Protein AF-A0A954NQL1-F1 (afdb_monomer_lite)

Radius of gyration: 37.58 Å; chains: 1; bounding box: 84×43×124 Å

Sequence (918 aa):
TLDNTTATTLQLDRIDASNNNGDGLKLSLLGGAVIPATSIDVGTFNNNGANGIGLILTDSTASIDITNSTFDLLGTIASASNNGASGLLVLLDNADLTMDTVDQIIFDNNGGTGITIQGATPSTFTSGSSFTNNTITNNGSFGFRGIFNGGNFDISLGSRTTPGEGNLFDNNTGAGVLLEMLQDSTGRMAIIDNTITNTNAGAGAFLGDGIFVRMLGTANPAQATNKLIDLTVPGVTPGLLIRDNTIGGTGAGNDGTGINFEVKEKSTLDGVDILNNSSNNNGIDGLNYKRFDQVTVNRFVASGNSFNGNGDDGVEIIAQNDGTPSIGAMDLTLTGNTMNANENDGTVLGVNADAKLHVNVNSNTMSNNLDDGLDLVEVALSVTDDRAIFGTISDNNISNNTKFGIGAGAFMGLSAATPLTFSDNTIGAELDQFGQVVIDGNGSTGIFYTGGGDSVWTNNDIIRNGRLQVADPTVGHGIDIEDDFFGFYEKHITLDSNRIRENFQDGIEIKNDGTSSDPNFAFFQDTPYFIEMIDNRVQDNLGRGVDILNQLVSTTFVTMRSSNPADPMKGNFINSNGEEGVYAVNTPSATQTQDVSAATPLMMDGSVVIGSPNLSLTIDSSTVSNNGAAGNVAGMVQSGGIVVRVGSAGQGNTFGNSSTDFATSLGPNTGFIPPVVVSAPVIPTFVRPGAYLQVTNSTMQGNFGDDAFLHGFTATPDPTGITGTWSAMMFAPMGGQGDPLARLDVVWGTAAAGNDNTFDSIEVNNQFGIGIPSTPNGEPGAFYKNADGTFKSRLSNTMPAGPFSTGGPGAGRARNAQRVAERVYPDGSFLAPDPGTSPDGGSFLYPGVGDSTFRAYAYNDAAVGAEMVADGFIFDRDPANGDFGPIQNFNEINFGGTYNSSANPFGFPSAPYAWGTY

Secondary structure (DSSP, 8-state):
-EES-B-S-EEEEEE---S-SS-SEEEEEESS-EEEEEEEEE-B--S-SS-SEEEEEES-EEEEEEE-TTTTSS-PPPB--S-SS-SEEEEEES-EEE---EES-EEES-SS-SEEEEEETT-EEE-TT-EES-EEES-SS-SEEEEEEEEEEEEEES-SSSTT---EEES-BSEEEEEEEEEEEEEEEEEES-EEE-PBP-STT-SSEEEEEEEE--S-TTT--EEE-----TT---SEEEES-EEE-SSS--SS-SEEEEEESSEEE--EEEES-EEES-SS-SEEEEEESSEEES-EEEES-EEES-SS-SEEEEEE-SS-TTPPPEEEEEES-EEES-SS-SEEEEEESS-EEEEEEES-EEES-SS-SEEEEEE-SSTT---EEEEEEES-EEES-SS-SEEE-S-B-SBTTB-EEEES-EEESEE-TTS-EEE---SS-SEEE---EEEEEES-EEE-TTTT-TT-TTS--SEEE----SSS--EEEEEES-EEES-SS-SEEEEE----S-TT-TTS----EEEEEES-EEES-SS-SEEEEE-TT-EEEEEEE-S-TT-TT-S-EEES-SS-SEEEEE-S-SS--SSS-TTSPPP----TTT---EEEEEEES-EEES-S-TT-TTT--SEEEEEEEEE-B--TT---S-TTTTT-TT-S---SSPPPPTTS------SS-EEEEEEES-EEES-SBEEEEEEEE--SPPPPPPEEEESSS-EEEES--S--B--EEEEES-SSTT---EES-EEETTTT------STT--SS-EE----TTTTT-BTTSSS--SB-TTSSGGGS-EEEEEEEPSB-TTS-BPSSPTTT-TTTT--PEEE-SS---EEEE-S-HHHHHHHHHTT-EE-S-TTTT-----S-TTSS---S-------TT--SSPPTT----

pLDDT: mean 80.44, std 19.03, range [22.59, 98.75]

Structure (mmCIF, N/CA/C/O backbone):
data_AF-A0A954NQL1-F1
#
_entry.id   AF-A0A954NQL1-F1
#
loop_
_atom_site.group_PDB
_atom_site.id
_atom_site.type_symbol
_atom_site.label_atom_id
_atom_site.label_alt_id
_atom_site.label_comp_id
_atom_site.label_asym_id
_atom_site.label_entity_id
_atom_site.label_seq_id
_atom_site.pdbx_PDB_ins_code
_atom_site.Cartn_x
_atom_site.Cartn_y
_atom_site.Cartn_z
_atom_site.occupancy
_atom_site.B_iso_or_equiv
_atom_site.auth_seq_id
_atom_site.auth_comp_id
_atom_site.auth_asym_id
_atom_site.auth_atom_id
_atom_site.pdbx_PDB_model_num
ATOM 1 N N . THR A 1 1 ? -39.147 1.208 42.811 1.00 94.50 1 THR A N 1
ATOM 2 C CA . THR A 1 1 ? -39.766 2.047 41.769 1.00 94.50 1 THR A CA 1
ATOM 3 C C . THR A 1 1 ? -40.060 3.417 42.328 1.00 94.50 1 THR A C 1
ATOM 5 O O . THR A 1 1 ? -40.606 3.482 43.424 1.00 94.50 1 THR A O 1
ATOM 8 N N . LEU A 1 2 ? -39.700 4.471 41.600 1.00 93.38 2 LEU A N 1
ATOM 9 C CA . LEU A 1 2 ? -40.142 5.849 41.814 1.00 93.38 2 LEU A CA 1
ATOM 10 C C . LEU A 1 2 ? -40.933 6.272 40.576 1.00 93.38 2 LEU A C 1
ATOM 12 O O . LEU A 1 2 ? -40.504 5.992 39.463 1.00 93.38 2 LEU A O 1
ATOM 16 N N . ASP A 1 3 ? -42.082 6.906 40.773 1.00 95.38 3 ASP A N 1
ATOM 17 C CA . ASP A 1 3 ? -42.978 7.319 39.690 1.00 95.38 3 ASP A CA 1
ATOM 18 C C . ASP A 1 3 ? -43.436 8.754 39.955 1.00 95.38 3 ASP A C 1
ATOM 20 O O . ASP A 1 3 ? -43.929 9.039 41.052 1.00 95.38 3 ASP A O 1
ATOM 24 N N . ASN A 1 4 ? -43.184 9.666 39.013 1.00 92.69 4 ASN A N 1
ATOM 25 C CA . ASN A 1 4 ? -43.495 11.097 39.113 1.00 92.69 4 ASN A CA 1
ATOM 26 C C . ASN A 1 4 ? -43.045 11.721 40.450 1.00 92.69 4 ASN A C 1
ATOM 28 O O . ASN A 1 4 ? -43.771 12.461 41.121 1.00 92.69 4 ASN A O 1
ATOM 32 N N . THR A 1 5 ? -41.854 11.316 40.896 1.00 91.81 5 THR A N 1
ATOM 33 C CA . THR A 1 5 ? -41.316 11.622 42.223 1.00 91.81 5 THR A CA 1
ATOM 34 C C . THR A 1 5 ? -39.929 12.234 42.096 1.00 91.81 5 THR A C 1
ATOM 36 O O . THR A 1 5 ? -39.043 11.651 41.475 1.00 91.81 5 THR A O 1
ATOM 39 N N . THR A 1 6 ? -39.706 13.368 42.757 1.00 91.69 6 THR A N 1
ATOM 40 C CA . THR A 1 6 ? -38.365 13.928 42.961 1.00 91.69 6 THR A CA 1
ATOM 41 C C . THR A 1 6 ? -37.813 13.432 44.292 1.00 91.69 6 THR A C 1
ATOM 43 O O . THR A 1 6 ? -38.299 13.825 45.356 1.00 91.69 6 THR A O 1
ATOM 46 N N . ALA A 1 7 ? -36.804 12.565 44.253 1.00 86.44 7 ALA A N 1
ATOM 47 C CA . ALA A 1 7 ? -36.071 12.185 45.451 1.00 86.44 7 ALA A CA 1
ATOM 48 C C . ALA A 1 7 ? -35.115 13.321 45.835 1.00 86.44 7 ALA A C 1
ATOM 50 O O . ALA A 1 7 ? -34.343 13.793 45.008 1.00 86.44 7 ALA A O 1
ATOM 51 N N . THR A 1 8 ? -35.137 13.763 47.093 1.00 82.94 8 THR A N 1
ATOM 52 C CA . THR A 1 8 ? -34.133 14.722 47.589 1.00 82.94 8 THR A CA 1
ATOM 53 C C . THR A 1 8 ? -32.798 14.042 47.866 1.00 82.94 8 THR A C 1
ATOM 55 O O . THR A 1 8 ? -31.753 14.657 47.698 1.00 82.94 8 THR A O 1
ATOM 58 N N . THR A 1 9 ? -32.848 12.780 48.297 1.00 79.44 9 THR A N 1
ATOM 59 C CA . THR A 1 9 ? -31.702 11.900 48.536 1.00 79.44 9 THR A CA 1
ATOM 60 C C . THR A 1 9 ? -32.155 10.455 48.357 1.00 79.44 9 THR A C 1
ATOM 62 O O . THR A 1 9 ? -33.195 10.066 48.894 1.00 79.44 9 THR A O 1
ATOM 65 N N . LEU A 1 10 ? -31.356 9.650 47.671 1.00 82.62 10 LEU A N 1
ATOM 66 C CA . LEU A 1 10 ? -31.402 8.194 47.736 1.00 82.62 10 LEU A CA 1
ATOM 67 C C . LEU A 1 10 ? -29.971 7.760 48.056 1.00 82.62 10 LEU A C 1
ATOM 69 O O . LEU A 1 10 ? -29.039 8.283 47.456 1.00 82.62 10 LEU A O 1
ATOM 73 N N . GLN A 1 11 ? -29.775 6.887 49.033 1.00 82.75 11 GLN A N 1
ATOM 74 C CA . GLN A 1 11 ? -28.454 6.353 49.351 1.00 82.75 11 GLN A CA 1
ATOM 75 C C . GLN A 1 11 ? -28.632 4.874 49.652 1.00 82.75 11 GLN A C 1
ATOM 77 O O . GLN A 1 11 ? -29.436 4.503 50.512 1.00 82.75 11 GLN A O 1
ATOM 82 N N . LEU A 1 12 ? -27.958 4.043 48.867 1.00 86.56 12 LEU A N 1
ATOM 83 C CA . LEU A 1 12 ? -28.033 2.596 48.958 1.00 86.56 12 LEU A CA 1
ATOM 84 C C . LEU A 1 12 ? -26.658 2.096 49.392 1.00 86.56 12 LEU A C 1
ATOM 86 O O . LEU A 1 12 ? -25.787 1.875 48.559 1.00 86.56 12 LEU A O 1
ATOM 90 N N . ASP A 1 13 ? -26.470 1.967 50.704 1.00 84.50 13 ASP A N 1
ATOM 91 C CA . ASP A 1 13 ? -25.187 1.579 51.289 1.00 84.50 13 ASP A CA 1
ATOM 92 C C . ASP A 1 13 ? -25.074 0.055 51.389 1.00 84.50 13 ASP A C 1
ATOM 94 O O . ASP A 1 13 ? -25.842 -0.579 52.118 1.00 84.50 13 ASP A O 1
ATOM 98 N N . ARG A 1 14 ? -24.092 -0.510 50.681 1.00 83.94 14 ARG A N 1
ATOM 99 C CA . ARG A 1 14 ? -23.667 -1.912 50.724 1.00 83.94 14 ARG A CA 1
ATOM 100 C C . ARG A 1 14 ? -24.830 -2.903 50.671 1.00 83.94 14 ARG A C 1
ATOM 102 O O . ARG A 1 14 ? -25.194 -3.537 51.666 1.00 83.94 14 ARG A O 1
ATOM 109 N N . ILE A 1 15 ? -25.403 -3.058 49.483 1.00 85.56 15 ILE A N 1
ATOM 110 C CA . ILE A 1 15 ? -26.474 -4.033 49.253 1.00 85.56 15 ILE A CA 1
ATOM 111 C C . ILE A 1 15 ? -25.886 -5.384 48.833 1.00 85.56 15 ILE A C 1
ATOM 113 O O . ILE A 1 15 ? -25.125 -5.469 47.874 1.00 85.56 15 ILE A O 1
ATOM 117 N N . ASP A 1 16 ? -26.313 -6.442 49.525 1.00 89.62 16 ASP A N 1
ATOM 118 C CA . ASP A 1 16 ? -26.075 -7.839 49.159 1.00 89.62 16 ASP A CA 1
ATOM 119 C C . ASP A 1 16 ? -27.401 -8.490 48.732 1.00 89.62 16 ASP A C 1
ATOM 121 O O . ASP A 1 16 ? -28.354 -8.557 49.515 1.00 89.62 16 ASP A O 1
ATOM 125 N N . ALA A 1 17 ? -27.474 -8.998 47.503 1.00 90.94 17 ALA A N 1
ATOM 126 C CA . ALA A 1 17 ? -28.614 -9.760 47.004 1.00 90.94 17 ALA A CA 1
ATOM 127 C C . ALA A 1 17 ? -28.150 -10.882 46.069 1.00 90.94 17 ALA A C 1
ATOM 129 O O . ALA A 1 17 ? -27.700 -10.647 44.952 1.00 90.94 17 ALA A O 1
ATOM 130 N N . SER A 1 18 ? -28.275 -12.126 46.531 1.00 94.06 18 SER A N 1
ATOM 131 C CA . SER A 1 18 ? -27.787 -13.299 45.803 1.00 94.06 18 SER A CA 1
ATOM 132 C C . SER A 1 18 ? -28.797 -14.448 45.779 1.00 94.06 18 SER A C 1
ATOM 134 O O . SER A 1 18 ? -29.632 -14.560 46.680 1.00 94.06 18 SER A O 1
ATOM 136 N N . ASN A 1 19 ? -28.665 -15.353 44.803 1.00 94.81 19 ASN A N 1
ATOM 137 C CA . ASN A 1 19 ? -29.470 -16.577 44.647 1.00 94.81 19 ASN A CA 1
ATOM 138 C C . ASN A 1 19 ? -30.982 -16.322 44.517 1.00 94.81 19 ASN A C 1
ATOM 140 O O . ASN A 1 19 ? -31.796 -17.016 45.136 1.00 94.81 19 ASN A O 1
ATOM 144 N N . ASN A 1 20 ? -31.370 -15.307 43.744 1.00 93.06 20 ASN A N 1
ATOM 145 C CA . ASN A 1 20 ? -32.773 -14.976 43.506 1.00 93.06 20 ASN A CA 1
ATOM 146 C C . ASN A 1 20 ? -33.171 -15.193 42.031 1.00 93.06 20 ASN A C 1
ATOM 148 O O . ASN A 1 20 ? -32.315 -15.362 41.179 1.00 93.06 20 ASN A O 1
ATOM 152 N N . ASN A 1 21 ? -34.469 -15.227 41.708 1.00 93.44 21 ASN A N 1
ATOM 153 C CA . ASN A 1 21 ? -34.939 -15.530 40.342 1.00 93.44 21 ASN A CA 1
ATOM 154 C C . ASN A 1 21 ? -35.031 -14.304 39.408 1.00 93.44 21 ASN A C 1
ATOM 156 O O . ASN A 1 21 ? -35.370 -14.464 38.239 1.00 93.44 21 ASN A O 1
ATOM 160 N N . GLY A 1 22 ? -34.829 -13.094 39.925 1.00 94.44 22 GLY A N 1
ATOM 161 C CA . GLY A 1 22 ? -34.934 -11.825 39.205 1.00 94.44 22 GLY A CA 1
ATOM 162 C C . GLY A 1 22 ? -33.618 -11.055 39.230 1.00 94.44 22 GLY A C 1
ATOM 163 O O . GLY A 1 22 ? -32.557 -11.658 39.096 1.00 94.44 22 GLY A O 1
ATOM 164 N N . ASP A 1 23 ? -33.703 -9.730 39.368 1.00 95.06 23 ASP A N 1
ATOM 165 C CA . ASP A 1 23 ? -32.525 -8.872 39.505 1.00 95.06 23 ASP A CA 1
ATOM 166 C C . ASP A 1 23 ? -32.008 -8.882 40.959 1.00 95.06 23 ASP A C 1
ATOM 168 O O . ASP A 1 23 ? -32.800 -9.009 41.899 1.00 95.06 23 ASP A O 1
ATOM 172 N N . GLY A 1 24 ? -30.702 -8.706 41.176 1.00 94.12 24 GLY A N 1
ATOM 173 C CA . GLY A 1 24 ? -30.136 -8.457 42.509 1.00 94.12 24 GLY A CA 1
ATOM 174 C C . GLY A 1 24 ? -30.657 -7.142 43.099 1.00 94.12 24 GLY A C 1
ATOM 175 O O . GLY A 1 24 ? -31.237 -7.114 44.186 1.00 94.12 24 GLY A O 1
ATOM 176 N N . LEU A 1 25 ? -30.540 -6.061 42.328 1.00 94.56 25 LEU A N 1
ATOM 177 C CA . LEU A 1 25 ? -31.169 -4.768 42.586 1.00 94.56 25 LEU A CA 1
ATOM 178 C C . LEU A 1 25 ? -31.883 -4.278 41.329 1.00 94.56 25 LEU A C 1
ATOM 180 O O . LEU A 1 25 ? -31.274 -4.187 40.271 1.00 94.56 25 LEU A O 1
ATOM 184 N N . LYS A 1 26 ? -33.151 -3.874 41.459 1.00 95.31 26 LYS A N 1
ATOM 185 C CA . LYS A 1 26 ? -33.897 -3.205 40.387 1.00 95.31 26 LYS A CA 1
ATOM 186 C C . LYS A 1 26 ? -34.378 -1.824 40.813 1.00 95.31 26 LYS A C 1
ATOM 188 O O . LYS A 1 26 ? -35.246 -1.705 41.683 1.00 95.31 26 LYS A O 1
ATOM 193 N N . LEU A 1 27 ? -33.883 -0.786 40.145 1.00 94.88 27 LEU A N 1
ATOM 194 C CA . LEU A 1 27 ? -34.371 0.582 40.272 1.00 94.88 27 LEU A CA 1
ATOM 195 C C . LEU A 1 27 ? -35.116 0.980 38.997 1.00 94.88 27 LEU A C 1
ATOM 197 O O . LEU A 1 27 ? -34.555 0.998 37.909 1.00 94.88 27 LEU A O 1
ATOM 201 N N . SER A 1 28 ? -36.400 1.301 39.140 1.00 96.44 28 SER A N 1
ATOM 202 C CA . SER A 1 28 ? -37.235 1.786 38.037 1.00 96.44 28 SER A CA 1
ATOM 203 C C . SER A 1 28 ? -37.709 3.205 38.327 1.00 96.44 28 SER A C 1
ATOM 205 O O . SER A 1 28 ? -38.348 3.410 39.364 1.00 96.44 28 SER A O 1
ATOM 207 N N . LEU A 1 29 ? -37.386 4.147 37.444 1.00 96.12 29 LEU A N 1
ATOM 208 C CA . LEU A 1 29 ? -37.776 5.556 37.492 1.00 96.12 29 LEU A CA 1
ATOM 209 C C . LEU A 1 29 ? -38.736 5.826 36.338 1.00 96.12 29 LEU A C 1
ATOM 211 O O . LEU A 1 29 ? -38.389 5.582 35.187 1.00 96.12 29 LEU A O 1
ATOM 215 N N . LEU A 1 30 ? -39.949 6.259 36.657 1.00 96.31 30 LEU A N 1
ATOM 216 C CA . LEU A 1 30 ? -41.041 6.389 35.700 1.00 96.31 30 LEU A CA 1
ATOM 217 C C . LEU A 1 30 ? -41.674 7.783 35.794 1.00 96.31 30 LEU A C 1
ATOM 219 O O . LEU A 1 30 ? -41.658 8.414 36.855 1.00 96.31 30 LEU A O 1
ATOM 223 N N . GLY A 1 31 ? -42.270 8.243 34.694 1.00 92.69 31 GLY A N 1
ATOM 224 C CA . GLY A 1 31 ? -43.267 9.314 34.703 1.00 92.69 31 GLY A CA 1
ATOM 225 C C . GLY A 1 31 ? -42.777 10.666 35.226 1.00 92.69 31 GLY A C 1
ATOM 226 O O . GLY A 1 31 ? -43.522 11.336 35.938 1.00 92.69 31 GLY A O 1
ATOM 227 N N . GLY A 1 32 ? -41.545 11.074 34.917 1.00 92.50 32 GLY A N 1
ATOM 228 C CA . GLY A 1 32 ? -40.971 12.342 35.384 1.00 92.50 32 GLY A CA 1
ATOM 229 C C . GLY A 1 32 ? -40.184 12.232 36.686 1.00 92.50 32 GLY A C 1
ATOM 230 O O . GLY A 1 32 ? -39.990 13.241 37.365 1.00 92.50 32 GLY A O 1
ATOM 231 N N . ALA A 1 33 ? -39.776 11.029 37.096 1.00 95.88 33 ALA A N 1
ATOM 232 C CA . ALA A 1 33 ? -39.002 10.865 38.318 1.00 95.88 33 ALA A CA 1
ATOM 233 C C . ALA A 1 33 ? -37.618 11.526 38.194 1.00 95.88 33 ALA A C 1
ATOM 235 O O . ALA A 1 33 ? -36.977 11.479 37.144 1.00 95.88 33 ALA A O 1
ATOM 236 N N . VAL A 1 34 ? -37.158 12.142 39.287 1.00 94.88 34 VAL A N 1
ATOM 237 C CA . VAL A 1 34 ? -35.872 12.848 39.340 1.00 94.88 34 VAL A CA 1
ATOM 238 C C . VAL A 1 34 ? -35.048 12.375 40.531 1.00 94.88 34 VAL A C 1
ATOM 240 O O . VAL A 1 34 ? -35.519 12.439 41.671 1.00 94.88 34 VAL A O 1
ATOM 243 N N . ILE A 1 35 ? -33.806 11.957 40.277 1.00 91.44 35 ILE A N 1
ATOM 244 C CA . ILE A 1 35 ? -32.784 11.722 41.306 1.00 91.44 35 ILE A CA 1
ATOM 245 C C . ILE A 1 35 ? -31.581 12.634 41.017 1.00 91.44 35 ILE A C 1
ATOM 247 O O . ILE A 1 35 ? -30.836 12.360 40.083 1.00 91.44 35 ILE A O 1
ATOM 251 N N . PRO A 1 36 ? -31.369 13.718 41.782 1.00 85.25 36 PRO A N 1
ATOM 252 C CA . PRO A 1 36 ? -30.349 14.715 41.458 1.00 85.25 36 PRO A CA 1
ATOM 253 C C . PRO A 1 36 ? -28.908 14.223 41.655 1.00 85.25 36 PRO A C 1
ATOM 255 O O . PRO A 1 36 ? -28.037 14.678 40.928 1.00 85.25 36 PRO A O 1
ATOM 258 N N . ALA A 1 37 ? -28.667 13.335 42.624 1.00 85.31 37 ALA A N 1
ATOM 259 C CA . ALA A 1 37 ? -27.425 12.580 42.814 1.00 85.31 37 ALA A CA 1
ATOM 260 C C . ALA A 1 37 ? -27.682 11.450 43.825 1.00 85.31 37 ALA A C 1
ATOM 262 O O . ALA A 1 37 ? -28.334 11.665 44.854 1.00 85.31 37 ALA A O 1
ATOM 263 N N . THR A 1 38 ? -27.189 10.249 43.547 1.00 83.38 38 THR A N 1
ATOM 264 C CA . THR A 1 38 ? -27.227 9.098 44.458 1.00 83.38 38 THR A CA 1
ATOM 265 C C . THR A 1 38 ? -26.013 8.212 44.218 1.00 83.38 38 THR A C 1
ATOM 267 O O . THR A 1 38 ? -25.498 8.170 43.108 1.00 83.38 38 THR A O 1
ATOM 270 N N . SER A 1 39 ? -25.590 7.479 45.245 1.00 84.88 39 SER A N 1
ATOM 271 C CA . SER A 1 39 ? -24.616 6.400 45.117 1.00 84.88 39 SER A CA 1
ATOM 272 C C . SER A 1 39 ? -25.240 5.071 45.539 1.00 84.88 39 SER A C 1
ATOM 274 O O . SER A 1 39 ? -25.960 4.983 46.543 1.00 84.88 39 SER A O 1
ATOM 276 N N . ILE A 1 40 ? -24.932 4.034 44.772 1.00 86.00 40 ILE A N 1
ATOM 277 C CA . ILE A 1 40 ? -25.186 2.633 45.066 1.00 86.00 40 ILE A CA 1
ATOM 278 C C . ILE A 1 40 ? -23.837 2.018 45.416 1.00 86.00 40 ILE A C 1
ATOM 280 O O . ILE A 1 40 ? -23.016 1.771 44.538 1.00 86.00 40 ILE A O 1
ATOM 284 N N . ASP A 1 41 ? -23.612 1.779 46.701 1.00 87.19 41 ASP A N 1
ATOM 285 C CA . ASP A 1 41 ? -22.438 1.050 47.162 1.00 87.19 41 ASP A CA 1
ATOM 286 C C . ASP A 1 41 ? -22.715 -0.458 47.071 1.00 87.19 41 ASP A C 1
ATOM 288 O O . ASP A 1 41 ? -23.643 -0.992 47.694 1.00 87.19 41 ASP A O 1
ATOM 292 N N . VAL A 1 42 ? -21.948 -1.140 46.227 1.00 83.62 42 VAL A N 1
ATOM 293 C CA . VAL A 1 42 ? -22.180 -2.531 45.839 1.00 83.62 42 VAL A CA 1
ATOM 294 C C . VAL A 1 42 ? -21.533 -3.485 46.838 1.00 83.62 42 VAL A C 1
ATOM 296 O O . VAL A 1 42 ? -20.331 -3.437 47.083 1.00 83.62 42 VAL A O 1
ATOM 299 N N . GLY A 1 43 ? -22.336 -4.404 47.381 1.00 85.81 43 GLY A N 1
ATOM 300 C CA . GLY A 1 43 ? -21.851 -5.607 48.052 1.00 85.81 43 GLY A CA 1
ATOM 301 C C . GLY A 1 43 ? -21.727 -6.762 47.056 1.00 85.81 43 GLY A C 1
ATOM 302 O O . GLY A 1 43 ? -20.822 -6.803 46.229 1.00 85.81 43 GLY A O 1
ATOM 303 N N . THR A 1 44 ? -22.643 -7.722 47.121 1.00 90.56 44 THR A N 1
ATOM 304 C CA . THR A 1 44 ? -22.645 -8.928 46.281 1.00 90.56 44 THR A CA 1
ATOM 305 C C . THR A 1 44 ? -23.993 -9.136 45.593 1.00 90.56 44 THR A C 1
ATOM 307 O O . THR A 1 44 ? -25.012 -9.382 46.241 1.00 90.56 44 THR A O 1
ATOM 310 N N . PHE A 1 45 ? -24.000 -9.091 44.263 1.00 94.19 45 PHE A N 1
ATOM 311 C CA . PHE A 1 45 ? -25.165 -9.299 43.406 1.00 94.19 45 PHE A CA 1
ATOM 312 C C . PHE A 1 45 ? -25.018 -10.571 42.566 1.00 94.19 45 PHE A C 1
ATOM 314 O O . PHE A 1 45 ? -24.972 -10.505 41.337 1.00 94.19 45 PHE A O 1
ATOM 321 N N . ASN A 1 46 ? -24.927 -11.733 43.228 1.00 94.75 46 ASN A N 1
ATOM 322 C CA . ASN A 1 46 ? -24.457 -12.963 42.584 1.00 94.75 46 ASN A CA 1
ATOM 323 C C . ASN A 1 46 ? -25.529 -14.052 42.426 1.00 94.75 46 ASN A C 1
ATOM 325 O O . ASN A 1 46 ? -26.373 -14.252 43.300 1.00 94.75 46 ASN A O 1
ATOM 329 N N . ASN A 1 47 ? -25.433 -14.856 41.365 1.00 96.06 47 ASN A N 1
ATOM 330 C CA . ASN A 1 47 ? -26.327 -15.993 41.095 1.00 96.06 47 ASN A CA 1
ATOM 331 C C . ASN A 1 47 ? -27.810 -15.595 40.978 1.00 96.06 47 ASN A C 1
ATOM 333 O O . ASN A 1 47 ? -28.687 -16.311 41.473 1.00 96.06 47 ASN A O 1
ATOM 337 N N . ASN A 1 48 ? -28.109 -14.434 40.394 1.00 96.25 48 ASN A N 1
ATOM 338 C CA . ASN A 1 48 ? -29.490 -14.002 40.197 1.00 96.25 48 ASN A CA 1
ATOM 339 C C . ASN A 1 48 ? -30.019 -14.443 38.822 1.00 96.25 48 ASN A C 1
ATOM 341 O O . ASN A 1 48 ? -29.271 -14.568 37.859 1.00 96.25 48 ASN A O 1
ATOM 345 N N . GLY A 1 49 ? -31.320 -14.711 38.715 1.00 94.75 49 GLY A N 1
ATOM 346 C CA . GLY A 1 49 ? -31.937 -15.264 37.505 1.00 94.75 49 GLY A CA 1
ATOM 347 C C . GLY A 1 49 ? -31.995 -14.291 36.325 1.00 94.75 49 GLY A C 1
ATOM 348 O O . GLY A 1 49 ? -32.104 -14.741 35.187 1.00 94.75 49 GLY A O 1
ATOM 349 N N . ALA A 1 50 ? -31.913 -12.983 36.586 1.00 96.06 50 ALA A N 1
ATOM 350 C CA . ALA A 1 50 ? -31.851 -11.928 35.578 1.00 96.06 50 ALA A CA 1
ATOM 351 C C . ALA A 1 50 ? -30.547 -11.127 35.714 1.00 96.06 50 ALA A C 1
ATOM 353 O O . ALA A 1 50 ? -29.497 -11.679 35.405 1.00 96.06 50 ALA A O 1
ATOM 354 N N . ASN A 1 51 ? -30.587 -9.857 36.132 1.00 97.00 51 ASN A N 1
ATOM 355 C CA . ASN A 1 51 ? -29.401 -8.998 36.185 1.00 97.00 51 ASN A CA 1
ATOM 356 C C . ASN A 1 51 ? -28.818 -8.880 37.602 1.00 97.00 51 ASN A C 1
ATOM 358 O O . ASN A 1 51 ? -29.529 -9.061 38.588 1.00 97.00 51 ASN A O 1
ATOM 362 N N . GLY A 1 52 ? -27.547 -8.503 37.736 1.00 96.44 52 GLY A N 1
ATOM 363 C CA . GLY A 1 52 ? -27.004 -8.085 39.032 1.00 96.44 52 GLY A CA 1
ATOM 364 C C . GLY A 1 52 ? -27.664 -6.782 39.494 1.00 96.44 52 GLY A C 1
ATOM 365 O O . GLY A 1 52 ? -28.383 -6.751 40.495 1.00 96.44 52 GLY A O 1
ATOM 366 N N . ILE A 1 53 ? -27.492 -5.725 38.700 1.00 96.12 53 ILE A N 1
ATOM 367 C CA . ILE A 1 53 ? -28.098 -4.403 38.896 1.00 96.12 53 ILE A CA 1
ATOM 368 C C . ILE A 1 53 ? -28.889 -4.026 37.638 1.00 96.12 53 ILE A C 1
ATOM 370 O O . ILE A 1 53 ? -28.352 -4.046 36.536 1.00 96.12 53 ILE A O 1
ATOM 374 N N . GLY A 1 54 ? -30.159 -3.656 37.796 1.00 96.38 54 GLY A N 1
ATOM 375 C CA . GLY A 1 54 ? -31.037 -3.188 36.725 1.00 96.38 54 GLY A CA 1
ATOM 376 C C . GLY A 1 54 ? -31.548 -1.772 36.979 1.00 96.38 54 GLY A C 1
ATOM 377 O O . GLY A 1 54 ? -32.343 -1.550 37.895 1.00 96.38 54 GLY A O 1
ATOM 378 N N . LEU A 1 55 ? -31.136 -0.823 36.141 1.00 96.62 55 LEU A N 1
ATOM 379 C CA . LEU A 1 55 ? -31.602 0.561 36.112 1.00 96.62 55 LEU A CA 1
ATOM 380 C C . LEU A 1 55 ? -32.521 0.748 34.901 1.00 96.62 55 LEU A C 1
ATOM 382 O O . LEU A 1 55 ? -32.109 0.557 33.761 1.00 96.62 55 LEU A O 1
ATOM 386 N N . ILE A 1 56 ? -33.780 1.102 35.144 1.00 97.31 56 ILE A N 1
ATOM 387 C CA . ILE A 1 56 ? -34.774 1.330 34.087 1.00 97.31 56 ILE A CA 1
ATOM 388 C C . ILE A 1 56 ? -35.351 2.726 34.268 1.00 97.31 56 ILE A C 1
ATOM 390 O O . ILE A 1 56 ? -35.992 2.992 35.285 1.00 97.31 56 ILE A O 1
ATOM 394 N N . LEU A 1 57 ? -35.117 3.608 33.303 1.00 97.44 57 LEU A N 1
ATOM 395 C CA . LEU A 1 57 ? -35.584 4.984 33.331 1.00 97.44 57 LEU A CA 1
ATOM 396 C C . LEU A 1 57 ? -36.501 5.242 32.137 1.00 97.44 57 LEU A C 1
ATOM 398 O O . LEU A 1 57 ? -36.114 5.028 30.991 1.00 97.44 57 LEU A O 1
ATOM 402 N N . THR A 1 58 ? -37.702 5.734 32.425 1.00 96.88 58 THR A N 1
ATOM 403 C CA . THR A 1 58 ? -38.687 6.144 31.423 1.00 96.88 58 THR A CA 1
ATOM 404 C C . THR A 1 58 ? -39.193 7.538 31.757 1.00 96.88 58 THR A C 1
ATOM 406 O O . THR A 1 58 ? -39.652 7.765 32.883 1.00 96.88 58 THR A O 1
ATOM 409 N N . ASP A 1 59 ? -39.096 8.473 30.811 1.00 96.06 59 ASP A N 1
ATOM 410 C CA . ASP A 1 59 ? -39.499 9.876 30.992 1.00 96.06 59 ASP A CA 1
ATOM 411 C C . ASP A 1 59 ? -38.870 10.518 32.246 1.00 96.06 59 ASP A C 1
ATOM 413 O O . ASP A 1 59 ? -39.553 11.214 32.990 1.00 96.06 59 ASP A O 1
ATOM 417 N N . SER A 1 60 ? -37.615 10.204 32.581 1.00 96.88 60 SER A N 1
ATOM 418 C CA . SER A 1 60 ? -37.028 10.498 33.903 1.00 96.88 60 SER A CA 1
ATOM 419 C C . SER A 1 60 ? -35.592 11.018 33.808 1.00 96.88 60 SER A C 1
ATOM 421 O O . SER A 1 60 ? -34.913 10.790 32.812 1.00 96.88 60 SER A O 1
ATOM 423 N N . THR A 1 61 ? -35.108 11.670 34.868 1.00 95.50 61 THR A N 1
ATOM 424 C CA . THR A 1 61 ? -33.726 12.175 34.961 1.00 95.50 61 THR A CA 1
ATOM 425 C C . THR A 1 61 ? -33.047 11.646 36.219 1.00 95.50 61 THR A C 1
ATOM 427 O O . THR A 1 61 ? -33.594 11.766 37.317 1.00 95.50 61 THR A O 1
ATOM 430 N N . ALA A 1 62 ? -31.841 11.095 36.111 1.00 94.69 62 ALA A N 1
ATOM 431 C CA . ALA A 1 62 ? -31.086 10.667 37.284 1.00 94.69 62 ALA A CA 1
ATOM 432 C C . ALA A 1 62 ? -29.580 10.903 37.163 1.00 94.69 62 ALA A C 1
ATOM 434 O O . ALA A 1 62 ? -29.021 10.880 36.073 1.00 94.69 62 ALA A O 1
ATOM 435 N N . SER A 1 63 ? -28.927 11.065 38.310 1.00 93.94 63 SER A N 1
ATOM 436 C CA . SER A 1 63 ? -27.481 10.923 38.479 1.00 93.94 63 SER A CA 1
ATOM 437 C C . SER A 1 63 ? -27.234 9.811 39.498 1.00 93.94 63 SER A C 1
ATOM 439 O O . SER A 1 63 ? -27.702 9.918 40.635 1.00 93.94 63 SER A O 1
ATOM 441 N N . ILE A 1 64 ? -26.610 8.711 39.064 1.00 91.94 64 ILE A N 1
ATOM 442 C CA . ILE A 1 64 ? -26.432 7.477 39.843 1.00 91.94 64 ILE A CA 1
ATOM 443 C C . ILE A 1 64 ? -24.991 6.984 39.711 1.00 91.94 64 ILE A C 1
ATOM 445 O O . ILE A 1 64 ? -24.594 6.522 38.645 1.00 91.94 64 ILE A O 1
ATOM 449 N N . ASP A 1 65 ? -24.266 6.972 40.823 1.00 90.12 65 ASP A N 1
ATOM 450 C CA . ASP A 1 65 ? -22.949 6.350 40.921 1.00 90.12 65 ASP A CA 1
ATOM 451 C C . ASP A 1 65 ? -23.066 4.920 41.453 1.00 90.12 65 ASP A C 1
ATOM 453 O O . ASP A 1 65 ? -23.899 4.627 42.310 1.00 90.12 65 ASP A O 1
ATOM 457 N N . ILE A 1 66 ? -22.220 4.024 40.963 1.00 89.56 66 ILE A N 1
ATOM 458 C CA . ILE A 1 66 ? -22.057 2.649 41.423 1.00 89.56 66 ILE A CA 1
ATOM 459 C C . ILE A 1 66 ? -20.625 2.519 41.931 1.00 89.56 66 ILE A C 1
ATOM 461 O O . ILE A 1 66 ? -19.668 2.594 41.167 1.00 89.56 66 ILE A O 1
ATOM 465 N N . THR A 1 67 ? -20.457 2.354 43.234 1.00 87.25 67 THR A N 1
ATOM 466 C CA . THR A 1 67 ? -19.132 2.371 43.860 1.00 87.25 67 THR A CA 1
ATOM 467 C C . THR A 1 67 ? -18.906 1.134 44.710 1.00 87.25 67 THR A C 1
ATOM 469 O O . THR A 1 67 ? -19.838 0.409 45.057 1.00 87.25 67 THR A O 1
ATOM 472 N N . ASN A 1 68 ? -17.641 0.896 45.041 1.00 83.06 68 ASN A N 1
ATOM 473 C CA . ASN A 1 68 ? -17.231 -0.030 46.084 1.00 83.06 68 ASN A CA 1
ATOM 474 C C . ASN A 1 68 ? -16.520 0.765 47.186 1.00 83.06 68 ASN A C 1
ATOM 476 O O . ASN A 1 68 ? -15.309 0.978 47.151 1.00 83.06 68 ASN A O 1
ATOM 480 N N . SER A 1 69 ? -17.276 1.240 48.174 1.00 70.56 69 SER A N 1
ATOM 481 C CA . SER A 1 69 ? -16.763 2.137 49.214 1.00 70.56 69 SER A CA 1
ATOM 482 C C . SER A 1 69 ? -15.940 1.427 50.303 1.00 70.56 69 SER A C 1
ATOM 484 O O . SER A 1 69 ? -15.324 2.085 51.144 1.00 70.56 69 SER A O 1
ATOM 486 N N . THR A 1 70 ? -15.899 0.083 50.312 1.00 59.19 70 THR A N 1
ATOM 487 C CA . THR A 1 70 ? -15.337 -0.710 51.425 1.00 59.19 70 THR A CA 1
ATOM 488 C C . THR A 1 70 ? -14.260 -1.720 51.026 1.00 59.19 70 THR A C 1
ATOM 490 O O . THR A 1 70 ? -14.206 -2.820 51.584 1.00 59.19 70 THR A O 1
ATOM 493 N N . PHE A 1 71 ? -13.317 -1.324 50.165 1.00 53.88 71 PHE A N 1
ATOM 494 C CA . PHE A 1 71 ? -12.124 -2.134 49.862 1.00 53.88 71 PHE A CA 1
ATOM 495 C C . PHE A 1 71 ? -11.270 -2.496 51.111 1.00 53.88 71 PHE A C 1
ATOM 497 O O . PHE A 1 71 ? -10.398 -3.355 51.035 1.00 53.88 71 PHE A O 1
ATOM 504 N N . ASP A 1 72 ? -11.530 -1.910 52.292 1.00 51.16 72 ASP A N 1
ATOM 505 C CA . ASP A 1 72 ? -10.526 -1.809 53.364 1.00 51.16 72 ASP A CA 1
ATOM 506 C C . ASP A 1 72 ? -10.834 -2.483 54.727 1.00 51.16 72 ASP A C 1
ATOM 508 O O . ASP A 1 72 ? -10.174 -2.165 55.709 1.00 51.16 72 ASP A O 1
ATOM 512 N N . LEU A 1 73 ? -11.783 -3.427 54.891 1.00 46.03 73 LEU A N 1
ATOM 513 C CA . LEU A 1 73 ? -11.918 -4.065 56.233 1.00 46.03 73 LEU A CA 1
ATOM 514 C C . LEU A 1 73 ? -12.278 -5.557 56.331 1.00 46.03 73 LEU A C 1
ATOM 516 O O . LEU A 1 73 ? -12.018 -6.155 57.376 1.00 46.03 73 LEU A O 1
ATOM 520 N N . LEU A 1 74 ? -12.856 -6.185 55.301 1.00 51.59 74 LEU A N 1
ATOM 521 C CA . LEU A 1 74 ? -13.323 -7.587 55.383 1.00 51.59 74 LEU A CA 1
ATOM 522 C C . LEU A 1 74 ? -12.918 -8.479 54.195 1.00 51.59 74 LEU A C 1
ATOM 524 O O . LEU A 1 74 ? -13.270 -9.657 54.185 1.00 51.59 74 LEU A O 1
ATOM 528 N N . GLY A 1 75 ? -12.198 -7.949 53.199 1.00 57.81 75 GLY A N 1
ATOM 529 C CA . GLY A 1 75 ? -11.778 -8.710 52.013 1.00 57.81 75 GLY A CA 1
ATOM 530 C C . GLY A 1 75 ? -12.927 -9.194 51.115 1.00 57.81 75 GLY A C 1
ATOM 531 O O . GLY A 1 75 ? -12.720 -10.080 50.291 1.00 57.81 75 GLY A O 1
ATOM 532 N N . THR A 1 76 ? -14.145 -8.665 51.285 1.00 63.31 76 THR A N 1
ATOM 533 C CA . THR A 1 76 ? -15.278 -8.951 50.391 1.00 63.31 76 THR A CA 1
ATOM 534 C C . THR A 1 76 ? -15.161 -8.064 49.158 1.00 63.31 76 THR A C 1
ATOM 536 O O . THR A 1 76 ? -15.105 -6.847 49.300 1.00 63.31 76 THR A O 1
ATOM 539 N N . ILE A 1 77 ? -15.107 -8.669 47.974 1.00 78.69 77 ILE A N 1
ATOM 540 C CA . ILE A 1 77 ? -14.963 -7.950 46.708 1.00 78.69 77 ILE A CA 1
ATOM 541 C C . ILE A 1 77 ? -16.357 -7.638 46.150 1.00 78.69 77 ILE A C 1
ATOM 543 O O . ILE A 1 77 ? -17.192 -8.544 46.055 1.00 78.69 77 ILE A O 1
ATOM 547 N N . ALA A 1 78 ? -16.604 -6.372 45.799 1.00 88.94 78 ALA A N 1
ATOM 548 C CA . ALA A 1 78 ? -17.856 -5.955 45.181 1.00 88.94 78 ALA A CA 1
ATOM 549 C C . ALA A 1 78 ? -18.049 -6.677 43.842 1.00 88.94 78 ALA A C 1
ATOM 551 O O . ALA A 1 78 ? -17.167 -6.650 42.981 1.00 88.94 78 ALA A O 1
ATOM 552 N N . SER A 1 79 ? -19.175 -7.370 43.686 1.00 93.44 79 SER A N 1
ATOM 553 C CA . SER A 1 79 ? -19.393 -8.254 42.537 1.00 93.44 79 SER A CA 1
ATOM 554 C C . SER A 1 79 ? -20.844 -8.286 42.073 1.00 93.44 79 SER A C 1
ATOM 556 O O . SER A 1 79 ? -21.769 -8.189 42.878 1.00 93.44 79 SER A O 1
ATOM 558 N N . ALA A 1 80 ? -21.027 -8.437 40.765 1.00 95.31 80 ALA A N 1
ATOM 559 C CA . ALA A 1 80 ? -22.288 -8.708 40.091 1.00 95.31 80 ALA A CA 1
ATOM 560 C C . ALA A 1 80 ? -22.076 -9.869 39.107 1.00 95.31 80 ALA A C 1
ATOM 562 O O . ALA A 1 80 ? -21.884 -9.673 37.902 1.00 95.31 80 ALA A O 1
ATOM 563 N N . SER A 1 81 ? -22.092 -11.083 39.657 1.00 96.44 81 SER A N 1
ATOM 564 C CA . SER A 1 81 ? -21.529 -12.276 39.019 1.00 96.44 81 SER A CA 1
ATOM 565 C C . SER A 1 81 ? -22.512 -13.429 38.860 1.00 96.44 81 SER A C 1
ATOM 567 O O . SER A 1 81 ? -23.402 -13.619 39.689 1.00 96.44 81 SER A O 1
ATOM 569 N N . ASN A 1 82 ? -22.290 -14.308 37.881 1.00 96.94 82 ASN A N 1
ATOM 570 C CA . ASN A 1 82 ? -23.107 -15.513 37.665 1.00 96.94 82 ASN A CA 1
ATOM 571 C C . ASN A 1 82 ? -24.609 -15.210 37.494 1.00 96.94 82 ASN A C 1
ATOM 573 O O . ASN A 1 82 ? -25.461 -16.019 37.869 1.00 96.94 82 ASN A O 1
ATOM 577 N N . ASN A 1 83 ? -24.957 -14.025 36.987 1.00 97.50 83 ASN A N 1
ATOM 578 C CA . ASN A 1 83 ? -26.348 -13.657 36.757 1.00 97.50 83 ASN A CA 1
ATOM 579 C C . ASN A 1 83 ? -26.833 -14.210 35.409 1.00 97.50 83 ASN A C 1
ATOM 581 O O . ASN A 1 83 ? -26.047 -14.372 34.480 1.00 97.50 83 ASN A O 1
ATOM 585 N N . GLY A 1 84 ? -28.124 -14.516 35.283 1.00 96.06 84 GLY A N 1
ATOM 586 C CA . GLY A 1 84 ? -28.688 -15.127 34.073 1.00 96.06 84 GLY A CA 1
ATOM 587 C C . GLY A 1 84 ? -28.639 -14.232 32.828 1.00 96.06 84 GLY A C 1
ATOM 588 O O . GLY A 1 84 ? -28.603 -14.749 31.713 1.00 96.06 84 GLY A O 1
ATOM 589 N N . ALA A 1 85 ? -28.628 -12.909 33.014 1.00 96.19 85 ALA A N 1
ATOM 590 C CA . ALA A 1 85 ? -28.541 -11.893 31.967 1.00 96.19 85 ALA A CA 1
ATOM 591 C C . ALA A 1 85 ? -27.283 -11.027 32.152 1.00 96.19 85 ALA A C 1
ATOM 593 O O . ALA A 1 85 ? -26.190 -11.539 31.920 1.00 96.19 85 ALA A O 1
ATOM 594 N N . SER A 1 86 ? -27.408 -9.751 32.541 1.00 97.12 86 SER A N 1
ATOM 595 C CA . SER A 1 86 ? -26.261 -8.839 32.649 1.00 97.12 86 SER A CA 1
ATOM 596 C C . SER A 1 86 ? -25.784 -8.608 34.083 1.00 97.12 86 SER A C 1
ATOM 598 O O . SER A 1 86 ? -26.569 -8.666 35.027 1.00 97.12 86 SER A O 1
ATOM 600 N N . GLY A 1 87 ? -24.507 -8.273 34.266 1.00 97.38 87 GLY A N 1
ATOM 601 C CA . GLY A 1 87 ? -24.007 -7.795 35.559 1.00 97.38 87 GLY A CA 1
ATOM 602 C C . GLY A 1 87 ? -24.627 -6.439 35.929 1.00 97.38 87 GLY A C 1
ATOM 603 O O . GLY A 1 87 ? -25.264 -6.301 36.975 1.00 97.38 87 GLY A O 1
ATOM 604 N N . LEU A 1 88 ? -24.535 -5.472 35.014 1.00 97.44 88 LEU A N 1
ATOM 605 C CA . LEU A 1 88 ? -25.239 -4.186 35.052 1.00 97.44 88 LEU A CA 1
ATOM 606 C C . LEU A 1 88 ? -26.080 -4.004 33.783 1.00 97.44 88 LEU A C 1
ATOM 608 O O . LEU A 1 88 ? -25.576 -4.152 32.672 1.00 97.44 88 LEU A O 1
ATOM 612 N N . LEU A 1 89 ? -27.348 -3.637 33.947 1.00 97.81 89 LEU A N 1
ATOM 613 C CA . LEU A 1 89 ? -28.265 -3.273 32.872 1.00 97.81 89 LEU A CA 1
ATOM 614 C C . LEU A 1 89 ? -28.792 -1.853 33.086 1.00 97.81 89 LEU A C 1
ATOM 616 O O . LEU A 1 89 ? -29.375 -1.560 34.128 1.00 97.81 89 LEU A O 1
ATOM 620 N N . VAL A 1 90 ? -28.660 -1.008 32.069 1.00 97.50 90 VAL A N 1
ATOM 621 C CA . VAL A 1 90 ? -29.230 0.338 31.999 1.00 97.50 90 VAL A CA 1
ATOM 622 C C . VAL A 1 90 ? -30.133 0.429 30.775 1.00 97.50 90 VAL A C 1
ATOM 624 O O . VAL A 1 90 ? -29.677 0.225 29.653 1.00 97.50 90 VAL A O 1
ATOM 627 N N . LEU A 1 91 ? -31.408 0.752 30.989 1.00 97.44 91 LEU A N 1
ATOM 628 C CA . LEU A 1 91 ? -32.394 0.989 29.934 1.00 97.44 91 LEU A CA 1
ATOM 629 C C . LEU A 1 91 ? -32.944 2.412 30.053 1.00 97.44 91 LEU A C 1
ATOM 631 O O . LEU A 1 91 ? -33.525 2.753 31.086 1.00 97.44 91 LEU A O 1
ATOM 635 N N . LEU A 1 92 ? -32.784 3.210 28.996 1.00 97.44 92 LEU A N 1
ATOM 636 C CA . LEU A 1 92 ? -33.277 4.582 28.894 1.00 97.44 92 LEU A CA 1
ATOM 637 C C . LEU A 1 92 ? -34.316 4.695 27.774 1.00 97.44 92 LEU A C 1
ATOM 639 O O . LEU A 1 92 ? -34.046 4.348 26.621 1.00 97.44 92 LEU A O 1
ATOM 643 N N . ASP A 1 93 ? -35.490 5.212 28.122 1.00 95.69 93 ASP A N 1
ATOM 644 C CA . ASP A 1 93 ? -36.572 5.531 27.192 1.00 95.69 93 ASP A CA 1
ATOM 645 C C . ASP A 1 93 ? -37.076 6.951 27.474 1.00 95.69 93 ASP A C 1
ATOM 647 O O . ASP A 1 93 ? -37.660 7.208 28.529 1.00 95.69 93 ASP A O 1
ATOM 651 N N . ASN A 1 94 ? -36.787 7.892 26.568 1.00 95.19 94 ASN A N 1
ATOM 652 C CA . ASN A 1 94 ? -36.999 9.326 26.789 1.00 95.19 94 ASN A CA 1
ATOM 653 C C . ASN A 1 94 ? -36.449 9.798 28.155 1.00 95.19 94 ASN A C 1
ATOM 655 O O . ASN A 1 94 ? -37.148 10.446 28.936 1.00 95.19 94 ASN A O 1
ATOM 659 N N . ALA A 1 95 ? -35.222 9.393 28.495 1.00 96.38 95 ALA A N 1
ATOM 660 C CA . ALA A 1 95 ? -34.654 9.609 29.822 1.00 96.38 95 ALA A CA 1
ATOM 661 C C . ALA A 1 95 ? -33.203 10.100 29.783 1.00 96.38 95 ALA A C 1
ATOM 663 O O . ALA A 1 95 ? -32.438 9.746 28.890 1.00 96.38 95 ALA A O 1
ATOM 664 N N . ASP A 1 96 ? -32.818 10.852 30.812 1.00 95.94 96 ASP A N 1
ATOM 665 C CA . ASP A 1 96 ? -31.455 11.338 31.005 1.00 95.94 96 ASP A CA 1
ATOM 666 C C . ASP A 1 96 ? -30.814 10.629 32.202 1.00 95.94 96 ASP A C 1
ATOM 668 O O . ASP A 1 96 ? -31.343 10.658 33.318 1.00 95.94 96 ASP A O 1
ATOM 672 N N . LEU A 1 97 ? -29.658 10.009 31.988 1.00 95.81 97 LEU A N 1
ATOM 673 C CA . LEU A 1 97 ? -28.875 9.391 33.049 1.00 95.81 97 LEU A CA 1
ATOM 674 C C . LEU A 1 97 ? -27.427 9.868 33.001 1.00 95.81 97 LEU A C 1
ATOM 676 O O . LEU A 1 97 ? -26.735 9.690 31.998 1.00 95.81 97 LEU A O 1
ATOM 680 N N . THR A 1 98 ? -26.965 10.385 34.133 1.00 94.69 98 THR A N 1
ATOM 681 C CA . THR A 1 98 ? -25.547 10.582 34.417 1.00 94.69 98 THR A CA 1
ATOM 682 C C . THR A 1 98 ? -25.062 9.477 35.353 1.00 94.69 98 THR A C 1
ATOM 684 O O . THR A 1 98 ? -25.676 9.230 36.389 1.00 94.69 98 THR A O 1
ATOM 687 N N . MET A 1 99 ? -23.968 8.808 35.004 1.00 92.62 99 MET A N 1
ATOM 688 C CA . MET A 1 99 ? -23.269 7.861 35.873 1.00 92.62 99 MET A CA 1
ATOM 689 C C . MET A 1 99 ? -21.826 8.316 36.033 1.00 92.62 99 MET A C 1
ATOM 691 O O . MET A 1 99 ? -20.974 7.982 35.213 1.00 92.62 99 MET A O 1
ATOM 695 N N . ASP A 1 100 ? -21.556 9.104 37.070 1.00 86.06 100 ASP A N 1
ATOM 696 C CA . ASP A 1 100 ? -20.247 9.716 37.273 1.00 86.06 100 ASP A CA 1
ATOM 697 C C . ASP A 1 100 ? -19.268 8.777 37.967 1.00 86.06 100 ASP A C 1
ATOM 699 O O . ASP A 1 100 ? -18.124 9.171 38.141 1.00 86.06 100 ASP A O 1
ATOM 703 N N . THR A 1 101 ? -19.641 7.570 38.397 1.00 88.44 101 THR A N 1
ATOM 704 C CA . THR A 1 101 ? -18.704 6.522 38.845 1.00 88.44 101 THR A CA 1
ATOM 705 C C . THR A 1 101 ? -19.288 5.124 38.675 1.00 88.44 101 THR A C 1
ATOM 707 O O . THR A 1 101 ? -20.408 4.866 39.095 1.00 88.44 101 THR A O 1
ATOM 710 N N . VAL A 1 102 ? -18.512 4.218 38.082 1.00 92.62 102 VAL A N 1
ATOM 711 C CA . VAL A 1 102 ? -18.623 2.756 38.131 1.00 92.62 102 VAL A CA 1
ATOM 712 C C . VAL A 1 102 ? -17.208 2.228 38.336 1.00 92.62 102 VAL A C 1
ATOM 714 O O . VAL A 1 102 ? -16.450 2.095 37.376 1.00 92.62 102 VAL A O 1
ATOM 717 N N . ASP A 1 103 ? -16.831 1.998 39.592 1.00 91.94 103 ASP A N 1
ATOM 718 C CA . ASP A 1 103 ? -15.431 1.764 39.965 1.00 91.94 103 ASP A CA 1
ATOM 719 C C . ASP A 1 103 ? -15.244 0.511 40.825 1.00 91.94 103 ASP A C 1
ATOM 721 O O . ASP A 1 103 ? -15.998 0.277 41.774 1.00 91.94 103 ASP A O 1
ATOM 725 N N . GLN A 1 104 ? -14.198 -0.265 40.512 1.00 91.00 104 GLN A N 1
ATOM 726 C CA . GLN A 1 104 ? -13.748 -1.431 41.290 1.00 91.00 104 GLN A CA 1
ATOM 727 C C . GLN A 1 104 ? -14.819 -2.517 41.500 1.00 91.00 104 GLN A C 1
ATOM 729 O O . GLN A 1 104 ? -14.896 -3.132 42.573 1.00 91.00 104 GLN A O 1
ATOM 734 N N . ILE A 1 105 ? -15.637 -2.777 40.475 1.00 93.31 105 ILE A N 1
ATOM 735 C CA . ILE A 1 105 ? -16.644 -3.845 40.484 1.00 93.31 105 ILE A CA 1
ATOM 736 C C . ILE A 1 105 ? -16.182 -5.031 39.628 1.00 93.31 105 ILE A C 1
ATOM 738 O O . ILE A 1 105 ? -15.627 -4.863 38.538 1.00 93.31 105 ILE A O 1
ATOM 742 N N . ILE A 1 106 ? -16.443 -6.249 40.108 1.00 96.06 106 ILE A N 1
ATOM 743 C CA . ILE A 1 106 ? -16.303 -7.471 39.310 1.00 96.06 106 ILE A CA 1
ATOM 744 C C . ILE A 1 106 ? -17.639 -7.806 38.636 1.00 96.06 106 ILE A C 1
ATOM 746 O O . ILE A 1 106 ? -18.639 -8.045 39.311 1.00 96.06 106 ILE A O 1
ATOM 750 N N . PHE A 1 107 ? -17.638 -7.883 37.309 1.00 97.06 107 PHE A N 1
ATOM 751 C CA . PHE A 1 107 ? -18.746 -8.354 36.481 1.00 97.06 107 PHE A CA 1
ATOM 752 C C . PHE A 1 107 ? -18.327 -9.639 35.755 1.00 97.06 107 PHE A C 1
ATOM 754 O O . PHE A 1 107 ? -17.860 -9.583 34.613 1.00 97.06 107 PHE A O 1
ATOM 761 N N . ASP A 1 108 ? -18.463 -10.795 36.411 1.00 97.12 108 ASP A N 1
ATOM 762 C CA . ASP A 1 108 ? -17.980 -12.069 35.865 1.00 97.12 108 ASP A CA 1
ATOM 763 C C . ASP A 1 108 ? -19.032 -13.174 35.717 1.00 97.12 108 ASP A C 1
ATOM 765 O O . ASP A 1 108 ? -19.990 -13.274 36.485 1.00 97.12 108 ASP A O 1
ATOM 769 N N . ASN A 1 109 ? -18.816 -14.054 34.734 1.00 97.38 109 ASN A N 1
ATOM 770 C CA . ASN A 1 109 ? -19.615 -15.265 34.506 1.00 97.38 109 ASN A CA 1
ATOM 771 C C . ASN A 1 109 ? -21.120 -15.008 34.294 1.00 97.38 109 ASN A C 1
ATOM 773 O O . ASN A 1 109 ? -21.947 -15.876 34.580 1.00 97.38 109 ASN A O 1
ATOM 777 N N . ASN A 1 110 ? -21.516 -13.823 33.822 1.00 97.81 110 ASN A N 1
ATOM 778 C CA . ASN A 1 110 ? -22.923 -13.558 33.531 1.00 97.81 110 ASN A CA 1
ATOM 779 C C . ASN A 1 110 ? -23.332 -14.258 32.225 1.00 97.81 110 ASN A C 1
ATOM 781 O O . ASN A 1 110 ? -22.561 -14.308 31.269 1.00 97.81 110 ASN A O 1
ATOM 785 N N . GLY A 1 111 ? -24.550 -14.800 32.166 1.00 95.62 111 GLY A N 1
ATOM 786 C CA . GLY A 1 111 ? -25.058 -15.530 31.000 1.00 95.62 111 GLY A CA 1
ATOM 787 C C . GLY A 1 111 ? -25.190 -14.665 29.742 1.00 95.62 111 GLY A C 1
ATOM 788 O O . GLY A 1 111 ? -25.140 -15.188 28.632 1.00 95.62 111 GLY A O 1
ATOM 789 N N . GLY A 1 112 ? -25.343 -13.351 29.919 1.00 95.12 112 GLY A N 1
ATOM 790 C CA . GLY A 1 112 ? -25.332 -12.333 28.874 1.00 95.12 112 GLY A CA 1
ATOM 791 C C . GLY A 1 112 ? -24.072 -11.471 28.932 1.00 95.12 112 GLY A C 1
ATOM 792 O O . GLY A 1 112 ? -22.971 -11.955 28.701 1.00 95.12 112 GLY A O 1
ATOM 793 N N . THR A 1 113 ? -24.238 -10.174 29.180 1.00 97.19 113 THR A N 1
ATOM 794 C CA . THR A 1 113 ? -23.173 -9.165 29.071 1.00 97.19 113 THR A CA 1
ATOM 795 C C . THR A 1 113 ? -22.687 -8.703 30.446 1.00 97.19 113 THR A C 1
ATOM 797 O O . THR A 1 113 ? -23.476 -8.631 31.382 1.00 97.19 113 THR A O 1
ATOM 800 N N . GLY A 1 114 ? -21.422 -8.309 30.591 1.00 97.75 114 GLY A N 1
ATOM 801 C CA . GLY A 1 114 ? -20.947 -7.694 31.838 1.00 97.75 114 GLY A CA 1
ATOM 802 C C . GLY A 1 114 ? -21.718 -6.409 32.170 1.00 97.75 114 GLY A C 1
ATOM 803 O O . GLY A 1 114 ? -22.436 -6.339 33.169 1.00 97.75 114 GLY A O 1
ATOM 804 N N . ILE A 1 115 ? -21.632 -5.416 31.282 1.00 98.00 115 ILE A N 1
ATOM 805 C CA . ILE A 1 115 ? -22.332 -4.127 31.386 1.00 98.00 115 ILE A CA 1
ATOM 806 C C . ILE A 1 115 ? -23.104 -3.833 30.098 1.00 98.00 115 ILE A C 1
ATOM 808 O O . ILE A 1 115 ? -22.534 -3.819 29.011 1.00 98.00 115 ILE A O 1
ATOM 812 N N . THR A 1 116 ? -24.403 -3.560 30.204 1.00 97.88 116 THR A N 1
ATOM 813 C CA . THR A 1 116 ? -25.259 -3.150 29.083 1.00 97.88 116 THR A CA 1
ATOM 814 C C . THR A 1 116 ? -25.863 -1.780 29.340 1.00 97.88 116 THR A C 1
ATOM 816 O O . THR A 1 116 ? -26.527 -1.582 30.355 1.00 97.88 116 THR A O 1
ATOM 819 N N . ILE A 1 117 ? -25.706 -0.868 28.384 1.00 97.31 117 ILE A N 1
ATOM 820 C CA . ILE A 1 117 ? -26.404 0.416 28.340 1.00 97.31 117 ILE A CA 1
ATOM 821 C C . ILE A 1 117 ? -27.174 0.500 27.031 1.00 97.31 117 ILE A C 1
ATOM 823 O O . ILE A 1 117 ? -26.603 0.353 25.953 1.00 97.31 117 ILE A O 1
ATOM 827 N N . GLN A 1 118 ? -28.475 0.746 27.131 1.00 96.69 118 GLN A N 1
ATOM 828 C CA . GLN A 1 118 ? -29.348 0.908 25.983 1.00 96.69 118 GLN A CA 1
ATOM 829 C C . GLN A 1 118 ? -30.155 2.199 26.105 1.00 96.69 118 GLN A C 1
ATOM 831 O O . GLN A 1 118 ? -30.852 2.399 27.099 1.00 96.69 118 GLN A O 1
ATOM 836 N N . GLY A 1 119 ? -30.088 3.045 25.078 1.00 94.12 119 GLY A N 1
ATOM 837 C CA . GLY A 1 119 ? -30.874 4.273 24.976 1.00 94.12 119 GLY A CA 1
ATOM 838 C C . GLY A 1 119 ? -31.729 4.316 23.714 1.00 94.12 119 GLY A C 1
ATOM 839 O O . GLY A 1 119 ? -31.297 3.879 22.649 1.00 94.12 119 GLY A O 1
ATOM 840 N N . ALA A 1 120 ? -32.944 4.848 23.836 1.00 89.75 120 ALA A N 1
ATOM 841 C CA . ALA A 1 120 ? -33.829 5.155 22.712 1.00 89.75 120 ALA A CA 1
ATOM 842 C C . ALA A 1 120 ? -34.120 6.659 22.637 1.00 89.75 120 ALA A C 1
ATOM 844 O O . ALA A 1 120 ? -34.125 7.345 23.660 1.00 89.75 120 ALA A O 1
ATOM 845 N N . THR A 1 121 ? -34.386 7.187 21.442 1.00 84.12 121 THR A N 1
ATOM 846 C CA . THR A 1 121 ? -34.696 8.615 21.255 1.00 84.12 121 THR A CA 1
ATOM 847 C C . THR A 1 121 ? -35.883 9.091 22.105 1.00 84.12 121 THR A C 1
ATOM 849 O O . THR A 1 121 ? -36.932 8.446 22.059 1.00 84.12 121 THR A O 1
ATOM 852 N N . PRO A 1 122 ? -35.801 10.266 22.768 1.00 88.19 122 PRO A N 1
ATOM 853 C CA . PRO A 1 122 ? -34.651 11.175 22.894 1.00 88.19 122 PRO A CA 1
ATOM 854 C C . PRO A 1 122 ? -33.917 11.033 24.246 1.00 88.19 122 PRO A C 1
ATOM 856 O O . PRO A 1 122 ? -33.926 11.955 25.053 1.00 88.19 122 PRO A O 1
ATOM 859 N N . SER A 1 123 ? -33.274 9.895 24.514 1.00 94.06 123 SER A N 1
ATOM 860 C CA . SER A 1 123 ? -32.518 9.691 25.764 1.00 94.06 123 SER A CA 1
ATOM 861 C C . SER A 1 123 ? -31.106 10.276 25.713 1.00 94.06 123 SER A C 1
ATOM 863 O O . SER A 1 123 ? -30.498 10.310 24.642 1.00 94.06 123 SER A O 1
ATOM 865 N N . THR A 1 124 ? -30.553 10.645 26.872 1.00 95.19 124 THR A N 1
ATOM 866 C CA . THR A 1 124 ? -29.141 11.028 27.036 1.00 95.19 124 THR A CA 1
ATOM 867 C C . THR A 1 124 ? -28.455 10.137 28.068 1.00 95.19 124 THR A C 1
ATOM 869 O O . THR A 1 124 ? -28.924 10.020 29.198 1.00 95.19 124 THR A O 1
ATOM 872 N N . PHE A 1 125 ? -27.306 9.555 27.721 1.00 95.62 125 PHE A N 1
ATOM 873 C CA . PHE A 1 125 ? -26.435 8.865 28.677 1.00 95.62 125 PHE A CA 1
ATOM 874 C C . PHE A 1 125 ? -25.083 9.570 28.798 1.00 95.62 125 PHE A C 1
ATOM 876 O O . PHE A 1 125 ? -24.407 9.767 27.796 1.00 95.62 125 PHE A O 1
ATOM 883 N N . THR A 1 126 ? -24.652 9.918 30.008 1.00 93.94 126 THR A N 1
ATOM 884 C CA . THR A 1 126 ? -23.329 10.515 30.255 1.00 93.94 126 THR A CA 1
ATOM 885 C C . THR A 1 126 ? -22.610 9.737 31.347 1.00 93.94 126 THR A C 1
ATOM 887 O O . THR A 1 126 ? -23.178 9.555 32.417 1.00 93.94 126 THR A O 1
ATOM 890 N N . SER A 1 127 ? -21.367 9.307 31.128 1.00 88.19 127 SER A N 1
ATOM 891 C CA . SER A 1 127 ? -20.596 8.566 32.139 1.00 88.19 127 SER A CA 1
ATOM 892 C C . SER A 1 127 ? -19.469 9.358 32.811 1.00 88.19 127 SER A C 1
ATOM 894 O O . SER A 1 127 ? -18.546 8.755 33.362 1.00 88.19 127 SER A O 1
ATOM 896 N N . GLY A 1 128 ? -19.473 10.690 32.690 1.00 74.31 128 GLY A N 1
ATOM 897 C CA . GLY A 1 128 ? -18.425 11.550 33.242 1.00 74.31 128 GLY A CA 1
ATOM 898 C C . GLY A 1 128 ? -17.017 11.038 32.900 1.00 74.31 128 GLY A C 1
ATOM 899 O O . GLY A 1 128 ? -16.626 10.988 31.732 1.00 74.31 128 GLY A O 1
ATOM 900 N N . SER A 1 129 ? -16.269 10.624 33.921 1.00 66.19 129 SER A N 1
ATOM 901 C CA . SER A 1 129 ? -14.891 10.118 33.834 1.00 66.19 129 SER A CA 1
ATOM 902 C C . SER A 1 129 ? -14.726 8.592 34.003 1.00 66.19 129 SER A C 1
ATOM 904 O O . SER A 1 129 ? -13.588 8.142 34.062 1.00 66.19 129 SER A O 1
ATOM 906 N N . SER A 1 130 ? -15.786 7.784 34.149 1.00 70.94 130 SER A N 1
ATOM 907 C CA . SER A 1 130 ? -15.739 6.929 35.346 1.00 70.94 130 SER A CA 1
ATOM 908 C C . SER A 1 130 ? -16.193 5.468 35.278 1.00 70.94 130 SER A C 1
ATOM 910 O O . SER A 1 130 ? -16.573 4.936 36.316 1.00 70.94 130 SER A O 1
ATOM 912 N N . PHE A 1 131 ? -16.129 4.771 34.141 1.00 93.06 131 PHE A N 1
ATOM 913 C CA . PHE A 1 131 ? -16.038 3.302 34.217 1.00 93.06 131 PHE A CA 1
ATOM 914 C C . PHE A 1 131 ? -14.570 2.926 34.405 1.00 93.06 131 PHE A C 1
ATOM 916 O O . PHE A 1 131 ? -13.847 2.830 33.419 1.00 93.06 131 PHE A O 1
ATOM 923 N N . THR A 1 132 ? -14.112 2.761 35.642 1.00 94.06 132 THR A N 1
ATOM 924 C CA . THR A 1 132 ? -12.683 2.613 35.971 1.00 94.06 132 THR A CA 1
ATOM 925 C C . THR A 1 132 ? -12.416 1.382 36.828 1.00 94.06 132 THR A C 1
ATOM 927 O O . THR A 1 132 ? -13.271 0.951 37.595 1.00 94.06 132 THR A O 1
ATOM 930 N N . ASN A 1 133 ? -11.224 0.793 36.709 1.00 93.88 133 ASN A N 1
ATOM 931 C CA . ASN A 1 133 ? -10.757 -0.308 37.565 1.00 93.88 133 ASN A CA 1
ATOM 932 C C . ASN A 1 133 ? -11.721 -1.512 37.687 1.00 93.88 133 ASN A C 1
ATOM 934 O O . ASN A 1 133 ? -11.673 -2.249 38.675 1.00 93.88 133 ASN A O 1
ATOM 938 N N . ASN A 1 134 ? -12.619 -1.728 36.722 1.00 96.00 134 ASN A N 1
ATOM 939 C CA . ASN A 1 134 ? -13.547 -2.857 36.756 1.00 96.00 134 ASN A CA 1
ATOM 940 C C . ASN A 1 134 ? -12.886 -4.115 36.189 1.00 96.00 134 ASN A C 1
ATOM 942 O O . ASN A 1 134 ? -12.033 -4.049 35.303 1.00 96.00 134 ASN A O 1
ATOM 946 N N . THR A 1 135 ? -13.318 -5.278 36.673 1.00 97.19 135 THR A N 1
ATOM 947 C CA . THR A 1 135 ? -12.941 -6.584 36.114 1.00 97.19 135 THR A CA 1
ATOM 948 C C . THR A 1 135 ? -14.166 -7.216 35.472 1.00 97.19 135 THR A C 1
ATOM 950 O O . THR A 1 135 ? -15.108 -7.582 36.167 1.00 97.19 135 THR A O 1
ATOM 953 N N . ILE A 1 136 ? -14.172 -7.333 34.150 1.00 98.06 136 ILE A N 1
ATOM 954 C CA . ILE A 1 136 ? -15.325 -7.732 33.343 1.00 98.06 136 ILE A CA 1
ATOM 955 C C . ILE A 1 136 ? -14.946 -8.981 32.548 1.00 98.06 136 ILE A C 1
ATOM 957 O O . ILE A 1 136 ? -14.311 -8.886 31.495 1.00 98.06 136 ILE A O 1
ATOM 961 N N . THR A 1 137 ? -15.285 -10.166 33.060 1.00 97.56 137 THR A N 1
ATOM 962 C CA . THR A 1 137 ? -14.704 -11.412 32.534 1.00 97.56 137 THR A CA 1
ATOM 963 C C . THR A 1 137 ? -15.681 -12.569 32.367 1.00 97.56 137 THR A C 1
ATOM 965 O O . THR A 1 137 ? -16.678 -12.669 33.073 1.00 97.56 137 THR A O 1
ATOM 968 N N . ASN A 1 138 ? -15.381 -13.503 31.462 1.00 97.31 138 ASN A N 1
ATOM 969 C CA . ASN A 1 138 ? -16.139 -14.756 31.304 1.00 97.31 138 ASN A CA 1
ATOM 970 C C . ASN A 1 138 ? -17.646 -14.568 31.028 1.00 97.31 138 ASN A C 1
ATOM 972 O O . ASN A 1 138 ? -18.452 -15.423 31.393 1.00 97.31 138 ASN A O 1
ATOM 976 N N . ASN A 1 139 ? -18.064 -13.443 30.443 1.00 97.75 139 ASN A N 1
ATOM 977 C CA . ASN A 1 139 ? -19.476 -13.216 30.144 1.00 97.75 139 ASN A CA 1
ATOM 978 C C . ASN A 1 139 ? -19.880 -13.978 28.862 1.00 97.75 139 ASN A C 1
ATOM 980 O O . ASN A 1 139 ? -19.110 -14.070 27.904 1.00 97.75 139 ASN A O 1
ATOM 984 N N . GLY A 1 140 ? -21.092 -14.548 28.847 1.00 96.69 140 GLY A N 1
ATOM 985 C CA . GLY A 1 140 ? -21.620 -15.380 27.750 1.00 96.69 140 GLY A CA 1
ATOM 986 C C . GLY A 1 140 ? -21.934 -14.610 26.460 1.00 96.69 140 GLY A C 1
ATOM 987 O O . GLY A 1 140 ? -22.282 -15.192 25.434 1.00 96.69 140 GLY A O 1
ATOM 988 N N . SER A 1 141 ? -21.804 -13.291 26.519 1.00 95.12 141 SER A N 1
ATOM 989 C CA . SER A 1 141 ? -21.813 -12.341 25.420 1.00 95.12 141 SER A CA 1
ATOM 990 C C . SER A 1 141 ? -20.786 -11.249 25.765 1.00 95.12 141 SER A C 1
ATOM 992 O O . SER A 1 141 ? -19.726 -11.553 26.305 1.00 95.12 141 SER A O 1
ATOM 994 N N . PHE A 1 142 ? -21.062 -9.987 25.450 1.00 97.31 142 PHE A N 1
ATOM 995 C CA . PHE A 1 142 ? -20.067 -8.911 25.501 1.00 97.31 142 PHE A CA 1
ATOM 996 C C . PHE A 1 142 ? -19.516 -8.610 26.904 1.00 97.31 142 PHE A C 1
ATOM 998 O O . PHE A 1 142 ? -20.189 -8.831 27.915 1.00 97.31 142 PHE A O 1
ATOM 1005 N N . GLY A 1 143 ? -18.330 -8.003 26.968 1.00 97.81 143 GLY A N 1
ATOM 1006 C CA . GLY A 1 143 ? -17.851 -7.371 28.198 1.00 97.81 143 GLY A CA 1
ATOM 1007 C C . GLY A 1 143 ? -18.656 -6.103 28.505 1.00 97.81 143 GLY A C 1
ATOM 1008 O O . GLY A 1 143 ? -19.434 -6.054 29.460 1.00 97.81 143 GLY A O 1
ATOM 1009 N N . PHE A 1 144 ? -18.529 -5.100 27.637 1.00 98.25 144 PHE A N 1
ATOM 1010 C CA . PHE A 1 144 ? -19.345 -3.886 27.626 1.00 98.25 144 PHE A CA 1
ATOM 1011 C C . PHE A 1 144 ? -20.167 -3.792 26.340 1.00 98.25 144 PHE A C 1
ATOM 1013 O O . PHE A 1 144 ? -19.655 -4.044 25.252 1.00 98.25 144 PHE A O 1
ATOM 1020 N N . ARG A 1 145 ? -21.430 -3.368 26.449 1.00 97.69 145 ARG A N 1
ATOM 1021 C CA . ARG A 1 145 ? -22.319 -3.133 25.307 1.00 97.69 145 ARG A CA 1
ATOM 1022 C C . ARG A 1 145 ? -23.095 -1.828 25.457 1.00 97.69 145 ARG A C 1
ATOM 1024 O O . ARG A 1 145 ? -23.985 -1.741 26.300 1.00 97.69 145 ARG A O 1
ATOM 1031 N N . GLY A 1 146 ? -22.813 -0.859 24.591 1.00 96.75 146 GLY A N 1
ATOM 1032 C CA . GLY A 1 146 ? -23.615 0.349 24.398 1.00 96.75 146 GLY A CA 1
ATOM 1033 C C . GLY A 1 146 ? -24.458 0.247 23.128 1.00 96.75 146 GLY A C 1
ATOM 1034 O O . GLY A 1 146 ? -23.903 0.036 22.055 1.00 96.75 146 GLY A O 1
ATOM 1035 N N . ILE A 1 147 ? -25.779 0.398 23.233 1.00 96.00 147 ILE A N 1
ATOM 1036 C CA . ILE A 1 147 ? -26.699 0.425 22.086 1.00 96.00 147 ILE A CA 1
ATOM 1037 C C . ILE A 1 147 ? -27.519 1.705 22.146 1.00 96.00 147 ILE A C 1
ATOM 1039 O O . ILE A 1 147 ? -28.305 1.905 23.072 1.00 96.00 147 ILE A O 1
ATOM 1043 N N . PHE A 1 148 ? -27.403 2.539 21.127 1.00 95.19 148 PHE A N 1
ATOM 1044 C CA . PHE A 1 148 ? -28.193 3.755 21.019 1.00 95.19 148 PHE A CA 1
ATOM 1045 C C . PHE A 1 148 ? -29.048 3.663 19.765 1.00 95.19 148 PHE A C 1
ATOM 1047 O O . PHE A 1 148 ? -28.537 3.445 18.673 1.00 95.19 148 PHE A O 1
ATOM 1054 N N . ASN A 1 149 ? -30.363 3.758 19.945 1.00 91.75 149 ASN A N 1
ATOM 1055 C CA . ASN A 1 149 ? -31.344 3.797 18.870 1.00 91.75 149 ASN A CA 1
ATOM 1056 C C . ASN A 1 149 ? -31.939 5.206 18.805 1.00 91.75 149 ASN A C 1
ATOM 1058 O O . ASN A 1 149 ? -33.031 5.486 19.317 1.00 91.75 149 ASN A O 1
ATOM 1062 N N . GLY A 1 150 ? -31.113 6.100 18.267 1.00 82.81 150 GLY A N 1
ATOM 1063 C CA . GLY A 1 150 ? -31.152 7.540 18.462 1.00 82.81 150 GLY A CA 1
ATOM 1064 C C . GLY A 1 150 ? -30.916 8.001 19.909 1.00 82.81 150 GLY A C 1
ATOM 1065 O O . GLY A 1 150 ? -30.624 7.198 20.799 1.00 82.81 150 GLY A O 1
ATOM 1066 N N . GLY A 1 151 ? -30.949 9.318 20.130 1.00 87.94 151 GLY A N 1
ATOM 1067 C CA . GLY A 1 151 ? -30.536 9.945 21.393 1.00 87.94 151 GLY A CA 1
ATOM 1068 C C . GLY A 1 151 ? -29.043 10.294 21.460 1.00 87.94 151 GLY A C 1
ATOM 1069 O O . GLY A 1 151 ? -28.314 10.159 20.475 1.00 87.94 151 GLY A O 1
ATOM 1070 N N . ASN A 1 152 ? -28.611 10.768 22.630 1.00 92.06 152 ASN A N 1
ATOM 1071 C CA . ASN A 1 152 ? -27.268 11.279 22.883 1.00 92.06 152 ASN A CA 1
ATOM 1072 C C . ASN A 1 152 ? -26.463 10.379 23.831 1.00 92.06 152 ASN A C 1
ATOM 1074 O O . ASN A 1 152 ? -27.011 9.860 24.806 1.00 92.06 152 ASN A O 1
ATOM 1078 N N . PHE A 1 153 ? -25.152 10.257 23.620 1.00 93.44 153 PHE A N 1
ATOM 1079 C CA . PHE A 1 153 ? -24.274 9.596 24.589 1.00 93.44 153 PHE A CA 1
ATOM 1080 C C . PHE A 1 153 ? -22.893 10.245 24.734 1.00 93.44 153 PHE A C 1
ATOM 1082 O O . PHE A 1 153 ? -22.333 10.798 23.790 1.00 93.44 153 PHE A O 1
ATOM 1089 N N . ASP A 1 154 ? -22.324 10.134 25.930 1.00 93.44 154 ASP A N 1
ATOM 1090 C CA . ASP A 1 154 ? -20.938 10.465 26.247 1.00 93.44 154 ASP A CA 1
ATOM 1091 C C . ASP A 1 154 ? -20.383 9.397 27.192 1.00 93.44 154 ASP A C 1
ATOM 1093 O O . ASP A 1 154 ? -20.707 9.380 28.380 1.00 93.44 154 ASP A O 1
ATOM 1097 N N . ILE A 1 155 ? -19.595 8.470 26.647 1.00 93.62 155 ILE A N 1
ATOM 1098 C CA . ILE A 1 155 ? -19.094 7.299 27.377 1.00 93.62 155 ILE A CA 1
ATOM 1099 C C . ILE A 1 155 ? -17.582 7.413 27.584 1.00 93.62 155 ILE A C 1
ATOM 1101 O O . ILE A 1 155 ? -16.843 7.848 26.702 1.00 93.62 155 ILE A O 1
ATOM 1105 N N . SER A 1 156 ? -17.103 6.996 28.750 1.00 93.88 156 SER A N 1
ATOM 1106 C CA . SER A 1 156 ? -15.689 6.829 29.072 1.00 93.88 156 SER A CA 1
ATOM 1107 C C . SER A 1 156 ? -15.474 5.478 29.742 1.00 93.88 156 SER A C 1
ATOM 1109 O O . SER A 1 156 ? -15.963 5.260 30.848 1.00 93.88 156 SER A O 1
ATOM 1111 N N . LEU A 1 157 ? -14.750 4.587 29.066 1.00 95.88 157 LEU A N 1
ATOM 1112 C CA . LEU A 1 157 ? -14.234 3.331 29.602 1.00 95.88 157 LEU A CA 1
ATOM 1113 C C . LEU A 1 157 ? -12.759 3.535 29.930 1.00 95.88 157 LEU A C 1
ATOM 1115 O O . LEU A 1 157 ? -11.922 3.616 29.035 1.00 95.88 157 LEU A O 1
ATOM 1119 N N . GLY A 1 158 ? -12.464 3.661 31.213 1.00 93.88 158 GLY A N 1
ATOM 1120 C CA . GLY A 1 158 ? -11.219 4.204 31.727 1.00 93.88 158 GLY A CA 1
ATOM 1121 C C . GLY A 1 158 ? -11.314 5.709 31.969 1.00 93.88 158 GLY A C 1
ATOM 1122 O O . GLY A 1 158 ? -12.256 6.393 31.541 1.00 93.88 158 GLY A O 1
ATOM 1123 N N . SER A 1 159 ? -10.318 6.222 32.683 1.00 90.44 159 SER A N 1
ATOM 1124 C CA . SER A 1 159 ? -10.279 7.607 33.138 1.00 90.44 159 SER A CA 1
ATOM 1125 C C . SER A 1 159 ? -9.729 8.541 32.066 1.00 90.44 159 SER A C 1
ATOM 1127 O O . SER A 1 159 ? -8.658 8.327 31.501 1.00 90.44 159 SER A O 1
ATOM 1129 N N . ARG A 1 160 ? -10.442 9.643 31.802 1.00 86.31 160 ARG A N 1
ATOM 1130 C CA . ARG A 1 160 ? -9.964 10.691 30.875 1.00 86.31 160 ARG A CA 1
ATOM 1131 C C . ARG A 1 160 ? -8.851 11.548 31.470 1.00 86.31 160 ARG A C 1
ATOM 1133 O O . ARG A 1 160 ? -8.156 12.244 30.733 1.00 86.31 160 ARG A O 1
ATOM 1140 N N . THR A 1 161 ? -8.722 11.546 32.794 1.00 84.19 161 THR A N 1
ATOM 1141 C CA . THR A 1 161 ? -7.852 12.470 33.530 1.00 84.19 161 THR A CA 1
ATOM 1142 C C . THR A 1 161 ? -6.727 11.778 34.286 1.00 84.19 161 THR A C 1
ATOM 1144 O O . THR A 1 161 ? -5.718 12.428 34.556 1.00 84.19 161 THR A O 1
ATOM 1147 N N . THR A 1 162 ? -6.873 10.493 34.615 1.00 86.44 162 THR A N 1
ATOM 1148 C CA . THR A 1 162 ? -5.920 9.758 35.454 1.00 86.44 162 THR A CA 1
ATOM 1149 C C . THR A 1 162 ? -5.407 8.513 34.723 1.00 86.44 162 THR A C 1
ATOM 1151 O O . THR A 1 162 ? -6.165 7.566 34.538 1.00 86.44 162 THR A O 1
ATOM 1154 N N . PRO A 1 163 ? -4.125 8.476 34.321 1.00 88.00 163 PRO A N 1
ATOM 1155 C CA . PRO A 1 163 ? -3.552 7.289 33.694 1.00 88.00 163 PRO A CA 1
ATOM 1156 C C . PRO A 1 163 ? -3.593 6.054 34.604 1.00 88.00 163 PRO A C 1
ATOM 1158 O O . PRO A 1 163 ? -3.331 6.161 35.805 1.00 88.00 163 PRO A O 1
ATOM 1161 N N . GLY A 1 164 ? -3.845 4.885 34.020 1.00 88.56 164 GLY A N 1
ATOM 1162 C CA . GLY A 1 164 ? -3.798 3.582 34.693 1.00 88.56 164 GLY A CA 1
ATOM 1163 C C . GLY A 1 164 ? -5.092 3.150 35.392 1.00 88.56 164 GLY A C 1
ATOM 1164 O O . GLY A 1 164 ? -5.120 2.071 35.975 1.00 88.56 164 GLY A O 1
ATOM 1165 N N . GLU A 1 165 ? -6.164 3.941 35.313 1.00 91.69 165 GLU A N 1
ATOM 1166 C CA . GLU A 1 165 ? -7.495 3.599 35.851 1.00 91.69 165 GLU A CA 1
ATOM 1167 C C . GLU A 1 165 ? -8.372 2.849 34.824 1.00 91.69 165 GLU A C 1
ATOM 1169 O O . GLU A 1 165 ? -9.588 3.042 34.752 1.00 91.69 165 GLU A O 1
ATOM 1174 N N . GLY A 1 166 ? -7.764 2.020 33.976 1.00 93.69 166 GLY A N 1
ATOM 1175 C CA . GLY A 1 166 ? -8.485 1.245 32.970 1.00 93.69 166 GLY A CA 1
ATOM 1176 C C . GLY A 1 166 ? -9.210 0.025 33.532 1.00 93.69 166 GLY A C 1
ATOM 1177 O O . GLY A 1 166 ? -9.109 -0.314 34.711 1.00 93.69 166 GLY A O 1
ATOM 1178 N N . ASN A 1 167 ? -9.965 -0.652 32.671 1.00 97.00 167 ASN A N 1
ATOM 1179 C CA . ASN A 1 167 ? -10.693 -1.871 33.015 1.00 97.00 167 ASN A CA 1
ATOM 1180 C C . ASN A 1 167 ? -10.008 -3.103 32.417 1.00 97.00 167 ASN A C 1
ATOM 1182 O O . ASN A 1 167 ? -9.311 -3.019 31.404 1.00 97.00 167 ASN A O 1
ATOM 1186 N N . LEU A 1 168 ? -10.263 -4.261 33.021 1.00 97.44 168 LEU A N 1
ATOM 1187 C CA . LEU A 1 168 ? -9.907 -5.562 32.468 1.00 97.44 168 LEU A CA 1
ATOM 1188 C C . LEU A 1 168 ? -11.138 -6.197 31.818 1.00 97.44 168 LEU A C 1
ATOM 1190 O O . LEU A 1 168 ? -12.103 -6.512 32.510 1.00 97.44 168 LEU A O 1
ATOM 1194 N N . PHE A 1 169 ? -11.074 -6.434 30.513 1.00 97.75 169 PHE A N 1
ATOM 1195 C CA . PHE A 1 169 ? -12.031 -7.216 29.743 1.00 97.75 169 PHE A CA 1
ATOM 1196 C C . PHE A 1 169 ? -11.355 -8.515 29.306 1.00 97.75 169 PHE A C 1
ATOM 1198 O O . PHE A 1 169 ? -10.466 -8.480 28.464 1.00 97.75 169 PHE A O 1
ATOM 1205 N N . ASP A 1 170 ? -11.756 -9.658 29.861 1.00 96.94 170 ASP A N 1
ATOM 1206 C CA . ASP A 1 170 ? -11.079 -10.929 29.568 1.00 96.94 170 ASP A CA 1
ATOM 1207 C C . ASP A 1 170 ? -12.049 -12.098 29.384 1.00 96.94 170 ASP A C 1
ATOM 1209 O O . ASP A 1 170 ? -12.991 -12.268 30.158 1.00 96.94 170 ASP A O 1
ATOM 1213 N N . ASN A 1 171 ? -11.817 -12.933 28.373 1.00 96.44 171 ASN A N 1
ATOM 1214 C CA . ASN A 1 171 ? -12.605 -14.144 28.126 1.00 96.44 171 ASN A CA 1
ATOM 1215 C C . ASN A 1 171 ? -14.118 -13.902 27.927 1.00 96.44 171 ASN A C 1
ATOM 1217 O O . ASN A 1 171 ? -14.951 -14.712 28.327 1.00 96.44 171 ASN A O 1
ATOM 1221 N N . ASN A 1 172 ? -14.502 -12.762 27.348 1.00 96.81 172 ASN A N 1
ATOM 1222 C CA . ASN A 1 172 ? -15.903 -12.467 27.018 1.00 96.81 172 ASN A CA 1
ATOM 1223 C C . ASN A 1 172 ? -16.258 -13.029 25.633 1.00 96.81 172 ASN A C 1
ATOM 1225 O O . ASN A 1 172 ? -15.391 -13.135 24.773 1.00 96.81 172 ASN A O 1
ATOM 1229 N N . THR A 1 173 ? -17.519 -13.380 25.390 1.00 96.88 173 THR A N 1
ATOM 1230 C CA . THR A 1 173 ? -17.971 -13.886 24.079 1.00 96.88 173 THR A CA 1
ATOM 1231 C C . THR A 1 173 ? -18.483 -12.743 23.184 1.00 96.88 173 THR A C 1
ATOM 1233 O O . THR A 1 173 ? -19.161 -11.830 23.637 1.00 96.88 173 THR A O 1
ATOM 1236 N N . GLY A 1 174 ? -18.242 -12.768 21.878 1.00 95.69 174 GLY A N 1
ATOM 1237 C CA . GLY A 1 174 ? -18.652 -11.703 20.958 1.00 95.69 174 GLY A CA 1
ATOM 1238 C C . GLY A 1 174 ? -17.630 -10.575 20.866 1.00 95.69 174 GLY A C 1
ATOM 1239 O O . GLY A 1 174 ? -16.841 -10.583 19.936 1.00 95.69 174 GLY A O 1
ATOM 1240 N N . ALA A 1 175 ? -17.660 -9.593 21.771 1.00 97.06 175 ALA A N 1
ATOM 1241 C CA . ALA A 1 175 ? -16.638 -8.541 21.811 1.00 97.06 175 ALA A CA 1
ATOM 1242 C C . ALA A 1 175 ? -16.336 -8.071 23.238 1.00 97.06 175 ALA A C 1
ATOM 1244 O O . ALA A 1 175 ? -17.200 -8.125 24.124 1.00 97.06 175 ALA A O 1
ATOM 1245 N N . GLY A 1 176 ? -15.119 -7.575 23.461 1.00 97.62 176 GLY A N 1
ATOM 1246 C CA . GLY A 1 176 ? -14.724 -6.968 24.733 1.00 97.62 176 GLY A CA 1
ATOM 1247 C C . GLY A 1 176 ? -15.529 -5.700 25.003 1.00 97.62 176 GLY A C 1
ATOM 1248 O O . GLY A 1 176 ? -16.207 -5.588 26.028 1.00 97.62 176 GLY A O 1
ATOM 1249 N N . VAL A 1 177 ? -15.525 -4.790 24.029 1.00 98.38 177 VAL A N 1
ATOM 1250 C CA . VAL A 1 177 ? -16.297 -3.545 24.035 1.00 98.38 177 VAL A CA 1
ATOM 1251 C C . VAL A 1 177 ? -17.079 -3.419 22.732 1.00 98.38 177 VAL A C 1
ATOM 1253 O O . VAL A 1 177 ? -16.498 -3.439 21.655 1.00 98.38 177 VAL A O 1
ATOM 1256 N N . LEU A 1 178 ? -18.395 -3.230 22.830 1.00 97.56 178 LEU A N 1
ATOM 1257 C CA . LEU A 1 178 ? -19.278 -2.956 21.698 1.00 97.56 178 LEU A CA 1
ATOM 1258 C C . LEU A 1 178 ? -19.931 -1.575 21.839 1.00 97.56 178 LEU A C 1
ATOM 1260 O O . LEU A 1 178 ? -20.597 -1.305 22.842 1.00 97.56 178 LEU A O 1
ATOM 1264 N N . LEU A 1 179 ? -19.820 -0.754 20.793 1.00 97.12 179 LEU A N 1
ATOM 1265 C CA . LEU A 1 179 ? -20.675 0.409 20.556 1.00 97.12 179 LEU A CA 1
ATOM 1266 C C . LEU A 1 179 ? -21.520 0.177 19.300 1.00 97.12 179 LEU A C 1
ATOM 1268 O O . LEU A 1 179 ? -20.992 -0.003 18.207 1.00 97.12 179 LEU A O 1
ATOM 1272 N N . GLU A 1 180 ? -22.838 0.225 19.453 1.00 95.56 180 GLU A N 1
ATOM 1273 C CA . GLU A 1 180 ? -23.802 0.131 18.362 1.00 95.56 180 GLU A CA 1
ATOM 1274 C C . GLU A 1 180 ? -24.662 1.399 18.309 1.00 95.56 180 GLU A C 1
ATOM 1276 O O . GLU A 1 180 ? -25.385 1.721 19.253 1.00 95.56 180 GLU A O 1
ATOM 1281 N N . MET A 1 181 ? -24.583 2.113 17.189 1.00 94.56 181 MET A N 1
ATOM 1282 C CA . MET A 1 181 ? -25.380 3.302 16.893 1.00 94.56 181 MET A CA 1
ATOM 1283 C C . MET A 1 181 ? -26.371 2.983 15.777 1.00 94.56 181 MET A C 1
ATOM 1285 O O . MET A 1 181 ? -25.977 2.530 14.701 1.00 94.56 181 MET A O 1
ATOM 1289 N N . LEU A 1 182 ? -27.651 3.221 16.041 1.00 90.69 182 LEU A N 1
ATOM 1290 C CA . LEU A 1 182 ? -28.761 2.962 15.135 1.00 90.69 182 LEU A CA 1
ATOM 1291 C C . LEU A 1 182 ? -29.560 4.253 14.930 1.00 90.69 182 LEU A C 1
ATOM 1293 O O . LEU A 1 182 ? -29.832 4.979 15.888 1.00 90.69 182 LEU A O 1
ATOM 1297 N N . GLN A 1 183 ? -30.021 4.487 13.700 1.00 84.00 183 GLN A N 1
ATOM 1298 C CA . GLN A 1 183 ? -30.857 5.639 13.342 1.00 84.00 183 GLN A CA 1
ATOM 1299 C C . GLN A 1 183 ? -30.150 7.000 13.536 1.00 84.00 183 GLN A C 1
ATOM 1301 O O . GLN A 1 183 ? -29.275 7.347 12.746 1.00 84.00 183 GLN A O 1
ATOM 1306 N N . ASP A 1 184 ? -30.577 7.787 14.531 1.00 85.12 184 ASP A N 1
ATOM 1307 C CA . ASP A 1 184 ? -30.207 9.195 14.769 1.00 85.12 184 ASP A CA 1
ATOM 1308 C C . ASP A 1 184 ? -29.322 9.372 16.009 1.00 85.12 184 ASP A C 1
ATOM 1310 O O . ASP A 1 184 ? -29.448 10.339 16.768 1.00 85.12 184 ASP A O 1
ATOM 1314 N N . SER A 1 185 ? -28.464 8.394 16.297 1.00 90.50 185 SER A N 1
ATOM 1315 C CA . SER A 1 185 ? -27.637 8.454 17.498 1.00 90.50 185 SER A CA 1
ATOM 1316 C C . SER A 1 185 ? -26.509 9.452 17.318 1.00 90.50 185 SER A C 1
ATOM 1318 O O . SER A 1 185 ? -25.792 9.434 16.320 1.00 90.50 185 SER A O 1
ATOM 1320 N N . THR A 1 186 ? -26.319 10.313 18.310 1.00 91.50 186 THR A N 1
ATOM 1321 C CA . THR A 1 186 ? -25.224 11.280 18.331 1.00 91.50 186 THR A CA 1
ATOM 1322 C C . THR A 1 186 ? -24.437 11.132 19.621 1.00 91.50 186 THR A C 1
ATOM 1324 O O . THR A 1 186 ? -25.015 10.975 20.689 1.00 91.50 186 THR A O 1
ATOM 1327 N N . GLY A 1 187 ? -23.114 11.183 19.578 1.00 91.88 187 GLY A N 1
ATOM 1328 C CA . GLY A 1 187 ? -22.368 11.088 20.824 1.00 91.88 187 GLY A CA 1
ATOM 1329 C C . GLY A 1 187 ? -20.871 11.035 20.665 1.00 91.88 187 GLY A C 1
ATOM 1330 O O . GLY A 1 187 ? -20.332 11.286 19.587 1.00 91.88 187 GLY A O 1
ATOM 1331 N N . ARG A 1 188 ? -20.211 10.707 21.772 1.00 91.50 188 ARG A N 1
ATOM 1332 C CA . ARG A 1 188 ? -18.783 10.419 21.803 1.00 91.50 188 ARG A CA 1
ATOM 1333 C C . ARG A 1 188 ? -18.448 9.286 22.761 1.00 91.50 188 ARG A C 1
ATOM 1335 O O . ARG A 1 188 ? -19.168 9.042 23.731 1.00 91.50 188 ARG A O 1
ATOM 1342 N N . MET A 1 189 ? -17.326 8.626 22.512 1.00 93.75 189 MET A N 1
ATOM 1343 C CA . MET A 1 189 ? -16.819 7.559 23.367 1.00 93.75 189 MET A CA 1
ATOM 1344 C C . MET A 1 189 ? -15.305 7.668 23.541 1.00 93.75 189 MET A C 1
ATOM 1346 O O . MET A 1 189 ? -14.580 7.984 22.603 1.00 93.75 189 MET A O 1
ATOM 1350 N N . ALA A 1 190 ? -14.831 7.396 24.753 1.00 93.75 190 ALA A N 1
ATOM 1351 C CA . ALA A 1 190 ? -13.420 7.247 25.067 1.00 93.75 190 ALA A CA 1
ATOM 1352 C C . ALA A 1 190 ? -13.168 5.852 25.651 1.00 93.75 190 ALA A C 1
ATOM 1354 O O . ALA A 1 190 ? -13.912 5.414 26.526 1.00 93.75 190 ALA A O 1
ATOM 1355 N N . ILE A 1 191 ? -12.130 5.173 25.174 1.00 96.31 191 ILE A N 1
ATOM 1356 C CA . ILE A 1 191 ? -11.659 3.868 25.643 1.00 96.31 191 ILE A CA 1
ATOM 1357 C C . ILE A 1 191 ? -10.172 4.044 25.952 1.00 96.31 191 ILE A C 1
ATOM 1359 O O . ILE A 1 191 ? -9.366 4.211 25.038 1.00 96.31 191 ILE A O 1
ATOM 1363 N N . ILE A 1 192 ? -9.822 4.114 27.235 1.00 95.81 192 ILE A N 1
ATOM 1364 C CA . ILE A 1 192 ? -8.507 4.547 27.718 1.00 95.81 192 ILE A CA 1
ATOM 1365 C C . ILE A 1 192 ? -7.941 3.544 28.730 1.00 95.81 192 ILE A C 1
ATOM 1367 O O . ILE A 1 192 ? -8.650 3.146 29.653 1.00 95.81 192 ILE A O 1
ATOM 1371 N N . ASP A 1 193 ? -6.663 3.184 28.586 1.00 96.00 193 ASP A N 1
ATOM 1372 C CA . ASP A 1 193 ? -5.896 2.353 29.534 1.00 96.00 193 ASP A CA 1
ATOM 1373 C C . ASP A 1 193 ? -6.478 0.949 29.810 1.00 96.00 193 ASP A C 1
ATOM 1375 O O . ASP A 1 193 ? -6.132 0.305 30.801 1.00 96.00 193 ASP A O 1
ATOM 1379 N N . ASN A 1 194 ? -7.376 0.435 28.965 1.00 97.31 194 ASN A N 1
ATOM 1380 C CA . ASN A 1 194 ? -8.006 -0.867 29.189 1.00 97.31 194 ASN A CA 1
ATOM 1381 C C . ASN A 1 194 ? -7.103 -2.019 28.735 1.00 97.31 194 ASN A C 1
ATOM 1383 O O . ASN A 1 194 ? -6.318 -1.891 27.797 1.00 97.31 194 ASN A O 1
ATOM 1387 N N . THR A 1 195 ? -7.272 -3.178 29.368 1.00 97.25 195 THR A N 1
ATOM 1388 C CA . THR A 1 195 ? -6.751 -4.462 28.882 1.00 97.25 195 THR A CA 1
ATOM 1389 C C . THR A 1 195 ? -7.914 -5.290 28.354 1.00 97.25 195 THR A C 1
ATOM 1391 O O . THR A 1 195 ? -8.855 -5.547 29.101 1.00 97.25 195 THR A O 1
ATOM 1394 N N . ILE A 1 196 ? -7.874 -5.686 27.083 1.00 97.75 196 ILE A N 1
ATOM 1395 C CA . ILE A 1 196 ? -8.938 -6.414 26.387 1.00 97.75 196 ILE A CA 1
ATOM 1396 C C . ILE A 1 196 ? -8.346 -7.662 25.733 1.00 97.75 196 ILE A C 1
ATOM 1398 O O . ILE A 1 196 ? -7.658 -7.559 24.719 1.00 97.75 196 ILE A O 1
ATOM 1402 N N . THR A 1 197 ? -8.596 -8.839 26.302 1.00 96.62 197 THR A N 1
ATOM 1403 C CA . THR A 1 197 ? -7.928 -10.089 25.911 1.00 96.62 197 THR A CA 1
ATOM 1404 C C . THR A 1 197 ? -8.873 -11.282 25.836 1.00 96.62 197 THR A C 1
ATOM 1406 O O . THR A 1 197 ? -9.938 -11.294 26.456 1.00 96.62 197 THR A O 1
ATOM 1409 N N . ASN A 1 198 ? -8.453 -12.315 25.096 1.00 95.50 198 ASN A N 1
ATOM 1410 C CA . ASN A 1 198 ? -9.122 -13.615 25.005 1.00 95.50 198 ASN A CA 1
ATOM 1411 C C . ASN A 1 198 ? -10.620 -13.521 24.675 1.00 95.50 198 ASN A C 1
ATOM 1413 O O . ASN A 1 198 ? -11.409 -14.331 25.156 1.00 95.50 198 ASN A O 1
ATOM 1417 N N . THR A 1 199 ? -11.063 -12.505 23.934 1.00 96.56 199 THR A N 1
ATOM 1418 C CA . THR A 1 199 ? -12.472 -12.457 23.536 1.00 96.56 199 THR A CA 1
ATOM 1419 C C . THR A 1 199 ? -12.746 -13.566 22.522 1.00 96.56 199 THR A C 1
ATOM 1421 O O . THR A 1 199 ? -11.943 -13.806 21.626 1.00 96.56 199 THR A O 1
ATOM 1424 N N . ASN A 1 200 ? -13.853 -14.281 22.706 1.00 96.06 200 ASN A N 1
ATOM 1425 C CA . ASN A 1 200 ? -14.184 -15.473 21.930 1.00 96.06 200 ASN A CA 1
ATOM 1426 C C . ASN A 1 200 ? -15.241 -15.156 20.878 1.00 96.06 200 ASN A C 1
ATOM 1428 O O . ASN A 1 200 ? -16.118 -14.322 21.125 1.00 96.06 200 ASN A O 1
ATOM 1432 N N . ALA A 1 201 ? -15.248 -15.885 19.765 1.00 95.19 201 ALA A N 1
ATOM 1433 C CA . ALA A 1 201 ? -16.276 -15.738 18.738 1.00 95.19 201 ALA A CA 1
ATOM 1434 C C . ALA A 1 201 ? -17.709 -15.865 19.297 1.00 95.19 201 ALA A C 1
ATOM 1436 O O . ALA A 1 201 ? -18.062 -16.820 19.995 1.00 95.19 201 ALA A O 1
ATOM 1437 N N . GLY A 1 202 ? -18.554 -14.882 18.978 1.00 91.00 202 GLY A N 1
ATOM 1438 C CA . GLY A 1 202 ? -19.966 -14.845 19.344 1.00 91.00 202 GLY A CA 1
ATOM 1439 C C . GLY A 1 202 ? -20.896 -15.246 18.199 1.00 91.00 202 GLY A C 1
ATOM 1440 O O . GLY A 1 202 ? -20.506 -15.858 17.209 1.00 91.00 202 GLY A O 1
ATOM 1441 N N . ALA A 1 203 ? -22.180 -14.909 18.338 1.00 84.62 203 ALA A N 1
ATOM 1442 C CA . ALA A 1 203 ? -23.160 -15.113 17.273 1.00 84.62 203 ALA A CA 1
ATOM 1443 C C . ALA A 1 203 ? -23.169 -13.933 16.285 1.00 84.62 203 ALA A C 1
ATOM 1445 O O . ALA A 1 203 ? -23.157 -12.778 16.701 1.00 84.62 203 ALA A O 1
ATOM 1446 N N . GLY A 1 204 ? -23.322 -14.206 14.988 1.00 85.19 204 GLY A N 1
ATOM 1447 C CA . GLY A 1 204 ? -23.479 -13.162 13.969 1.00 85.19 204 GLY A CA 1
ATOM 1448 C C . GLY A 1 204 ? -22.148 -12.538 13.546 1.00 85.19 204 GLY A C 1
ATOM 1449 O O . GLY A 1 204 ? -21.230 -13.270 13.201 1.00 85.19 204 GLY A O 1
ATOM 1450 N N . ALA A 1 205 ? -22.078 -11.203 13.527 1.00 84.38 205 ALA A N 1
ATOM 1451 C CA . ALA A 1 205 ? -20.917 -10.438 13.052 1.00 84.38 205 ALA A CA 1
ATOM 1452 C C . ALA A 1 205 ? -19.822 -10.218 14.115 1.00 84.38 205 ALA A C 1
ATOM 1454 O O . ALA A 1 205 ? -18.812 -9.603 13.810 1.00 84.38 205 ALA A O 1
ATOM 1455 N N . PHE A 1 206 ? -20.028 -10.677 15.352 1.00 91.50 206 PHE A N 1
ATOM 1456 C CA . PHE A 1 206 ? -19.083 -10.470 16.453 1.00 91.50 206 PHE A CA 1
ATOM 1457 C C . PHE A 1 206 ? -18.164 -11.680 16.559 1.00 91.50 206 PHE A C 1
ATOM 1459 O O . PHE A 1 206 ? -18.565 -12.719 17.095 1.00 91.50 206 PHE A O 1
ATOM 1466 N N . LEU A 1 207 ? -16.957 -11.557 16.021 1.00 94.50 207 LEU A N 1
ATOM 1467 C CA . LEU A 1 207 ? -16.048 -12.686 15.822 1.00 94.50 207 LEU A CA 1
ATOM 1468 C C . LEU A 1 207 ? -15.069 -12.875 16.985 1.00 94.50 207 LEU A C 1
ATOM 1470 O O . LEU A 1 207 ? -14.100 -13.605 16.851 1.00 94.50 207 LEU A O 1
ATOM 1474 N N . GLY A 1 208 ? -15.363 -12.286 18.146 1.00 95.75 208 GLY A N 1
ATOM 1475 C CA . GLY A 1 208 ? -14.414 -12.202 19.252 1.00 95.75 208 GLY A CA 1
ATOM 1476 C C . GLY A 1 208 ? -13.533 -10.978 19.080 1.00 95.75 208 GLY A C 1
ATOM 1477 O O . GLY A 1 208 ? -12.322 -11.103 19.128 1.00 95.75 208 GLY A O 1
ATOM 1478 N N . ASP A 1 209 ? -14.123 -9.819 18.788 1.00 97.81 209 ASP A N 1
ATOM 1479 C CA . ASP A 1 209 ? -13.367 -8.586 18.573 1.00 97.81 209 ASP A CA 1
ATOM 1480 C C . ASP A 1 209 ? -12.980 -7.940 19.912 1.00 97.81 209 ASP A C 1
ATOM 1482 O O . ASP A 1 209 ? -13.755 -7.943 20.876 1.00 97.81 209 ASP A O 1
ATOM 1486 N N . GLY A 1 210 ? -11.812 -7.303 19.983 1.00 97.81 210 GLY A N 1
ATOM 1487 C CA . GLY A 1 210 ? -11.438 -6.528 21.168 1.00 97.81 210 GLY A CA 1
ATOM 1488 C C . GLY A 1 210 ? -12.394 -5.348 21.374 1.00 97.81 210 GLY A C 1
ATOM 1489 O O . GLY A 1 210 ? -13.121 -5.262 22.372 1.00 97.81 210 GLY A O 1
ATOM 1490 N N . ILE A 1 211 ? -12.428 -4.454 20.389 1.00 98.44 211 ILE A N 1
ATOM 1491 C CA . ILE A 1 211 ? -13.338 -3.311 20.309 1.00 98.44 211 ILE A CA 1
ATOM 1492 C C . ILE A 1 211 ? -14.100 -3.399 18.990 1.00 98.44 211 ILE A C 1
ATOM 1494 O O . ILE A 1 211 ? -13.488 -3.457 17.931 1.00 98.44 211 ILE A O 1
ATOM 1498 N N . PHE A 1 212 ? -15.426 -3.335 19.049 1.00 97.81 212 PHE A N 1
ATOM 1499 C CA . PHE A 1 212 ? -16.291 -3.320 17.875 1.00 97.81 212 PHE A CA 1
ATOM 1500 C C . PHE A 1 212 ? -17.164 -2.066 17.877 1.00 97.81 212 PHE A C 1
ATOM 1502 O O . PHE A 1 212 ? -17.961 -1.841 18.795 1.00 97.81 212 PHE A O 1
ATOM 1509 N N . VAL A 1 213 ? -17.037 -1.249 16.837 1.00 96.88 213 VAL A N 1
ATOM 1510 C CA . VAL A 1 213 ? -17.845 -0.047 16.631 1.00 96.88 213 VAL A CA 1
ATOM 1511 C C . VAL A 1 213 ? -18.682 -0.230 15.383 1.00 96.88 213 VAL A C 1
ATOM 1513 O O . VAL A 1 213 ? -18.163 -0.425 14.287 1.00 96.88 213 VAL A O 1
ATOM 1516 N N . ARG A 1 214 ? -19.998 -0.118 15.536 1.00 94.81 214 ARG A N 1
ATOM 1517 C CA . ARG A 1 214 ? -20.926 -0.251 14.423 1.00 94.81 214 ARG A CA 1
ATOM 1518 C C . ARG A 1 214 ? -21.922 0.880 14.376 1.00 94.81 214 ARG A C 1
ATOM 1520 O O . ARG A 1 214 ? -22.620 1.157 15.350 1.00 94.81 214 ARG A O 1
ATOM 1527 N N . MET A 1 215 ? -22.009 1.492 13.206 1.00 93.31 215 MET A N 1
ATOM 1528 C CA . MET A 1 215 ? -22.937 2.574 12.917 1.00 93.31 215 MET A CA 1
ATOM 1529 C C . MET A 1 215 ? -23.801 2.149 11.739 1.00 93.31 215 MET A C 1
ATOM 1531 O O . MET A 1 215 ? -23.319 2.044 10.612 1.00 93.31 215 MET A O 1
ATOM 1535 N N . LEU A 1 216 ? -25.077 1.896 12.010 1.00 88.38 216 LEU A N 1
ATOM 1536 C CA . LEU A 1 216 ? -26.079 1.581 10.998 1.00 88.38 216 LEU A CA 1
ATOM 1537 C C . LEU A 1 216 ? -27.043 2.761 10.954 1.00 88.38 216 LEU A C 1
ATOM 1539 O O . LEU A 1 216 ? -27.814 2.962 11.897 1.00 88.38 216 LEU A O 1
ATOM 1543 N N . GLY A 1 217 ? -26.899 3.606 9.934 1.00 76.19 217 GLY A N 1
ATOM 1544 C CA . GLY A 1 217 ? -27.748 4.781 9.739 1.00 76.19 217 GLY A CA 1
ATOM 1545 C C . GLY A 1 217 ? -29.202 4.408 9.431 1.00 76.19 217 GLY A C 1
ATOM 1546 O O . GLY A 1 217 ? -29.807 3.538 10.059 1.00 76.19 217 GLY A O 1
ATOM 1547 N N . THR A 1 218 ? -29.803 5.101 8.464 1.00 70.62 218 THR A N 1
ATOM 1548 C CA . THR A 1 218 ? -30.980 4.540 7.790 1.00 70.62 218 THR A CA 1
ATOM 1549 C C . THR A 1 218 ? -30.763 4.544 6.290 1.00 70.62 218 THR A C 1
ATOM 1551 O O . THR A 1 218 ? -30.276 5.530 5.736 1.00 70.62 218 THR A O 1
ATOM 1554 N N . ALA A 1 219 ? -31.262 3.506 5.621 1.00 58.75 219 ALA A N 1
ATOM 1555 C CA . ALA A 1 219 ? -31.346 3.436 4.163 1.00 58.75 219 ALA A CA 1
ATOM 1556 C C . ALA A 1 219 ? -32.239 4.530 3.526 1.00 58.75 219 ALA A C 1
ATOM 1558 O O . ALA A 1 219 ? -32.324 4.625 2.303 1.00 58.75 219 ALA A O 1
ATOM 1559 N N . ASN A 1 220 ? -32.948 5.348 4.321 1.00 63.66 220 ASN A N 1
ATOM 1560 C CA . ASN A 1 220 ? -33.659 6.522 3.822 1.00 63.66 220 ASN A CA 1
ATOM 1561 C C . ASN A 1 220 ? -32.804 7.787 4.040 1.00 63.66 220 ASN A C 1
ATOM 1563 O O . ASN A 1 220 ? -32.816 8.346 5.142 1.00 63.66 220 ASN A O 1
ATOM 1567 N N . PRO A 1 221 ? -32.137 8.323 2.999 1.00 52.84 221 PRO A N 1
ATOM 1568 C CA . PRO A 1 221 ? -31.192 9.435 3.141 1.00 52.84 221 PRO A CA 1
ATOM 1569 C C . PRO A 1 221 ? -31.827 10.740 3.658 1.00 52.84 221 PRO A C 1
ATOM 1571 O O . PRO A 1 221 ? -31.112 11.671 4.043 1.00 52.84 221 PRO A O 1
ATOM 1574 N N . ALA A 1 222 ? -33.162 10.829 3.690 1.00 56.31 222 ALA A N 1
ATOM 1575 C CA . ALA A 1 222 ? -33.903 11.977 4.200 1.00 56.31 222 ALA A CA 1
ATOM 1576 C C . ALA A 1 222 ? -34.201 11.935 5.711 1.00 56.31 222 ALA A C 1
ATOM 1578 O O . ALA A 1 222 ? -34.728 12.927 6.214 1.00 56.31 222 ALA A O 1
ATOM 1579 N N . GLN A 1 223 ? -33.954 10.823 6.418 1.00 56.81 223 GLN A N 1
ATOM 1580 C CA . GLN A 1 223 ? -34.601 10.600 7.719 1.00 56.81 223 GLN A CA 1
ATOM 1581 C C . GLN A 1 223 ? -33.694 10.326 8.914 1.00 56.81 223 GLN A C 1
ATOM 1583 O O . GLN A 1 223 ? -34.158 10.653 10.000 1.00 56.81 223 GLN A O 1
ATOM 1588 N N . ALA A 1 224 ? -32.461 9.824 8.759 1.00 59.69 224 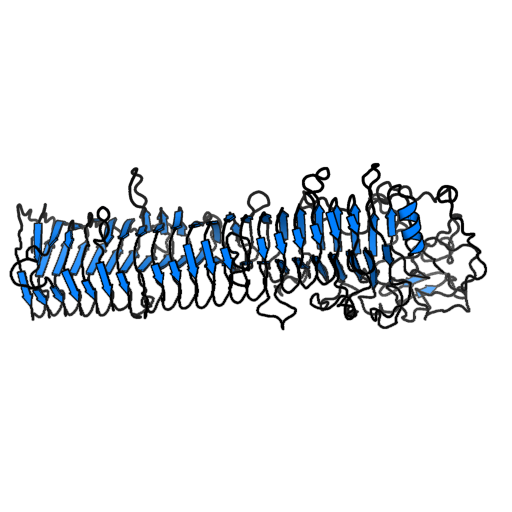ALA A N 1
ATOM 1589 C CA . ALA A 1 224 ? -31.581 9.690 9.921 1.00 59.69 224 ALA A CA 1
ATOM 1590 C C . ALA A 1 224 ? -30.076 9.795 9.637 1.00 59.69 224 ALA A C 1
ATOM 1592 O O . ALA A 1 224 ? -29.630 9.505 8.524 1.00 59.69 224 ALA A O 1
ATOM 1593 N N . THR A 1 225 ? -29.285 10.235 10.619 1.00 74.81 225 THR A N 1
ATOM 1594 C CA . THR A 1 225 ? -27.814 10.293 10.538 1.00 74.81 225 THR A CA 1
ATOM 1595 C C . THR A 1 225 ? -27.165 9.995 11.887 1.00 74.81 225 THR A C 1
ATOM 1597 O O . THR A 1 225 ? -27.260 10.798 12.814 1.00 74.81 225 THR A O 1
ATOM 1600 N N . ASN A 1 226 ? -26.423 8.887 11.970 1.00 81.94 226 ASN A N 1
ATOM 1601 C CA . ASN A 1 226 ? -25.557 8.629 13.118 1.00 81.94 226 ASN A CA 1
ATOM 1602 C C . ASN A 1 226 ? -24.360 9.579 13.088 1.00 81.94 226 ASN A C 1
ATOM 1604 O O . ASN A 1 226 ? -23.725 9.734 12.042 1.00 81.94 226 ASN A O 1
ATOM 1608 N N . LYS A 1 227 ? -24.008 10.175 14.229 1.00 89.38 227 LYS A N 1
ATOM 1609 C CA . LYS A 1 227 ? -22.884 11.110 14.310 1.00 89.38 227 LYS A CA 1
ATOM 1610 C C . LYS A 1 227 ? -22.013 10.879 15.543 1.00 89.38 227 LYS A C 1
ATOM 1612 O O . LYS A 1 227 ? -22.420 11.182 16.663 1.00 89.38 227 LYS A O 1
ATOM 1617 N N . LEU A 1 228 ? -20.783 10.416 15.335 1.00 87.75 228 LEU A N 1
ATOM 1618 C CA . LEU A 1 228 ? -19.730 10.585 16.337 1.00 87.75 228 LEU A CA 1
ATOM 1619 C C . LEU A 1 228 ? -19.202 12.013 16.206 1.00 87.75 228 LEU A C 1
ATOM 1621 O O . LEU A 1 228 ? -18.771 12.390 15.118 1.00 87.75 228 LEU A O 1
ATOM 1625 N N . ILE A 1 229 ? -19.330 12.826 17.260 1.00 82.88 229 ILE A N 1
ATOM 1626 C CA . ILE A 1 229 ? -19.073 14.274 17.204 1.00 82.88 229 ILE A CA 1
ATOM 1627 C C . ILE A 1 229 ? -17.828 14.717 17.963 1.00 82.88 229 ILE A C 1
ATOM 1629 O O . ILE A 1 229 ? -17.721 14.523 19.173 1.00 82.88 229 ILE A O 1
ATOM 1633 N N . ASP A 1 230 ? -16.975 15.469 17.270 1.00 70.12 230 ASP A N 1
ATOM 1634 C CA . ASP A 1 230 ? -16.026 16.388 17.887 1.00 70.12 230 ASP A CA 1
ATOM 1635 C C . ASP A 1 230 ? -16.786 17.620 18.412 1.00 70.12 230 ASP A C 1
ATOM 1637 O O . ASP A 1 230 ? -17.223 18.510 17.670 1.00 70.12 230 ASP A O 1
ATOM 1641 N N . LEU A 1 231 ? -17.013 17.655 19.724 1.00 55.34 231 LEU A N 1
ATOM 1642 C CA . LEU A 1 231 ? -17.557 18.832 20.392 1.00 55.34 231 LEU A CA 1
ATOM 1643 C C . LEU A 1 231 ? -16.425 19.845 20.557 1.00 55.34 231 LEU A C 1
ATOM 1645 O O . LEU A 1 231 ? -15.735 19.842 21.573 1.00 55.34 231 LEU A O 1
ATOM 1649 N N . THR A 1 232 ? -16.289 20.711 19.551 1.00 42.59 232 THR A N 1
ATOM 1650 C CA . THR A 1 232 ? -15.347 21.837 19.424 1.00 42.59 232 THR A CA 1
ATOM 1651 C C . THR A 1 232 ? -15.236 22.664 20.713 1.00 42.59 232 THR A C 1
ATOM 1653 O O . THR A 1 232 ? -15.854 23.715 20.890 1.00 42.59 232 THR A O 1
ATOM 1656 N N . VAL A 1 233 ? -14.404 22.197 21.636 1.00 38.66 233 VAL A N 1
ATOM 1657 C CA . VAL A 1 233 ? -13.946 22.919 22.819 1.00 38.66 233 VAL A CA 1
ATOM 1658 C C . VAL A 1 233 ? -12.438 22.668 22.904 1.00 38.66 233 VAL A C 1
ATOM 1660 O O . VAL A 1 233 ? -12.013 21.513 22.862 1.00 38.66 233 VAL A O 1
ATOM 1663 N N . PRO A 1 234 ? -11.599 23.713 23.001 1.00 31.12 234 PRO A N 1
ATOM 1664 C CA . PRO A 1 234 ? -10.151 23.544 23.081 1.00 31.12 234 PRO A CA 1
ATOM 1665 C C . PRO A 1 234 ? -9.762 22.610 24.240 1.00 31.12 234 PRO A C 1
ATOM 1667 O O . PRO A 1 234 ? -10.040 22.921 25.397 1.00 31.12 234 PRO A O 1
ATOM 1670 N N . GLY A 1 235 ? -9.127 21.476 23.922 1.00 45.56 235 GLY A N 1
ATOM 1671 C CA . GLY A 1 235 ? -8.701 20.461 24.896 1.00 45.56 235 GLY A CA 1
ATOM 1672 C C . GLY A 1 235 ? -9.656 19.277 25.097 1.00 45.56 235 GLY A C 1
ATOM 1673 O O . GLY A 1 235 ? -9.519 18.578 26.099 1.00 45.56 235 GLY A O 1
ATOM 1674 N N . VAL A 1 236 ? -10.618 19.043 24.197 1.00 50.28 236 VAL A N 1
ATOM 1675 C CA . VAL A 1 236 ? -11.639 17.998 24.365 1.00 50.28 236 VAL A CA 1
ATOM 1676 C C . VAL A 1 236 ? -11.529 16.897 23.304 1.00 50.28 236 VAL A C 1
ATOM 1678 O O . VAL A 1 236 ? -11.364 17.162 22.123 1.00 50.28 236 VAL A O 1
ATOM 1681 N N . THR A 1 237 ? -11.593 15.664 23.810 1.00 62.28 237 THR A N 1
ATOM 1682 C CA . THR A 1 237 ? -11.674 14.346 23.157 1.00 62.28 237 THR A CA 1
ATOM 1683 C C . THR A 1 237 ? -12.395 14.337 21.794 1.00 62.28 237 THR A C 1
ATOM 1685 O O . THR A 1 237 ? -13.490 14.900 21.723 1.00 62.28 237 THR A O 1
ATOM 1688 N N . PRO A 1 238 ? -11.858 13.642 20.771 1.00 80.31 238 PRO A N 1
ATOM 1689 C CA . PRO A 1 238 ? -12.556 13.373 19.501 1.00 80.31 238 PRO A CA 1
ATOM 1690 C C . PRO A 1 238 ? -13.910 12.669 19.690 1.00 80.31 238 PRO A C 1
ATOM 1692 O O . PRO A 1 238 ? -14.214 12.181 20.783 1.00 80.31 238 PRO A O 1
ATOM 1695 N N . GLY A 1 239 ? -14.695 12.550 18.610 1.00 87.25 239 GLY A N 1
ATOM 1696 C CA . GLY A 1 239 ? -15.917 11.739 18.599 1.00 87.25 239 GLY A CA 1
ATOM 1697 C C . GLY A 1 239 ? -15.678 10.305 19.087 1.00 87.25 239 GLY A C 1
ATOM 1698 O O . GLY A 1 239 ? -16.460 9.784 19.880 1.00 87.25 239 GLY A O 1
ATOM 1699 N N . LEU A 1 240 ? -14.557 9.693 18.708 1.00 93.38 240 LEU A N 1
ATOM 1700 C CA . LEU A 1 240 ? -14.072 8.451 19.305 1.00 93.38 240 LEU A CA 1
ATOM 1701 C C . LEU A 1 240 ? -12.582 8.549 19.635 1.00 93.38 240 LEU A C 1
ATOM 1703 O O . LEU A 1 240 ? -11.774 8.823 18.751 1.00 93.38 240 LEU A O 1
ATOM 1707 N N . LEU A 1 241 ? -12.227 8.288 20.895 1.00 94.12 241 LEU A N 1
ATOM 1708 C CA . LEU A 1 241 ? -10.844 8.153 21.357 1.00 94.12 241 LEU A CA 1
ATOM 1709 C C . LEU A 1 241 ? -10.592 6.724 21.835 1.00 94.12 241 LEU A C 1
ATOM 1711 O O . LEU A 1 241 ? -11.228 6.279 22.786 1.00 94.12 241 LEU A O 1
ATOM 1715 N N . ILE A 1 242 ? -9.619 6.041 21.244 1.00 97.06 242 ILE A N 1
ATOM 1716 C CA . ILE A 1 242 ? -9.090 4.759 21.714 1.00 97.06 242 ILE A CA 1
ATOM 1717 C C . ILE A 1 242 ? -7.613 4.982 22.014 1.00 97.06 242 ILE A C 1
ATOM 1719 O O . ILE A 1 242 ? -6.831 5.201 21.090 1.00 97.06 242 ILE A O 1
ATOM 1723 N N . ARG A 1 243 ? -7.216 4.993 23.288 1.00 96.19 243 ARG A N 1
ATOM 1724 C CA . ARG A 1 243 ? -5.853 5.369 23.670 1.00 96.19 243 ARG A CA 1
ATOM 1725 C C . ARG A 1 243 ? -5.238 4.508 24.770 1.00 96.19 243 ARG A C 1
ATOM 1727 O O . ARG A 1 243 ? -5.905 4.219 25.755 1.00 96.19 243 ARG A O 1
ATOM 1734 N N . ASP A 1 244 ? -3.949 4.200 24.634 1.00 96.69 244 ASP A N 1
ATOM 1735 C CA . ASP A 1 244 ? -3.132 3.535 25.662 1.00 96.69 244 ASP A CA 1
ATOM 1736 C C . ASP A 1 244 ? -3.705 2.158 26.092 1.00 96.69 244 ASP A C 1
ATOM 1738 O O . ASP A 1 244 ? -3.460 1.677 27.196 1.00 96.69 244 ASP A O 1
ATOM 1742 N N . ASN A 1 245 ? -4.493 1.495 25.233 1.00 97.38 245 ASN A N 1
ATOM 1743 C CA . ASN A 1 245 ? -5.077 0.188 25.541 1.00 97.38 245 ASN A CA 1
ATOM 1744 C C . ASN A 1 245 ? -4.134 -0.960 25.151 1.00 97.38 245 ASN A C 1
ATOM 1746 O O . ASN A 1 245 ? -3.409 -0.893 24.156 1.00 97.38 245 ASN A O 1
ATOM 1750 N N . THR A 1 246 ? -4.218 -2.059 25.898 1.00 97.06 246 THR A N 1
ATOM 1751 C CA . THR A 1 246 ? -3.685 -3.370 25.507 1.00 97.06 246 THR A CA 1
ATOM 1752 C C . THR A 1 246 ? -4.836 -4.217 24.975 1.00 97.06 246 THR A C 1
ATOM 1754 O O . THR A 1 246 ? -5.744 -4.561 25.722 1.00 97.06 246 THR A O 1
ATOM 1757 N N . ILE A 1 247 ? -4.820 -4.527 23.686 1.00 97.31 247 ILE A N 1
ATOM 1758 C CA . ILE A 1 247 ? -5.847 -5.262 22.953 1.00 97.31 247 ILE A CA 1
ATOM 1759 C C . ILE A 1 247 ? -5.181 -6.507 22.362 1.00 97.31 247 ILE A C 1
ATOM 1761 O O . ILE A 1 247 ? -4.238 -6.422 21.580 1.00 97.31 247 ILE A O 1
ATOM 1765 N N . GLY A 1 248 ? -5.617 -7.679 22.800 1.00 92.69 248 GLY A N 1
ATOM 1766 C CA . GLY A 1 248 ? -4.839 -8.900 22.629 1.00 92.69 248 GLY A CA 1
ATOM 1767 C C . GLY A 1 248 ? -3.634 -8.930 23.580 1.00 92.69 248 GLY A C 1
ATOM 1768 O O . GLY A 1 248 ? -3.505 -8.099 24.482 1.00 92.69 248 GLY A O 1
ATOM 1769 N N . GLY A 1 249 ? -2.768 -9.934 23.462 1.00 83.12 249 GLY A N 1
ATOM 1770 C CA . GLY A 1 249 ? -1.734 -10.173 24.472 1.00 83.12 249 GLY A CA 1
ATOM 1771 C C . GLY A 1 249 ? -0.574 -11.017 23.972 1.00 83.12 249 GLY A C 1
ATOM 1772 O O . GLY A 1 249 ? -0.599 -11.526 22.866 1.00 83.12 249 GLY A O 1
ATOM 1773 N N . THR A 1 250 ? 0.455 -11.205 24.801 1.00 68.62 250 THR A N 1
ATOM 1774 C CA . THR A 1 250 ? 1.678 -11.968 24.463 1.00 68.62 250 THR A CA 1
ATOM 1775 C C . THR A 1 250 ? 1.474 -13.489 24.330 1.00 68.62 250 THR A C 1
ATOM 1777 O O . THR A 1 250 ? 2.443 -14.219 24.127 1.00 68.62 250 THR A O 1
ATOM 1780 N N . GLY A 1 251 ? 0.234 -13.966 24.488 1.00 71.94 251 GLY A N 1
ATOM 1781 C CA . GLY A 1 251 ? -0.198 -15.355 24.319 1.00 71.94 251 GLY A CA 1
ATOM 1782 C C . GLY A 1 251 ? -1.274 -15.458 23.235 1.00 71.94 251 GLY A C 1
ATOM 1783 O O . GLY A 1 251 ? -1.036 -15.039 22.112 1.00 71.94 251 GLY A O 1
ATOM 1784 N N . ALA A 1 252 ? -2.448 -16.003 23.568 1.00 69.88 252 ALA A N 1
ATOM 1785 C CA . ALA A 1 252 ? -3.618 -15.903 22.694 1.00 69.88 252 ALA A CA 1
ATOM 1786 C C . ALA A 1 252 ? -4.193 -14.478 22.777 1.00 69.88 252 ALA A C 1
ATOM 1788 O O . ALA A 1 252 ? -4.375 -13.957 23.882 1.00 69.88 252 ALA A O 1
ATOM 1789 N N . GLY A 1 253 ? -4.418 -13.823 21.637 1.00 89.19 253 GLY A N 1
ATOM 1790 C CA . GLY A 1 253 ? -5.151 -12.562 21.593 1.00 89.19 253 GLY A CA 1
ATOM 1791 C C . GLY A 1 253 ? -6.656 -12.791 21.519 1.00 89.19 253 GLY A C 1
ATOM 1792 O O . GLY A 1 253 ? -7.191 -13.727 22.110 1.00 89.19 253 GLY A O 1
ATOM 1793 N N . ASN A 1 254 ? -7.348 -11.876 20.857 1.00 95.94 254 ASN A N 1
ATOM 1794 C CA . ASN A 1 254 ? -8.780 -11.988 20.604 1.00 95.94 254 ASN A CA 1
ATOM 1795 C C . ASN A 1 254 ? -9.029 -12.894 19.386 1.00 95.94 254 ASN A C 1
ATOM 1797 O O . ASN A 1 254 ? -8.219 -12.868 18.466 1.00 95.94 254 ASN A O 1
ATOM 1801 N N . ASP A 1 255 ? -10.115 -13.675 19.364 1.00 96.12 255 ASP A N 1
ATOM 1802 C CA . ASP A 1 255 ? -10.430 -14.578 18.238 1.00 96.12 255 ASP A CA 1
ATOM 1803 C C . ASP A 1 255 ? -10.651 -13.817 16.912 1.00 96.12 255 ASP A C 1
ATOM 1805 O O . ASP A 1 255 ? -10.390 -14.363 15.841 1.00 96.12 255 ASP A O 1
ATOM 1809 N N . GLY A 1 256 ? -11.147 -12.576 16.983 1.00 96.06 256 GLY A N 1
ATOM 1810 C CA . GLY A 1 256 ? -11.464 -11.710 15.844 1.00 96.06 256 GLY A CA 1
ATOM 1811 C C . GLY A 1 256 ? -10.431 -10.604 15.624 1.00 96.06 256 GLY A C 1
ATOM 1812 O O . GLY A 1 256 ? -9.231 -10.812 15.792 1.00 96.06 256 GLY A O 1
ATOM 1813 N N . THR A 1 257 ? -10.899 -9.409 15.258 1.00 97.31 257 THR A N 1
ATOM 1814 C CA . THR A 1 257 ? -10.056 -8.220 15.058 1.00 97.31 257 THR A CA 1
ATOM 1815 C C . THR A 1 257 ? -9.786 -7.519 16.394 1.00 97.31 257 THR A C 1
ATOM 1817 O O . THR A 1 257 ? -10.634 -7.485 17.291 1.00 97.31 257 THR A O 1
ATOM 1820 N N . GLY A 1 258 ? -8.626 -6.880 16.544 1.00 97.88 258 GLY A N 1
ATOM 1821 C CA . GLY A 1 258 ? -8.352 -6.052 17.719 1.00 97.88 258 GLY A CA 1
ATOM 1822 C C . GLY A 1 258 ? -9.301 -4.852 17.838 1.00 97.88 258 GLY A C 1
ATOM 1823 O O . GLY A 1 258 ? -10.032 -4.723 18.824 1.00 97.88 258 GLY A O 1
ATOM 1824 N N . ILE A 1 259 ? -9.319 -3.983 16.824 1.00 98.44 259 ILE A N 1
ATOM 1825 C CA . ILE A 1 259 ? -10.246 -2.846 16.714 1.00 98.44 259 ILE A CA 1
ATOM 1826 C C . ILE A 1 259 ? -10.989 -2.929 15.380 1.00 98.44 259 ILE A C 1
ATOM 1828 O O . ILE A 1 259 ? -10.364 -2.851 14.331 1.00 98.44 259 ILE A O 1
ATOM 1832 N N . ASN A 1 260 ? -12.314 -3.034 15.413 1.00 97.75 260 ASN A N 1
ATOM 1833 C CA . ASN A 1 260 ? -13.141 -3.250 14.232 1.00 97.75 260 ASN A CA 1
ATOM 1834 C C . ASN A 1 260 ? -14.202 -2.155 14.069 1.00 97.75 260 ASN A C 1
ATOM 1836 O O . ASN A 1 260 ? -14.918 -1.821 15.021 1.00 97.75 260 ASN A O 1
ATOM 1840 N N . PHE A 1 261 ? -14.326 -1.625 12.853 1.00 96.38 261 PHE A N 1
ATOM 1841 C CA . PHE A 1 261 ? -15.340 -0.652 12.470 1.00 96.38 261 PHE A CA 1
ATOM 1842 C C . PHE A 1 261 ? -16.196 -1.150 11.309 1.00 96.38 261 PHE A C 1
ATOM 1844 O O . PHE A 1 261 ? -15.714 -1.358 10.196 1.00 96.38 261 PHE A O 1
ATOM 1851 N N . GLU A 1 262 ? -17.506 -1.187 11.541 1.00 93.62 262 GLU A N 1
ATOM 1852 C CA . GLU A 1 262 ? -18.514 -1.407 10.508 1.00 93.62 262 GLU A CA 1
ATOM 1853 C C . GLU A 1 262 ? -19.418 -0.173 10.401 1.00 93.62 262 GLU A C 1
ATOM 1855 O O . GLU A 1 262 ? -20.341 0.031 11.198 1.00 93.62 262 GLU A O 1
ATOM 1860 N N . VAL A 1 263 ? -19.153 0.674 9.408 1.00 92.31 263 VAL A N 1
ATOM 1861 C CA . VAL A 1 263 ? -19.826 1.970 9.272 1.00 92.31 263 VAL A CA 1
ATOM 1862 C C . VAL A 1 263 ? -20.606 1.978 7.968 1.00 92.31 263 VAL A C 1
ATOM 1864 O O . VAL A 1 263 ? -20.039 1.848 6.885 1.00 92.31 263 VAL A O 1
ATOM 1867 N N . LYS A 1 264 ? -21.928 2.089 8.064 1.00 88.56 264 LYS A N 1
ATOM 1868 C CA . LYS A 1 264 ? -22.826 1.935 6.920 1.00 88.56 264 LYS A CA 1
ATOM 1869 C C . LYS A 1 264 ? -23.833 3.065 6.835 1.00 88.56 264 LYS A C 1
ATOM 1871 O O . LYS A 1 264 ? -24.159 3.717 7.837 1.00 88.56 264 LYS A O 1
ATOM 1876 N N . GLU A 1 265 ? -24.385 3.195 5.633 1.00 84.44 265 GLU A N 1
ATOM 1877 C CA . GLU A 1 265 ? -25.491 4.093 5.319 1.00 84.44 265 GLU A CA 1
ATOM 1878 C C . GLU A 1 265 ? -25.110 5.548 5.637 1.00 84.44 265 GLU A C 1
ATOM 1880 O O . GLU A 1 265 ? -23.934 5.910 5.702 1.00 84.44 265 GLU A O 1
ATOM 1885 N N . LYS A 1 266 ? -26.102 6.411 5.860 1.00 85.06 266 LYS A N 1
ATOM 1886 C CA . LYS A 1 266 ? -25.856 7.808 6.208 1.00 85.06 266 LYS A CA 1
ATOM 1887 C C . LYS A 1 266 ? -25.319 7.950 7.639 1.00 85.06 266 LYS A C 1
ATOM 1889 O O . LYS A 1 266 ? -26.087 8.099 8.591 1.00 85.06 266 LYS A O 1
ATOM 1894 N N . SER A 1 267 ? -23.996 7.933 7.777 1.00 88.06 267 SER A N 1
ATOM 1895 C CA . SER A 1 267 ? -23.272 8.069 9.047 1.00 88.06 267 SER A CA 1
ATOM 1896 C C . SER A 1 267 ? -22.150 9.105 8.936 1.00 88.06 267 SER A C 1
ATOM 1898 O O . SER A 1 267 ? -21.633 9.382 7.855 1.00 88.06 267 SER A O 1
ATOM 1900 N N . THR A 1 268 ? -21.767 9.725 10.049 1.00 88.88 268 THR A N 1
ATOM 1901 C CA . THR A 1 268 ? -20.674 10.703 10.097 1.00 88.88 268 THR A CA 1
ATOM 1902 C C . THR A 1 268 ? -19.726 10.409 11.253 1.00 88.88 268 THR A C 1
ATOM 1904 O O . THR A 1 268 ? -20.134 10.361 12.415 1.00 88.88 268 THR A O 1
ATOM 1907 N N . LEU A 1 269 ? -18.448 10.265 10.914 1.00 88.88 269 LEU A N 1
ATOM 1908 C CA . LEU A 1 269 ? -17.325 10.136 11.834 1.00 88.88 269 LEU A CA 1
ATOM 1909 C C . LEU A 1 269 ? -16.571 11.463 11.866 1.00 88.88 269 LEU A C 1
ATOM 1911 O O . LEU A 1 269 ? -15.779 11.781 10.976 1.00 88.88 269 LEU A O 1
ATOM 1915 N N . ASP A 1 270 ? -16.859 12.257 12.890 1.00 86.19 270 ASP A N 1
ATOM 1916 C CA . ASP A 1 270 ? -16.246 13.559 13.124 1.00 86.19 270 ASP A CA 1
ATOM 1917 C C . ASP A 1 270 ? -15.170 13.399 14.211 1.00 86.19 270 ASP A C 1
ATOM 1919 O O . ASP A 1 270 ? -15.397 13.668 15.391 1.00 86.19 270 ASP A O 1
ATOM 1923 N N . GLY A 1 271 ? -14.012 12.863 13.811 1.00 84.75 271 GLY A N 1
ATOM 1924 C CA . GLY A 1 271 ? -12.875 12.592 14.692 1.00 84.75 271 GLY A CA 1
ATOM 1925 C C . GLY A 1 271 ? -12.857 11.175 15.263 1.00 84.75 271 GLY A C 1
ATOM 1926 O O . GLY A 1 271 ? -13.571 10.870 16.219 1.00 84.75 271 GLY A O 1
ATOM 1927 N N . VAL A 1 272 ? -11.972 10.344 14.715 1.00 92.88 272 VAL A N 1
ATOM 1928 C CA . VAL A 1 272 ? -11.533 9.068 15.293 1.00 92.88 272 VAL A CA 1
ATOM 1929 C C . VAL A 1 272 ? -10.038 9.165 15.571 1.00 92.88 272 VAL A C 1
ATOM 1931 O O . VAL A 1 272 ? -9.269 9.388 14.638 1.00 92.88 272 VAL A O 1
ATOM 1934 N N . ASP A 1 273 ? -9.644 8.990 16.833 1.00 95.38 273 ASP A N 1
ATOM 1935 C CA . ASP A 1 273 ? -8.243 8.897 17.248 1.00 95.38 273 ASP A CA 1
ATOM 1936 C C . ASP A 1 273 ? -7.958 7.547 17.893 1.00 95.38 273 ASP A C 1
ATOM 1938 O O . ASP A 1 273 ? -8.532 7.207 18.929 1.00 95.38 273 ASP A O 1
ATOM 1942 N N . ILE A 1 274 ? -7.023 6.810 17.304 1.00 97.94 274 ILE A N 1
ATOM 1943 C CA . ILE A 1 274 ? -6.500 5.542 17.805 1.00 97.94 274 ILE A CA 1
ATOM 1944 C C . ILE A 1 274 ? -5.027 5.778 18.131 1.00 97.94 274 ILE A C 1
ATOM 1946 O O . ILE A 1 274 ? -4.204 5.913 17.229 1.00 97.94 274 ILE A O 1
ATOM 1950 N N . LEU A 1 275 ? -4.692 5.918 19.410 1.00 97.62 275 LEU A N 1
ATOM 1951 C CA . LEU A 1 275 ? -3.403 6.450 19.852 1.00 97.62 275 LEU A CA 1
ATOM 1952 C C . LEU A 1 275 ? -2.690 5.506 20.828 1.00 97.62 275 LEU A C 1
ATOM 1954 O O . LEU A 1 275 ? -3.257 5.147 21.855 1.00 97.62 275 LEU A O 1
ATOM 1958 N N . ASN A 1 276 ? -1.423 5.178 20.579 1.00 97.56 276 ASN A N 1
ATOM 1959 C CA . ASN A 1 276 ? -0.568 4.436 21.520 1.00 97.56 276 ASN A CA 1
ATOM 1960 C C . ASN A 1 276 ? -1.147 3.096 22.018 1.00 97.56 276 ASN A C 1
ATOM 1962 O O . ASN A 1 276 ? -0.883 2.679 23.146 1.00 97.56 276 ASN A O 1
ATOM 1966 N N . ASN A 1 277 ? -1.973 2.425 21.219 1.00 98.06 277 ASN A N 1
ATOM 1967 C CA . ASN A 1 277 ? -2.522 1.125 21.586 1.00 98.06 277 ASN A CA 1
ATOM 1968 C C . ASN A 1 277 ? -1.569 0.003 21.171 1.00 98.06 277 ASN A C 1
ATOM 1970 O O . ASN A 1 277 ? -0.849 0.104 20.180 1.00 98.06 277 ASN A O 1
ATOM 1974 N N . SER A 1 278 ? -1.618 -1.102 21.904 1.00 97.06 278 SER A N 1
ATOM 1975 C CA . SER A 1 278 ? -1.022 -2.375 21.510 1.00 97.06 278 SER A CA 1
ATOM 1976 C C . SER A 1 278 ? -2.148 -3.307 21.086 1.00 97.06 278 SER A C 1
ATOM 1978 O O . SER A 1 278 ? -2.828 -3.823 21.961 1.00 97.06 278 SER A O 1
ATOM 1980 N N . SER A 1 279 ? -2.336 -3.530 19.789 1.00 97.25 279 SER A N 1
ATOM 1981 C CA . SER A 1 279 ? -3.309 -4.464 19.221 1.00 97.25 279 SER A CA 1
ATOM 1982 C C . SER A 1 279 ? -2.579 -5.658 18.598 1.00 97.25 279 SER A C 1
ATOM 1984 O O . SER A 1 279 ? -2.209 -5.627 17.426 1.00 97.25 279 SER A O 1
ATOM 1986 N N . ASN A 1 280 ? -2.292 -6.679 19.410 1.00 96.56 280 ASN A N 1
ATOM 1987 C CA . ASN A 1 280 ? -1.349 -7.740 19.047 1.00 96.56 280 ASN A CA 1
ATOM 1988 C C . ASN A 1 280 ? -1.929 -9.152 19.208 1.00 96.56 280 ASN A C 1
ATOM 1990 O O . ASN A 1 280 ? -2.643 -9.429 20.174 1.00 96.56 280 ASN A O 1
ATOM 1994 N N . ASN A 1 281 ? -1.499 -10.067 18.336 1.00 96.31 281 ASN A N 1
ATOM 1995 C CA . ASN A 1 281 ? -1.862 -11.489 18.340 1.00 96.31 281 ASN A CA 1
ATOM 1996 C C . ASN A 1 281 ? -3.374 -11.756 18.247 1.00 96.31 281 ASN A C 1
ATOM 1998 O O . ASN A 1 281 ? -3.860 -12.738 18.813 1.00 96.31 281 ASN A O 1
ATOM 2002 N N . ASN A 1 282 ? -4.124 -10.870 17.586 1.00 97.06 282 ASN A N 1
ATOM 2003 C CA . ASN A 1 282 ? -5.541 -11.092 17.298 1.00 97.06 282 ASN A CA 1
ATOM 2004 C C . ASN A 1 282 ? -5.696 -12.086 16.133 1.00 97.06 282 ASN A C 1
ATOM 2006 O O . ASN A 1 282 ? -4.781 -12.235 15.331 1.00 97.06 282 ASN A O 1
ATOM 2010 N N . GLY A 1 283 ? -6.827 -12.786 16.051 1.00 95.75 283 GLY A N 1
ATOM 2011 C CA . GLY A 1 283 ? -7.049 -13.852 15.071 1.00 95.75 283 GLY A CA 1
ATOM 2012 C C . GLY A 1 283 ? -7.292 -13.377 13.637 1.00 95.75 283 GLY A C 1
ATOM 2013 O O . GLY A 1 283 ? -7.173 -14.188 12.725 1.00 95.75 283 GLY A O 1
ATOM 2014 N N . ILE A 1 284 ? -7.627 -12.097 13.443 1.00 96.06 284 ILE A N 1
ATOM 2015 C CA . ILE A 1 284 ? -7.757 -11.440 12.128 1.00 96.06 284 ILE A CA 1
ATOM 2016 C C . ILE A 1 284 ? -6.847 -10.203 12.135 1.00 96.06 284 ILE A C 1
ATOM 2018 O O . ILE A 1 284 ? -5.666 -10.365 12.411 1.00 96.06 284 ILE A O 1
ATOM 2022 N N . ASP A 1 285 ? -7.363 -8.985 11.928 1.00 97.81 285 ASP A N 1
ATOM 2023 C CA . ASP A 1 285 ? -6.530 -7.780 11.834 1.00 97.81 285 ASP A CA 1
ATOM 2024 C C . ASP A 1 285 ? -6.220 -7.137 13.193 1.00 97.81 285 ASP A C 1
ATOM 2026 O O . ASP A 1 285 ? -6.963 -7.266 14.178 1.00 97.81 285 ASP A O 1
ATOM 2030 N N . GLY A 1 286 ? -5.164 -6.326 13.233 1.00 98.06 286 GLY A N 1
ATOM 2031 C CA . GLY A 1 286 ? -4.918 -5.408 14.346 1.00 98.06 286 GLY A CA 1
ATOM 2032 C C . GLY A 1 286 ? -5.946 -4.268 14.406 1.00 98.06 286 GLY A C 1
ATOM 2033 O O . GLY A 1 286 ? -6.489 -3.967 15.479 1.00 98.06 286 GLY A O 1
ATOM 2034 N N . LEU A 1 287 ? -6.226 -3.655 13.255 1.00 98.62 287 LEU A N 1
ATOM 2035 C CA . LEU A 1 287 ? -7.254 -2.636 13.032 1.00 98.62 287 LEU A CA 1
ATOM 2036 C C . LEU A 1 287 ? -7.954 -2.905 11.699 1.00 98.62 287 LEU A C 1
ATOM 2038 O O . LEU A 1 287 ? -7.298 -2.919 10.668 1.00 98.62 287 LEU A O 1
ATOM 2042 N N . ASN A 1 288 ? -9.279 -3.009 11.719 1.00 97.88 288 ASN A N 1
ATOM 2043 C CA . ASN A 1 288 ? -10.105 -3.110 10.524 1.00 97.88 288 ASN A CA 1
ATOM 2044 C C . ASN A 1 288 ? -11.096 -1.947 10.464 1.00 97.88 288 ASN A C 1
ATOM 2046 O O . ASN A 1 288 ? -11.841 -1.697 11.419 1.00 97.88 288 ASN A O 1
ATOM 2050 N N . TYR A 1 289 ? -11.122 -1.237 9.340 1.00 96.56 289 TYR A N 1
ATOM 2051 C CA . TYR A 1 289 ? -12.110 -0.210 9.059 1.00 96.56 289 TYR A CA 1
ATOM 2052 C C . TYR A 1 289 ? -12.772 -0.410 7.701 1.00 96.56 289 TYR A C 1
ATOM 2054 O O . TYR A 1 289 ? -12.127 -0.307 6.658 1.00 96.56 289 TYR A O 1
ATOM 2062 N N . LYS A 1 290 ? -14.101 -0.578 7.705 1.00 92.06 290 LYS A N 1
ATOM 2063 C CA . LYS A 1 290 ? -14.906 -0.651 6.479 1.00 92.06 290 LYS A CA 1
ATOM 2064 C C . LYS A 1 290 ? -16.037 0.364 6.518 1.00 92.06 290 LYS A C 1
ATOM 2066 O O . LYS A 1 290 ? -16.896 0.333 7.408 1.00 92.06 290 LYS A O 1
ATOM 2071 N N . ARG A 1 291 ? -16.065 1.246 5.513 1.00 89.31 291 ARG A N 1
ATOM 2072 C CA . ARG A 1 291 ? -17.205 2.141 5.262 1.00 89.31 291 ARG A CA 1
ATOM 2073 C C . ARG A 1 291 ? -17.958 1.763 3.991 1.00 89.31 291 ARG A C 1
ATOM 2075 O O . ARG A 1 291 ? -17.326 1.465 2.983 1.00 89.31 291 ARG A O 1
ATOM 2082 N N . PHE A 1 292 ? -19.287 1.850 4.032 1.00 86.38 292 PHE A N 1
ATOM 2083 C CA . PHE A 1 292 ? -20.187 1.560 2.908 1.00 86.38 292 PHE A CA 1
ATOM 2084 C C . PHE A 1 292 ? -21.252 2.654 2.751 1.00 86.38 292 PHE A C 1
ATOM 2086 O O . PHE A 1 292 ? -21.785 3.103 3.766 1.00 86.38 292 PHE A O 1
ATOM 2093 N N . ASP A 1 293 ? -21.649 2.980 1.512 1.00 82.50 293 ASP A N 1
ATOM 2094 C CA . ASP A 1 293 ? -22.717 3.959 1.197 1.00 82.50 293 ASP A CA 1
ATOM 2095 C C . ASP A 1 293 ? -22.317 5.393 1.650 1.00 82.50 293 ASP A C 1
ATOM 2097 O O . ASP A 1 293 ? -21.140 5.756 1.595 1.00 82.50 293 ASP A O 1
ATOM 2101 N N . GLN A 1 294 ? -23.264 6.240 2.061 1.00 81.94 294 GLN A N 1
ATOM 2102 C CA . GLN A 1 294 ? -23.109 7.668 2.366 1.00 81.94 294 GLN A CA 1
ATOM 2103 C C . GLN A 1 294 ? -22.452 7.967 3.722 1.00 81.94 294 GLN A C 1
ATOM 2105 O O . GLN A 1 294 ? -22.967 8.752 4.526 1.00 81.94 294 GLN A O 1
ATOM 2110 N N . VAL A 1 295 ? -21.283 7.377 3.963 1.00 85.69 295 VAL A N 1
ATOM 2111 C CA . VAL A 1 295 ? -20.482 7.628 5.164 1.00 85.69 295 VAL A CA 1
ATOM 2112 C C . VAL A 1 295 ? -19.521 8.788 4.939 1.00 85.69 295 VAL A C 1
ATOM 2114 O O . VAL A 1 295 ? -18.634 8.723 4.089 1.00 85.69 295 VAL A O 1
ATOM 2117 N N . THR A 1 296 ? -19.640 9.819 5.773 1.00 86.56 296 THR A N 1
ATOM 2118 C CA . THR A 1 296 ? -18.685 10.931 5.822 1.00 86.56 296 THR A CA 1
ATOM 2119 C C . THR A 1 296 ? -17.660 10.694 6.925 1.00 86.56 296 THR A C 1
ATOM 2121 O O . THR A 1 296 ? -18.024 10.544 8.092 1.00 86.56 296 THR A O 1
ATOM 2124 N N . VAL A 1 297 ? -16.375 10.723 6.576 1.00 87.62 297 VAL A N 1
ATOM 2125 C CA . VAL A 1 297 ? -15.263 10.663 7.533 1.00 87.62 297 VAL A CA 1
ATOM 2126 C C . VAL A 1 297 ? -14.477 11.957 7.425 1.00 87.62 297 VAL A C 1
ATOM 2128 O O . VAL A 1 297 ? -13.789 12.176 6.435 1.00 87.62 297 VAL A O 1
ATOM 2131 N N . ASN A 1 298 ? -14.588 12.818 8.435 1.00 83.56 298 ASN A N 1
ATOM 2132 C CA . ASN A 1 298 ? -13.880 14.100 8.423 1.00 83.56 298 ASN A CA 1
ATOM 2133 C C . ASN A 1 298 ? -12.426 13.961 8.879 1.00 83.56 298 ASN A C 1
ATOM 2135 O O . ASN A 1 298 ? -11.600 14.809 8.559 1.00 83.56 298 ASN A O 1
ATOM 2139 N N . ARG A 1 299 ? -12.134 12.956 9.716 1.00 86.62 299 ARG A N 1
ATOM 2140 C CA . ARG A 1 299 ? -10.817 12.772 10.326 1.00 86.62 299 ARG A CA 1
ATOM 2141 C C . ARG A 1 299 ? -10.672 11.377 10.927 1.00 86.62 299 ARG A C 1
ATOM 2143 O O . ARG A 1 299 ? -11.388 11.053 11.878 1.00 86.62 299 ARG A O 1
ATOM 2150 N N . PHE A 1 300 ? -9.718 10.604 10.421 1.00 93.81 300 PHE A N 1
ATOM 2151 C CA . PHE A 1 300 ? -9.320 9.316 10.985 1.00 93.81 300 PHE A CA 1
ATOM 2152 C C . PHE A 1 300 ? -7.811 9.308 11.233 1.00 93.81 300 PHE A C 1
ATOM 2154 O O . PHE A 1 300 ? -7.029 9.458 10.295 1.00 93.81 300 PHE A O 1
ATOM 2161 N N . VAL A 1 301 ? -7.396 9.159 12.490 1.00 96.38 301 VAL A N 1
ATOM 2162 C CA . VAL A 1 301 ? -5.984 9.163 12.889 1.00 96.38 301 VAL A CA 1
ATOM 2163 C C . VAL A 1 301 ? -5.665 7.889 13.657 1.00 96.38 301 VAL A C 1
ATOM 2165 O O . VAL A 1 301 ? -6.264 7.627 14.699 1.00 96.38 301 VAL A O 1
ATOM 2168 N N . ALA A 1 302 ? -4.665 7.147 13.190 1.00 98.06 302 ALA A N 1
ATOM 2169 C CA . ALA A 1 302 ? -3.996 6.116 13.972 1.00 98.06 302 ALA A CA 1
ATOM 2170 C C . ALA A 1 302 ? -2.533 6.524 14.182 1.00 98.06 302 ALA A C 1
ATOM 2172 O O . ALA A 1 302 ? -1.788 6.692 13.212 1.00 98.06 302 ALA A O 1
ATOM 2173 N N . SER A 1 303 ? -2.124 6.731 15.435 1.00 98.38 303 SER A N 1
ATOM 2174 C CA . SER A 1 303 ? -0.782 7.214 15.762 1.00 98.38 303 SER A CA 1
ATOM 2175 C C . SER A 1 303 ? -0.119 6.461 16.911 1.00 98.38 303 SER A C 1
ATOM 2177 O O . SER A 1 303 ? -0.735 6.242 17.953 1.00 98.38 303 SER A O 1
ATOM 2179 N N . GLY A 1 304 ? 1.149 6.087 16.738 1.00 98.19 304 GLY A N 1
ATOM 2180 C CA . GLY A 1 304 ? 1.949 5.473 17.801 1.00 98.19 304 GLY A CA 1
ATOM 2181 C C . GLY A 1 304 ? 1.495 4.073 18.224 1.00 98.19 304 GLY A C 1
ATOM 2182 O O . GLY A 1 304 ? 1.838 3.642 19.322 1.00 98.19 304 GLY A O 1
ATOM 2183 N N . ASN A 1 305 ? 0.685 3.376 17.421 1.00 98.56 305 ASN A N 1
ATOM 2184 C CA . ASN A 1 305 ? 0.152 2.059 17.776 1.00 98.56 305 ASN A CA 1
ATOM 2185 C C . ASN A 1 305 ? 1.086 0.917 17.352 1.00 98.56 305 ASN A C 1
ATOM 2187 O O . ASN A 1 305 ? 1.893 1.049 16.437 1.00 98.56 305 ASN A O 1
ATOM 2191 N N . SER A 1 306 ? 0.916 -0.233 17.993 1.00 98.00 306 SER A N 1
ATOM 2192 C CA . SER A 1 306 ? 1.538 -1.508 17.640 1.00 98.00 306 SER A CA 1
ATOM 2193 C C . SER A 1 306 ? 0.458 -2.468 17.149 1.00 98.00 306 SER A C 1
ATOM 2195 O O . SER A 1 306 ? -0.456 -2.767 17.913 1.00 98.00 306 SER A O 1
ATOM 2197 N N . PHE A 1 307 ? 0.589 -2.968 15.923 1.00 98.12 307 PHE A N 1
ATOM 2198 C CA . PHE A 1 307 ? -0.296 -3.936 15.276 1.00 98.12 307 PHE A CA 1
ATOM 2199 C C . PHE A 1 307 ? 0.518 -5.165 14.851 1.00 98.12 307 PHE A C 1
ATOM 2201 O O . PHE A 1 307 ? 0.912 -5.287 13.691 1.00 98.12 307 PHE A O 1
ATOM 2208 N N . ASN A 1 308 ? 0.850 -6.037 15.808 1.00 97.31 308 ASN A N 1
ATOM 2209 C CA . ASN A 1 308 ? 1.836 -7.101 15.598 1.00 97.31 308 ASN A CA 1
ATOM 2210 C C . ASN A 1 308 ? 1.277 -8.506 15.815 1.00 97.31 308 ASN A C 1
ATOM 2212 O O . ASN A 1 308 ? 0.538 -8.738 16.773 1.00 97.31 308 ASN A O 1
ATOM 2216 N N . GLY A 1 309 ? 1.757 -9.472 15.032 1.00 96.69 309 GLY A N 1
ATOM 2217 C CA . GLY A 1 309 ? 1.432 -10.884 15.244 1.00 96.69 309 GLY A CA 1
ATOM 2218 C C . GLY A 1 309 ? -0.017 -11.244 14.933 1.00 96.69 309 GLY A C 1
ATOM 2219 O O . GLY A 1 309 ? -0.490 -12.253 15.444 1.00 96.69 309 GLY A O 1
ATOM 2220 N N . ASN A 1 310 ? -0.749 -10.399 14.204 1.00 97.62 310 ASN A N 1
ATOM 2221 C CA . ASN A 1 310 ? -2.161 -10.627 13.918 1.00 97.62 310 ASN A CA 1
ATOM 2222 C C . ASN A 1 310 ? -2.331 -11.695 12.820 1.00 97.62 310 ASN A C 1
ATOM 2224 O O . ASN A 1 310 ? -1.444 -11.869 11.986 1.00 97.62 310 ASN A O 1
ATOM 2228 N N . GLY A 1 311 ? -3.441 -12.434 12.869 1.00 96.88 311 GLY A N 1
ATOM 2229 C CA . GLY A 1 311 ? -3.739 -13.577 11.999 1.00 96.88 311 GLY A CA 1
ATOM 2230 C C . GLY A 1 311 ? -4.133 -13.217 10.564 1.00 96.88 311 GLY A C 1
ATOM 2231 O O . GLY A 1 311 ? -4.316 -14.117 9.752 1.00 96.88 311 GLY A O 1
ATOM 2232 N N . ASP A 1 312 ? -4.258 -11.927 10.263 1.00 97.06 312 ASP A N 1
ATOM 2233 C CA . ASP A 1 312 ? -4.405 -11.391 8.909 1.00 97.06 312 ASP A CA 1
ATOM 2234 C C . ASP A 1 312 ? -3.523 -10.135 8.777 1.00 97.06 312 ASP A C 1
ATOM 2236 O O . ASP A 1 312 ? -2.303 -10.252 8.938 1.00 97.06 312 ASP A O 1
ATOM 2240 N N . ASP A 1 313 ? -4.087 -8.937 8.591 1.00 98.44 313 ASP A N 1
ATOM 2241 C CA . ASP A 1 313 ? -3.308 -7.713 8.396 1.00 98.44 313 ASP A CA 1
ATOM 2242 C C . ASP A 1 313 ? -2.968 -6.984 9.709 1.00 98.44 313 ASP A C 1
ATOM 2244 O O . ASP A 1 313 ? -3.639 -7.081 10.744 1.00 98.44 313 ASP A O 1
ATOM 2248 N N . GLY A 1 314 ? -1.934 -6.142 9.681 1.00 98.44 314 GLY A N 1
ATOM 2249 C CA . GLY A 1 314 ? -1.730 -5.160 10.748 1.00 98.44 314 GLY A CA 1
ATOM 2250 C C . GLY A 1 314 ? -2.873 -4.135 10.790 1.00 98.44 314 GLY A C 1
ATOM 2251 O O . GLY A 1 314 ? -3.510 -3.925 11.830 1.00 98.44 314 GLY A O 1
ATOM 2252 N N . VAL A 1 315 ? -3.131 -3.500 9.646 1.00 98.75 315 VAL A N 1
ATOM 2253 C CA . VAL A 1 315 ? -4.163 -2.473 9.458 1.00 98.75 315 VAL A CA 1
ATOM 2254 C C . VAL A 1 315 ? -4.854 -2.667 8.106 1.00 98.75 315 VAL A C 1
ATOM 2256 O O . VAL A 1 315 ? -4.201 -2.531 7.082 1.00 98.75 315 VAL A O 1
ATOM 2259 N N . GLU A 1 316 ? -6.172 -2.855 8.087 1.00 98.38 316 GLU A N 1
ATOM 2260 C CA . GLU A 1 316 ? -7.000 -2.888 6.872 1.00 98.38 316 GLU A CA 1
ATOM 2261 C C . GLU A 1 316 ? -7.976 -1.696 6.877 1.00 98.38 316 GLU A C 1
ATOM 2263 O O . GLU A 1 316 ? -8.776 -1.527 7.805 1.00 98.38 316 GLU A O 1
ATOM 2268 N N . ILE A 1 317 ? -7.935 -0.842 5.848 1.00 97.31 317 ILE A N 1
ATOM 2269 C CA . ILE A 1 317 ? -8.862 0.291 5.689 1.00 97.31 317 ILE A CA 1
ATOM 2270 C C . ILE A 1 317 ? -9.446 0.287 4.280 1.00 97.31 317 ILE A C 1
ATOM 2272 O O . ILE A 1 317 ? -8.772 0.639 3.315 1.00 97.31 317 ILE A O 1
ATOM 2276 N N . ILE A 1 318 ? -10.740 -0.026 4.173 1.00 94.38 318 ILE A N 1
ATOM 2277 C CA . ILE A 1 318 ? -11.465 -0.069 2.900 1.00 94.38 318 ILE A CA 1
ATOM 2278 C C . ILE A 1 318 ? -12.576 0.979 2.862 1.00 94.38 318 ILE A C 1
ATOM 2280 O O . ILE A 1 318 ? -13.496 1.019 3.690 1.00 94.38 318 ILE A O 1
ATOM 2284 N N . ALA A 1 319 ? -12.516 1.814 1.829 1.00 91.81 319 ALA A N 1
ATOM 2285 C CA . ALA A 1 319 ? -13.540 2.781 1.490 1.00 91.81 319 ALA A CA 1
ATOM 2286 C C . ALA A 1 319 ? -14.413 2.269 0.336 1.00 91.81 319 ALA A C 1
ATOM 2288 O O . ALA A 1 319 ? -13.915 2.044 -0.761 1.00 91.81 319 ALA A O 1
ATOM 2289 N N . GLN A 1 320 ? -15.727 2.146 0.552 1.00 89.31 320 GLN A N 1
ATOM 2290 C CA . GLN A 1 320 ? -16.683 1.752 -0.486 1.00 89.31 320 GLN A CA 1
ATOM 2291 C C . GLN A 1 320 ? -17.855 2.738 -0.584 1.00 89.31 320 GLN A C 1
ATOM 2293 O O . GLN A 1 320 ? -18.479 3.073 0.423 1.00 89.31 320 GLN A O 1
ATOM 2298 N N . ASN A 1 321 ? -18.191 3.161 -1.807 1.00 79.31 321 ASN A N 1
ATOM 2299 C CA . ASN A 1 321 ? -19.373 3.981 -2.112 1.00 79.31 321 ASN A CA 1
ATOM 2300 C C . ASN A 1 321 ? -20.366 3.210 -3.000 1.00 79.31 321 ASN A C 1
ATOM 2302 O O . ASN A 1 321 ? -19.980 2.307 -3.731 1.00 79.31 321 ASN A O 1
ATOM 2306 N N . ASP A 1 322 ? -21.655 3.546 -2.943 1.00 66.69 322 ASP A N 1
ATOM 2307 C CA . ASP A 1 322 ? -22.739 2.811 -3.619 1.00 66.69 322 ASP A CA 1
ATOM 2308 C C . ASP A 1 322 ? -23.253 3.475 -4.917 1.00 66.69 322 ASP A C 1
ATOM 2310 O O . ASP A 1 322 ? -24.319 3.111 -5.417 1.00 66.69 322 ASP A O 1
ATOM 2314 N N . GLY A 1 323 ? -22.509 4.431 -5.485 1.00 57.31 323 GLY A N 1
ATOM 2315 C CA . GLY A 1 323 ? -22.890 5.103 -6.734 1.00 57.31 323 GLY A CA 1
ATOM 2316 C C . GLY A 1 323 ? -23.173 6.602 -6.622 1.00 57.31 323 GLY A C 1
ATOM 2317 O O . GLY A 1 323 ? -23.613 7.208 -7.602 1.00 57.31 323 GLY A O 1
ATOM 2318 N N . THR A 1 324 ? -22.993 7.230 -5.451 1.00 61.12 324 THR A N 1
ATOM 2319 C CA . THR A 1 324 ? -23.083 8.695 -5.331 1.00 61.12 324 THR A CA 1
ATOM 2320 C C . THR A 1 324 ? -21.712 9.359 -5.516 1.00 61.12 324 THR A C 1
ATOM 2322 O O . THR A 1 324 ? -20.931 9.385 -4.564 1.00 61.12 324 THR A O 1
ATOM 2325 N N . PRO A 1 325 ? -21.429 9.993 -6.672 1.00 56.19 325 PRO A N 1
ATOM 2326 C CA . PRO A 1 325 ? -20.114 10.567 -6.998 1.00 56.19 325 PRO A CA 1
ATOM 2327 C C . PRO A 1 325 ? -19.742 11.828 -6.189 1.00 56.19 325 PRO A C 1
ATOM 2329 O O . PRO A 1 325 ? -18.795 12.530 -6.523 1.00 56.19 325 PRO A O 1
ATOM 2332 N N . SER A 1 326 ? -20.509 12.188 -5.153 1.00 57.81 326 SER A N 1
ATOM 2333 C CA . SER A 1 326 ? -20.358 13.449 -4.412 1.00 57.81 326 SER A CA 1
ATOM 2334 C C . SER A 1 326 ? -19.885 13.295 -2.967 1.00 57.81 326 SER A C 1
ATOM 2336 O O . SER A 1 326 ? -19.898 14.282 -2.230 1.00 57.81 326 SER A O 1
ATOM 2338 N N . ILE A 1 327 ? -19.528 12.090 -2.521 1.00 63.06 327 ILE A N 1
ATOM 2339 C CA . ILE A 1 327 ? -18.930 11.918 -1.192 1.00 63.06 327 ILE A CA 1
ATOM 2340 C C . ILE A 1 327 ? -17.447 12.271 -1.322 1.00 63.06 327 ILE A C 1
ATOM 2342 O O . ILE A 1 327 ? -16.753 11.731 -2.180 1.00 63.06 327 ILE A O 1
ATOM 2346 N N . GLY A 1 328 ? -16.982 13.226 -0.512 1.00 73.00 328 GLY A N 1
ATOM 2347 C CA . GLY A 1 328 ? -15.575 13.632 -0.491 1.00 73.00 328 GLY A CA 1
ATOM 2348 C C . GLY A 1 328 ? -14.640 12.473 -0.135 1.00 73.00 328 GLY A C 1
ATOM 2349 O O . GLY A 1 328 ? -15.079 11.434 0.362 1.00 73.00 328 GLY A O 1
ATOM 2350 N N . ALA A 1 329 ? -13.344 12.656 -0.386 1.00 83.94 329 ALA A N 1
ATOM 2351 C CA . ALA A 1 329 ? -12.343 11.683 0.036 1.00 83.94 329 ALA A CA 1
ATOM 2352 C C . ALA A 1 329 ? -12.352 11.518 1.564 1.00 83.94 329 ALA A C 1
ATOM 2354 O O . ALA A 1 329 ? -12.586 12.479 2.298 1.00 83.94 329 ALA A O 1
ATOM 2355 N N . MET A 1 330 ? -12.101 10.296 2.031 1.00 89.00 330 MET A N 1
ATOM 2356 C CA . MET A 1 330 ? -11.833 10.043 3.445 1.00 89.00 330 MET A CA 1
ATOM 2357 C C . MET A 1 330 ? -10.410 10.502 3.770 1.00 89.00 330 MET A C 1
ATOM 2359 O O . MET A 1 330 ? -9.469 10.002 3.159 1.00 89.00 330 MET A O 1
ATOM 2363 N N . ASP A 1 331 ? -10.265 11.415 4.732 1.00 89.81 331 ASP A N 1
ATOM 2364 C CA . ASP A 1 331 ? -8.961 11.861 5.229 1.00 89.81 331 ASP A CA 1
ATOM 2365 C C . ASP A 1 331 ? -8.424 10.872 6.279 1.00 89.81 331 ASP A C 1
ATOM 2367 O O . ASP A 1 331 ? -8.945 10.773 7.399 1.00 89.81 331 ASP A O 1
ATOM 2371 N N . LEU A 1 332 ? -7.369 10.147 5.906 1.00 95.44 332 LEU A N 1
ATOM 2372 C CA . LEU A 1 332 ? -6.702 9.128 6.709 1.00 95.44 332 LEU A CA 1
ATOM 2373 C C . LEU A 1 332 ? -5.282 9.566 7.077 1.00 95.44 332 LEU A C 1
ATOM 2375 O O . LEU A 1 332 ? -4.474 9.888 6.212 1.00 95.44 332 LEU A O 1
ATOM 2379 N N . THR A 1 333 ? -4.941 9.510 8.362 1.00 97.62 333 THR A N 1
ATOM 2380 C CA . THR A 1 333 ? -3.564 9.652 8.850 1.00 97.62 333 THR A CA 1
ATOM 2381 C C . THR A 1 333 ? -3.134 8.404 9.613 1.00 97.62 333 THR A C 1
ATOM 2383 O O . THR A 1 333 ? -3.720 8.078 10.644 1.00 97.62 333 THR A O 1
ATOM 2386 N N . LEU A 1 334 ? -2.074 7.748 9.144 1.00 98.38 334 LEU A N 1
ATOM 2387 C CA . LEU A 1 334 ? -1.391 6.653 9.833 1.00 98.38 334 LEU A CA 1
ATOM 2388 C C . LEU A 1 334 ? 0.035 7.104 10.126 1.00 98.38 334 LEU A C 1
ATOM 2390 O O . LEU A 1 334 ? 0.814 7.286 9.193 1.00 98.38 334 LEU A O 1
ATOM 2394 N N . THR A 1 335 ? 0.398 7.322 11.391 1.00 98.38 335 THR A N 1
ATOM 2395 C CA . THR A 1 335 ? 1.743 7.818 11.698 1.00 98.38 335 THR A CA 1
ATOM 2396 C C . THR A 1 335 ? 2.422 7.190 12.905 1.00 98.38 335 THR A C 1
ATOM 2398 O O . THR A 1 335 ? 1.811 7.004 13.950 1.00 98.38 335 THR A O 1
ATOM 2401 N N . GLY A 1 336 ? 3.714 6.881 12.793 1.00 98.25 336 GLY A N 1
ATOM 2402 C CA . GLY A 1 336 ? 4.473 6.330 13.917 1.00 98.25 336 GLY A CA 1
ATOM 2403 C C . GLY A 1 336 ? 3.976 4.967 14.402 1.00 98.25 336 GLY A C 1
ATOM 2404 O O . GLY A 1 336 ? 4.212 4.635 15.560 1.00 98.25 336 GLY A O 1
ATOM 2405 N N . ASN A 1 337 ? 3.239 4.213 13.580 1.00 98.69 337 ASN A N 1
ATOM 2406 C CA . ASN A 1 337 ? 2.749 2.889 13.950 1.00 98.69 337 ASN A CA 1
ATOM 2407 C C . ASN A 1 337 ? 3.776 1.810 13.578 1.00 98.69 337 ASN A C 1
ATOM 2409 O O . ASN A 1 337 ? 4.540 1.961 12.621 1.00 98.69 337 ASN A O 1
ATOM 2413 N N . THR A 1 338 ? 3.736 0.694 14.298 1.00 98.50 338 THR A N 1
ATOM 2414 C CA . THR A 1 338 ? 4.496 -0.522 13.992 1.00 98.50 338 THR A CA 1
ATOM 2415 C C . THR A 1 338 ? 3.529 -1.621 13.574 1.00 98.50 338 THR A C 1
ATOM 2417 O O . THR A 1 338 ? 2.615 -1.932 14.331 1.00 98.50 338 THR A O 1
ATOM 2420 N N . MET A 1 339 ? 3.740 -2.206 12.399 1.00 98.38 339 MET A N 1
ATOM 2421 C CA . MET A 1 339 ? 3.001 -3.350 11.867 1.00 98.38 339 MET A CA 1
ATOM 2422 C C . MET A 1 339 ? 3.997 -4.466 11.587 1.00 98.38 339 MET A C 1
ATOM 2424 O O . MET A 1 339 ? 4.708 -4.429 10.580 1.00 98.38 339 MET A O 1
ATOM 2428 N N . ASN A 1 340 ? 4.121 -5.397 12.532 1.00 97.50 340 ASN A N 1
ATOM 2429 C CA . ASN A 1 340 ? 5.191 -6.383 12.506 1.00 97.50 340 ASN A CA 1
ATOM 2430 C C . ASN A 1 340 ? 4.716 -7.823 12.688 1.00 97.50 340 ASN A C 1
ATOM 2432 O O . ASN A 1 340 ? 4.076 -8.143 13.691 1.00 97.50 340 ASN A O 1
ATOM 2436 N N . ALA A 1 341 ? 5.205 -8.711 11.823 1.00 96.94 341 ALA A N 1
ATOM 2437 C CA . ALA A 1 341 ? 4.966 -10.151 11.897 1.00 96.94 341 ALA A CA 1
ATOM 2438 C C . ALA A 1 341 ? 3.483 -10.541 11.829 1.00 96.94 341 ALA A C 1
ATOM 2440 O O . ALA A 1 341 ? 3.061 -11.433 12.560 1.00 96.94 341 ALA A O 1
ATOM 2441 N N . ASN A 1 342 ? 2.701 -9.860 10.991 1.00 98.12 342 ASN A N 1
ATOM 2442 C CA . ASN A 1 342 ? 1.325 -10.257 10.697 1.00 98.12 342 ASN A CA 1
ATOM 2443 C C . ASN A 1 342 ? 1.300 -11.393 9.655 1.00 98.12 342 ASN A C 1
ATOM 2445 O O . ASN A 1 342 ? 2.249 -11.544 8.876 1.00 98.12 342 ASN A O 1
ATOM 2449 N N . GLU A 1 343 ? 0.261 -12.233 9.692 1.00 97.88 343 GLU A N 1
ATOM 2450 C CA . GLU A 1 343 ? 0.133 -13.408 8.816 1.00 97.88 343 GLU A CA 1
ATOM 2451 C C . GLU A 1 343 ? -0.205 -13.059 7.357 1.00 97.88 343 GLU A C 1
ATOM 2453 O O . GLU A 1 343 ? -0.059 -13.932 6.499 1.00 97.88 343 GLU A O 1
ATOM 2458 N N . ASN A 1 344 ? -0.586 -11.810 7.076 1.00 97.62 344 ASN A N 1
ATOM 2459 C CA . ASN A 1 344 ? -0.735 -11.264 5.730 1.00 97.62 344 ASN A CA 1
ATOM 2460 C C . ASN A 1 344 ? 0.057 -9.946 5.577 1.00 97.62 344 ASN A C 1
ATOM 2462 O O . ASN A 1 344 ? 1.284 -9.979 5.733 1.00 97.62 344 ASN A O 1
ATOM 2466 N N . ASP A 1 345 ? -0.589 -8.809 5.302 1.00 98.50 345 ASP A N 1
ATOM 2467 C CA . ASP A 1 345 ? 0.069 -7.538 4.995 1.00 98.50 345 ASP A CA 1
ATOM 2468 C C . ASP A 1 345 ? 0.341 -6.688 6.250 1.00 98.50 345 ASP A C 1
ATOM 2470 O O . ASP A 1 345 ? -0.299 -6.795 7.304 1.00 98.50 345 ASP A O 1
ATOM 2474 N N . GLY A 1 346 ? 1.304 -5.769 6.158 1.00 98.50 346 GLY A N 1
ATOM 2475 C CA . GLY A 1 346 ? 1.495 -4.751 7.193 1.00 98.50 346 GLY A CA 1
ATOM 2476 C C . GLY A 1 346 ? 0.336 -3.750 7.226 1.00 98.50 346 GLY A C 1
ATOM 2477 O O . GLY A 1 346 ? -0.213 -3.445 8.289 1.00 98.50 346 GLY A O 1
ATOM 2478 N N . THR A 1 347 ? -0.035 -3.218 6.065 1.00 98.69 347 THR A N 1
ATOM 2479 C CA . THR A 1 347 ? -1.157 -2.290 5.888 1.00 98.69 347 THR A CA 1
ATOM 2480 C C . THR A 1 347 ? -1.814 -2.499 4.533 1.00 98.69 347 THR A C 1
ATOM 2482 O O . THR A 1 347 ? -1.117 -2.484 3.529 1.00 98.69 347 THR A O 1
ATOM 2485 N N . VAL A 1 348 ? -3.144 -2.544 4.500 1.00 98.56 348 VAL A N 1
ATOM 2486 C CA . VAL A 1 348 ? -3.955 -2.548 3.279 1.00 98.56 348 VAL A CA 1
ATOM 2487 C C . VAL A 1 348 ? -4.818 -1.292 3.229 1.00 98.56 348 VAL A C 1
ATOM 2489 O O . VAL A 1 348 ? -5.605 -1.016 4.142 1.00 98.56 348 VAL A O 1
ATOM 2492 N N . LEU A 1 349 ? -4.700 -0.525 2.143 1.00 98.06 349 LEU A N 1
ATOM 2493 C CA . LEU A 1 349 ? -5.539 0.639 1.857 1.00 98.06 349 LEU A CA 1
ATOM 2494 C C . LEU A 1 349 ? -6.332 0.399 0.573 1.00 98.06 349 LEU A C 1
ATOM 2496 O O . LEU A 1 349 ? -5.762 0.318 -0.512 1.00 98.06 349 LEU A O 1
ATOM 2500 N N . GLY A 1 350 ? -7.656 0.317 0.698 1.00 95.19 350 GLY A N 1
ATOM 2501 C CA . GLY A 1 350 ? -8.543 -0.082 -0.391 1.00 95.19 350 GLY A CA 1
ATOM 2502 C C . GLY A 1 350 ? -9.593 0.958 -0.775 1.00 95.19 350 GLY A C 1
ATOM 2503 O O . GLY A 1 350 ? -10.222 1.578 0.091 1.00 95.19 350 GLY A O 1
ATOM 2504 N N . VAL A 1 351 ? -9.857 1.096 -2.078 1.00 92.69 351 VAL A N 1
ATOM 2505 C CA . VAL A 1 351 ? -10.997 1.864 -2.615 1.00 92.69 351 VAL A CA 1
ATOM 2506 C C . VAL A 1 351 ? -11.878 1.024 -3.545 1.00 92.69 351 VAL A C 1
ATOM 2508 O O . VAL A 1 351 ? -11.406 0.400 -4.487 1.00 92.69 351 VAL A O 1
ATOM 2511 N N . ASN A 1 352 ? -13.191 1.043 -3.315 1.00 89.94 352 ASN A N 1
ATOM 2512 C CA . ASN A 1 352 ? -14.169 0.266 -4.079 1.00 89.94 352 ASN A CA 1
ATOM 2513 C C . ASN A 1 352 ? -15.264 1.172 -4.665 1.00 89.94 352 ASN A C 1
ATOM 2515 O O . ASN A 1 352 ? -15.830 2.002 -3.942 1.00 89.94 352 ASN A O 1
ATOM 2519 N N . ALA A 1 353 ? -15.642 0.940 -5.931 1.00 86.19 353 ALA A N 1
ATOM 2520 C CA . ALA A 1 353 ? -16.663 1.725 -6.650 1.00 86.19 353 ALA A CA 1
ATOM 2521 C C . ALA A 1 353 ? -16.367 3.238 -6.593 1.00 86.19 353 ALA A C 1
ATOM 2523 O O . ALA A 1 353 ? -15.225 3.591 -6.735 1.00 86.19 353 ALA A O 1
ATOM 2524 N N . ASP A 1 354 ? -17.293 4.175 -6.375 1.00 82.38 354 ASP A N 1
ATOM 2525 C CA . ASP A 1 354 ? -16.977 5.629 -6.414 1.00 82.38 354 ASP A CA 1
ATOM 2526 C C . ASP A 1 354 ? -16.249 6.185 -5.166 1.00 82.38 354 ASP A C 1
ATOM 2528 O O . ASP A 1 354 ? -16.558 7.282 -4.683 1.00 82.38 354 ASP A O 1
ATOM 2532 N N . ALA A 1 355 ? -15.374 5.401 -4.536 1.00 88.38 355 ALA A N 1
ATOM 2533 C CA . ALA A 1 355 ? -14.705 5.781 -3.298 1.00 88.38 355 ALA A CA 1
ATOM 2534 C C . ALA A 1 355 ? -13.330 6.412 -3.536 1.00 88.38 355 ALA A C 1
ATOM 2536 O O . ALA A 1 355 ? -12.538 5.961 -4.358 1.00 88.38 355 ALA A O 1
ATOM 2537 N N . LYS A 1 356 ? -13.018 7.425 -2.723 1.00 90.25 356 LYS A N 1
ATOM 2538 C CA . LYS A 1 356 ? -11.709 8.079 -2.690 1.00 90.25 356 LYS A CA 1
ATOM 2539 C C . LYS A 1 356 ? -11.118 8.067 -1.294 1.00 90.25 356 LYS A C 1
ATOM 2541 O O . LYS A 1 356 ? -11.847 8.244 -0.307 1.00 90.25 356 LYS A O 1
ATOM 2546 N N . LEU A 1 357 ? -9.800 7.934 -1.236 1.00 93.06 357 LEU A N 1
ATOM 2547 C CA . LEU A 1 357 ? -9.021 7.953 -0.008 1.00 93.06 357 LEU A CA 1
ATOM 2548 C C . LEU A 1 357 ? -7.883 8.972 -0.134 1.00 93.06 357 LEU A C 1
ATOM 2550 O O . LEU A 1 357 ? -7.076 8.901 -1.059 1.00 93.06 357 LEU A O 1
ATOM 2554 N N . HIS A 1 358 ? -7.838 9.924 0.796 1.00 93.69 358 HIS A N 1
ATOM 2555 C CA . HIS A 1 358 ? -6.742 10.874 0.931 1.00 93.69 358 HIS A CA 1
ATOM 2556 C C . HIS A 1 358 ? -5.867 10.443 2.107 1.00 93.69 358 HIS A C 1
ATOM 2558 O O . HIS A 1 358 ? -6.321 10.426 3.253 1.00 93.69 358 HIS A O 1
ATOM 2564 N N . VAL A 1 359 ? -4.628 10.056 1.819 1.00 96.31 359 VAL A N 1
ATOM 2565 C CA . VAL A 1 359 ? -3.748 9.383 2.775 1.00 96.31 359 VAL A CA 1
ATOM 2566 C C . VAL A 1 359 ? -2.592 10.272 3.220 1.00 96.31 359 VAL A C 1
ATOM 2568 O O . VAL A 1 359 ? -1.999 11.008 2.434 1.00 96.31 359 VAL A O 1
ATOM 2571 N N . ASN A 1 360 ? -2.251 10.158 4.497 1.00 97.50 360 ASN A N 1
ATOM 2572 C CA . ASN A 1 360 ? -1.004 10.621 5.086 1.00 97.50 360 ASN A CA 1
ATOM 2573 C C . ASN A 1 360 ? -0.412 9.468 5.909 1.00 97.50 360 ASN A C 1
ATOM 2575 O O . ASN A 1 360 ? -0.769 9.282 7.076 1.00 97.50 360 ASN A O 1
ATOM 2579 N N . VAL A 1 361 ? 0.433 8.656 5.275 1.00 98.56 361 VAL A N 1
ATOM 2580 C CA . VAL A 1 361 ? 1.079 7.483 5.881 1.00 98.56 361 VAL A CA 1
ATOM 2581 C C . VAL A 1 361 ? 2.528 7.840 6.175 1.00 98.56 361 VAL A C 1
ATOM 2583 O O . VAL A 1 361 ? 3.360 7.833 5.273 1.00 98.56 361 VAL A O 1
ATOM 2586 N N . ASN A 1 362 ? 2.830 8.193 7.423 1.00 98.38 362 ASN A N 1
ATOM 2587 C CA . ASN A 1 362 ? 4.096 8.829 7.768 1.00 98.38 362 ASN A CA 1
ATOM 2588 C C . ASN A 1 362 ? 4.847 8.185 8.941 1.00 98.38 362 ASN A C 1
ATOM 2590 O O . ASN A 1 362 ? 4.305 8.080 10.042 1.00 98.38 362 ASN A O 1
ATOM 2594 N N . SER A 1 363 ? 6.137 7.897 8.778 1.00 98.12 363 SER A N 1
ATOM 2595 C CA . SER A 1 363 ? 7.004 7.403 9.863 1.00 98.12 363 SER A CA 1
ATOM 2596 C C . SER A 1 363 ? 6.555 6.073 10.475 1.00 98.12 363 SER A C 1
ATOM 2598 O O . SER A 1 363 ? 6.715 5.852 11.674 1.00 98.12 363 SER A O 1
ATOM 2600 N N . ASN A 1 364 ? 5.952 5.192 9.681 1.00 98.56 364 ASN A N 1
ATOM 2601 C CA . ASN A 1 364 ? 5.550 3.864 10.131 1.00 98.56 364 ASN A CA 1
ATOM 2602 C C . ASN A 1 364 ? 6.658 2.831 9.890 1.00 98.56 364 ASN A C 1
ATOM 2604 O O . ASN A 1 364 ? 7.496 2.991 9.005 1.00 98.56 364 ASN A O 1
ATOM 2608 N N . THR A 1 365 ? 6.648 1.753 10.671 1.00 98.00 365 THR A N 1
ATOM 2609 C CA . THR A 1 365 ? 7.486 0.568 10.443 1.00 98.00 365 THR A CA 1
ATOM 2610 C C . THR A 1 365 ? 6.598 -0.607 10.059 1.00 98.00 365 THR A C 1
ATOM 2612 O O . THR A 1 365 ? 5.737 -0.988 10.848 1.00 98.00 365 THR A O 1
ATOM 2615 N N . MET A 1 366 ? 6.807 -1.174 8.874 1.00 98.00 366 MET A N 1
ATOM 2616 C CA . MET A 1 366 ? 6.048 -2.307 8.336 1.00 98.00 366 MET A CA 1
ATOM 2617 C C . MET A 1 366 ? 7.033 -3.423 8.001 1.00 98.00 366 MET A C 1
ATOM 2619 O O . MET A 1 366 ? 7.757 -3.332 7.005 1.00 98.00 366 MET A O 1
ATOM 2623 N N . SER A 1 367 ? 7.136 -4.431 8.867 1.00 96.62 367 SER A N 1
ATOM 2624 C CA . SER A 1 367 ? 8.194 -5.427 8.723 1.00 96.62 367 SER A CA 1
ATOM 2625 C C . SER A 1 367 ? 7.836 -6.842 9.133 1.00 96.62 367 SER A C 1
ATOM 2627 O O . SER A 1 367 ? 6.960 -7.079 9.956 1.00 96.62 367 SER A O 1
ATOM 2629 N N . ASN A 1 368 ? 8.569 -7.815 8.590 1.00 96.06 368 ASN A N 1
ATOM 2630 C CA . ASN A 1 368 ? 8.388 -9.236 8.904 1.00 96.06 368 ASN A CA 1
ATOM 2631 C C . ASN A 1 368 ? 6.984 -9.782 8.586 1.00 96.06 368 ASN A C 1
ATOM 2633 O O . ASN A 1 368 ? 6.631 -10.829 9.124 1.00 96.06 368 ASN A O 1
ATOM 2637 N N . ASN A 1 369 ? 6.181 -9.099 7.766 1.00 97.56 369 ASN A N 1
ATOM 2638 C CA . ASN A 1 369 ? 4.847 -9.571 7.397 1.00 97.56 369 ASN A CA 1
ATOM 2639 C C . ASN A 1 369 ? 4.953 -10.701 6.353 1.00 97.56 369 ASN A C 1
ATOM 2641 O O . ASN A 1 369 ? 5.936 -10.790 5.601 1.00 97.56 369 ASN A O 1
ATOM 2645 N N . LEU A 1 370 ? 3.994 -11.628 6.364 1.00 97.12 370 LEU A N 1
ATOM 2646 C CA . LEU A 1 370 ? 4.030 -12.802 5.483 1.00 97.12 370 LEU A CA 1
ATOM 2647 C C . LEU A 1 370 ? 3.571 -12.510 4.049 1.00 97.12 370 LEU A C 1
ATOM 2649 O O . LEU A 1 370 ? 3.737 -13.379 3.191 1.00 97.12 370 LEU A O 1
ATOM 2653 N N . ASP A 1 371 ? 3.074 -11.304 3.789 1.00 96.31 371 ASP A N 1
ATOM 2654 C CA . ASP A 1 371 ? 2.786 -10.803 2.450 1.00 96.31 371 ASP A CA 1
ATOM 2655 C C . ASP A 1 371 ? 3.522 -9.471 2.184 1.00 96.31 371 ASP A C 1
ATOM 2657 O O . ASP A 1 371 ? 4.760 -9.457 2.297 1.00 96.31 371 ASP A O 1
ATOM 2661 N N . ASP A 1 372 ? 2.827 -8.380 1.849 1.00 97.56 372 ASP A N 1
ATOM 2662 C CA . ASP A 1 372 ? 3.409 -7.074 1.546 1.00 97.56 372 ASP A CA 1
ATOM 2663 C C . ASP A 1 372 ? 3.589 -6.208 2.803 1.00 97.56 372 ASP A C 1
ATOM 2665 O O . ASP A 1 372 ? 2.981 -6.394 3.862 1.00 97.56 372 ASP A O 1
ATOM 2669 N N . GLY A 1 373 ? 4.467 -5.210 2.713 1.00 98.06 373 GLY A N 1
ATOM 2670 C CA . GLY A 1 373 ? 4.564 -4.183 3.749 1.00 98.06 373 GLY A CA 1
ATOM 2671 C C . GLY A 1 373 ? 3.361 -3.238 3.732 1.00 98.06 373 GLY A C 1
ATOM 2672 O O . GLY A 1 373 ? 2.721 -3.019 4.763 1.00 98.06 373 GLY A O 1
ATOM 2673 N N . LEU A 1 374 ? 3.070 -2.695 2.553 1.00 98.62 374 LEU A N 1
ATOM 2674 C CA . LEU A 1 374 ? 1.931 -1.832 2.263 1.00 98.62 374 LEU A CA 1
ATOM 2675 C C . LEU A 1 374 ? 1.293 -2.268 0.944 1.00 98.62 374 LEU A C 1
ATOM 2677 O O . LEU A 1 374 ? 1.966 -2.219 -0.081 1.00 98.62 374 LEU A O 1
ATOM 2681 N N . ASP A 1 375 ? 0.002 -2.571 0.957 1.00 98.00 375 ASP A N 1
ATOM 2682 C CA . ASP A 1 375 ? -0.778 -2.861 -0.243 1.00 98.00 375 ASP A CA 1
ATOM 2683 C C . ASP A 1 375 ? -1.825 -1.763 -0.500 1.00 98.00 375 ASP A C 1
ATOM 2685 O O . ASP A 1 375 ? -2.572 -1.333 0.389 1.00 98.00 375 ASP A O 1
ATOM 2689 N N . LEU A 1 376 ? -1.850 -1.263 -1.733 1.00 97.00 376 LEU A N 1
ATOM 2690 C CA . LEU A 1 376 ? -2.811 -0.289 -2.234 1.00 97.00 376 LEU A CA 1
ATOM 2691 C C . LEU A 1 376 ? -3.696 -0.979 -3.266 1.00 97.00 376 LEU A C 1
ATOM 2693 O O . LEU A 1 376 ? -3.275 -1.206 -4.402 1.00 97.00 376 LEU A O 1
ATOM 2697 N N . VAL A 1 377 ? -4.947 -1.237 -2.900 1.00 94.25 377 VAL A N 1
ATOM 2698 C CA . VAL A 1 377 ? -5.871 -2.031 -3.718 1.00 94.25 377 VAL A CA 1
ATOM 2699 C C . VAL A 1 377 ? -7.068 -1.225 -4.186 1.00 94.25 377 VAL A C 1
ATOM 2701 O O . VAL A 1 377 ? -7.536 -0.289 -3.529 1.00 94.25 377 VAL A O 1
ATOM 2704 N N . GLU A 1 378 ? -7.624 -1.619 -5.325 1.00 90.00 378 GLU A N 1
ATOM 2705 C CA . GLU A 1 378 ? -8.929 -1.127 -5.731 1.00 90.00 378 GLU A CA 1
ATOM 2706 C C . GLU A 1 378 ? -9.821 -2.209 -6.325 1.00 90.00 378 GLU A C 1
ATOM 2708 O O . GLU A 1 378 ? -9.362 -3.200 -6.891 1.00 90.00 378 GLU A O 1
ATOM 2713 N N . VAL A 1 379 ? -11.128 -1.973 -6.235 1.00 87.88 379 VAL A N 1
ATOM 2714 C CA . VAL A 1 379 ? -12.142 -2.771 -6.922 1.00 87.88 379 VAL A CA 1
ATOM 2715 C C . VAL A 1 379 ? -13.013 -1.855 -7.773 1.00 87.88 379 VAL A C 1
ATOM 2717 O O . VAL A 1 379 ? -13.887 -1.133 -7.275 1.00 87.88 379 VAL A O 1
ATOM 2720 N N . ALA A 1 380 ? -12.798 -1.922 -9.085 1.00 79.44 380 ALA A N 1
ATOM 2721 C CA . ALA A 1 380 ? -13.618 -1.248 -10.079 1.00 79.44 380 ALA A CA 1
ATOM 2722 C C . ALA A 1 380 ? -14.906 -2.041 -10.367 1.00 79.44 380 ALA A C 1
ATOM 2724 O O . ALA A 1 380 ? -14.845 -3.205 -10.761 1.00 79.44 380 ALA A O 1
ATOM 2725 N N . LEU A 1 381 ? -16.083 -1.420 -10.208 1.00 77.69 381 LEU A N 1
ATOM 2726 C CA . LEU A 1 381 ? -17.369 -2.020 -10.603 1.00 77.69 381 LEU A CA 1
ATOM 2727 C C . LEU A 1 381 ? -17.835 -1.522 -11.980 1.00 77.69 381 LEU A C 1
ATOM 2729 O O . LEU A 1 381 ? -18.546 -2.236 -12.690 1.00 77.69 381 LEU A O 1
ATOM 2733 N N . SER A 1 382 ? -17.424 -0.313 -12.369 1.00 76.94 382 SER A N 1
ATOM 2734 C CA . SER A 1 382 ? -17.590 0.259 -13.706 1.00 76.94 382 SER A CA 1
ATOM 2735 C C . SER A 1 382 ? -16.367 1.092 -14.095 1.00 76.94 382 SER A C 1
ATOM 2737 O O . SER A 1 382 ? -15.727 1.728 -13.259 1.00 76.94 382 SER A O 1
ATOM 2739 N N . VAL A 1 383 ? -16.084 1.190 -15.396 1.00 70.44 383 VAL A N 1
ATOM 2740 C CA . VAL A 1 383 ? -15.053 2.099 -15.947 1.00 70.44 383 VAL A CA 1
ATOM 2741 C C . VAL A 1 383 ? -15.346 3.580 -15.680 1.00 70.44 383 VAL A C 1
ATOM 2743 O O . VAL A 1 383 ? -14.499 4.434 -15.910 1.00 70.44 383 VAL A O 1
ATOM 2746 N N . THR A 1 384 ? -16.565 3.896 -15.239 1.00 76.81 384 THR A N 1
ATOM 2747 C CA . THR A 1 384 ? -16.984 5.250 -14.876 1.00 76.81 384 THR A CA 1
ATOM 2748 C C . THR A 1 384 ? -16.843 5.561 -13.394 1.00 76.81 384 THR A C 1
ATOM 2750 O O . THR A 1 384 ? -17.119 6.710 -13.051 1.00 76.81 384 THR A O 1
ATOM 2753 N N . ASP A 1 385 ? -16.515 4.588 -12.529 1.00 77.75 385 ASP A N 1
ATOM 2754 C CA . ASP A 1 385 ? -16.430 4.928 -11.106 1.00 77.75 385 ASP A CA 1
ATOM 2755 C C . ASP A 1 385 ? -15.234 5.845 -10.846 1.00 77.75 385 ASP A C 1
ATOM 2757 O O . ASP A 1 385 ? -14.152 5.686 -11.419 1.00 77.75 385 ASP A O 1
ATOM 2761 N N . ASP A 1 386 ? -15.458 6.815 -9.971 1.00 82.81 386 ASP A N 1
ATOM 2762 C CA . ASP A 1 386 ? -14.482 7.833 -9.604 1.00 82.81 386 ASP A CA 1
ATOM 2763 C C . ASP A 1 386 ? -13.666 7.372 -8.382 1.00 82.81 386 ASP A C 1
ATOM 2765 O O . ASP A 1 386 ? -14.008 7.672 -7.233 1.00 82.81 386 ASP A O 1
ATOM 2769 N N . ARG A 1 387 ? -12.604 6.601 -8.651 1.00 85.88 387 ARG A N 1
ATOM 2770 C CA . ARG A 1 387 ? -11.716 5.949 -7.670 1.00 85.88 387 ARG A CA 1
ATOM 2771 C C . ARG A 1 387 ? -10.352 6.598 -7.642 1.00 85.88 387 ARG A C 1
ATOM 2773 O O . ARG A 1 387 ? -9.790 6.859 -8.699 1.00 85.88 387 ARG A O 1
ATOM 2780 N N . ALA A 1 388 ? -9.809 6.815 -6.448 1.00 89.69 388 ALA A N 1
ATOM 2781 C CA . ALA A 1 388 ? -8.395 7.143 -6.302 1.00 89.69 388 ALA A CA 1
ATOM 2782 C C . ALA A 1 388 ? -7.907 6.997 -4.863 1.00 89.69 388 ALA A C 1
ATOM 2784 O O . ALA A 1 388 ? -8.621 7.347 -3.912 1.00 89.69 388 ALA A O 1
ATOM 2785 N N . ILE A 1 389 ? -6.638 6.617 -4.736 1.00 94.38 389 ILE A N 1
ATOM 2786 C CA . ILE A 1 389 ? -5.824 6.835 -3.541 1.00 94.38 389 ILE A CA 1
ATOM 2787 C C . ILE A 1 389 ? -4.823 7.952 -3.856 1.00 94.38 389 ILE A C 1
ATOM 2789 O O . ILE A 1 389 ? -4.069 7.873 -4.820 1.00 94.38 389 ILE A O 1
ATOM 2793 N N . PHE A 1 390 ? -4.817 9.025 -3.068 1.00 95.19 390 PHE A N 1
ATOM 2794 C CA . PHE A 1 390 ? -3.929 10.176 -3.282 1.00 95.19 390 PHE A CA 1
ATOM 2795 C C . PHE A 1 390 ? -3.457 10.765 -1.951 1.00 95.19 390 PHE A C 1
ATOM 2797 O O . PHE A 1 390 ? -4.025 10.460 -0.907 1.00 95.19 390 PHE A O 1
ATOM 2804 N N . GLY A 1 391 ? -2.430 11.618 -1.965 1.00 96.06 391 GLY A N 1
ATOM 2805 C CA . GLY A 1 391 ? -1.828 12.176 -0.747 1.00 96.06 391 GLY A CA 1
ATOM 2806 C C . GLY A 1 391 ? -0.344 11.838 -0.629 1.00 96.06 391 GLY A C 1
ATOM 2807 O O . GLY A 1 391 ? 0.383 11.905 -1.622 1.00 96.06 391 GLY A O 1
ATOM 2808 N N . THR A 1 392 ? 0.121 11.497 0.573 1.00 97.44 392 THR A N 1
ATOM 2809 C CA . THR A 1 392 ? 1.549 11.293 0.864 1.00 97.44 392 THR A CA 1
ATOM 2810 C C . THR A 1 392 ? 1.799 10.025 1.677 1.00 97.44 392 THR A C 1
ATOM 2812 O O . THR A 1 392 ? 1.107 9.748 2.657 1.00 97.44 392 THR A O 1
ATOM 2815 N N . ILE A 1 393 ? 2.830 9.283 1.279 1.00 98.44 393 ILE A N 1
ATOM 2816 C CA . ILE A 1 393 ? 3.399 8.142 1.995 1.00 98.44 393 ILE A CA 1
ATOM 2817 C C . ILE A 1 393 ? 4.882 8.443 2.200 1.00 98.44 393 ILE A C 1
ATOM 2819 O O . ILE A 1 393 ? 5.654 8.430 1.238 1.00 98.44 393 ILE A O 1
ATOM 2823 N N . SER A 1 394 ? 5.272 8.779 3.429 1.00 98.25 394 SER A N 1
ATOM 2824 C CA . SER A 1 394 ? 6.605 9.312 3.706 1.00 98.25 394 SER A CA 1
ATOM 2825 C C . SER A 1 394 ? 7.301 8.775 4.945 1.00 98.25 394 SER A C 1
ATOM 2827 O O . SER A 1 394 ? 6.663 8.342 5.901 1.00 98.25 394 SER A O 1
ATOM 2829 N N . ASP A 1 395 ? 8.632 8.832 4.947 1.00 97.88 395 ASP A N 1
ATOM 2830 C CA . ASP A 1 395 ? 9.471 8.479 6.099 1.00 97.88 395 ASP A CA 1
ATOM 2831 C C . ASP A 1 395 ? 9.212 7.061 6.657 1.00 97.88 395 ASP A C 1
ATOM 2833 O O . ASP A 1 395 ? 9.494 6.790 7.825 1.00 97.88 395 ASP A O 1
ATOM 2837 N N . ASN A 1 396 ? 8.635 6.145 5.872 1.00 98.25 396 ASN A N 1
ATOM 2838 C CA . ASN A 1 396 ? 8.323 4.796 6.342 1.00 98.25 396 ASN A CA 1
ATOM 2839 C C . ASN A 1 396 ? 9.534 3.868 6.186 1.00 98.25 396 ASN A C 1
ATOM 2841 O O . ASN A 1 396 ? 10.326 3.998 5.251 1.00 98.25 396 ASN A O 1
ATOM 2845 N N . ASN A 1 397 ? 9.648 2.900 7.093 1.00 96.94 397 ASN A N 1
ATOM 2846 C CA . ASN A 1 397 ? 10.586 1.787 6.994 1.00 96.94 397 ASN A CA 1
ATOM 2847 C C . ASN A 1 397 ? 9.808 0.510 6.668 1.00 96.94 397 ASN A C 1
ATOM 2849 O O . ASN A 1 397 ? 9.050 0.021 7.509 1.00 96.94 397 ASN A O 1
ATOM 2853 N N . ILE A 1 398 ? 9.987 -0.007 5.456 1.00 97.50 398 ILE A N 1
ATOM 2854 C CA . ILE A 1 398 ? 9.220 -1.127 4.918 1.00 97.50 398 ILE A CA 1
ATOM 2855 C C . ILE A 1 398 ? 10.186 -2.247 4.538 1.00 97.50 398 ILE A C 1
ATOM 2857 O O . ILE A 1 398 ? 10.832 -2.194 3.487 1.00 97.50 398 ILE A O 1
ATOM 2861 N N . SER A 1 399 ? 10.333 -3.236 5.419 1.00 95.44 399 SER A N 1
ATOM 2862 C CA . SER A 1 399 ? 11.468 -4.161 5.371 1.00 95.44 399 SER A CA 1
ATOM 2863 C C . SER A 1 399 ? 11.135 -5.602 5.729 1.00 95.44 399 SER A C 1
ATOM 2865 O O . SER A 1 399 ? 10.300 -5.877 6.582 1.00 95.44 399 SER A O 1
ATOM 2867 N N . ASN A 1 400 ? 11.858 -6.544 5.120 1.00 93.94 400 ASN A N 1
ATOM 2868 C CA . ASN A 1 400 ? 11.761 -7.976 5.416 1.00 93.94 400 ASN A CA 1
ATOM 2869 C C . ASN A 1 400 ? 10.327 -8.544 5.361 1.00 93.94 400 ASN A C 1
ATOM 2871 O O . ASN A 1 400 ? 9.987 -9.432 6.141 1.00 93.94 400 ASN A O 1
ATOM 2875 N N . ASN A 1 401 ? 9.475 -8.018 4.481 1.00 95.75 401 ASN A N 1
ATOM 2876 C CA . ASN A 1 401 ? 8.180 -8.624 4.166 1.00 95.75 401 ASN A CA 1
ATOM 2877 C C . ASN A 1 401 ? 8.389 -9.741 3.133 1.00 95.75 401 ASN A C 1
ATOM 2879 O O . ASN A 1 401 ? 9.377 -9.730 2.395 1.00 95.75 401 ASN A O 1
ATOM 2883 N N . THR A 1 402 ? 7.525 -10.752 3.107 1.00 94.81 402 THR A N 1
ATOM 2884 C CA . THR A 1 402 ? 7.778 -11.969 2.312 1.00 94.81 402 THR A CA 1
ATOM 2885 C C . THR A 1 402 ? 7.585 -11.747 0.812 1.00 94.81 402 THR A C 1
ATOM 2887 O O . THR A 1 402 ? 8.280 -12.395 0.018 1.00 94.81 402 THR A O 1
ATOM 2890 N N . LYS A 1 403 ? 6.699 -10.825 0.420 1.00 93.81 403 LYS A N 1
ATOM 2891 C CA . LYS A 1 403 ? 6.512 -10.401 -0.970 1.00 93.81 403 LYS A CA 1
ATOM 2892 C C . LYS A 1 403 ? 7.074 -8.998 -1.196 1.00 93.81 403 LYS A C 1
ATOM 2894 O O . LYS A 1 403 ? 8.301 -8.852 -1.193 1.00 93.81 403 LYS A O 1
ATOM 2899 N N . PHE A 1 404 ? 6.234 -8.005 -1.459 1.00 95.69 404 PHE A N 1
ATOM 2900 C CA . PHE A 1 404 ? 6.652 -6.676 -1.869 1.00 95.69 404 PHE A CA 1
ATOM 2901 C C . PHE A 1 404 ? 6.903 -5.769 -0.665 1.00 95.69 404 PHE A C 1
ATOM 2903 O O . PHE A 1 404 ? 6.393 -5.969 0.438 1.00 95.69 404 PHE A O 1
ATOM 2910 N N . GLY A 1 405 ? 7.714 -4.732 -0.867 1.00 97.31 405 GLY A N 1
ATOM 2911 C CA . GLY A 1 405 ? 7.695 -3.604 0.059 1.00 97.31 405 GLY A CA 1
ATOM 2912 C C . GLY A 1 405 ? 6.359 -2.875 -0.053 1.00 97.31 405 GLY A C 1
ATOM 2913 O O . GLY A 1 405 ? 5.603 -2.799 0.912 1.00 97.31 405 GLY A O 1
ATOM 2914 N N . ILE A 1 406 ? 6.069 -2.378 -1.255 1.00 98.12 406 ILE A N 1
ATOM 2915 C CA . ILE A 1 406 ? 4.811 -1.716 -1.594 1.00 98.12 406 ILE A CA 1
ATOM 2916 C C . ILE A 1 406 ? 4.179 -2.413 -2.803 1.00 98.12 406 ILE A C 1
ATOM 2918 O O . ILE A 1 406 ? 4.760 -2.384 -3.890 1.00 98.12 406 ILE A O 1
ATOM 2922 N N . GLY A 1 407 ? 2.990 -2.983 -2.615 1.00 96.44 407 GLY A N 1
ATOM 2923 C CA . GLY A 1 407 ? 2.070 -3.368 -3.681 1.00 96.44 407 GLY A CA 1
ATOM 2924 C C . GLY A 1 407 ? 1.184 -2.177 -4.052 1.00 96.44 407 GLY A C 1
ATOM 2925 O O . GLY A 1 407 ? 0.556 -1.559 -3.195 1.00 96.44 407 GLY A O 1
ATOM 2926 N N . ALA A 1 408 ? 1.174 -1.782 -5.324 1.00 93.88 408 ALA A N 1
ATOM 2927 C CA . ALA A 1 408 ? 0.408 -0.637 -5.808 1.00 93.88 408 ALA A CA 1
ATOM 2928 C C . ALA A 1 408 ? -0.500 -1.038 -6.980 1.00 93.88 408 ALA A C 1
ATOM 2930 O O . ALA A 1 408 ? -0.213 -0.770 -8.149 1.00 93.88 408 ALA A O 1
ATOM 2931 N N . GLY A 1 409 ? -1.618 -1.688 -6.655 1.00 90.44 409 GLY A N 1
ATOM 2932 C CA . GLY A 1 409 ? -2.647 -2.101 -7.613 1.00 90.44 409 GLY A CA 1
ATOM 2933 C C . GLY A 1 409 ? -3.755 -1.072 -7.859 1.00 90.44 409 GLY A C 1
ATOM 2934 O O . GLY A 1 409 ? -4.519 -1.220 -8.809 1.00 90.44 409 GLY A O 1
ATOM 2935 N N . ALA A 1 410 ? -3.858 -0.033 -7.028 1.00 89.94 410 ALA A N 1
ATOM 2936 C CA . ALA A 1 410 ? -4.887 1.003 -7.125 1.00 89.94 410 ALA A CA 1
ATOM 2937 C C . ALA A 1 410 ? -4.523 2.171 -8.060 1.00 89.94 410 ALA A C 1
ATOM 2939 O O . ALA A 1 410 ? -3.352 2.488 -8.268 1.00 89.94 410 ALA A O 1
ATOM 2940 N N . PHE A 1 411 ? -5.540 2.893 -8.535 1.00 89.44 411 PHE A N 1
ATOM 2941 C CA . PHE A 1 411 ? -5.409 4.165 -9.231 1.00 89.44 411 PHE A CA 1
ATOM 2942 C C . PHE A 1 411 ? -4.862 5.233 -8.276 1.00 89.44 411 PHE A C 1
ATOM 2944 O O . PHE A 1 411 ? -5.498 5.612 -7.283 1.00 89.44 411 PHE A O 1
ATOM 2951 N N . MET A 1 412 ? -3.657 5.707 -8.580 1.00 90.94 412 MET A N 1
ATOM 2952 C CA . MET A 1 412 ? -2.882 6.626 -7.762 1.00 90.94 412 MET A CA 1
ATOM 2953 C C . MET A 1 412 ? -3.041 8.062 -8.258 1.00 90.94 412 MET A C 1
ATOM 2955 O O . MET A 1 412 ? -2.822 8.366 -9.426 1.00 90.94 412 MET A O 1
ATOM 2959 N N . GLY A 1 413 ? -3.380 8.978 -7.354 1.00 85.81 413 GLY A N 1
ATOM 2960 C CA . GLY A 1 413 ? -3.587 10.381 -7.704 1.00 85.81 413 GLY A CA 1
ATOM 2961 C C . GLY A 1 413 ? -4.913 10.642 -8.426 1.00 85.81 413 GLY A C 1
ATOM 2962 O O . GLY A 1 413 ? -5.620 9.737 -8.843 1.00 85.81 413 GLY A O 1
ATOM 2963 N N . LEU A 1 414 ? -5.292 11.916 -8.533 1.00 79.12 414 LEU A N 1
ATOM 2964 C CA . LEU A 1 414 ? -6.475 12.362 -9.302 1.00 79.12 414 LEU A CA 1
ATOM 2965 C C . LEU A 1 414 ? -6.104 13.187 -10.540 1.00 79.12 414 LEU A C 1
ATOM 2967 O O . LEU A 1 414 ? -6.929 13.403 -11.426 1.00 79.12 414 LEU A O 1
ATOM 2971 N N . SER A 1 415 ? -4.903 13.755 -10.524 1.00 78.94 415 SER A N 1
ATOM 2972 C CA . SER A 1 415 ? -4.330 14.595 -11.569 1.00 78.94 415 SER A CA 1
ATOM 2973 C C . SER A 1 415 ? -2.872 14.875 -11.207 1.00 78.94 415 SER A C 1
ATOM 2975 O O . SER A 1 415 ? -2.508 14.789 -10.032 1.00 78.94 415 SER A O 1
ATOM 2977 N N . ALA A 1 416 ? -2.081 15.379 -12.153 1.00 66.94 416 ALA A N 1
ATOM 2978 C CA . ALA A 1 416 ? -0.737 15.890 -11.877 1.00 66.94 416 ALA A CA 1
ATOM 2979 C C . ALA A 1 416 ? -0.683 16.971 -10.768 1.00 66.94 416 ALA A C 1
ATOM 2981 O O . ALA A 1 416 ? 0.362 17.187 -10.162 1.00 66.94 416 ALA A O 1
ATOM 2982 N N . ALA A 1 417 ? -1.792 17.668 -10.473 1.00 76.75 417 ALA A N 1
ATOM 2983 C CA . ALA A 1 417 ? -1.870 18.637 -9.369 1.00 76.75 417 ALA A CA 1
ATOM 2984 C C . ALA A 1 417 ? -2.163 17.990 -8.000 1.00 76.75 417 ALA A C 1
ATOM 2986 O O . ALA A 1 417 ? -2.052 18.648 -6.966 1.00 76.75 417 ALA A O 1
ATOM 2987 N N . THR A 1 418 ? -2.566 16.724 -8.000 1.00 87.12 418 THR A N 1
ATOM 2988 C CA . THR A 1 418 ? -2.959 15.924 -6.835 1.00 87.12 418 THR A CA 1
ATOM 2989 C C . THR A 1 418 ? -2.487 14.470 -7.017 1.00 87.12 418 THR A C 1
ATOM 2991 O O . THR A 1 418 ? -3.338 13.576 -7.106 1.00 87.12 418 THR A O 1
ATOM 2994 N N . PRO A 1 419 ? -1.166 14.228 -7.147 1.00 91.94 419 PRO A N 1
ATOM 2995 C CA . PRO A 1 419 ? -0.617 12.883 -7.293 1.00 91.94 419 PRO A CA 1
ATOM 2996 C C . PRO A 1 419 ? -0.627 12.132 -5.953 1.00 91.94 419 PRO A C 1
ATOM 2998 O O . PRO A 1 419 ? -0.816 12.733 -4.889 1.00 91.94 419 PRO A O 1
ATOM 3001 N N . LEU A 1 420 ? -0.359 10.826 -5.987 1.00 96.25 420 LEU A N 1
ATOM 3002 C CA . LEU A 1 420 ? 0.146 10.124 -4.804 1.00 96.25 420 LEU A CA 1
ATOM 3003 C C . LEU A 1 420 ? 1.668 10.296 -4.728 1.00 96.25 420 LEU A C 1
ATOM 3005 O O . LEU A 1 420 ? 2.375 10.039 -5.701 1.00 96.25 420 LEU A O 1
ATOM 3009 N N . THR A 1 421 ? 2.176 10.759 -3.586 1.00 97.44 421 THR A N 1
ATOM 3010 C CA . THR A 1 421 ? 3.614 10.994 -3.390 1.00 97.44 421 THR A CA 1
ATOM 3011 C C . THR A 1 421 ? 4.219 9.960 -2.451 1.00 97.44 421 THR A C 1
ATOM 3013 O O . THR A 1 421 ? 3.764 9.841 -1.315 1.00 97.44 421 THR A O 1
ATOM 3016 N N . PHE A 1 422 ? 5.270 9.270 -2.892 1.00 97.62 422 PHE A N 1
ATOM 3017 C CA . PHE A 1 422 ? 6.125 8.434 -2.046 1.00 97.62 422 PHE A CA 1
ATOM 3018 C C . PHE A 1 422 ? 7.421 9.190 -1.770 1.00 97.62 422 PHE A C 1
ATOM 3020 O O . PHE A 1 422 ? 8.191 9.410 -2.705 1.00 97.62 422 PHE A O 1
ATOM 3027 N N . SER A 1 423 ? 7.677 9.611 -0.530 1.00 97.88 423 SER A N 1
ATOM 3028 C CA . SER A 1 423 ? 8.878 10.398 -0.223 1.00 97.88 423 SER A CA 1
ATOM 3029 C C . SER A 1 423 ? 9.676 9.913 0.977 1.00 97.88 423 SER A C 1
ATOM 3031 O O . SER A 1 423 ? 9.113 9.608 2.017 1.00 97.88 423 SER A O 1
ATOM 3033 N N . ASP A 1 424 ? 11.002 9.902 0.866 1.00 97.69 424 ASP A N 1
ATOM 3034 C CA . ASP A 1 424 ? 11.898 9.650 2.006 1.00 97.69 424 ASP A CA 1
ATOM 3035 C C . ASP A 1 424 ? 11.682 8.273 2.685 1.00 97.69 424 ASP A C 1
ATOM 3037 O O . ASP A 1 424 ? 12.007 8.079 3.856 1.00 97.69 424 ASP A O 1
ATOM 3041 N N . ASN A 1 425 ? 11.131 7.287 1.965 1.00 97.69 425 ASN A N 1
ATOM 3042 C CA . ASN A 1 425 ? 10.932 5.938 2.498 1.00 97.69 425 ASN A CA 1
ATOM 3043 C C . ASN A 1 425 ? 12.206 5.091 2.362 1.00 97.69 425 ASN A C 1
ATOM 3045 O O . ASN A 1 425 ? 12.965 5.216 1.398 1.00 97.69 425 ASN A O 1
ATOM 3049 N N . THR A 1 426 ? 12.406 4.169 3.302 1.00 96.88 426 THR A N 1
ATOM 3050 C CA . THR A 1 426 ? 13.363 3.061 3.170 1.00 96.88 426 THR A CA 1
ATOM 3051 C C . THR A 1 426 ? 12.589 1.787 2.853 1.00 96.88 426 THR A C 1
ATOM 3053 O O . THR A 1 426 ? 11.751 1.366 3.650 1.00 96.88 426 THR A O 1
ATOM 3056 N N . ILE A 1 427 ? 12.853 1.185 1.691 1.00 97.19 427 ILE A N 1
ATOM 3057 C CA . ILE A 1 427 ? 12.108 0.032 1.173 1.00 97.19 427 ILE A CA 1
ATOM 3058 C C . ILE A 1 427 ? 13.085 -1.102 0.864 1.00 97.19 427 ILE A C 1
ATOM 3060 O O . ILE A 1 427 ? 13.881 -1.031 -0.076 1.00 97.19 427 ILE A O 1
ATOM 3064 N N . GLY A 1 428 ? 13.019 -2.166 1.655 1.00 93.94 428 GLY A N 1
ATOM 3065 C CA . GLY A 1 428 ? 13.910 -3.312 1.550 1.00 93.94 428 GLY A CA 1
ATOM 3066 C C . GLY A 1 428 ? 14.719 -3.511 2.821 1.00 93.94 428 GLY A C 1
ATOM 3067 O O . GLY A 1 428 ? 14.144 -3.778 3.866 1.00 93.94 428 GLY A O 1
ATOM 3068 N N . ALA A 1 429 ? 16.046 -3.516 2.744 1.00 89.75 429 ALA A N 1
ATOM 3069 C CA . ALA A 1 429 ? 16.885 -3.869 3.890 1.00 89.75 429 ALA A CA 1
ATOM 3070 C C . ALA A 1 429 ? 16.831 -2.842 5.035 1.00 89.75 429 ALA A C 1
ATOM 3072 O O . ALA A 1 429 ? 16.869 -1.631 4.813 1.00 89.75 429 ALA A O 1
ATOM 3073 N N . GLU A 1 430 ? 16.860 -3.338 6.275 1.00 87.31 430 GLU A N 1
ATOM 3074 C CA . GLU A 1 430 ? 17.057 -2.499 7.459 1.00 87.31 430 GLU A CA 1
ATOM 3075 C C . GLU A 1 430 ? 18.548 -2.182 7.627 1.00 87.31 430 GLU A C 1
ATOM 3077 O O . GLU A 1 430 ? 19.398 -3.082 7.661 1.00 87.31 430 GLU A O 1
ATOM 3082 N N . LEU A 1 431 ? 18.868 -0.894 7.754 1.00 86.06 431 LEU A N 1
ATOM 3083 C CA . LEU A 1 431 ? 20.230 -0.396 7.913 1.00 86.06 431 LEU A CA 1
ATOM 3084 C C . LEU A 1 431 ? 20.481 0.084 9.345 1.00 86.06 431 LEU A C 1
ATOM 3086 O O . LEU A 1 431 ? 19.653 0.769 9.942 1.00 86.06 431 LEU A O 1
ATOM 3090 N N . ASP A 1 432 ? 21.661 -0.216 9.887 1.00 83.44 432 ASP A N 1
ATOM 3091 C CA . ASP A 1 432 ? 22.125 0.400 11.127 1.00 83.44 432 ASP A CA 1
ATOM 3092 C C . ASP A 1 432 ? 22.500 1.879 10.914 1.00 83.44 432 ASP A C 1
ATOM 3094 O O . ASP A 1 432 ? 22.598 2.391 9.797 1.00 83.44 432 ASP A O 1
ATOM 3098 N N . GLN A 1 433 ? 22.796 2.580 12.010 1.00 82.19 433 GLN A N 1
ATOM 3099 C CA . GLN A 1 433 ? 23.226 3.986 11.988 1.00 82.19 433 GLN A CA 1
ATOM 3100 C C . GLN A 1 433 ? 24.522 4.260 11.187 1.00 82.19 433 GLN A C 1
ATOM 3102 O O . GLN A 1 433 ? 24.892 5.419 10.998 1.00 82.19 433 GLN A O 1
ATOM 3107 N N . PHE A 1 434 ? 25.256 3.222 10.779 1.00 83.81 434 PHE A N 1
ATOM 3108 C CA . PHE A 1 434 ? 26.464 3.303 9.958 1.00 83.81 434 PHE A CA 1
ATOM 3109 C C . PHE A 1 434 ? 26.210 2.884 8.499 1.00 83.81 434 PHE A C 1
ATOM 3111 O O . PHE A 1 434 ? 27.150 2.883 7.702 1.00 83.81 434 PHE A O 1
ATOM 3118 N N . GLY A 1 435 ? 24.965 2.550 8.145 1.00 79.19 435 GLY A N 1
ATOM 3119 C CA . GLY A 1 435 ? 24.568 2.091 6.818 1.00 79.19 435 GLY A CA 1
ATOM 3120 C C . GLY A 1 435 ? 24.874 0.616 6.547 1.00 79.19 435 GLY A C 1
ATOM 3121 O O . GLY A 1 435 ? 24.907 0.215 5.385 1.00 79.19 435 GLY A O 1
ATOM 3122 N N . GLN A 1 436 ? 25.140 -0.191 7.579 1.00 83.69 436 GLN A N 1
ATOM 3123 C CA . GLN A 1 436 ? 25.315 -1.636 7.435 1.00 83.69 436 GLN A CA 1
ATOM 3124 C C . GLN A 1 436 ? 23.971 -2.349 7.510 1.00 83.69 436 GLN A C 1
ATOM 3126 O O . GLN A 1 436 ? 23.134 -2.024 8.343 1.00 83.69 436 GLN A O 1
ATOM 3131 N N . VAL A 1 437 ? 23.802 -3.371 6.678 1.00 85.38 437 VAL A N 1
ATOM 3132 C CA . VAL A 1 437 ? 22.601 -4.210 6.657 1.00 85.38 437 VAL A CA 1
ATOM 3133 C C . VAL A 1 437 ? 22.491 -5.010 7.958 1.00 85.38 437 VAL A C 1
ATOM 3135 O O . VAL A 1 437 ? 23.400 -5.772 8.296 1.00 85.38 437 VAL A O 1
ATOM 3138 N N . VAL A 1 438 ? 21.378 -4.841 8.672 1.00 85.69 438 VAL A N 1
ATOM 3139 C CA . VAL A 1 438 ? 21.012 -5.609 9.876 1.00 85.69 438 VAL A CA 1
ATOM 3140 C C . VAL A 1 438 ? 20.021 -6.715 9.523 1.00 85.69 438 VAL A C 1
ATOM 3142 O O . VAL A 1 438 ? 20.161 -7.838 10.010 1.00 85.69 438 VAL A O 1
ATOM 3145 N N . ILE A 1 439 ? 19.066 -6.409 8.642 1.00 81.75 439 ILE A N 1
ATOM 3146 C CA . ILE A 1 439 ? 18.069 -7.336 8.098 1.00 81.75 439 ILE A CA 1
ATOM 3147 C C . ILE A 1 439 ? 18.053 -7.158 6.578 1.00 81.75 439 ILE A C 1
ATOM 3149 O O . ILE A 1 439 ? 18.162 -6.030 6.099 1.00 81.75 439 ILE A O 1
ATOM 3153 N N . ASP A 1 440 ? 17.981 -8.258 5.822 1.00 83.94 440 ASP A N 1
ATOM 3154 C CA . ASP A 1 440 ? 17.913 -8.182 4.355 1.00 83.94 440 ASP A CA 1
ATOM 3155 C C . ASP A 1 440 ? 16.551 -7.641 3.875 1.00 83.94 440 ASP A C 1
ATOM 3157 O O . ASP A 1 440 ? 15.654 -7.399 4.685 1.00 83.94 440 ASP A O 1
ATOM 3161 N N . GLY A 1 441 ? 16.426 -7.376 2.572 1.00 87.81 441 GLY A N 1
ATOM 3162 C CA . GLY A 1 441 ? 15.241 -6.721 2.017 1.00 87.81 441 GLY A CA 1
ATOM 3163 C C . GLY A 1 441 ? 13.990 -7.587 1.906 1.00 87.81 441 GLY A C 1
ATOM 3164 O O . GLY A 1 441 ? 13.960 -8.732 2.357 1.00 87.81 441 GLY A O 1
ATOM 3165 N N . ASN A 1 442 ? 12.940 -7.015 1.307 1.00 93.62 442 ASN A N 1
ATOM 3166 C CA . ASN A 1 442 ? 11.689 -7.731 1.052 1.00 93.62 442 ASN A CA 1
ATOM 3167 C C . ASN A 1 442 ? 11.940 -8.930 0.123 1.00 93.62 442 ASN A C 1
ATOM 3169 O O . ASN A 1 442 ? 12.905 -8.945 -0.649 1.00 93.62 442 ASN A O 1
ATOM 3173 N N . GLY A 1 443 ? 11.107 -9.962 0.229 1.00 91.88 443 GLY A N 1
ATOM 3174 C CA . GLY A 1 443 ? 11.332 -11.238 -0.438 1.00 91.88 443 GLY A CA 1
ATOM 3175 C C . GLY A 1 443 ? 11.208 -11.170 -1.959 1.00 91.88 443 GLY A C 1
ATOM 3176 O O . GLY A 1 443 ? 11.893 -11.937 -2.627 1.00 91.88 443 GLY A O 1
ATOM 3177 N N . SER A 1 444 ? 10.412 -10.243 -2.494 1.00 93.06 444 SER A N 1
ATOM 3178 C CA . SER A 1 444 ? 10.221 -9.988 -3.927 1.00 93.06 444 SER A CA 1
ATOM 3179 C C . SER A 1 444 ? 10.694 -8.569 -4.289 1.00 93.06 444 SER A C 1
ATOM 3181 O O . SER A 1 444 ? 11.785 -8.174 -3.888 1.00 93.06 444 SER A O 1
ATOM 3183 N N . THR A 1 445 ? 9.923 -7.809 -5.062 1.00 94.62 445 THR A N 1
ATOM 3184 C CA . THR A 1 445 ? 10.223 -6.445 -5.519 1.00 94.62 445 THR A CA 1
ATOM 3185 C C . THR A 1 445 ? 10.044 -5.393 -4.415 1.00 94.62 445 THR A C 1
ATOM 3187 O O . THR A 1 445 ? 9.209 -5.533 -3.524 1.00 94.62 445 THR A O 1
ATOM 3190 N N . GLY A 1 446 ? 10.825 -4.308 -4.460 1.00 97.00 446 GLY A N 1
ATOM 3191 C CA . GLY A 1 446 ? 10.657 -3.176 -3.542 1.00 97.00 446 GLY A CA 1
ATOM 3192 C C . GLY A 1 446 ? 9.308 -2.474 -3.713 1.00 97.00 446 GLY A C 1
ATOM 3193 O O . GLY A 1 446 ? 8.518 -2.438 -2.771 1.00 97.00 446 GLY A O 1
ATOM 3194 N N . ILE A 1 447 ? 9.039 -1.943 -4.907 1.00 97.81 447 ILE A N 1
ATOM 3195 C CA . ILE A 1 447 ? 7.742 -1.367 -5.295 1.00 97.81 447 ILE A CA 1
ATOM 3196 C C . ILE A 1 447 ? 7.230 -2.084 -6.544 1.00 97.81 447 ILE A C 1
ATOM 3198 O O . ILE A 1 447 ? 7.895 -2.023 -7.576 1.00 97.81 447 ILE A O 1
ATOM 3202 N N . PHE A 1 448 ? 6.057 -2.709 -6.460 1.00 95.75 448 PHE A N 1
ATOM 3203 C CA . PHE A 1 448 ? 5.370 -3.333 -7.592 1.00 95.75 448 PHE A CA 1
ATOM 3204 C C . PHE A 1 448 ? 4.134 -2.507 -7.963 1.00 95.75 448 PHE A C 1
ATOM 3206 O O . PHE A 1 448 ? 3.203 -2.394 -7.166 1.00 95.75 448 PHE A O 1
ATOM 3213 N N . TYR A 1 449 ? 4.131 -1.884 -9.144 1.00 94.50 449 TYR A N 1
ATOM 3214 C CA . TYR A 1 449 ? 3.085 -0.953 -9.570 1.00 94.50 449 TYR A CA 1
ATOM 3215 C C . TYR A 1 449 ? 2.335 -1.438 -10.808 1.00 94.50 449 TYR A C 1
ATOM 3217 O O . TYR A 1 449 ? 2.815 -1.325 -11.938 1.00 94.50 449 TYR A O 1
ATOM 3225 N N . THR A 1 450 ? 1.094 -1.868 -10.595 1.00 90.31 450 THR A N 1
ATOM 3226 C CA . THR A 1 450 ? 0.191 -2.305 -11.664 1.00 90.31 450 THR A CA 1
ATOM 3227 C C . THR A 1 450 ? -0.957 -1.337 -11.921 1.00 90.31 450 THR A C 1
ATOM 3229 O O . THR A 1 450 ? -1.436 -1.290 -13.052 1.00 90.31 450 THR A O 1
ATOM 3232 N N . GLY A 1 451 ? -1.326 -0.493 -10.950 1.00 86.81 451 GLY A N 1
ATOM 3233 C CA . GLY A 1 451 ? -2.390 0.514 -11.073 1.00 86.81 451 GLY A CA 1
ATOM 3234 C C . GLY A 1 451 ? -2.123 1.633 -12.097 1.00 86.81 451 GLY A C 1
ATOM 3235 O O . GLY A 1 451 ? -1.078 1.680 -12.745 1.00 86.81 451 GLY A O 1
ATOM 3236 N N . GLY A 1 452 ? -3.083 2.549 -12.264 1.00 86.62 452 GLY A N 1
ATOM 3237 C CA . GLY A 1 452 ? -2.976 3.720 -13.156 1.00 86.62 452 GLY A CA 1
ATOM 3238 C C . GLY A 1 452 ? -2.841 5.058 -12.417 1.00 86.62 452 GLY A C 1
ATOM 3239 O O . GLY A 1 452 ? -2.936 5.106 -11.196 1.00 86.62 452 GLY A O 1
ATOM 3240 N N . GLY A 1 453 ? -2.677 6.161 -13.153 1.00 88.62 453 GLY A N 1
ATOM 3241 C CA . GLY A 1 453 ? -2.738 7.522 -12.603 1.00 88.62 453 GLY A CA 1
ATOM 3242 C C . GLY A 1 453 ? -1.387 8.223 -12.412 1.00 88.62 453 GLY A C 1
ATOM 3243 O O . GLY A 1 453 ? -0.369 7.830 -12.988 1.00 88.62 453 GLY A O 1
ATOM 3244 N N . ASP A 1 454 ? -1.413 9.313 -11.642 1.00 90.50 454 ASP A N 1
ATOM 3245 C CA . ASP A 1 454 ? -0.304 10.242 -11.414 1.00 90.50 454 ASP A CA 1
ATOM 3246 C C . ASP A 1 454 ? 0.393 9.971 -10.069 1.00 90.50 454 ASP A C 1
ATOM 3248 O O . ASP A 1 454 ? -0.213 10.081 -8.994 1.00 90.50 454 ASP A O 1
ATOM 3252 N N . SER A 1 455 ? 1.701 9.706 -10.103 1.00 94.19 455 SER A N 1
ATOM 3253 C CA . SER A 1 455 ? 2.498 9.490 -8.893 1.00 94.19 455 SER A CA 1
ATOM 3254 C C . SER A 1 455 ? 3.904 10.089 -8.956 1.00 94.19 455 SER A C 1
ATOM 3256 O O . SER A 1 455 ? 4.520 10.207 -10.016 1.00 94.19 455 SER A O 1
ATOM 3258 N N . VAL A 1 456 ? 4.411 10.498 -7.790 1.00 96.62 456 VAL A N 1
ATOM 3259 C CA . VAL A 1 456 ? 5.745 11.097 -7.630 1.00 96.62 456 VAL A CA 1
ATOM 3260 C C . VAL A 1 456 ? 6.497 10.346 -6.546 1.00 96.62 456 VAL A C 1
ATOM 3262 O O . VAL A 1 456 ? 6.077 10.336 -5.392 1.00 96.62 456 VAL A O 1
ATOM 3265 N N . TRP A 1 457 ? 7.610 9.717 -6.895 1.00 97.75 457 TRP A N 1
ATOM 3266 C CA . TRP A 1 457 ? 8.432 8.950 -5.968 1.00 97.75 457 TRP A CA 1
ATOM 3267 C C . TRP A 1 457 ? 9.771 9.649 -5.825 1.00 97.75 457 TRP A C 1
ATOM 3269 O O . TRP A 1 457 ? 10.533 9.745 -6.790 1.00 97.75 457 TRP A O 1
ATOM 3279 N N . THR A 1 458 ? 10.054 10.173 -4.637 1.00 97.88 458 THR A N 1
ATOM 3280 C CA . THR A 1 458 ? 11.225 11.010 -4.411 1.00 97.88 458 THR A CA 1
ATOM 3281 C C . THR A 1 458 ? 12.016 10.655 -3.163 1.00 97.88 458 THR A C 1
ATOM 3283 O O . THR A 1 458 ? 11.451 10.318 -2.132 1.00 97.88 458 THR A O 1
ATOM 3286 N N . ASN A 1 459 ? 13.344 10.744 -3.236 1.00 97.94 459 ASN A N 1
ATOM 3287 C CA . ASN A 1 459 ? 14.246 10.520 -2.098 1.00 97.94 459 ASN A CA 1
ATOM 3288 C C . ASN A 1 459 ? 14.081 9.161 -1.386 1.00 97.94 459 ASN A C 1
ATOM 3290 O O . ASN A 1 459 ? 14.440 9.036 -0.217 1.00 97.94 459 ASN A O 1
ATOM 3294 N N . ASN A 1 460 ? 13.558 8.131 -2.053 1.00 98.19 460 ASN A N 1
ATOM 3295 C CA . ASN A 1 460 ? 13.437 6.803 -1.450 1.00 98.19 460 ASN A CA 1
ATOM 3296 C C . ASN A 1 460 ? 14.780 6.046 -1.538 1.00 98.19 460 ASN A C 1
ATOM 3298 O O . ASN A 1 460 ? 15.476 6.161 -2.551 1.00 98.19 460 ASN A O 1
ATOM 3302 N N . ASP A 1 461 ? 15.145 5.259 -0.515 1.00 97.50 461 ASP A N 1
ATOM 3303 C CA . ASP A 1 461 ? 16.236 4.262 -0.580 1.00 97.50 461 ASP A CA 1
ATOM 3304 C C . ASP A 1 461 ? 15.616 2.866 -0.726 1.00 97.50 461 ASP A C 1
ATOM 3306 O O . ASP A 1 461 ? 15.060 2.308 0.220 1.00 97.50 461 ASP A O 1
ATOM 3310 N N . ILE A 1 462 ? 15.684 2.327 -1.940 1.00 97.94 462 ILE A N 1
ATOM 3311 C CA . ILE A 1 462 ? 15.120 1.042 -2.346 1.00 97.94 462 ILE A CA 1
ATOM 3312 C C . ILE A 1 462 ? 16.270 0.052 -2.485 1.00 97.94 462 ILE A C 1
ATOM 3314 O O . ILE A 1 462 ? 17.074 0.127 -3.421 1.00 97.94 462 ILE A O 1
ATOM 3318 N N . ILE A 1 463 ? 16.383 -0.855 -1.522 1.00 95.81 463 ILE A N 1
ATOM 3319 C CA . ILE A 1 463 ? 17.629 -1.569 -1.274 1.00 95.81 463 ILE A CA 1
ATOM 3320 C C . ILE A 1 463 ? 17.421 -3.064 -1.028 1.00 95.81 463 ILE A C 1
ATOM 3322 O O . ILE A 1 463 ? 16.736 -3.461 -0.090 1.00 95.81 463 ILE A O 1
ATOM 3326 N N . ARG A 1 464 ? 18.163 -3.898 -1.770 1.00 94.44 464 ARG A N 1
ATOM 3327 C CA . ARG A 1 464 ? 18.322 -5.343 -1.500 1.00 94.44 464 ARG A CA 1
ATOM 3328 C C . ARG A 1 464 ? 17.023 -6.154 -1.474 1.00 94.44 464 ARG A C 1
ATOM 3330 O O . ARG A 1 464 ? 16.946 -7.179 -0.797 1.00 94.44 464 ARG A O 1
ATOM 3337 N N . ASN A 1 465 ? 16.031 -5.741 -2.247 1.00 95.19 465 ASN A N 1
ATOM 3338 C CA . ASN A 1 465 ? 14.821 -6.526 -2.456 1.00 95.19 465 ASN A CA 1
ATOM 3339 C C . ASN A 1 465 ? 15.147 -7.800 -3.267 1.00 95.19 465 ASN A C 1
ATOM 3341 O O . ASN A 1 465 ? 16.124 -7.839 -4.023 1.00 95.19 465 ASN A O 1
ATOM 3345 N N . GLY A 1 466 ? 14.402 -8.881 -3.034 1.00 91.44 466 GLY A N 1
ATOM 3346 C CA . GLY A 1 466 ? 14.507 -10.151 -3.759 1.00 91.44 466 GLY A CA 1
ATOM 3347 C C . GLY A 1 466 ? 15.599 -11.108 -3.300 1.00 91.44 466 GLY A C 1
ATOM 3348 O O . GLY A 1 466 ? 15.661 -12.253 -3.743 1.00 91.44 466 GLY A O 1
ATOM 3349 N N . ARG A 1 467 ? 16.498 -10.685 -2.404 1.00 84.56 467 ARG A N 1
ATOM 3350 C CA . ARG A 1 467 ? 17.713 -11.463 -2.085 1.00 84.56 467 ARG A CA 1
ATOM 3351 C C . ARG A 1 467 ? 17.444 -12.764 -1.331 1.00 84.56 467 ARG A C 1
ATOM 3353 O O . ARG A 1 467 ? 18.334 -13.610 -1.252 1.00 84.56 467 ARG A O 1
ATOM 3360 N N . LEU A 1 468 ? 16.239 -12.934 -0.790 1.00 77.69 468 LEU A N 1
ATOM 3361 C CA . LEU A 1 468 ? 15.793 -14.176 -0.160 1.00 77.69 468 LEU A CA 1
ATOM 3362 C C . LEU A 1 468 ? 15.206 -15.175 -1.176 1.00 77.69 468 LEU A C 1
ATOM 3364 O O . LEU A 1 468 ? 15.171 -16.371 -0.887 1.00 77.69 468 LEU A O 1
ATOM 3368 N N . GLN A 1 469 ? 14.830 -14.721 -2.378 1.00 74.94 469 GLN A N 1
ATOM 3369 C CA . GLN A 1 469 ? 14.226 -15.522 -3.450 1.00 74.94 469 GLN A CA 1
ATOM 3370 C C . GLN A 1 469 ? 15.190 -15.746 -4.636 1.00 74.94 469 GLN A C 1
ATOM 3372 O O . GLN A 1 469 ? 14.818 -15.668 -5.798 1.00 74.94 469 GLN A O 1
ATOM 3377 N N . VAL A 1 470 ? 16.442 -16.125 -4.341 1.00 66.50 470 VAL A N 1
ATOM 3378 C CA . VAL A 1 470 ? 17.591 -16.248 -5.283 1.00 66.50 470 VAL A CA 1
ATOM 3379 C C . VAL A 1 470 ? 17.366 -17.185 -6.497 1.00 66.50 470 VAL A C 1
ATOM 3381 O O . VAL A 1 470 ? 18.228 -17.297 -7.365 1.00 66.50 470 VAL A O 1
ATOM 3384 N N . ALA A 1 471 ? 16.260 -17.928 -6.552 1.00 72.38 471 ALA A N 1
ATOM 3385 C CA . ALA A 1 471 ? 15.988 -18.913 -7.602 1.00 72.38 471 ALA A CA 1
ATOM 3386 C C . ALA A 1 471 ? 14.965 -18.453 -8.650 1.00 72.38 471 ALA A C 1
ATOM 3388 O O . ALA A 1 471 ? 14.805 -19.161 -9.646 1.00 72.38 471 ALA A O 1
ATOM 3389 N N . ASP A 1 472 ? 14.284 -17.330 -8.426 1.00 79.50 472 ASP A N 1
ATOM 3390 C CA . ASP A 1 472 ? 13.235 -16.837 -9.311 1.00 79.50 472 ASP A CA 1
ATOM 3391 C C . ASP A 1 472 ? 13.693 -15.537 -9.999 1.00 79.50 472 ASP A C 1
ATOM 3393 O O . ASP A 1 472 ? 13.924 -14.540 -9.317 1.00 79.50 472 ASP A O 1
ATOM 3397 N N . PRO A 1 473 ? 13.915 -15.556 -11.327 1.00 73.31 473 PRO A N 1
ATOM 3398 C CA . PRO A 1 473 ? 14.309 -14.388 -12.095 1.00 73.31 473 PRO A CA 1
ATOM 3399 C C . PRO A 1 473 ? 13.109 -13.529 -12.517 1.00 73.31 473 PRO A C 1
ATOM 3401 O O . PRO A 1 473 ? 13.284 -12.703 -13.393 1.00 73.31 473 PRO A O 1
ATOM 3404 N N . THR A 1 474 ? 11.917 -13.684 -11.933 1.00 81.19 474 THR A N 1
ATOM 3405 C CA . THR A 1 474 ? 10.787 -12.752 -12.150 1.00 81.19 474 THR A CA 1
ATOM 3406 C C . THR A 1 474 ? 10.473 -11.902 -10.911 1.00 81.19 474 THR A C 1
ATOM 3408 O O . THR A 1 474 ? 9.387 -11.346 -10.787 1.00 81.19 474 THR A O 1
ATOM 3411 N N . VAL A 1 475 ? 11.355 -11.909 -9.906 1.00 84.75 475 VAL A N 1
ATOM 3412 C CA . VAL A 1 475 ? 11.176 -11.185 -8.638 1.00 84.75 475 VAL A CA 1
ATOM 3413 C C . VAL A 1 475 ? 12.466 -10.516 -8.189 1.00 84.75 475 VAL A C 1
ATOM 3415 O O . VAL A 1 475 ? 13.565 -10.965 -8.506 1.00 84.75 475 VAL A O 1
ATOM 3418 N N . GLY A 1 476 ? 12.364 -9.483 -7.355 1.00 89.25 476 GLY A N 1
ATOM 3419 C CA . GLY A 1 476 ? 13.550 -8.884 -6.743 1.00 89.25 476 GLY A CA 1
ATOM 3420 C C . GLY A 1 476 ? 14.102 -7.667 -7.456 1.00 89.25 476 GLY A C 1
ATOM 3421 O O . GLY A 1 476 ? 15.278 -7.337 -7.275 1.00 89.25 476 GLY A O 1
ATOM 3422 N N . HIS A 1 477 ? 13.258 -7.005 -8.236 1.00 94.38 477 HIS A N 1
ATOM 3423 C CA . HIS A 1 477 ? 13.539 -5.698 -8.804 1.00 94.38 477 HIS A CA 1
ATOM 3424 C C . HIS A 1 477 ? 13.482 -4.643 -7.685 1.00 94.38 477 HIS A C 1
ATOM 3426 O O . HIS A 1 477 ? 12.850 -4.834 -6.637 1.00 94.38 477 HIS A O 1
ATOM 3432 N N . GLY A 1 478 ? 14.162 -3.514 -7.857 1.00 96.75 478 GLY A N 1
ATOM 3433 C CA . GLY A 1 478 ? 13.953 -2.374 -6.965 1.00 96.75 478 GLY A CA 1
ATOM 3434 C C . GLY A 1 478 ? 12.544 -1.811 -7.150 1.00 96.75 478 GLY A C 1
ATOM 3435 O O . GLY A 1 478 ? 11.758 -1.731 -6.204 1.00 96.75 478 GLY A O 1
ATOM 3436 N N . ILE A 1 479 ? 12.236 -1.463 -8.392 1.00 98.00 479 ILE A N 1
ATOM 3437 C CA . ILE A 1 479 ? 10.938 -0.990 -8.864 1.00 98.00 479 ILE A CA 1
ATOM 3438 C C . ILE A 1 479 ? 10.527 -1.864 -10.041 1.00 98.00 479 ILE A C 1
ATOM 3440 O O . ILE A 1 479 ? 11.354 -2.109 -10.912 1.00 98.00 479 ILE A O 1
ATOM 3444 N N . ASP A 1 480 ? 9.260 -2.246 -10.090 1.00 95.88 480 ASP A N 1
ATOM 3445 C CA . ASP A 1 480 ? 8.655 -2.934 -11.223 1.00 95.88 480 ASP A CA 1
ATOM 3446 C C . ASP A 1 480 ? 7.313 -2.270 -11.568 1.00 95.88 480 ASP A C 1
ATOM 3448 O O . ASP A 1 480 ? 6.483 -2.014 -10.690 1.00 95.88 480 ASP A O 1
ATOM 3452 N N . ILE A 1 481 ? 7.150 -1.895 -12.836 1.00 94.75 481 ILE A N 1
ATOM 3453 C CA . ILE A 1 481 ? 5.999 -1.164 -13.368 1.00 94.75 481 ILE A CA 1
ATOM 3454 C C . ILE A 1 481 ? 5.415 -1.980 -14.518 1.00 94.75 481 ILE A C 1
ATOM 3456 O O . ILE A 1 481 ? 5.956 -1.965 -15.626 1.00 94.75 481 ILE A O 1
ATOM 3460 N N . GLU A 1 482 ? 4.265 -2.607 -14.282 1.00 89.38 482 GLU A N 1
ATOM 3461 C CA . GLU A 1 482 ? 3.618 -3.505 -15.243 1.00 89.38 482 GLU A CA 1
ATOM 3462 C C . GLU A 1 482 ? 2.160 -3.125 -15.535 1.00 89.38 482 GLU A C 1
ATOM 3464 O O . GLU A 1 482 ? 1.526 -2.366 -14.795 1.00 89.38 482 GLU A O 1
ATOM 3469 N N . ASP A 1 483 ? 1.617 -3.666 -16.626 1.00 77.56 483 ASP A N 1
ATOM 3470 C CA . ASP A 1 483 ? 0.179 -3.674 -16.906 1.00 77.56 483 ASP A CA 1
ATOM 3471 C C . ASP A 1 483 ? -0.467 -4.900 -16.228 1.00 77.56 483 ASP A C 1
ATOM 3473 O O . ASP A 1 483 ? -0.180 -6.036 -16.592 1.00 77.56 483 ASP A O 1
ATOM 3477 N N . ASP A 1 484 ? -1.377 -4.689 -15.272 1.00 62.53 484 ASP A N 1
ATOM 3478 C CA . ASP A 1 484 ? -2.314 -5.739 -14.799 1.00 62.53 484 ASP A CA 1
ATOM 3479 C C . ASP A 1 484 ? -3.730 -5.173 -14.540 1.00 62.53 484 ASP A C 1
ATOM 3481 O O . ASP A 1 484 ? -4.627 -5.819 -13.994 1.00 62.53 484 ASP A O 1
ATOM 3485 N N . PHE A 1 485 ? -3.964 -3.912 -14.918 1.00 61.31 485 PHE A N 1
ATOM 3486 C CA . PHE A 1 485 ? -5.070 -3.142 -14.362 1.00 61.31 485 PHE A CA 1
ATOM 3487 C C . PHE A 1 485 ? -6.347 -3.094 -15.222 1.00 61.31 485 PHE A C 1
ATOM 3489 O O . PHE A 1 485 ? -6.330 -3.012 -16.453 1.00 61.31 485 PHE A O 1
ATOM 3496 N N . PHE A 1 486 ? -7.496 -3.082 -14.534 1.00 53.97 486 PHE A N 1
ATOM 3497 C CA . PHE A 1 486 ? -8.837 -2.920 -15.099 1.00 53.97 486 PHE A CA 1
ATOM 3498 C C . PHE A 1 486 ? -9.157 -1.439 -15.392 1.00 53.97 486 PHE A C 1
ATOM 3500 O O . PHE A 1 486 ? -9.830 -0.775 -14.605 1.00 53.97 486 PHE A O 1
ATOM 3507 N N . GLY A 1 487 ? -8.750 -0.891 -16.543 1.00 54.09 487 GLY A N 1
ATOM 3508 C CA . GLY A 1 487 ? -9.242 0.432 -16.966 1.00 54.09 487 GLY A CA 1
ATOM 3509 C C . GLY A 1 487 ? -8.430 1.153 -18.042 1.00 54.09 487 GLY A C 1
ATOM 3510 O O . GLY A 1 487 ? -7.363 0.710 -18.442 1.00 54.09 487 GLY A O 1
ATOM 3511 N N . PHE A 1 488 ? -8.956 2.288 -18.518 1.00 55.53 488 PHE A N 1
ATOM 3512 C CA . PHE A 1 488 ? -8.345 3.159 -19.538 1.00 55.53 488 PHE A CA 1
ATOM 3513 C C . PHE A 1 488 ? -7.385 4.188 -18.922 1.00 55.53 488 PHE A C 1
ATOM 3515 O O . PHE A 1 488 ? -7.560 5.392 -19.128 1.00 55.53 488 PHE A O 1
ATOM 3522 N N . TYR A 1 489 ? -6.427 3.753 -18.111 1.00 69.69 489 TYR A N 1
ATOM 3523 C CA . TYR A 1 489 ? -5.645 4.692 -17.312 1.00 69.69 489 TYR A CA 1
ATOM 3524 C C . TYR A 1 489 ? -4.188 4.752 -17.753 1.00 69.69 489 TYR A C 1
ATOM 3526 O O . TYR A 1 489 ? -3.473 3.757 -17.754 1.00 69.69 489 TYR A O 1
ATOM 3534 N N . GLU A 1 490 ? -3.770 5.955 -18.136 1.00 83.12 490 GLU A N 1
ATOM 3535 C CA . GLU A 1 490 ? -2.374 6.299 -18.389 1.00 83.12 490 GLU A CA 1
ATOM 3536 C C . GLU A 1 490 ? -1.580 6.238 -17.076 1.00 83.12 490 GLU A C 1
ATOM 3538 O O . GLU A 1 490 ? -2.132 6.496 -15.999 1.00 83.12 490 GLU A O 1
ATOM 3543 N N . LYS A 1 491 ? -0.280 5.945 -17.164 1.00 88.38 491 LYS A N 1
ATOM 3544 C CA . LYS A 1 491 ? 0.639 6.033 -16.022 1.00 88.38 491 LYS A CA 1
ATOM 3545 C C . LYS A 1 491 ? 1.522 7.258 -16.188 1.00 88.38 491 LYS A C 1
ATOM 3547 O O . LYS A 1 491 ? 2.248 7.352 -17.172 1.00 88.38 491 LYS A O 1
ATOM 3552 N N . HIS A 1 492 ? 1.489 8.165 -15.221 1.00 90.38 492 HIS A N 1
ATOM 3553 C CA . HIS A 1 492 ? 2.369 9.333 -15.158 1.00 90.38 492 HIS A CA 1
ATOM 3554 C C . HIS A 1 492 ? 3.204 9.227 -13.885 1.00 90.38 492 HIS A C 1
ATOM 3556 O O . HIS A 1 492 ? 2.709 9.454 -12.782 1.00 90.38 492 HIS A O 1
ATOM 3562 N N . ILE A 1 493 ? 4.463 8.821 -14.029 1.00 94.25 493 ILE A N 1
ATOM 3563 C CA . ILE A 1 493 ? 5.351 8.510 -12.906 1.00 94.25 493 ILE A CA 1
ATOM 3564 C C . ILE A 1 493 ? 6.569 9.425 -12.964 1.00 94.25 493 ILE A C 1
ATOM 3566 O O . ILE A 1 493 ? 7.312 9.425 -13.947 1.00 94.25 493 ILE A O 1
ATOM 3570 N N . THR A 1 494 ? 6.817 10.166 -11.888 1.00 96.38 494 THR A N 1
ATOM 3571 C CA . THR A 1 494 ? 8.073 10.900 -11.696 1.00 96.38 494 THR A CA 1
ATOM 3572 C C . THR A 1 494 ? 8.917 10.215 -10.630 1.00 96.38 494 THR A C 1
ATOM 3574 O O . THR A 1 494 ? 8.534 10.180 -9.466 1.00 96.38 494 THR A O 1
ATOM 3577 N N . LEU A 1 495 ? 10.091 9.720 -11.011 1.00 98.12 495 LEU A N 1
ATOM 3578 C CA . LEU A 1 495 ? 11.128 9.204 -10.124 1.00 98.12 495 LEU A CA 1
ATOM 3579 C C . LEU A 1 495 ? 12.186 10.297 -9.927 1.00 98.12 495 LEU A C 1
ATOM 3581 O O . LEU A 1 495 ? 12.939 10.584 -10.856 1.00 98.12 495 LEU A O 1
ATOM 3585 N N . ASP A 1 496 ? 12.263 10.915 -8.749 1.00 97.56 496 ASP A N 1
ATOM 3586 C CA . ASP A 1 496 ? 13.190 12.024 -8.470 1.00 97.56 496 ASP A CA 1
ATOM 3587 C C . ASP A 1 496 ? 14.122 11.746 -7.283 1.00 97.56 496 ASP A C 1
ATOM 3589 O O . ASP A 1 496 ? 13.688 11.628 -6.140 1.00 97.56 496 ASP A O 1
ATOM 3593 N N . SER A 1 497 ? 15.432 11.739 -7.520 1.00 97.44 497 SER A N 1
ATOM 3594 C CA . SER A 1 497 ? 16.450 11.684 -6.466 1.00 97.44 497 SER A CA 1
ATOM 3595 C C . SER A 1 497 ? 16.385 10.412 -5.603 1.00 97.44 497 SER A C 1
ATOM 3597 O O . SER A 1 497 ? 16.822 10.412 -4.452 1.00 97.44 497 SER A O 1
ATOM 3599 N N . ASN A 1 498 ? 15.872 9.304 -6.148 1.00 98.44 498 ASN A N 1
ATOM 3600 C CA . ASN A 1 498 ? 15.842 8.016 -5.454 1.00 98.44 498 ASN A CA 1
ATOM 3601 C C . ASN A 1 498 ? 17.206 7.321 -5.499 1.00 98.44 498 ASN A C 1
ATOM 3603 O O . ASN A 1 498 ? 17.992 7.496 -6.435 1.00 98.44 498 ASN A O 1
ATOM 3607 N N . ARG A 1 499 ? 17.466 6.472 -4.508 1.00 97.94 499 ARG A N 1
ATOM 3608 C CA . ARG A 1 499 ? 18.590 5.541 -4.473 1.00 97.94 499 ARG A CA 1
ATOM 3609 C C . ARG A 1 499 ? 18.051 4.119 -4.590 1.00 97.94 499 ARG A C 1
ATOM 3611 O O . ARG A 1 499 ? 17.330 3.664 -3.722 1.00 97.94 499 ARG A O 1
ATOM 3618 N N . ILE A 1 500 ? 18.404 3.424 -5.661 1.00 98.38 500 ILE A N 1
ATOM 3619 C CA . ILE A 1 500 ? 17.883 2.102 -6.011 1.00 98.38 500 ILE A CA 1
ATOM 3620 C C . ILE A 1 500 ? 19.074 1.179 -6.195 1.00 98.38 500 ILE A C 1
ATOM 3622 O O . ILE A 1 500 ? 19.858 1.353 -7.133 1.00 98.38 500 ILE A O 1
ATOM 3626 N N . ARG A 1 501 ? 19.282 0.251 -5.262 1.00 95.81 501 ARG A N 1
ATOM 3627 C CA . ARG A 1 501 ? 20.562 -0.451 -5.206 1.00 95.81 501 ARG A CA 1
ATOM 3628 C C . ARG A 1 501 ? 20.555 -1.839 -4.612 1.00 95.81 501 ARG A C 1
ATOM 3630 O O . ARG A 1 501 ? 19.768 -2.164 -3.729 1.00 95.81 501 ARG A O 1
ATOM 3637 N N . GLU A 1 502 ? 21.559 -2.614 -5.011 1.00 94.44 502 GLU A N 1
ATOM 3638 C CA . GLU A 1 502 ? 21.857 -3.930 -4.439 1.00 94.44 502 GLU A CA 1
ATOM 3639 C C . GLU A 1 502 ? 20.677 -4.920 -4.482 1.00 94.44 502 GLU A C 1
ATOM 3641 O O . GLU A 1 502 ? 20.703 -5.915 -3.745 1.00 94.44 502 GLU A O 1
ATOM 3646 N N . ASN A 1 503 ? 19.662 -4.656 -5.316 1.00 94.88 503 ASN A N 1
ATOM 3647 C CA . ASN A 1 503 ? 18.513 -5.533 -5.520 1.00 94.88 503 ASN A CA 1
ATOM 3648 C C . ASN A 1 503 ? 18.945 -6.803 -6.268 1.00 94.88 503 ASN A C 1
ATOM 3650 O O . ASN A 1 503 ? 19.998 -6.837 -6.919 1.00 94.88 503 ASN A O 1
ATOM 3654 N N . PHE A 1 504 ? 18.182 -7.883 -6.085 1.00 93.06 504 PHE A N 1
ATOM 3655 C CA . PHE A 1 504 ? 18.525 -9.195 -6.633 1.00 93.06 504 PHE A CA 1
ATOM 3656 C C . PHE A 1 504 ? 18.412 -9.254 -8.157 1.00 93.06 504 PHE A C 1
ATOM 3658 O O . PHE A 1 504 ? 19.148 -10.012 -8.781 1.00 93.06 504 PHE A O 1
ATOM 3665 N N . GLN A 1 505 ? 17.539 -8.444 -8.739 1.00 91.75 505 GLN A N 1
ATOM 3666 C CA . GLN A 1 505 ? 17.403 -8.296 -10.177 1.00 91.75 505 GLN A CA 1
ATOM 3667 C C . GLN A 1 505 ? 17.643 -6.854 -10.586 1.00 91.75 505 GLN A C 1
ATOM 3669 O O . GLN A 1 505 ? 18.663 -6.283 -10.190 1.00 91.75 505 GLN A O 1
ATOM 3674 N N . ASP A 1 506 ? 16.763 -6.292 -11.401 1.00 94.38 506 ASP A N 1
ATOM 3675 C CA . ASP A 1 506 ? 16.957 -4.993 -12.002 1.00 94.38 506 ASP A CA 1
ATOM 3676 C C . ASP A 1 506 ? 16.755 -3.886 -10.972 1.00 94.38 506 ASP A C 1
ATOM 3678 O O . ASP A 1 506 ? 16.064 -4.036 -9.959 1.00 94.38 506 ASP A O 1
ATOM 3682 N N . GLY A 1 507 ? 17.373 -2.736 -11.212 1.00 97.12 507 GLY A N 1
ATOM 3683 C CA . GLY A 1 507 ? 17.047 -1.545 -10.444 1.00 97.12 507 GLY A CA 1
ATOM 3684 C C . GLY A 1 507 ? 15.596 -1.134 -10.686 1.00 97.12 507 GLY A C 1
ATOM 3685 O O . GLY A 1 507 ? 14.818 -1.014 -9.740 1.00 97.12 507 GLY A O 1
ATOM 3686 N N . ILE A 1 508 ? 15.250 -0.923 -11.953 1.00 98.12 508 ILE A N 1
ATOM 3687 C CA . ILE A 1 508 ? 13.919 -0.512 -12.401 1.00 98.12 508 ILE A CA 1
ATOM 3688 C C . ILE A 1 508 ? 13.521 -1.372 -13.595 1.00 98.12 508 ILE A C 1
ATOM 3690 O O . ILE A 1 508 ? 14.244 -1.393 -14.587 1.00 98.12 508 ILE A O 1
ATOM 3694 N N . GLU A 1 509 ? 12.355 -1.995 -13.527 1.00 96.44 509 GLU A N 1
ATOM 3695 C CA . GLU A 1 509 ? 11.714 -2.682 -14.640 1.00 96.44 509 GLU A CA 1
ATOM 3696 C C . GLU A 1 509 ? 10.448 -1.938 -15.079 1.00 96.44 509 GLU A C 1
ATOM 3698 O O . GLU A 1 509 ? 9.693 -1.396 -14.267 1.00 96.44 509 GLU A O 1
ATOM 3703 N N . ILE A 1 510 ? 10.262 -1.847 -16.394 1.00 96.19 510 ILE A N 1
ATOM 3704 C CA . ILE A 1 510 ? 9.122 -1.210 -17.044 1.00 96.19 510 ILE A CA 1
ATOM 3705 C C . ILE A 1 510 ? 8.614 -2.153 -18.128 1.00 96.19 510 ILE A C 1
ATOM 3707 O O . ILE A 1 510 ? 9.283 -2.356 -19.146 1.00 96.19 510 ILE A O 1
ATOM 3711 N N . LYS A 1 511 ? 7.390 -2.644 -17.959 1.00 93.56 511 LYS A N 1
ATOM 3712 C CA . LYS A 1 511 ? 6.693 -3.467 -18.941 1.00 93.56 511 LYS A CA 1
ATOM 3713 C C . LYS A 1 511 ? 5.365 -2.833 -19.324 1.00 93.56 511 LYS A C 1
ATOM 3715 O O . LYS A 1 511 ? 4.461 -2.690 -18.505 1.00 93.56 511 LYS A O 1
ATOM 3720 N N . ASN A 1 512 ? 5.254 -2.461 -20.595 1.00 91.69 512 ASN A N 1
ATOM 3721 C CA . ASN A 1 512 ? 4.014 -1.958 -21.175 1.00 91.69 512 ASN A CA 1
ATOM 3722 C C . ASN A 1 512 ? 3.620 -2.847 -22.348 1.00 91.69 512 ASN A C 1
ATOM 3724 O O . ASN A 1 512 ? 4.281 -2.835 -23.395 1.00 91.69 512 ASN A O 1
ATOM 3728 N N . ASP A 1 513 ? 2.546 -3.606 -22.189 1.00 85.12 513 ASP A N 1
ATOM 3729 C CA . ASP A 1 513 ? 2.001 -4.441 -23.254 1.00 85.12 513 ASP A CA 1
ATOM 3730 C C . ASP A 1 513 ? 0.763 -3.825 -23.918 1.00 85.12 513 ASP A C 1
ATOM 3732 O O . ASP A 1 513 ? 0.310 -4.302 -24.963 1.00 85.12 513 ASP A O 1
ATOM 3736 N N . GLY A 1 514 ? 0.263 -2.708 -23.383 1.00 73.69 514 GLY A N 1
ATOM 3737 C CA . GLY A 1 514 ? -0.848 -1.960 -23.956 1.00 73.69 514 GLY A CA 1
ATOM 3738 C C . GLY A 1 514 ? -2.162 -2.736 -23.920 1.00 73.69 514 GLY A C 1
ATOM 3739 O O . GLY A 1 514 ? -3.122 -2.342 -24.592 1.00 73.69 514 GLY A O 1
ATOM 3740 N N . THR A 1 515 ? -2.220 -3.857 -23.194 1.00 65.44 515 THR A N 1
ATOM 3741 C CA . THR A 1 515 ? -3.417 -4.676 -23.067 1.00 65.44 515 THR A CA 1
ATOM 3742 C C . THR A 1 515 ? -4.163 -4.338 -21.787 1.00 65.44 515 THR A C 1
ATOM 3744 O O . THR A 1 515 ? -3.622 -4.321 -20.691 1.00 65.44 515 THR A O 1
ATOM 3747 N N . SER A 1 516 ? -5.468 -4.095 -21.919 1.00 59.34 516 SER A N 1
ATOM 3748 C CA . SER A 1 516 ? -6.364 -4.130 -20.767 1.00 59.34 516 SER A CA 1
ATOM 3749 C C . SER A 1 516 ? -6.718 -5.583 -20.464 1.00 59.34 516 SER A C 1
ATOM 3751 O O . SER A 1 516 ? -7.154 -6.301 -21.373 1.00 59.34 516 SER A O 1
ATOM 3753 N N . SER A 1 517 ? -6.681 -5.984 -19.196 1.00 55.91 517 SER A N 1
ATOM 3754 C CA . SER A 1 517 ? -7.190 -7.288 -18.752 1.00 55.91 517 SER A CA 1
ATOM 3755 C C . SER A 1 517 ? -8.714 -7.456 -18.954 1.00 55.91 517 SER A C 1
ATOM 3757 O O . SER A 1 517 ? -9.230 -8.571 -18.847 1.00 55.91 517 SER A O 1
ATOM 3759 N N . ASP A 1 518 ? -9.456 -6.394 -19.324 1.00 54.84 518 ASP A N 1
ATOM 3760 C CA . ASP A 1 518 ? -10.898 -6.452 -19.613 1.00 54.84 518 ASP A CA 1
ATOM 3761 C C . ASP A 1 518 ? -11.214 -7.005 -21.029 1.00 54.84 518 ASP A C 1
ATOM 3763 O O . ASP A 1 518 ? -11.003 -6.327 -22.046 1.00 54.84 518 ASP A O 1
ATOM 3767 N N . PRO A 1 519 ? -11.819 -8.206 -21.136 1.00 49.56 519 PRO A N 1
ATOM 3768 C CA . PRO A 1 519 ? -12.152 -8.831 -22.416 1.00 49.56 519 PRO A CA 1
ATOM 3769 C C . PRO A 1 519 ? -13.246 -8.095 -23.213 1.00 49.56 519 PRO A C 1
ATOM 3771 O O . PRO A 1 519 ? -13.437 -8.394 -24.395 1.00 49.56 519 PRO A O 1
ATOM 3774 N N . ASN A 1 520 ? -13.984 -7.152 -22.613 1.00 49.81 520 ASN A N 1
ATOM 3775 C CA . ASN A 1 520 ? -15.064 -6.419 -23.285 1.00 49.81 520 ASN A CA 1
ATOM 3776 C C . ASN A 1 520 ? -14.578 -5.201 -24.087 1.00 49.81 520 ASN A C 1
ATOM 3778 O O . ASN A 1 520 ? -15.344 -4.676 -24.900 1.00 49.81 520 ASN A O 1
ATOM 3782 N N . PHE A 1 521 ? -13.326 -4.769 -23.901 1.00 53.47 521 PHE A N 1
ATOM 3783 C CA . PHE A 1 521 ? -12.794 -3.523 -24.473 1.00 53.47 521 PHE A CA 1
ATOM 3784 C C . PHE A 1 521 ? -11.597 -3.710 -25.420 1.00 53.47 521 PHE A C 1
ATOM 3786 O O . PHE A 1 521 ? -10.920 -2.746 -25.768 1.00 53.47 521 PHE A O 1
ATOM 3793 N N . ALA A 1 522 ? -11.414 -4.917 -25.961 1.00 48.50 522 ALA A N 1
ATOM 3794 C CA . ALA A 1 522 ? -10.324 -5.315 -26.866 1.00 48.50 522 ALA A CA 1
ATOM 3795 C C . ALA A 1 522 ? -10.217 -4.571 -28.230 1.00 48.50 522 ALA A C 1
ATOM 3797 O O . ALA A 1 522 ? -9.551 -5.059 -29.141 1.00 48.50 522 ALA A O 1
ATOM 3798 N N . PHE A 1 523 ? -10.893 -3.431 -28.431 1.00 45.53 523 PHE A N 1
ATOM 3799 C CA . PHE A 1 523 ? -10.991 -2.745 -29.731 1.00 45.53 523 PHE A CA 1
ATOM 3800 C C . PHE A 1 523 ? -10.268 -1.390 -29.834 1.00 45.53 523 PHE A C 1
ATOM 3802 O O . PHE A 1 523 ? -10.090 -0.917 -30.957 1.00 45.53 523 PHE A O 1
ATOM 3809 N N . PHE A 1 524 ? -9.819 -0.782 -28.730 1.00 51.09 524 PHE A N 1
ATOM 3810 C CA . PHE A 1 524 ? -9.007 0.447 -28.743 1.00 51.09 524 PHE A CA 1
ATOM 3811 C C . PHE A 1 524 ? -7.952 0.356 -27.631 1.00 51.09 524 PHE A C 1
ATOM 3813 O O . PHE A 1 524 ? -8.271 0.614 -26.477 1.00 51.09 524 PHE A O 1
ATOM 3820 N N . GLN A 1 525 ? -6.738 -0.081 -27.968 1.00 61.72 525 GLN A N 1
ATOM 3821 C CA . GLN A 1 525 ? -5.686 -0.415 -27.002 1.00 61.72 525 GLN A CA 1
ATOM 3822 C C . GLN A 1 525 ? -4.425 0.406 -27.285 1.00 61.72 525 GLN A C 1
ATOM 3824 O O . GLN A 1 525 ? -3.719 0.135 -28.252 1.00 61.72 525 GLN A O 1
ATOM 3829 N N . ASP A 1 526 ? -4.221 1.442 -26.475 1.00 68.00 526 ASP A N 1
ATOM 3830 C CA . ASP A 1 526 ? -2.942 2.115 -26.234 1.00 68.00 526 ASP A CA 1
ATOM 3831 C C . ASP A 1 526 ? -3.067 2.798 -24.859 1.00 68.00 526 ASP A C 1
ATOM 3833 O O . ASP A 1 526 ? -3.777 3.799 -24.729 1.00 68.00 526 ASP A O 1
ATOM 3837 N N . THR A 1 527 ? -2.485 2.198 -23.817 1.00 76.25 527 THR A N 1
ATOM 3838 C CA . THR A 1 527 ? -2.356 2.777 -22.471 1.00 76.25 527 THR A CA 1
ATOM 3839 C C . THR A 1 527 ? -0.951 3.365 -22.343 1.00 76.25 527 THR A C 1
ATOM 3841 O O . THR A 1 527 ? 0.011 2.639 -22.081 1.00 76.25 527 THR A O 1
ATOM 3844 N N . PRO A 1 528 ? -0.777 4.678 -22.584 1.00 84.38 528 PRO A N 1
ATOM 3845 C CA . PRO A 1 528 ? 0.550 5.254 -22.615 1.00 84.38 528 PRO A CA 1
ATOM 3846 C C . PRO A 1 528 ? 1.174 5.325 -21.220 1.00 84.38 528 PRO A C 1
ATOM 3848 O O . PRO A 1 528 ? 0.526 5.704 -20.239 1.00 84.38 528 PRO A O 1
ATOM 3851 N N . TYR A 1 529 ? 2.464 5.005 -21.159 1.00 90.81 529 TYR A N 1
ATOM 3852 C CA . TYR A 1 529 ? 3.298 5.215 -19.978 1.00 90.81 529 TYR A CA 1
ATOM 3853 C C . TYR A 1 529 ? 4.155 6.463 -20.169 1.00 90.81 529 TYR A C 1
ATOM 3855 O O . TYR A 1 529 ? 4.871 6.586 -21.162 1.00 90.81 529 TYR A O 1
ATOM 3863 N N . PHE A 1 530 ? 4.126 7.364 -19.195 1.00 90.25 530 PHE A N 1
ATOM 3864 C CA . PHE A 1 530 ? 4.955 8.558 -19.113 1.00 90.25 530 PHE A CA 1
ATOM 3865 C C . PHE A 1 530 ? 5.814 8.470 -17.855 1.00 90.25 530 PHE A C 1
ATOM 3867 O O . PHE A 1 530 ? 5.343 8.706 -16.744 1.00 90.25 530 PHE A O 1
ATOM 3874 N N . ILE A 1 531 ? 7.084 8.116 -18.032 1.00 94.88 531 ILE A N 1
ATOM 3875 C CA . ILE A 1 531 ? 8.033 7.908 -16.941 1.00 94.88 531 ILE A CA 1
ATOM 3876 C C . ILE A 1 531 ? 9.132 8.962 -17.039 1.00 94.88 531 ILE A C 1
ATOM 3878 O O . ILE A 1 531 ? 9.868 9.046 -18.026 1.00 94.88 531 ILE A O 1
ATOM 3882 N N . GLU A 1 532 ? 9.252 9.776 -15.998 1.00 95.56 532 GLU A N 1
ATOM 3883 C CA . GLU A 1 532 ? 10.284 10.794 -15.870 1.00 95.56 532 GLU A CA 1
ATOM 3884 C C . GLU A 1 532 ? 11.249 10.433 -14.741 1.00 95.56 532 GLU A C 1
ATOM 3886 O O . GLU A 1 532 ? 10.849 10.287 -13.594 1.00 95.56 532 GLU A O 1
ATOM 3891 N N . MET A 1 533 ? 12.535 10.317 -15.061 1.00 97.81 533 MET A N 1
ATOM 3892 C CA . MET A 1 533 ? 13.609 9.995 -14.129 1.00 97.81 533 MET A CA 1
ATOM 3893 C C . MET A 1 533 ? 14.542 11.196 -13.974 1.00 97.81 533 MET A C 1
ATOM 3895 O O . MET A 1 533 ? 15.193 11.628 -14.930 1.00 97.81 533 MET A O 1
ATOM 3899 N N . ILE A 1 534 ? 14.637 11.730 -12.762 1.00 96.94 534 ILE A N 1
ATOM 3900 C CA . ILE A 1 534 ? 15.418 12.917 -12.424 1.00 96.94 534 ILE A CA 1
ATOM 3901 C C . ILE A 1 534 ? 16.388 12.565 -11.302 1.00 96.94 534 ILE A C 1
ATOM 3903 O O . ILE A 1 534 ? 15.974 12.080 -10.260 1.00 96.94 534 ILE A O 1
ATOM 3907 N N . ASP A 1 535 ? 17.679 12.829 -11.490 1.00 97.50 535 ASP A N 1
ATOM 3908 C CA . ASP A 1 535 ? 18.686 12.759 -10.417 1.00 97.50 535 ASP A CA 1
ATOM 3909 C C . ASP A 1 535 ? 18.774 11.419 -9.635 1.00 97.50 535 ASP A C 1
ATOM 3911 O O . ASP A 1 535 ? 19.296 11.389 -8.516 1.00 97.50 535 ASP A O 1
ATOM 3915 N N . ASN A 1 536 ? 18.285 10.301 -10.186 1.00 98.38 536 ASN A N 1
ATOM 3916 C CA . ASN A 1 536 ? 18.269 9.014 -9.480 1.00 98.38 536 ASN A CA 1
ATOM 3917 C C . ASN A 1 536 ? 19.650 8.346 -9.464 1.00 98.38 536 ASN A C 1
ATOM 3919 O O . ASN A 1 536 ? 20.482 8.560 -10.343 1.00 98.38 536 ASN A O 1
ATOM 3923 N N . ARG A 1 537 ? 19.882 7.465 -8.490 1.00 98.31 537 ARG A N 1
ATOM 3924 C CA . ARG A 1 537 ? 21.063 6.596 -8.404 1.00 98.31 537 ARG A CA 1
ATOM 3925 C C . ARG A 1 537 ? 20.626 5.142 -8.458 1.00 98.31 537 ARG A C 1
ATOM 3927 O O . ARG A 1 537 ? 20.118 4.634 -7.465 1.00 98.31 537 ARG A O 1
ATOM 3934 N N . VAL A 1 538 ? 20.844 4.487 -9.589 1.00 98.38 538 VAL A N 1
ATOM 3935 C CA . VAL A 1 538 ? 20.493 3.090 -9.848 1.00 98.38 538 VAL A CA 1
ATOM 3936 C C . VAL A 1 538 ? 21.774 2.271 -9.952 1.00 98.38 538 VAL A C 1
ATOM 3938 O O . VAL A 1 538 ? 22.459 2.301 -10.977 1.00 98.38 538 VAL A O 1
ATOM 3941 N N . GLN A 1 539 ? 22.152 1.595 -8.869 1.00 96.00 539 GLN A N 1
ATOM 3942 C CA . GLN A 1 539 ? 23.508 1.067 -8.754 1.00 96.00 539 GLN A CA 1
ATOM 3943 C C . GLN A 1 539 ? 23.637 -0.278 -8.056 1.00 96.00 539 GLN A C 1
ATOM 3945 O O . GLN A 1 539 ? 22.886 -0.596 -7.142 1.00 96.00 539 GLN A O 1
ATOM 3950 N N . ASP A 1 540 ? 24.674 -1.029 -8.415 1.00 94.62 540 ASP A N 1
ATOM 3951 C CA . ASP A 1 540 ? 25.059 -2.269 -7.731 1.00 94.62 540 ASP A CA 1
ATOM 3952 C C . ASP A 1 540 ? 23.947 -3.344 -7.699 1.00 94.62 540 ASP A C 1
ATOM 3954 O O . ASP A 1 540 ? 24.007 -4.264 -6.880 1.00 94.62 540 ASP A O 1
ATOM 3958 N N . ASN A 1 541 ? 22.919 -3.238 -8.550 1.00 93.94 541 ASN A N 1
ATOM 3959 C CA . ASN A 1 541 ? 21.888 -4.268 -8.692 1.00 93.94 541 ASN A CA 1
ATOM 3960 C C . ASN A 1 541 ? 22.479 -5.472 -9.440 1.00 93.94 541 ASN A C 1
ATOM 3962 O O . ASN A 1 541 ? 23.377 -5.308 -10.269 1.00 93.94 541 ASN A O 1
ATOM 3966 N N . LEU A 1 542 ? 22.044 -6.693 -9.121 1.00 91.69 542 LEU A N 1
ATOM 3967 C CA . LEU A 1 542 ? 22.638 -7.886 -9.744 1.00 91.69 542 LEU A CA 1
ATOM 3968 C C . LEU A 1 542 ? 22.161 -8.102 -11.187 1.00 91.69 542 LEU A C 1
ATOM 3970 O O . LEU A 1 542 ? 22.901 -8.716 -11.956 1.00 91.69 542 LEU A O 1
ATOM 3974 N N . GLY A 1 543 ? 20.973 -7.600 -11.533 1.00 90.88 543 GLY A N 1
ATOM 3975 C CA . GLY A 1 543 ? 20.463 -7.532 -12.899 1.00 90.88 543 GLY A CA 1
ATOM 3976 C C . GLY A 1 543 ? 20.908 -6.257 -13.618 1.00 90.88 543 GLY A C 1
ATOM 3977 O O . GLY A 1 543 ? 22.043 -5.788 -13.470 1.00 90.88 543 GLY A O 1
ATOM 3978 N N . ARG A 1 544 ? 20.001 -5.696 -14.408 1.00 92.81 544 ARG A N 1
ATOM 3979 C CA . ARG A 1 544 ? 20.150 -4.457 -15.171 1.00 92.81 544 ARG A CA 1
ATOM 3980 C C . ARG A 1 544 ? 19.952 -3.232 -14.288 1.00 92.81 544 ARG A C 1
ATOM 3982 O O . ARG A 1 544 ? 19.398 -3.290 -13.193 1.00 92.81 544 ARG A O 1
ATOM 3989 N N . GLY A 1 545 ? 20.403 -2.076 -14.761 1.00 96.25 545 GLY A N 1
ATOM 3990 C CA . GLY A 1 545 ? 20.028 -0.809 -14.139 1.00 96.25 545 GLY A CA 1
ATOM 3991 C C . GLY A 1 545 ? 18.551 -0.505 -14.388 1.00 96.25 545 GLY A C 1
ATOM 3992 O O . GLY A 1 545 ? 17.762 -0.430 -13.449 1.00 96.25 545 GLY A O 1
ATOM 3993 N N . VAL A 1 546 ? 18.194 -0.348 -15.662 1.00 97.81 546 VAL A N 1
ATOM 3994 C CA . VAL A 1 546 ? 16.830 -0.081 -16.130 1.00 97.81 546 VAL A CA 1
ATOM 3995 C C . VAL A 1 546 ? 16.486 -1.044 -17.266 1.00 97.81 546 VAL A C 1
ATOM 3997 O O . VAL A 1 546 ? 17.192 -1.048 -18.274 1.00 97.81 546 VAL A O 1
ATOM 4000 N N . ASP A 1 547 ? 15.407 -1.809 -17.128 1.00 96.06 547 ASP A N 1
ATOM 4001 C CA . ASP A 1 547 ? 14.851 -2.688 -18.162 1.00 96.06 547 ASP A CA 1
ATOM 4002 C C . ASP A 1 547 ? 13.501 -2.149 -18.658 1.00 96.06 547 ASP A C 1
ATOM 4004 O O . ASP A 1 547 ? 12.634 -1.778 -17.871 1.00 96.06 547 ASP A O 1
ATOM 4008 N N . ILE A 1 548 ? 13.334 -2.053 -19.976 1.00 97.06 548 ILE A N 1
ATOM 4009 C CA . ILE A 1 548 ? 12.143 -1.535 -20.644 1.00 97.06 548 ILE A CA 1
ATOM 4010 C C . ILE A 1 548 ? 11.695 -2.518 -21.727 1.00 97.06 548 ILE A C 1
ATOM 4012 O O . ILE A 1 548 ? 12.408 -2.745 -22.707 1.00 97.06 548 ILE A O 1
ATOM 4016 N N . LEU A 1 549 ? 10.454 -2.989 -21.656 1.00 95.50 549 LEU A N 1
ATOM 4017 C CA . LEU A 1 549 ? 9.818 -3.781 -22.701 1.00 95.50 549 LEU A CA 1
ATOM 4018 C C . LEU A 1 549 ? 8.485 -3.157 -23.081 1.00 95.50 549 LEU A C 1
ATOM 4020 O O . LEU A 1 549 ? 7.501 -3.188 -22.347 1.00 95.50 549 LEU A O 1
ATOM 4024 N N . ASN A 1 550 ? 8.474 -2.620 -24.293 1.00 93.88 550 ASN A N 1
ATOM 4025 C CA . ASN A 1 550 ? 7.307 -2.052 -24.938 1.00 93.88 550 ASN A CA 1
ATOM 4026 C C . ASN A 1 550 ? 6.790 -3.049 -25.987 1.00 93.88 550 ASN A C 1
ATOM 4028 O O . ASN A 1 550 ? 7.472 -3.312 -26.987 1.00 93.88 550 ASN A O 1
ATOM 4032 N N . GLN A 1 551 ? 5.625 -3.649 -25.738 1.00 90.62 551 GLN A N 1
ATOM 4033 C CA . GLN A 1 551 ? 5.080 -4.774 -26.500 1.00 90.62 551 GLN A CA 1
ATOM 4034 C C . GLN A 1 551 ? 3.839 -4.422 -27.331 1.00 90.62 551 GLN A C 1
ATOM 4036 O O . GLN A 1 551 ? 3.202 -3.396 -27.143 1.00 90.62 551 GLN A O 1
ATOM 4041 N N . LEU A 1 552 ? 3.418 -5.331 -28.215 1.00 87.88 552 LEU A N 1
ATOM 4042 C CA . LEU A 1 552 ? 2.089 -5.304 -28.841 1.00 87.88 552 LEU A CA 1
ATOM 4043 C C . LEU A 1 552 ? 1.705 -3.952 -29.481 1.00 87.88 552 LEU A C 1
ATOM 4045 O O . LEU A 1 552 ? 2.152 -3.657 -30.591 1.00 87.88 552 LEU A O 1
ATOM 4049 N N . VAL A 1 553 ? 0.815 -3.187 -28.844 1.00 81.94 553 VAL A N 1
ATOM 4050 C CA . VAL A 1 553 ? 0.234 -1.918 -29.321 1.00 81.94 553 VAL A CA 1
ATOM 4051 C C . VAL A 1 553 ? 0.546 -0.746 -28.392 1.00 81.94 553 VAL A C 1
ATOM 4053 O O . VAL A 1 553 ? -0.057 0.312 -28.535 1.00 81.94 553 VAL A O 1
ATOM 4056 N N . SER A 1 554 ? 1.485 -0.923 -27.463 1.00 86.44 554 SER A N 1
ATOM 4057 C CA . SER A 1 554 ? 1.759 0.055 -26.420 1.00 86.44 554 SER A CA 1
ATOM 4058 C C . SER A 1 554 ? 2.579 1.255 -26.868 1.00 86.44 554 SER A C 1
ATOM 4060 O O . SER A 1 554 ? 3.431 1.172 -27.765 1.00 86.44 554 SER A O 1
ATOM 4062 N N . THR A 1 555 ? 2.363 2.365 -26.169 1.00 86.06 555 THR A N 1
ATOM 4063 C CA . THR A 1 555 ? 3.187 3.565 -26.238 1.00 86.06 555 THR A CA 1
ATOM 4064 C C . THR A 1 555 ? 3.881 3.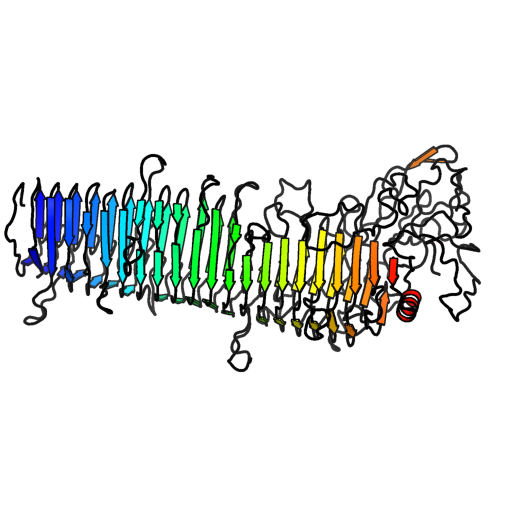824 -24.900 1.00 86.06 555 THR A C 1
ATOM 4066 O O . THR A 1 555 ? 3.234 4.038 -23.880 1.00 86.06 555 THR A O 1
ATOM 4069 N N . THR A 1 556 ? 5.208 3.929 -24.907 1.00 90.44 556 THR A N 1
ATOM 4070 C CA . THR A 1 556 ? 5.992 4.253 -23.707 1.00 90.44 556 THR A CA 1
ATOM 4071 C C . THR A 1 556 ? 6.934 5.427 -23.949 1.00 90.44 556 THR A C 1
ATOM 4073 O O . THR A 1 556 ? 7.689 5.458 -24.925 1.00 90.44 556 THR A O 1
ATOM 4076 N N . PHE A 1 557 ? 6.927 6.385 -23.025 1.00 89.81 557 PHE A N 1
ATOM 4077 C CA . PHE A 1 557 ? 7.849 7.512 -22.961 1.00 89.81 557 PHE A CA 1
ATOM 4078 C C . PHE A 1 557 ? 8.680 7.413 -21.685 1.00 89.81 557 PHE A C 1
ATOM 4080 O O . PHE A 1 557 ? 8.146 7.525 -20.585 1.00 89.81 557 PHE A O 1
ATOM 4087 N N . VAL A 1 558 ? 9.994 7.264 -21.833 1.00 94.38 558 VAL A N 1
ATOM 4088 C CA . VAL A 1 558 ? 10.952 7.305 -20.724 1.00 94.38 558 VAL A CA 1
ATOM 4089 C C . VAL A 1 558 ? 11.899 8.475 -20.946 1.00 94.38 558 VAL A C 1
ATOM 4091 O O . VAL A 1 558 ? 12.596 8.543 -21.959 1.00 94.38 558 VAL A O 1
ATOM 4094 N N . THR A 1 559 ? 11.922 9.416 -20.004 1.00 93.19 559 THR A N 1
ATOM 4095 C CA . THR A 1 559 ? 12.824 10.574 -20.035 1.00 93.19 559 THR A CA 1
ATOM 4096 C C . THR A 1 559 ? 13.716 10.576 -18.806 1.00 93.19 559 THR A C 1
ATOM 4098 O O . THR A 1 559 ? 13.245 10.794 -17.698 1.00 93.19 559 THR A O 1
ATOM 4101 N N . MET A 1 560 ? 15.016 10.397 -19.008 1.00 95.38 560 MET A N 1
ATOM 4102 C CA . MET A 1 560 ? 16.054 10.533 -17.993 1.00 95.38 560 MET A CA 1
ATOM 4103 C C . MET A 1 560 ? 16.718 11.899 -18.153 1.00 95.38 560 MET A C 1
ATOM 4105 O O . MET A 1 560 ? 17.266 12.193 -19.214 1.00 95.38 560 MET A O 1
ATOM 4109 N N . ARG A 1 561 ? 16.672 12.748 -17.124 1.00 92.00 561 ARG A N 1
ATOM 4110 C CA . ARG A 1 561 ? 17.275 14.088 -17.163 1.00 92.00 561 ARG A CA 1
ATOM 4111 C C . ARG A 1 561 ? 17.920 14.510 -15.847 1.00 92.00 561 ARG A C 1
ATOM 4113 O O . ARG A 1 561 ? 17.673 13.929 -14.795 1.00 92.00 561 ARG A O 1
ATOM 4120 N N . SER A 1 562 ? 18.712 15.577 -15.907 1.00 92.44 562 SER A N 1
ATOM 4121 C CA . SER A 1 562 ? 19.223 16.275 -14.724 1.00 92.44 562 SER A CA 1
ATOM 4122 C C . SER A 1 562 ? 18.288 17.411 -14.307 1.00 92.44 562 SER A C 1
ATOM 4124 O O . SER A 1 562 ? 17.761 18.139 -15.154 1.00 92.44 562 SER A O 1
ATOM 4126 N N . SER A 1 563 ? 18.100 17.608 -12.999 1.00 93.62 563 SER A N 1
ATOM 4127 C CA . SER A 1 563 ? 17.449 18.826 -12.485 1.00 93.62 563 SER A CA 1
ATOM 4128 C C . SER A 1 563 ? 18.326 20.074 -12.665 1.00 93.62 563 SER A C 1
ATOM 4130 O O . SER A 1 563 ? 17.821 21.198 -12.708 1.00 93.62 563 SER A O 1
ATOM 4132 N N . ASN A 1 564 ? 19.643 19.882 -12.792 1.00 90.56 564 ASN A N 1
ATOM 4133 C CA . ASN A 1 564 ? 20.626 20.933 -13.006 1.00 90.56 564 ASN A CA 1
ATOM 4134 C C . ASN A 1 564 ? 21.816 20.402 -13.829 1.00 90.56 564 ASN A C 1
ATOM 4136 O O . ASN A 1 564 ? 22.797 19.937 -13.247 1.00 90.56 564 ASN A O 1
ATOM 4140 N N . PRO A 1 565 ? 21.782 20.522 -15.169 1.00 81.75 565 PRO A N 1
ATOM 4141 C CA . PRO A 1 565 ? 22.847 20.032 -16.051 1.00 81.75 565 PRO A CA 1
ATOM 4142 C C . PRO A 1 565 ? 24.247 20.605 -15.770 1.00 81.75 565 PRO A C 1
ATOM 4144 O O . PRO A 1 565 ? 25.244 20.046 -16.211 1.00 81.75 565 PRO A O 1
ATOM 4147 N N . ALA A 1 566 ? 24.348 21.730 -15.051 1.00 82.44 566 ALA A N 1
ATOM 4148 C CA . ALA A 1 566 ? 25.632 22.329 -14.687 1.00 82.44 566 ALA A CA 1
ATOM 4149 C C . ALA A 1 566 ? 26.281 21.693 -13.442 1.00 82.44 566 ALA A C 1
ATOM 4151 O O . ALA A 1 566 ? 27.443 21.984 -13.152 1.00 82.44 566 ALA A O 1
ATOM 4152 N N . ASP A 1 567 ? 25.542 20.881 -12.682 1.00 83.94 567 ASP A N 1
ATOM 4153 C CA . ASP A 1 567 ? 26.042 20.194 -11.495 1.00 83.94 567 ASP A CA 1
ATOM 4154 C C . ASP A 1 567 ? 26.352 18.724 -11.830 1.00 83.94 567 ASP A C 1
ATOM 4156 O O . ASP A 1 567 ? 25.427 17.952 -12.076 1.00 83.94 567 ASP A O 1
ATOM 4160 N N . PRO A 1 568 ? 27.631 18.302 -11.807 1.00 78.81 568 PRO A N 1
ATOM 4161 C CA . PRO A 1 568 ? 28.022 16.932 -12.134 1.00 78.81 568 PRO A CA 1
ATOM 4162 C C . PRO A 1 568 ? 27.589 15.906 -11.078 1.00 78.81 568 PRO A C 1
ATOM 4164 O O . PRO A 1 568 ? 27.850 14.722 -11.252 1.00 78.81 568 PRO A O 1
ATOM 4167 N N . MET A 1 569 ? 27.002 16.336 -9.954 1.00 81.38 569 MET A N 1
ATOM 4168 C CA . MET A 1 569 ? 26.368 15.451 -8.972 1.00 81.38 569 MET A CA 1
ATOM 4169 C C . MET A 1 569 ? 24.864 15.265 -9.214 1.00 81.38 569 MET A C 1
ATOM 4171 O O . MET A 1 569 ? 24.232 14.509 -8.472 1.00 81.38 569 MET A O 1
ATOM 4175 N N . LYS A 1 570 ? 24.302 15.965 -10.205 1.00 90.25 570 LYS A N 1
ATOM 4176 C CA . LYS A 1 570 ? 22.919 15.833 -10.671 1.00 90.25 570 LYS A CA 1
ATOM 4177 C C . LYS A 1 570 ? 22.867 15.046 -11.980 1.00 90.25 570 LYS A C 1
ATOM 4179 O O . LYS A 1 570 ? 23.897 14.819 -12.608 1.00 90.25 570 LYS A O 1
ATOM 4184 N N . GLY A 1 571 ? 21.670 14.627 -12.378 1.00 91.56 571 GLY A N 1
ATOM 4185 C CA . GLY A 1 571 ? 21.474 13.630 -13.427 1.00 91.56 571 GLY A CA 1
ATOM 4186 C C . GLY A 1 571 ? 21.336 12.219 -12.874 1.00 91.56 571 GLY A C 1
ATOM 4187 O O . GLY A 1 571 ? 21.634 11.955 -11.709 1.00 91.56 571 GLY A O 1
ATOM 4188 N N . ASN A 1 572 ? 20.857 11.307 -13.716 1.00 97.38 572 ASN A N 1
ATOM 4189 C CA . ASN A 1 572 ? 20.711 9.913 -13.319 1.00 97.38 572 ASN A CA 1
ATOM 4190 C C . ASN A 1 572 ? 22.075 9.213 -13.381 1.00 97.38 572 ASN A C 1
ATOM 4192 O O . ASN A 1 572 ? 22.789 9.333 -14.376 1.00 97.38 572 ASN A O 1
ATOM 4196 N N . PHE A 1 573 ? 22.428 8.477 -12.331 1.00 97.25 573 PHE A N 1
ATOM 4197 C CA . PHE A 1 573 ? 23.621 7.639 -12.244 1.00 97.25 573 PHE A CA 1
ATOM 4198 C C . PHE A 1 573 ? 23.190 6.182 -12.292 1.00 97.25 573 PHE A C 1
ATOM 4200 O O . PHE A 1 573 ? 22.606 5.686 -11.335 1.00 97.25 573 PHE A O 1
ATOM 4207 N N . ILE A 1 574 ? 23.461 5.515 -13.407 1.00 97.56 574 ILE A N 1
ATOM 4208 C CA . ILE A 1 574 ? 23.118 4.117 -13.640 1.00 97.56 574 ILE A CA 1
ATOM 4209 C C . ILE A 1 574 ? 24.427 3.347 -13.763 1.00 97.56 574 ILE A C 1
ATOM 4211 O O . ILE A 1 574 ? 25.087 3.387 -14.807 1.00 97.56 574 ILE A O 1
ATOM 4215 N N . ASN A 1 575 ? 24.879 2.728 -12.677 1.00 95.12 575 ASN A N 1
ATOM 4216 C CA . ASN A 1 575 ? 26.250 2.237 -12.629 1.00 95.12 575 ASN A CA 1
ATOM 4217 C C . ASN A 1 575 ? 26.464 0.973 -11.807 1.00 95.12 575 ASN A C 1
ATOM 4219 O O . ASN A 1 575 ? 25.790 0.739 -10.814 1.00 95.12 575 ASN A O 1
ATOM 4223 N N . SER A 1 576 ? 27.496 0.209 -12.160 1.00 93.94 576 SER A N 1
ATOM 4224 C CA . SER A 1 576 ? 27.894 -0.998 -11.420 1.00 93.94 576 SER A CA 1
ATOM 4225 C C . SER A 1 576 ? 26.817 -2.092 -11.351 1.00 93.94 576 SER A C 1
ATOM 4227 O O . SER A 1 576 ? 26.887 -2.946 -10.470 1.00 93.94 576 SER A O 1
ATOM 4229 N N . ASN A 1 577 ? 25.822 -2.078 -12.241 1.00 93.62 577 ASN A N 1
ATOM 4230 C CA . ASN A 1 577 ? 24.828 -3.149 -12.311 1.00 93.62 577 ASN A CA 1
ATOM 4231 C C . ASN A 1 577 ? 25.440 -4.401 -12.974 1.00 93.62 577 ASN A C 1
ATOM 4233 O O . ASN A 1 577 ? 26.403 -4.302 -13.743 1.00 93.62 577 ASN A O 1
ATOM 4237 N N . GLY A 1 578 ? 24.939 -5.586 -12.625 1.00 90.12 578 GLY A N 1
ATOM 4238 C CA . GLY A 1 578 ? 25.518 -6.869 -13.038 1.00 90.12 578 GLY A CA 1
ATOM 4239 C C . GLY A 1 578 ? 25.355 -7.186 -14.527 1.00 90.12 578 GLY A C 1
ATOM 4240 O O . GLY A 1 578 ? 26.214 -7.877 -15.094 1.00 90.12 578 GLY A O 1
ATOM 4241 N N . GLU A 1 579 ? 24.307 -6.647 -15.151 1.00 89.44 579 GLU A N 1
ATOM 4242 C CA . GLU A 1 579 ? 24.014 -6.723 -16.588 1.00 89.44 579 GLU A CA 1
ATOM 4243 C C . GLU A 1 579 ? 24.096 -5.333 -17.255 1.00 89.44 579 GLU A C 1
ATOM 4245 O O . GLU A 1 579 ? 24.996 -4.552 -16.945 1.00 89.44 579 GLU A O 1
ATOM 4250 N N . GLU A 1 580 ? 23.220 -5.026 -18.215 1.00 91.81 580 GLU A N 1
ATOM 4251 C CA . GLU A 1 580 ? 23.187 -3.738 -18.907 1.00 91.81 580 GLU A CA 1
ATOM 4252 C C . GLU A 1 580 ? 22.810 -2.572 -17.976 1.00 91.81 580 GLU A C 1
ATOM 4254 O O . GLU A 1 580 ? 22.008 -2.707 -17.053 1.00 91.81 580 GLU A O 1
ATOM 4259 N N . GLY A 1 581 ? 23.341 -1.378 -18.243 1.00 94.31 581 GLY A N 1
ATOM 4260 C CA . GLY A 1 581 ? 22.898 -0.160 -17.573 1.00 94.31 581 GLY A CA 1
ATOM 4261 C C . GLY A 1 581 ? 21.456 0.178 -17.946 1.00 94.31 581 GLY A C 1
ATOM 4262 O O . GLY A 1 581 ? 20.609 0.327 -17.070 1.00 94.31 581 GLY A O 1
ATOM 4263 N N . VAL A 1 582 ? 21.171 0.266 -19.245 1.00 96.06 582 VAL A N 1
ATOM 4264 C CA . VAL A 1 582 ? 19.813 0.463 -19.774 1.00 96.06 582 VAL A CA 1
ATOM 4265 C C . VAL A 1 582 ? 19.563 -0.565 -20.868 1.00 96.06 582 VAL A C 1
ATOM 4267 O O . VAL A 1 582 ? 20.309 -0.597 -21.841 1.00 96.06 582 VAL A O 1
ATOM 4270 N N . TYR A 1 583 ? 18.512 -1.367 -20.745 1.00 94.62 583 TYR A N 1
ATOM 4271 C CA . TYR A 1 583 ? 18.074 -2.333 -21.749 1.00 94.62 583 TYR A CA 1
ATOM 4272 C C . TYR A 1 583 ? 16.654 -1.992 -22.184 1.00 94.62 583 TYR A C 1
ATOM 4274 O O . TYR A 1 583 ? 15.765 -1.852 -21.356 1.00 94.62 583 TYR A O 1
ATOM 4282 N N . ALA A 1 584 ? 16.436 -1.826 -23.485 1.00 95.56 584 ALA A N 1
ATOM 4283 C CA . ALA A 1 584 ? 15.129 -1.498 -24.027 1.00 95.56 584 ALA A CA 1
ATOM 4284 C C . ALA A 1 584 ? 14.783 -2.381 -25.225 1.00 95.56 584 ALA A C 1
ATOM 4286 O O . ALA A 1 584 ? 15.550 -2.480 -26.187 1.00 95.56 584 ALA A O 1
ATOM 4287 N N . VAL A 1 585 ? 13.593 -2.972 -25.211 1.00 94.44 585 VAL A N 1
ATOM 4288 C CA . VAL A 1 585 ? 13.039 -3.778 -26.297 1.00 94.44 585 VAL A CA 1
ATOM 4289 C C . VAL A 1 585 ? 11.696 -3.193 -26.725 1.00 94.44 585 VAL A C 1
ATOM 4291 O O . VAL A 1 585 ? 10.769 -3.081 -25.935 1.00 94.44 585 VAL A O 1
ATOM 4294 N N . ASN A 1 586 ? 11.571 -2.851 -28.006 1.00 93.56 586 ASN A N 1
ATOM 4295 C CA . ASN A 1 586 ? 10.314 -2.413 -28.614 1.00 93.56 586 ASN A CA 1
ATOM 4296 C C . ASN A 1 586 ? 9.856 -3.462 -29.632 1.00 93.56 586 ASN A C 1
ATOM 4298 O O . ASN A 1 586 ? 10.524 -3.645 -30.651 1.00 93.56 586 ASN A O 1
ATOM 4302 N N . THR A 1 587 ? 8.758 -4.174 -29.381 1.00 92.44 587 THR A N 1
ATOM 4303 C CA . THR A 1 587 ? 8.376 -5.361 -30.162 1.00 92.44 587 THR A CA 1
ATOM 4304 C C . THR A 1 587 ? 6.863 -5.523 -30.302 1.00 92.44 587 THR A C 1
ATOM 4306 O O . THR A 1 587 ? 6.132 -5.238 -29.373 1.00 92.44 587 THR A O 1
ATOM 4309 N N . PRO A 1 588 ? 6.332 -5.997 -31.440 1.00 89.44 588 PRO A N 1
ATOM 4310 C CA . PRO A 1 588 ? 4.913 -6.343 -31.557 1.00 89.44 588 PRO A CA 1
ATOM 4311 C C . PRO A 1 588 ? 4.573 -7.744 -31.009 1.00 89.44 588 PRO A C 1
ATOM 4313 O O . PRO A 1 588 ? 3.450 -8.209 -31.214 1.00 89.44 588 PRO A O 1
ATOM 4316 N N . SER A 1 589 ? 5.536 -8.461 -30.415 1.00 90.56 589 SER A N 1
ATOM 4317 C CA . SER A 1 589 ? 5.335 -9.788 -29.808 1.00 90.56 589 SER A CA 1
ATOM 4318 C C . SER A 1 589 ? 4.603 -9.675 -28.471 1.00 90.56 589 SER A C 1
ATOM 4320 O O . SER A 1 589 ? 4.960 -8.825 -27.670 1.00 90.56 589 SER A O 1
ATOM 4322 N N . ALA A 1 590 ? 3.617 -10.549 -28.240 1.00 87.12 590 ALA A N 1
ATOM 4323 C CA . ALA A 1 590 ? 2.857 -10.650 -26.985 1.00 87.12 590 ALA A CA 1
ATOM 4324 C C . ALA A 1 590 ? 3.510 -11.568 -25.942 1.00 87.12 590 ALA A C 1
ATOM 4326 O O . ALA A 1 590 ? 3.016 -11.705 -24.831 1.00 87.12 590 ALA A O 1
ATOM 4327 N N . THR A 1 591 ? 4.535 -12.319 -26.347 1.00 90.06 591 THR A N 1
ATOM 4328 C CA . THR A 1 591 ? 5.173 -13.337 -25.503 1.00 90.06 591 THR A CA 1
ATOM 4329 C C . THR A 1 591 ? 6.658 -13.051 -25.330 1.00 90.06 591 THR A C 1
ATOM 4331 O O . THR A 1 591 ? 7.431 -13.960 -25.025 1.00 90.06 591 THR A O 1
ATOM 4334 N N . GLN A 1 592 ? 7.085 -11.821 -25.617 1.00 90.88 592 GLN A N 1
ATOM 4335 C CA . GLN A 1 592 ? 8.432 -11.391 -25.295 1.00 90.88 592 GLN A CA 1
ATOM 4336 C C . GLN A 1 592 ? 8.538 -11.260 -23.773 1.00 90.88 592 GLN A C 1
ATOM 4338 O O . GLN A 1 592 ? 7.639 -10.727 -23.132 1.00 90.88 592 GLN A O 1
ATOM 4343 N N . THR A 1 593 ? 9.632 -11.756 -23.204 1.00 87.06 593 THR A N 1
ATOM 4344 C CA . THR A 1 593 ? 9.919 -11.684 -21.763 1.00 87.06 593 THR A CA 1
ATOM 4345 C C . THR A 1 593 ? 11.133 -10.787 -21.502 1.00 87.06 593 THR A C 1
ATOM 4347 O O . THR A 1 593 ? 11.983 -10.659 -22.396 1.00 87.06 593 THR A O 1
ATOM 4350 N N . GLN A 1 594 ? 11.208 -10.205 -20.299 1.00 81.94 594 GLN A N 1
ATOM 4351 C CA . GLN A 1 594 ? 12.324 -9.381 -19.790 1.00 81.94 594 GLN A CA 1
ATOM 4352 C C . GLN A 1 594 ? 13.261 -10.138 -18.847 1.00 81.94 594 GLN A C 1
ATOM 4354 O O . GLN A 1 594 ? 14.474 -9.951 -18.928 1.00 81.94 594 GLN A O 1
ATOM 4359 N N . ASP A 1 595 ? 12.720 -11.114 -18.113 1.00 82.19 595 ASP A N 1
ATOM 4360 C CA . ASP A 1 595 ? 13.386 -12.017 -17.149 1.00 82.19 595 ASP A CA 1
ATOM 4361 C C . ASP A 1 595 ? 14.389 -13.014 -17.761 1.00 82.19 595 ASP A C 1
ATOM 4363 O O . ASP A 1 595 ? 14.575 -14.154 -17.321 1.00 82.19 595 ASP A O 1
ATOM 4367 N N . VAL A 1 596 ? 14.985 -12.648 -18.887 1.00 81.50 596 VAL A N 1
ATOM 4368 C CA . VAL A 1 596 ? 15.937 -13.462 -19.622 1.00 81.50 596 VAL A CA 1
ATOM 4369 C C . VAL A 1 596 ? 17.145 -12.619 -19.965 1.00 81.50 596 VAL A C 1
ATOM 4371 O O . VAL A 1 596 ? 17.065 -11.412 -20.181 1.00 81.50 596 VAL A O 1
ATOM 4374 N N . SER A 1 597 ? 18.294 -13.276 -20.075 1.00 79.00 597 SER A N 1
ATOM 4375 C CA . SER A 1 597 ? 19.512 -12.590 -20.487 1.00 79.00 597 SER A CA 1
ATOM 4376 C C . SER A 1 597 ? 19.329 -11.980 -21.884 1.00 79.00 597 SER A C 1
ATOM 4378 O O . SER A 1 597 ? 18.698 -12.592 -22.757 1.00 79.00 597 SER A O 1
ATOM 4380 N N . ALA A 1 598 ? 19.938 -10.821 -22.137 1.00 76.81 598 ALA A N 1
ATOM 4381 C CA . ALA A 1 598 ? 19.842 -10.127 -23.420 1.00 76.81 598 ALA A CA 1
ATOM 4382 C C . ALA A 1 598 ? 20.329 -10.978 -24.619 1.00 76.81 598 ALA A C 1
ATOM 4384 O O . ALA A 1 598 ? 19.891 -10.782 -25.760 1.00 76.81 598 ALA A O 1
ATOM 4385 N N . ALA A 1 599 ? 21.215 -11.956 -24.391 1.00 73.00 599 ALA A N 1
ATOM 4386 C CA . ALA A 1 599 ? 21.662 -12.913 -25.408 1.00 73.00 599 ALA A CA 1
ATOM 4387 C C . ALA A 1 599 ? 20.574 -13.918 -25.841 1.00 73.00 599 ALA A C 1
ATOM 4389 O O . ALA A 1 599 ? 20.730 -14.587 -26.871 1.00 73.00 599 ALA A O 1
ATOM 4390 N N . THR A 1 600 ? 19.479 -14.029 -25.085 1.00 78.56 600 THR A N 1
ATOM 4391 C CA . THR A 1 600 ? 18.327 -14.864 -25.435 1.00 78.56 600 THR A CA 1
ATOM 4392 C C . THR A 1 600 ? 17.732 -14.393 -26.769 1.00 78.56 600 THR A C 1
ATOM 4394 O O . THR A 1 600 ? 17.555 -13.187 -26.983 1.00 78.56 600 THR A O 1
ATOM 4397 N N . PRO A 1 601 ? 17.447 -15.310 -27.716 1.00 79.62 601 PRO A N 1
ATOM 4398 C CA . PRO A 1 601 ? 16.812 -14.942 -28.975 1.00 79.62 601 PRO A CA 1
ATOM 4399 C C . PRO A 1 601 ? 15.472 -14.244 -28.743 1.00 79.62 601 PRO A C 1
ATOM 4401 O O . PRO A 1 601 ? 14.648 -14.723 -27.970 1.00 79.62 601 PRO A O 1
ATOM 4404 N N . LEU A 1 602 ? 15.256 -13.129 -29.441 1.00 87.12 602 LEU A N 1
ATOM 4405 C CA . LEU A 1 602 ? 13.987 -12.408 -29.384 1.00 87.12 602 LEU A CA 1
ATOM 4406 C C . LEU A 1 602 ? 12.923 -13.107 -30.231 1.00 87.12 602 LEU A C 1
ATOM 4408 O O . LEU A 1 602 ? 13.233 -13.805 -31.204 1.00 87.12 602 LEU A O 1
ATOM 4412 N N . MET A 1 603 ? 11.664 -12.899 -29.858 1.00 88.69 603 MET A N 1
ATOM 4413 C CA . MET A 1 603 ? 10.526 -13.602 -30.444 1.00 88.69 603 MET A CA 1
ATOM 4414 C C . MET A 1 603 ? 10.162 -13.061 -31.836 1.00 88.69 603 MET A C 1
ATOM 4416 O O . MET A 1 603 ? 10.243 -11.862 -32.096 1.00 88.69 603 MET A O 1
ATOM 4420 N N . MET A 1 604 ? 9.743 -13.963 -32.736 1.00 88.00 604 MET A N 1
ATOM 4421 C CA . MET A 1 604 ? 9.298 -13.669 -34.113 1.00 88.00 604 MET A CA 1
ATOM 4422 C C . MET A 1 604 ? 7.831 -14.080 -34.325 1.00 88.00 604 MET A C 1
ATOM 4424 O O . MET A 1 604 ? 7.480 -14.791 -35.268 1.00 88.00 604 MET A O 1
ATOM 4428 N N . ASP A 1 605 ? 6.960 -13.694 -33.406 1.00 89.44 605 ASP A N 1
ATOM 4429 C CA . ASP A 1 605 ? 5.546 -14.077 -33.397 1.00 89.44 605 ASP A CA 1
ATOM 4430 C C . ASP A 1 605 ? 4.585 -12.884 -33.300 1.00 89.44 605 ASP A C 1
ATOM 4432 O O . ASP A 1 605 ? 3.369 -13.069 -33.241 1.00 89.44 605 ASP A O 1
ATOM 4436 N N . GLY A 1 606 ? 5.110 -11.659 -33.362 1.00 87.06 606 GLY A N 1
ATOM 4437 C CA . GLY A 1 606 ? 4.308 -10.446 -33.335 1.00 87.06 606 GLY A CA 1
ATOM 4438 C C . GLY A 1 606 ? 3.362 -10.309 -34.528 1.00 87.06 606 GLY A C 1
ATOM 4439 O O . GLY A 1 606 ? 3.581 -10.847 -35.619 1.00 87.06 606 GLY A O 1
ATOM 4440 N N . SER A 1 607 ? 2.288 -9.540 -34.347 1.00 83.06 607 SER A N 1
ATOM 4441 C CA . SER A 1 607 ? 1.282 -9.348 -35.395 1.00 83.06 607 SER A CA 1
ATOM 4442 C C . SER A 1 607 ? 1.724 -8.345 -36.462 1.00 83.06 607 SER A C 1
ATOM 4444 O O . SER A 1 607 ? 1.976 -7.178 -36.176 1.00 83.06 607 SER A O 1
ATOM 4446 N N . VAL A 1 608 ? 1.695 -8.761 -37.732 1.00 75.12 608 VAL A N 1
ATOM 4447 C CA . VAL A 1 608 ? 1.926 -7.872 -38.892 1.00 75.12 608 VAL A CA 1
ATOM 4448 C C . VAL A 1 608 ? 0.772 -6.896 -39.171 1.00 75.12 608 VAL A C 1
ATOM 4450 O O . VAL A 1 608 ? 0.924 -5.987 -39.991 1.00 75.12 608 VAL A O 1
ATOM 4453 N N . VAL A 1 609 ? -0.400 -7.115 -38.559 1.00 70.94 609 VAL A N 1
ATOM 4454 C CA . VAL A 1 609 ? -1.633 -6.360 -38.848 1.00 70.94 609 VAL A CA 1
ATOM 4455 C C . VAL A 1 609 ? -1.925 -5.322 -37.776 1.00 70.94 609 VAL A C 1
ATOM 4457 O O . VAL A 1 609 ? -2.219 -4.183 -38.126 1.00 70.94 609 VAL A O 1
ATOM 4460 N N . ILE A 1 610 ? -1.875 -5.729 -36.506 1.00 72.44 610 ILE A N 1
ATOM 4461 C CA . ILE A 1 610 ? -2.265 -4.881 -35.373 1.00 72.44 610 ILE A CA 1
ATOM 4462 C C . ILE A 1 610 ? -1.083 -4.446 -34.512 1.00 72.44 610 ILE A C 1
ATOM 4464 O O . ILE A 1 610 ? -1.238 -3.478 -33.796 1.00 72.44 610 ILE A O 1
ATOM 4468 N N . GLY A 1 611 ? 0.078 -5.107 -34.586 1.00 75.31 611 GLY A N 1
ATOM 4469 C CA . GLY A 1 611 ? 1.222 -4.765 -33.740 1.00 75.31 611 GLY A CA 1
ATOM 4470 C C . GLY A 1 611 ? 1.784 -3.389 -34.086 1.00 75.31 611 GLY A C 1
ATOM 4471 O O . GLY A 1 611 ? 2.302 -3.193 -35.193 1.00 75.31 611 GLY A O 1
ATOM 4472 N N . SER A 1 612 ? 1.685 -2.454 -33.143 1.00 80.81 612 SER A N 1
ATOM 4473 C CA . SER A 1 612 ? 2.094 -1.064 -33.318 1.00 80.81 612 SER A CA 1
ATOM 4474 C C . SER A 1 612 ? 2.796 -0.459 -32.090 1.00 80.81 612 SER A C 1
ATOM 4476 O O . SER A 1 612 ? 2.353 0.583 -31.614 1.00 80.81 612 SER A O 1
ATOM 4478 N N . PRO A 1 613 ? 3.897 -1.058 -31.604 1.00 86.88 613 PRO A N 1
ATOM 4479 C CA . PRO A 1 613 ? 4.586 -0.576 -30.413 1.00 86.88 613 PRO A CA 1
ATOM 4480 C C . PRO A 1 613 ? 5.369 0.720 -30.712 1.00 86.88 613 PRO A C 1
ATOM 4482 O O . PRO A 1 613 ? 6.077 0.812 -31.729 1.00 86.88 613 PRO A O 1
ATOM 4485 N N . ASN A 1 614 ? 5.250 1.714 -29.831 1.00 85.31 614 ASN A N 1
ATOM 4486 C CA . ASN A 1 614 ? 5.949 2.997 -29.888 1.00 85.31 614 ASN A CA 1
ATOM 4487 C C . ASN A 1 614 ? 6.771 3.241 -28.617 1.00 85.31 614 ASN A C 1
ATOM 4489 O O . ASN A 1 614 ? 6.216 3.367 -27.532 1.00 85.31 614 ASN A O 1
ATOM 4493 N N . LEU A 1 615 ? 8.085 3.407 -28.758 1.00 89.81 615 LEU A N 1
ATOM 4494 C CA . LEU A 1 615 ? 8.969 3.762 -27.644 1.00 89.81 615 LEU A CA 1
ATOM 4495 C C . LEU A 1 615 ? 9.665 5.102 -27.898 1.00 89.81 615 LEU A C 1
ATOM 4497 O O . LEU A 1 615 ? 10.265 5.303 -28.951 1.00 89.81 615 LEU A O 1
ATOM 4501 N N . SER A 1 616 ? 9.656 5.996 -26.916 1.00 88.12 616 SER A N 1
ATOM 4502 C CA . SER A 1 616 ? 10.511 7.183 -26.876 1.00 88.12 616 SER A CA 1
ATOM 4503 C C . SER A 1 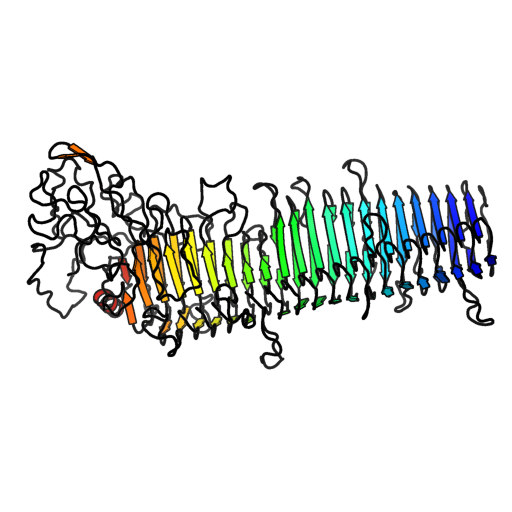616 ? 11.400 7.123 -25.642 1.00 88.12 616 SER A C 1
ATOM 4505 O O . SER A 1 616 ? 10.909 7.268 -24.526 1.00 88.12 616 SER A O 1
ATOM 4507 N N . LEU A 1 617 ? 12.705 6.962 -25.846 1.00 91.81 617 LEU A N 1
ATOM 4508 C CA . LEU A 1 617 ? 13.717 6.959 -24.796 1.00 91.81 617 LEU A CA 1
ATOM 4509 C C . LEU A 1 617 ? 14.625 8.184 -24.949 1.00 91.81 617 LEU A C 1
ATOM 4511 O O . LEU A 1 617 ? 15.367 8.303 -25.924 1.00 91.81 617 LEU A O 1
ATOM 4515 N N . THR A 1 618 ? 14.579 9.082 -23.972 1.00 89.44 618 THR A N 1
ATOM 4516 C CA . THR A 1 618 ? 15.435 10.271 -23.908 1.00 89.44 618 THR A CA 1
ATOM 4517 C C . THR A 1 618 ? 16.364 10.158 -22.711 1.00 89.44 618 THR A C 1
ATOM 4519 O O . THR A 1 618 ? 15.901 9.968 -21.591 1.00 89.44 618 THR A O 1
ATOM 4522 N N . ILE A 1 619 ? 17.665 10.307 -22.936 1.00 91.38 619 ILE A N 1
ATOM 4523 C CA . ILE A 1 619 ? 18.713 10.270 -21.919 1.00 91.38 619 ILE A CA 1
ATOM 4524 C C . ILE A 1 619 ? 19.525 11.552 -22.048 1.00 91.38 619 ILE A C 1
ATOM 4526 O O . ILE A 1 619 ? 20.316 11.722 -22.972 1.00 91.38 619 ILE A O 1
ATOM 4530 N N . ASP A 1 620 ? 19.301 12.476 -21.125 1.00 88.00 620 ASP A N 1
ATOM 4531 C CA . ASP A 1 620 ? 19.965 13.767 -21.085 1.00 88.00 620 ASP A CA 1
ATOM 4532 C C . ASP A 1 620 ? 20.726 13.938 -19.772 1.00 88.00 620 ASP A C 1
ATOM 4534 O O . ASP A 1 620 ? 20.207 13.652 -18.691 1.00 88.00 620 ASP A O 1
ATOM 4538 N N . SER A 1 621 ? 21.955 14.447 -19.853 1.00 90.38 621 SER A N 1
ATOM 4539 C CA . SER A 1 621 ? 22.760 14.806 -18.680 1.00 90.38 621 SER A CA 1
ATOM 4540 C C . SER A 1 621 ? 22.851 13.673 -17.644 1.00 90.38 621 SER A C 1
ATOM 4542 O O . SER A 1 621 ? 22.689 13.913 -16.449 1.00 90.38 621 SER A O 1
ATOM 4544 N N . SER A 1 622 ? 23.024 12.428 -18.099 1.00 92.62 622 SER A N 1
ATOM 4545 C CA . SER A 1 622 ? 23.035 11.225 -17.254 1.00 92.62 622 SER A CA 1
ATOM 4546 C C . SER A 1 622 ? 24.355 10.455 -17.393 1.00 92.62 622 SER A C 1
ATOM 4548 O O . SER A 1 622 ? 25.091 10.619 -18.366 1.00 92.62 622 SER A O 1
ATOM 4550 N N . THR A 1 623 ? 24.678 9.617 -16.408 1.00 94.88 623 THR A N 1
ATOM 4551 C CA . THR A 1 623 ? 25.885 8.778 -16.382 1.00 94.88 623 THR A CA 1
ATOM 4552 C C . THR A 1 623 ? 25.502 7.301 -16.382 1.00 94.88 623 THR A C 1
ATOM 4554 O O . THR A 1 623 ? 24.876 6.837 -15.434 1.00 94.88 623 THR A O 1
ATOM 4557 N N . VAL A 1 624 ? 25.932 6.553 -17.399 1.00 95.25 624 VAL A N 1
ATOM 4558 C CA . VAL A 1 624 ? 25.772 5.096 -17.524 1.00 95.25 624 VAL A CA 1
ATOM 4559 C C . VAL A 1 624 ? 27.160 4.456 -17.546 1.00 95.25 624 VAL A C 1
ATOM 4561 O O . VAL A 1 624 ? 27.866 4.532 -18.545 1.00 95.25 624 VAL A O 1
ATOM 4564 N N . SER A 1 625 ? 27.619 3.878 -16.437 1.00 93.56 625 SER A N 1
ATOM 4565 C CA . SER A 1 625 ? 29.036 3.479 -16.333 1.00 93.56 625 SER A CA 1
ATOM 4566 C C . SER A 1 625 ? 29.279 2.221 -15.519 1.00 93.56 625 SER A C 1
ATOM 4568 O O . SER A 1 625 ? 28.556 1.938 -14.572 1.00 93.56 625 SER A O 1
ATOM 4570 N N . ASN A 1 626 ? 30.368 1.507 -15.812 1.00 91.81 626 ASN A N 1
ATOM 4571 C CA . ASN A 1 626 ? 30.792 0.320 -15.055 1.00 91.81 626 ASN A CA 1
ATOM 4572 C C . ASN A 1 626 ? 29.724 -0.781 -14.956 1.00 91.81 626 ASN A C 1
ATOM 4574 O O . ASN A 1 626 ? 29.772 -1.587 -14.031 1.00 91.81 626 ASN A O 1
ATOM 4578 N N . ASN A 1 627 ? 28.750 -0.799 -15.862 1.00 92.31 627 ASN A N 1
ATOM 4579 C CA . ASN A 1 627 ? 27.744 -1.850 -15.914 1.00 92.31 627 ASN A CA 1
ATOM 4580 C C . ASN A 1 627 ? 28.291 -3.060 -16.683 1.00 92.31 627 ASN A C 1
ATOM 4582 O O . ASN A 1 627 ? 29.146 -2.925 -17.567 1.00 92.31 627 ASN A O 1
ATOM 4586 N N . GLY A 1 628 ? 27.800 -4.241 -16.326 1.00 85.31 628 GLY A N 1
ATOM 4587 C CA . GLY A 1 628 ? 28.257 -5.520 -16.844 1.00 85.31 628 GLY A CA 1
ATOM 4588 C C . GLY A 1 628 ? 29.413 -6.100 -16.033 1.00 85.31 628 GLY A C 1
ATOM 4589 O O . GLY A 1 628 ? 30.469 -5.488 -15.862 1.00 85.31 628 GLY A O 1
ATOM 4590 N N . ALA A 1 629 ? 29.248 -7.327 -15.536 1.00 68.62 629 ALA A N 1
ATOM 4591 C CA . ALA A 1 629 ? 30.296 -8.020 -14.792 1.00 68.62 629 ALA A CA 1
ATOM 4592 C C . ALA A 1 629 ? 31.213 -8.858 -15.705 1.00 68.62 629 ALA A C 1
ATOM 4594 O O . ALA A 1 629 ? 30.755 -9.698 -16.477 1.00 68.62 629 ALA A O 1
ATOM 4595 N N . ALA A 1 630 ? 32.535 -8.769 -15.498 1.00 52.69 630 ALA A N 1
ATOM 4596 C CA . ALA A 1 630 ? 33.561 -9.549 -16.217 1.00 52.69 630 ALA A CA 1
ATOM 4597 C C . ALA A 1 630 ? 33.446 -11.092 -16.075 1.00 52.69 63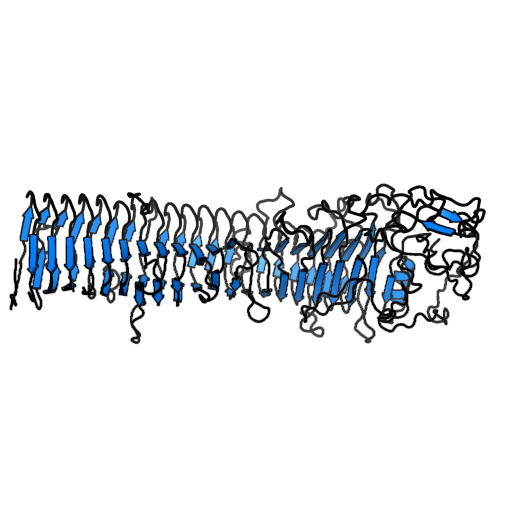0 ALA A C 1
ATOM 4599 O O . ALA A 1 630 ? 34.204 -11.833 -16.703 1.00 52.69 630 ALA A O 1
ATOM 4600 N N . GLY A 1 631 ? 32.526 -11.586 -15.234 1.00 48.03 631 GLY A N 1
ATOM 4601 C CA . GLY A 1 631 ? 32.189 -13.004 -15.071 1.00 48.03 631 GLY A CA 1
ATOM 4602 C C . GLY A 1 631 ? 30.930 -13.464 -15.824 1.00 48.03 631 GLY A C 1
ATOM 4603 O O . GLY A 1 631 ? 30.760 -14.670 -15.992 1.00 48.03 631 GLY A O 1
ATOM 4604 N N . ASN A 1 632 ? 30.097 -12.543 -16.326 1.00 50.19 632 ASN A N 1
ATOM 4605 C CA . ASN A 1 632 ? 28.811 -12.809 -16.993 1.00 50.19 632 ASN A CA 1
ATOM 4606 C C . ASN A 1 632 ? 28.943 -12.960 -18.523 1.00 50.19 632 ASN A C 1
ATOM 4608 O O . ASN A 1 632 ? 28.080 -12.576 -19.306 1.00 50.19 632 ASN A O 1
ATOM 4612 N N . VAL A 1 633 ? 30.032 -13.591 -18.975 1.00 49.78 633 VAL A N 1
ATOM 4613 C CA . VAL A 1 633 ? 30.318 -13.820 -20.408 1.00 49.78 633 VAL A CA 1
ATOM 4614 C C . VAL A 1 633 ? 29.286 -14.759 -21.066 1.00 49.78 633 VAL A C 1
ATOM 4616 O O . VAL A 1 633 ? 29.171 -14.812 -22.287 1.00 49.78 633 VAL A O 1
ATOM 4619 N N . ALA A 1 634 ? 28.518 -15.506 -20.268 1.00 45.38 634 ALA A N 1
ATOM 4620 C CA . ALA A 1 634 ? 27.396 -16.313 -20.732 1.00 45.38 634 ALA A CA 1
ATOM 4621 C C . ALA A 1 634 ? 26.077 -15.586 -20.430 1.00 45.38 634 ALA A C 1
ATOM 4623 O O . ALA A 1 634 ? 25.467 -15.844 -19.401 1.00 45.38 634 ALA A O 1
ATOM 4624 N N . GLY A 1 635 ? 25.649 -14.683 -21.315 1.00 48.97 635 GLY A N 1
ATOM 4625 C CA . GLY A 1 635 ? 24.321 -14.066 -21.219 1.00 48.97 635 GLY A CA 1
ATOM 4626 C C . GLY A 1 635 ? 24.237 -12.604 -21.656 1.00 48.97 635 GLY A C 1
ATOM 4627 O O . GLY A 1 635 ? 23.161 -12.163 -22.058 1.00 48.97 635 GLY A O 1
ATOM 4628 N N . MET A 1 636 ? 25.345 -11.870 -21.658 1.00 54.06 636 MET A N 1
ATOM 4629 C CA . MET A 1 636 ? 25.341 -10.482 -22.120 1.00 54.06 636 MET A CA 1
ATOM 4630 C C . MET A 1 636 ? 25.358 -10.390 -23.649 1.00 54.06 636 MET A C 1
ATOM 4632 O O . MET A 1 636 ? 26.036 -11.162 -24.337 1.00 54.06 636 MET A O 1
ATOM 4636 N N . VAL A 1 637 ? 24.620 -9.414 -24.179 1.00 58.59 637 VAL A N 1
ATOM 4637 C CA . VAL A 1 637 ? 24.904 -8.860 -25.509 1.00 58.59 637 VAL A CA 1
ATOM 4638 C C . VAL A 1 637 ? 26.211 -8.067 -25.400 1.00 58.59 637 VAL A C 1
ATOM 4640 O O . VAL A 1 637 ? 26.643 -7.738 -24.303 1.00 58.59 637 VAL A O 1
ATOM 4643 N N . GLN A 1 638 ? 26.899 -7.805 -26.508 1.00 68.38 638 GLN A N 1
ATOM 4644 C CA . GLN A 1 638 ? 28.247 -7.217 -26.547 1.00 68.38 638 GLN A CA 1
ATOM 4645 C C . GLN A 1 638 ? 28.385 -5.813 -25.911 1.00 68.38 638 GLN A C 1
ATOM 4647 O O . GLN A 1 638 ? 29.444 -5.220 -26.043 1.00 68.38 638 GLN A O 1
ATOM 4652 N N . SER A 1 639 ? 27.380 -5.298 -25.195 1.00 76.62 639 SER A N 1
ATOM 4653 C CA . SER A 1 639 ? 27.361 -4.002 -24.520 1.00 76.62 639 SER A CA 1
ATOM 4654 C C . SER A 1 639 ? 26.775 -4.121 -23.115 1.00 76.62 639 SER A C 1
ATOM 4656 O O . SER A 1 639 ? 25.688 -4.661 -22.943 1.00 76.62 639 SER A O 1
ATOM 4658 N N . GLY A 1 640 ? 27.484 -3.588 -22.121 1.00 84.12 640 GLY A N 1
ATOM 4659 C CA . GLY A 1 640 ? 26.989 -3.383 -20.761 1.00 84.12 640 GLY A CA 1
ATOM 4660 C C . GLY A 1 640 ? 26.410 -1.985 -20.545 1.00 84.12 640 GLY A C 1
ATOM 4661 O O . GLY A 1 640 ? 25.848 -1.726 -19.493 1.00 84.12 640 GLY A O 1
ATOM 4662 N N . GLY A 1 641 ? 26.547 -1.067 -21.505 1.00 90.88 641 GLY A N 1
ATOM 4663 C CA . GLY A 1 641 ? 26.040 0.301 -21.399 1.00 90.88 641 GLY A CA 1
ATOM 4664 C C . GLY A 1 641 ? 24.553 0.412 -21.749 1.00 90.88 641 GLY A C 1
ATOM 4665 O O . GLY A 1 641 ? 23.697 -0.055 -20.998 1.00 90.88 641 GLY A O 1
ATOM 4666 N N . ILE A 1 642 ? 24.243 1.081 -22.864 1.00 92.19 642 ILE A N 1
ATOM 4667 C CA . ILE A 1 642 ? 22.870 1.274 -23.354 1.00 92.19 642 ILE A CA 1
ATOM 4668 C C . ILE A 1 642 ? 22.565 0.290 -24.480 1.00 92.19 642 ILE A C 1
ATOM 4670 O O . ILE A 1 642 ? 23.179 0.333 -25.541 1.00 92.19 642 ILE A O 1
ATOM 4674 N N . VAL A 1 643 ? 21.538 -0.529 -24.309 1.00 90.06 643 VAL A N 1
ATOM 4675 C CA . VAL A 1 643 ? 21.081 -1.500 -25.297 1.00 90.06 643 VAL A CA 1
ATOM 4676 C C . VAL A 1 643 ? 19.661 -1.170 -25.741 1.00 90.06 643 VAL A C 1
ATOM 4678 O O . VAL A 1 643 ? 18.740 -1.167 -24.933 1.00 90.06 643 VAL A O 1
ATOM 4681 N N . VAL A 1 644 ? 19.458 -0.941 -27.042 1.00 91.44 644 VAL A N 1
ATOM 4682 C CA . VAL A 1 644 ? 18.122 -0.710 -27.620 1.00 91.44 644 VAL A CA 1
ATOM 4683 C C . VAL A 1 644 ? 17.873 -1.666 -28.775 1.00 91.44 644 VAL A C 1
ATOM 4685 O O . VAL A 1 644 ? 18.603 -1.687 -29.771 1.00 91.44 644 VAL A O 1
ATOM 4688 N N . ARG A 1 645 ? 16.805 -2.456 -28.666 1.00 90.00 645 ARG A N 1
ATOM 4689 C CA . ARG A 1 645 ? 16.439 -3.495 -29.629 1.00 90.00 645 ARG A CA 1
ATOM 4690 C C . ARG A 1 645 ? 15.044 -3.239 -30.177 1.00 90.00 645 ARG A C 1
ATOM 4692 O O . ARG A 1 645 ? 14.067 -3.195 -29.439 1.00 90.00 645 ARG A O 1
ATOM 4699 N N . VAL A 1 646 ? 14.937 -3.097 -31.492 1.00 89.44 646 VAL A N 1
ATOM 4700 C CA . VAL A 1 646 ? 13.691 -2.723 -32.163 1.00 89.44 646 VAL A CA 1
ATOM 4701 C C . VAL A 1 646 ? 13.241 -3.825 -33.106 1.00 89.44 646 VAL A C 1
ATOM 4703 O O . VAL A 1 646 ? 13.924 -4.179 -34.067 1.00 89.44 646 VAL A O 1
ATOM 4706 N N . GLY A 1 647 ? 12.063 -4.362 -32.831 1.00 89.62 647 GLY A N 1
ATOM 4707 C CA . GLY A 1 647 ? 11.415 -5.391 -33.614 1.00 89.62 647 GLY A CA 1
ATOM 4708 C C . GLY A 1 647 ? 10.729 -4.814 -34.841 1.00 89.62 647 GLY A C 1
ATOM 4709 O O . GLY A 1 647 ? 10.211 -3.696 -34.832 1.00 89.62 647 GLY A O 1
ATOM 4710 N N . SER A 1 648 ? 10.698 -5.584 -35.924 1.00 86.69 648 SER A N 1
ATOM 4711 C CA . SER A 1 648 ? 9.909 -5.196 -37.092 1.00 86.69 648 SER A CA 1
ATOM 4712 C C . SER A 1 648 ? 8.414 -5.191 -36.788 1.00 86.69 648 SER A C 1
ATOM 4714 O O . SER A 1 648 ? 7.878 -6.192 -36.340 1.00 86.69 648 SER A O 1
ATOM 4716 N N . ALA A 1 649 ? 7.749 -4.066 -37.066 1.00 83.69 649 ALA A N 1
ATOM 4717 C CA . ALA A 1 649 ? 6.322 -3.851 -36.826 1.00 83.69 649 ALA A CA 1
ATOM 4718 C C . ALA A 1 649 ? 5.619 -3.253 -38.061 1.00 83.69 649 ALA A C 1
ATOM 4720 O O . ALA A 1 649 ? 6.219 -2.548 -38.893 1.00 83.69 649 ALA A O 1
ATOM 4721 N N . GLY A 1 650 ? 4.340 -3.592 -38.230 1.00 69.75 650 GLY A N 1
ATOM 4722 C CA . GLY A 1 650 ? 3.619 -3.448 -39.496 1.00 69.75 650 GLY A CA 1
ATOM 4723 C C . GLY A 1 650 ? 2.712 -2.217 -39.628 1.00 69.75 650 GLY A C 1
ATOM 4724 O O . GLY A 1 650 ? 2.209 -1.668 -38.660 1.00 69.75 650 GLY A O 1
ATOM 4725 N N . GLN A 1 651 ? 2.445 -1.848 -40.888 1.00 54.16 651 GLN A N 1
ATOM 4726 C CA . GLN A 1 651 ? 1.111 -1.464 -41.374 1.00 54.16 651 GLN A CA 1
ATOM 4727 C C . GLN A 1 651 ? 0.861 -2.266 -42.660 1.00 54.16 651 GLN A C 1
ATOM 4729 O O . GLN A 1 651 ? 1.202 -1.851 -43.769 1.00 54.16 651 GLN A O 1
ATOM 4734 N N . GLY A 1 652 ? 0.329 -3.476 -42.509 1.00 47.41 652 GLY A N 1
ATOM 4735 C CA . GLY A 1 652 ? 0.200 -4.460 -43.581 1.00 47.41 652 GLY A CA 1
ATOM 4736 C C . GLY A 1 652 ? -0.926 -4.241 -44.600 1.00 47.41 652 GLY A C 1
ATOM 4737 O O . GLY A 1 652 ? -1.372 -5.239 -45.154 1.00 47.41 652 GLY A O 1
ATOM 4738 N N . ASN A 1 653 ? -1.423 -3.024 -44.882 1.00 42.66 653 ASN A N 1
ATOM 4739 C CA . ASN A 1 653 ? -2.509 -2.902 -45.880 1.00 42.66 653 ASN A CA 1
ATOM 4740 C C . ASN A 1 653 ? -2.593 -1.632 -46.742 1.00 42.66 653 ASN A C 1
ATOM 4742 O O . ASN A 1 653 ? -3.418 -1.588 -47.654 1.00 42.66 653 ASN A O 1
ATOM 4746 N N . THR A 1 654 ? -1.737 -0.630 -46.541 1.00 43.91 654 THR A N 1
ATOM 4747 C CA . THR A 1 654 ? -1.770 0.569 -47.390 1.00 43.91 654 THR A CA 1
ATOM 4748 C C . THR A 1 654 ? -0.381 1.182 -47.500 1.00 43.91 654 THR A C 1
ATOM 4750 O O . THR A 1 654 ? 0.045 1.916 -46.614 1.00 43.91 654 THR A O 1
ATOM 4753 N N . PHE A 1 655 ? 0.301 0.979 -48.633 1.00 47.56 655 PHE A N 1
ATOM 4754 C CA . PHE A 1 655 ? 1.141 2.056 -49.161 1.00 47.56 655 PHE A CA 1
ATOM 4755 C C . PHE A 1 655 ? 0.175 3.105 -49.714 1.00 47.56 655 PHE A C 1
ATOM 4757 O O . PHE A 1 655 ? -0.100 3.166 -50.912 1.00 47.56 655 PHE A O 1
ATOM 4764 N N . GLY A 1 656 ? -0.456 3.859 -48.810 1.00 38.62 656 GLY A N 1
ATOM 4765 C CA . GLY A 1 656 ? -1.226 5.031 -49.186 1.00 38.62 656 GLY A CA 1
ATOM 4766 C C . GLY A 1 656 ? -0.274 5.954 -49.923 1.00 38.62 656 GLY A C 1
ATOM 4767 O O . GLY A 1 656 ? 0.664 6.456 -49.320 1.00 38.62 656 GLY A O 1
ATOM 4768 N N . ASN A 1 657 ? -0.476 6.062 -51.237 1.00 31.56 657 ASN A N 1
ATOM 4769 C CA . ASN A 1 657 ? 0.335 6.827 -52.166 1.00 31.56 657 ASN A CA 1
ATOM 4770 C C . ASN A 1 657 ? 0.734 8.167 -51.568 1.00 31.56 657 ASN A C 1
ATOM 4772 O O . ASN A 1 657 ? -0.040 9.126 -51.570 1.00 31.56 657 ASN A O 1
ATOM 4776 N N . SER A 1 658 ? 1.980 8.228 -51.147 1.00 33.19 658 SER A N 1
ATOM 4777 C CA . SER A 1 658 ? 2.677 9.470 -51.122 1.00 33.19 658 SER A CA 1
ATOM 4778 C C . SER A 1 658 ? 4.160 9.173 -51.287 1.00 33.19 658 SER A C 1
ATOM 4780 O O . SER A 1 658 ? 4.782 8.426 -50.533 1.00 33.19 658 SER A O 1
ATOM 4782 N N . SER A 1 659 ? 4.773 9.855 -52.243 1.00 33.91 659 SER A N 1
ATOM 4783 C CA . SER A 1 659 ? 6.190 10.232 -52.229 1.00 33.91 659 SER A CA 1
ATOM 4784 C C . SER A 1 659 ? 6.531 11.097 -50.996 1.00 33.91 659 SER A C 1
ATOM 4786 O O . SER A 1 659 ? 7.350 12.005 -51.069 1.00 33.91 659 SER A O 1
ATOM 4788 N N . THR A 1 660 ? 5.811 10.885 -49.892 1.00 34.75 660 THR A N 1
ATOM 4789 C CA . THR A 1 660 ? 5.768 11.675 -48.684 1.00 34.75 660 THR A CA 1
ATOM 4790 C C . THR A 1 660 ? 6.031 10.846 -47.434 1.00 34.75 660 THR A C 1
ATOM 4792 O O . THR A 1 660 ? 5.994 11.416 -46.352 1.00 34.75 660 THR A O 1
ATOM 4795 N N . ASP A 1 661 ? 6.417 9.571 -47.553 1.00 38.81 661 ASP A N 1
ATOM 4796 C CA . ASP A 1 661 ? 7.178 8.899 -46.481 1.00 38.81 661 ASP A CA 1
ATOM 4797 C C . ASP A 1 661 ? 8.495 9.647 -46.158 1.00 38.81 661 ASP A C 1
ATOM 4799 O O . ASP A 1 661 ? 9.073 9.455 -45.095 1.00 38.81 661 ASP A O 1
ATOM 4803 N N . PHE A 1 662 ? 8.892 10.573 -47.043 1.00 36.00 662 PHE A N 1
ATOM 4804 C CA . PHE A 1 662 ? 9.900 11.622 -46.857 1.00 36.00 662 PHE A CA 1
ATOM 4805 C C . PHE A 1 662 ? 9.338 13.066 -46.860 1.00 36.00 662 PHE A C 1
ATOM 4807 O O . PHE A 1 662 ? 10.105 14.018 -46.843 1.00 36.00 662 PHE A O 1
ATOM 4814 N N . ALA A 1 663 ? 8.021 13.285 -46.956 1.00 29.62 663 ALA A N 1
ATOM 4815 C CA . ALA A 1 663 ? 7.453 14.607 -47.281 1.00 29.62 663 ALA A CA 1
ATOM 4816 C C . ALA A 1 663 ? 5.999 14.847 -46.823 1.00 29.62 663 ALA A C 1
ATOM 4818 O O . ALA A 1 663 ? 5.244 15.513 -47.544 1.00 29.62 663 ALA A O 1
ATOM 4819 N N . THR A 1 664 ? 5.494 14.205 -45.751 1.00 27.62 664 THR A N 1
ATOM 4820 C CA . THR A 1 664 ? 4.083 14.413 -45.360 1.00 27.62 664 THR A CA 1
ATOM 4821 C C . THR A 1 664 ? 3.862 15.893 -45.080 1.00 27.62 664 THR A C 1
ATOM 4823 O O . THR A 1 664 ? 4.745 16.588 -44.587 1.00 27.62 664 THR A O 1
ATOM 4826 N N . SER A 1 665 ? 2.668 16.398 -45.383 1.00 27.31 665 SER A N 1
ATOM 4827 C CA . SER A 1 665 ? 2.276 17.807 -45.252 1.00 27.31 665 SER A CA 1
ATOM 4828 C C . SER A 1 665 ? 2.233 18.351 -43.810 1.00 27.31 665 SER A C 1
ATOM 4830 O O . SER A 1 665 ? 1.635 19.399 -43.582 1.00 27.31 665 SER A O 1
ATOM 4832 N N . LEU A 1 666 ? 2.850 17.656 -42.849 1.00 30.61 666 LEU A N 1
ATOM 4833 C CA . LEU A 1 666 ? 3.266 18.185 -41.544 1.00 30.61 666 LEU A CA 1
ATOM 4834 C C . LEU A 1 666 ? 4.719 18.706 -41.568 1.00 30.61 666 LEU A C 1
ATOM 4836 O O . LEU A 1 666 ? 5.268 19.079 -40.538 1.00 30.61 666 LEU A O 1
ATOM 4840 N N . GLY A 1 667 ? 5.313 18.792 -42.761 1.00 27.58 667 GLY A N 1
ATOM 4841 C CA . GLY A 1 667 ? 6.732 19.043 -42.952 1.00 27.58 667 GLY A CA 1
ATOM 4842 C C . GLY A 1 667 ? 7.500 17.717 -42.940 1.00 27.58 667 GLY A C 1
ATOM 4843 O O . GLY A 1 667 ? 7.098 16.779 -42.253 1.00 27.58 667 GLY A O 1
ATOM 4844 N N . PRO A 1 668 ? 8.606 17.607 -43.682 1.00 31.61 668 PRO A N 1
ATOM 4845 C CA . PRO A 1 668 ? 9.481 16.435 -43.673 1.00 31.61 668 PRO A CA 1
ATOM 4846 C C . PRO A 1 668 ? 10.283 16.286 -42.348 1.00 31.61 668 PRO A C 1
ATOM 4848 O O . PRO A 1 668 ? 11.321 15.640 -42.324 1.00 31.61 668 PRO A O 1
ATOM 4851 N N . ASN A 1 669 ? 9.796 16.865 -41.238 1.00 34.41 669 ASN A N 1
ATOM 4852 C CA . ASN A 1 669 ? 10.544 17.168 -40.006 1.00 34.41 669 ASN A CA 1
ATOM 4853 C C . ASN A 1 669 ? 10.073 16.372 -38.777 1.00 34.41 669 ASN A C 1
ATOM 4855 O O . ASN A 1 669 ? 10.273 16.800 -37.642 1.00 34.41 669 ASN A O 1
ATOM 4859 N N . THR A 1 670 ? 9.372 15.259 -38.959 1.00 34.91 670 THR A N 1
ATOM 4860 C CA . THR A 1 670 ? 8.938 14.434 -37.828 1.00 34.91 670 THR A CA 1
ATOM 4861 C C . THR A 1 670 ? 9.586 13.067 -37.956 1.00 34.91 670 THR A C 1
ATOM 4863 O O . THR A 1 670 ? 9.327 12.358 -38.932 1.00 34.91 670 THR A O 1
ATOM 4866 N N . GLY A 1 671 ? 10.422 12.696 -36.980 1.00 43.47 671 GLY A N 1
ATOM 4867 C CA . GLY A 1 671 ? 10.819 11.302 -36.772 1.00 43.47 671 GLY A CA 1
ATOM 4868 C C . GLY A 1 671 ? 9.592 10.384 -36.729 1.00 43.47 671 GLY A C 1
ATOM 4869 O O . GLY A 1 671 ? 8.455 10.853 -36.627 1.00 43.47 671 GLY A O 1
ATOM 4870 N N . PHE A 1 672 ? 9.793 9.069 -36.826 1.00 50.69 672 PHE A N 1
ATOM 4871 C CA . PHE A 1 672 ? 8.688 8.099 -36.757 1.00 50.69 672 PHE A CA 1
ATOM 4872 C C . PHE A 1 672 ? 7.837 8.291 -35.488 1.00 50.69 672 PHE A C 1
ATOM 4874 O O . PHE A 1 672 ? 6.626 8.077 -35.513 1.00 50.69 672 PHE A O 1
ATOM 4881 N N . ILE A 1 673 ? 8.495 8.766 -34.429 1.00 54.00 673 ILE A N 1
ATOM 4882 C CA . ILE A 1 673 ? 7.973 9.151 -33.122 1.00 54.00 673 ILE A CA 1
ATOM 4883 C C . ILE A 1 673 ? 8.586 10.530 -32.811 1.00 54.00 673 ILE A C 1
ATOM 4885 O O . ILE A 1 673 ? 9.811 10.663 -32.879 1.00 54.00 673 ILE A O 1
ATOM 4889 N N . PRO A 1 674 ? 7.793 11.584 -32.543 1.00 53.16 674 PRO A N 1
ATOM 4890 C CA . PRO A 1 674 ? 8.345 12.875 -32.143 1.00 53.16 674 PRO A CA 1
ATOM 4891 C C . PRO A 1 674 ? 8.918 12.805 -30.715 1.00 53.16 674 PRO A C 1
ATOM 4893 O O . PRO A 1 674 ? 8.334 12.115 -29.878 1.00 53.16 674 PRO A O 1
ATOM 4896 N N . PRO A 1 675 ? 9.994 13.552 -30.395 1.00 50.22 675 PRO A N 1
ATOM 4897 C CA . PRO A 1 675 ? 10.403 13.742 -29.009 1.00 50.22 675 PRO A CA 1
ATOM 4898 C C . PRO A 1 675 ? 9.272 14.439 -28.251 1.00 50.22 675 PRO A C 1
ATOM 4900 O O . PRO A 1 675 ? 8.849 15.539 -28.620 1.00 50.22 675 PRO A O 1
ATOM 4903 N N . VAL A 1 676 ? 8.768 13.799 -27.200 1.00 51.62 676 VAL A N 1
ATOM 4904 C CA . VAL A 1 676 ? 7.748 14.385 -26.328 1.00 51.62 676 VAL A CA 1
ATOM 4905 C C . VAL A 1 676 ? 8.428 14.932 -25.087 1.00 51.62 676 VAL A C 1
ATOM 4907 O O . VAL A 1 676 ? 9.117 14.213 -24.369 1.00 51.62 676 VAL A O 1
ATOM 4910 N N . VAL A 1 677 ? 8.221 16.221 -24.827 1.00 50.06 677 VAL A N 1
ATOM 4911 C CA . VAL A 1 677 ? 8.488 16.793 -23.508 1.00 50.06 677 VAL A CA 1
ATOM 4912 C C . VAL A 1 677 ? 7.301 16.410 -22.631 1.00 50.06 677 VAL A C 1
ATOM 4914 O O . VAL A 1 677 ? 6.181 16.837 -22.902 1.00 50.06 677 VAL A O 1
ATOM 4917 N N . VAL A 1 678 ? 7.559 15.627 -21.584 1.00 50.59 678 VAL A N 1
ATOM 4918 C CA . VAL A 1 678 ? 6.588 15.051 -20.627 1.00 50.59 678 VAL A CA 1
ATOM 4919 C C . VAL A 1 678 ? 5.707 16.075 -19.885 1.00 50.59 678 VAL A C 1
ATOM 4921 O O . VAL A 1 678 ? 4.862 15.705 -19.083 1.00 50.59 678 VAL A O 1
ATOM 4924 N N . SER A 1 679 ? 5.840 17.377 -20.159 1.00 44.00 679 SER A N 1
ATOM 4925 C CA . SER A 1 679 ? 5.088 18.438 -19.479 1.00 44.00 679 SER A CA 1
ATOM 4926 C C . SER A 1 679 ? 3.681 18.707 -20.039 1.00 44.00 679 SER A C 1
ATOM 4928 O O . SER A 1 679 ? 3.011 19.622 -19.555 1.00 44.00 679 SER A O 1
ATOM 4930 N N . ALA A 1 680 ? 3.205 17.945 -21.036 1.00 42.31 680 ALA A N 1
ATOM 4931 C CA . ALA A 1 680 ? 1.829 18.043 -21.531 1.00 42.31 680 ALA A CA 1
ATOM 4932 C C . ALA A 1 680 ? 1.246 16.667 -21.934 1.00 42.31 680 ALA A C 1
ATOM 4934 O O . ALA A 1 680 ? 1.887 15.959 -22.709 1.00 42.31 680 ALA A O 1
ATOM 4935 N N . PRO A 1 681 ? 0.010 16.323 -21.508 1.00 43.97 681 PRO A N 1
ATOM 4936 C CA . PRO A 1 681 ? -0.635 15.019 -21.721 1.00 43.97 681 PRO A CA 1
ATOM 4937 C C . PRO A 1 681 ? -1.236 14.908 -23.132 1.00 43.97 681 PRO A C 1
ATOM 4939 O O . PRO A 1 681 ? -2.407 14.588 -23.323 1.00 43.97 681 PRO A O 1
ATOM 4942 N N . VAL A 1 682 ? -0.472 15.288 -24.153 1.00 45.31 682 VAL A N 1
ATOM 4943 C CA . VAL A 1 682 ? -0.911 15.161 -25.542 1.00 45.31 682 VAL A CA 1
ATOM 4944 C C . VAL A 1 682 ? -0.240 13.927 -26.112 1.00 45.31 682 VAL A C 1
ATOM 4946 O O . VAL A 1 682 ? 0.927 13.992 -26.493 1.00 45.31 682 VAL A O 1
ATOM 4949 N N . ILE A 1 683 ? -0.992 12.826 -26.200 1.00 52.78 683 ILE A N 1
ATOM 4950 C CA . ILE A 1 683 ? -0.579 11.655 -26.978 1.00 52.78 683 ILE A CA 1
ATOM 4951 C C . ILE A 1 683 ? -0.310 12.143 -28.409 1.00 52.78 683 ILE A C 1
ATOM 4953 O O . ILE A 1 683 ? -1.233 12.633 -29.078 1.00 52.78 683 ILE A O 1
ATOM 4957 N N . PRO A 1 684 ? 0.935 12.071 -28.906 1.00 51.81 684 PRO A N 1
ATOM 4958 C CA . PRO A 1 684 ? 1.210 12.379 -30.293 1.00 51.81 684 PRO A CA 1
ATOM 4959 C C . PRO A 1 684 ? 0.443 11.387 -31.159 1.00 51.81 684 PRO A C 1
ATOM 4961 O O . PRO A 1 684 ? 0.470 10.185 -30.919 1.00 51.81 684 PRO A O 1
ATOM 4964 N N . THR A 1 685 ? -0.218 11.859 -32.210 1.00 48.41 685 THR A N 1
ATOM 4965 C CA . THR A 1 685 ? -0.742 10.939 -33.220 1.00 48.41 685 THR A CA 1
ATOM 4966 C C . THR A 1 685 ? 0.434 10.278 -33.932 1.00 48.41 685 THR A C 1
ATOM 4968 O O . THR A 1 685 ? 1.057 10.899 -34.799 1.00 48.41 685 THR A O 1
ATOM 4971 N N . PHE A 1 686 ? 0.743 9.035 -33.566 1.00 55.31 686 PHE A N 1
ATOM 4972 C CA . PHE A 1 686 ? 1.778 8.257 -34.232 1.00 55.31 686 PHE A CA 1
ATOM 4973 C C . PHE A 1 686 ? 1.315 7.840 -35.616 1.00 55.31 686 PHE A C 1
ATOM 4975 O O . PHE A 1 686 ? 0.227 7.297 -35.812 1.00 55.31 686 PHE A O 1
ATOM 4982 N N . VAL A 1 687 ? 2.162 8.099 -36.606 1.00 53.97 687 VAL A N 1
ATOM 4983 C CA . VAL A 1 687 ? 1.871 7.718 -37.989 1.00 53.97 687 VAL A CA 1
ATOM 4984 C C . VAL A 1 687 ? 2.245 6.248 -38.216 1.00 53.97 687 VAL A C 1
ATOM 4986 O O . VAL A 1 687 ? 1.609 5.576 -39.032 1.00 53.97 687 VAL A O 1
ATOM 4989 N N . ARG A 1 688 ? 3.278 5.732 -37.523 1.00 69.75 688 ARG A N 1
ATOM 4990 C CA . ARG A 1 688 ? 3.844 4.382 -37.708 1.00 69.75 688 ARG A CA 1
ATOM 4991 C C . ARG A 1 688 ? 4.559 3.883 -36.435 1.00 69.75 688 ARG A C 1
ATOM 4993 O O . ARG A 1 688 ? 5.178 4.710 -35.777 1.00 69.75 688 ARG A O 1
ATOM 5000 N N . PRO A 1 689 ? 4.583 2.560 -36.171 1.00 77.25 689 PRO A N 1
ATOM 5001 C CA . PRO A 1 689 ? 5.308 1.992 -35.035 1.00 77.25 689 PRO A CA 1
ATOM 5002 C C . PRO A 1 689 ? 6.824 2.010 -35.206 1.00 77.25 689 PRO A C 1
ATOM 5004 O O . PRO A 1 689 ? 7.331 1.803 -36.322 1.00 77.25 689 PRO A O 1
ATOM 5007 N N . GLY A 1 690 ? 7.538 2.203 -34.099 1.00 81.00 690 GLY A N 1
ATOM 5008 C CA . GLY A 1 690 ? 8.993 2.310 -34.058 1.00 81.00 690 GLY A CA 1
ATOM 5009 C C . GLY A 1 690 ? 9.526 2.699 -32.682 1.00 81.00 690 GLY A C 1
ATOM 5010 O O . GLY A 1 690 ? 8.817 2.632 -31.685 1.00 81.00 690 GLY A O 1
ATOM 5011 N N . ALA A 1 691 ? 10.788 3.110 -32.643 1.00 85.81 691 ALA A N 1
ATOM 5012 C CA . ALA A 1 691 ? 11.421 3.674 -31.464 1.00 85.81 691 ALA A CA 1
ATOM 5013 C C . ALA A 1 691 ? 12.170 4.971 -31.806 1.00 85.81 691 ALA A C 1
ATOM 5015 O O . ALA A 1 691 ? 12.690 5.138 -32.914 1.00 85.81 691 ALA A O 1
ATOM 5016 N N . TYR A 1 692 ? 12.241 5.869 -30.833 1.00 83.12 692 TYR A N 1
ATOM 5017 C CA . TYR A 1 692 ? 13.061 7.071 -30.831 1.00 83.12 692 TYR A CA 1
ATOM 5018 C C . TYR A 1 692 ? 14.035 6.993 -29.657 1.00 83.12 692 TYR A C 1
ATOM 5020 O O . TYR A 1 692 ? 13.617 6.759 -28.524 1.00 83.12 692 TYR A O 1
ATOM 5028 N N . LEU A 1 693 ? 15.323 7.179 -29.937 1.00 85.69 693 LEU A N 1
ATOM 5029 C CA . LEU A 1 693 ? 16.382 7.274 -28.941 1.00 85.69 693 LEU A CA 1
ATOM 5030 C C . LEU A 1 693 ? 17.050 8.642 -29.057 1.00 85.69 693 LEU A C 1
ATOM 5032 O O . LEU A 1 693 ? 17.590 8.983 -30.109 1.00 85.69 693 LEU A O 1
ATOM 5036 N N . GLN A 1 694 ? 17.082 9.392 -27.964 1.00 84.31 694 GLN A N 1
ATOM 5037 C CA . GLN A 1 694 ? 17.873 10.609 -27.852 1.00 84.31 694 GLN A CA 1
ATOM 5038 C C . GLN A 1 694 ? 18.864 10.485 -26.708 1.00 84.31 694 GLN A C 1
ATOM 5040 O O . GLN A 1 694 ? 18.461 10.233 -25.580 1.00 84.31 694 GLN A O 1
ATOM 5045 N N . VAL A 1 695 ? 20.144 10.716 -26.993 1.00 84.69 695 VAL A N 1
ATOM 5046 C CA . VAL A 1 695 ? 21.197 10.774 -25.977 1.00 84.69 695 VAL A CA 1
ATOM 5047 C C . VAL A 1 695 ? 21.931 12.102 -26.096 1.00 84.69 695 VAL A C 1
ATOM 5049 O O . VAL A 1 695 ? 22.489 12.412 -27.152 1.00 84.69 695 VAL A O 1
ATOM 5052 N N . THR A 1 696 ? 21.934 12.899 -25.031 1.00 82.31 696 THR A N 1
ATOM 5053 C CA . THR A 1 696 ? 22.561 14.229 -24.992 1.00 82.31 696 THR A CA 1
ATOM 5054 C C . THR A 1 696 ? 23.273 14.476 -23.668 1.00 82.31 696 THR A C 1
ATOM 5056 O O . THR A 1 696 ? 22.842 13.974 -22.632 1.00 82.31 696 THR A O 1
ATOM 5059 N N . ASN A 1 697 ? 24.358 15.259 -23.675 1.00 83.44 697 ASN A N 1
ATOM 5060 C CA . ASN A 1 697 ? 25.106 15.656 -22.470 1.00 83.44 697 ASN A CA 1
ATOM 5061 C C . ASN A 1 697 ? 25.489 14.499 -21.528 1.00 83.44 697 ASN A C 1
ATOM 5063 O O . ASN A 1 697 ? 25.647 14.716 -20.329 1.00 83.44 697 ASN A O 1
ATOM 5067 N N . SER A 1 698 ? 25.564 13.266 -22.027 1.00 87.44 698 SER A N 1
ATOM 5068 C CA . SER A 1 698 ? 25.619 12.073 -21.178 1.00 87.44 698 SER A CA 1
ATOM 5069 C C . SER A 1 698 ? 26.967 11.371 -21.273 1.00 87.44 698 SER A C 1
ATOM 5071 O O . SER A 1 698 ? 27.643 11.420 -22.299 1.00 87.44 698 SER A O 1
ATOM 5073 N N . THR A 1 699 ? 27.355 10.704 -20.189 1.00 89.69 699 THR A N 1
ATOM 5074 C CA . THR A 1 699 ? 28.579 9.900 -20.109 1.00 89.69 699 THR A CA 1
ATOM 5075 C C . THR A 1 699 ? 28.227 8.421 -20.096 1.00 89.69 699 THR A C 1
ATOM 5077 O O . THR A 1 699 ? 27.517 7.969 -19.204 1.00 89.69 699 THR A O 1
ATOM 5080 N N . MET A 1 700 ? 28.750 7.666 -21.055 1.00 87.88 700 MET A N 1
ATOM 5081 C CA . MET A 1 700 ? 28.601 6.219 -21.182 1.00 87.88 700 MET A CA 1
ATOM 5082 C C . MET A 1 700 ? 29.996 5.605 -21.277 1.00 87.88 700 MET A C 1
ATOM 5084 O O . MET A 1 700 ? 30.487 5.416 -22.376 1.00 87.88 700 MET A O 1
ATOM 5088 N N . GLN A 1 701 ? 30.690 5.407 -20.157 1.00 84.56 701 GLN A N 1
ATOM 5089 C CA . GLN A 1 701 ? 32.086 4.947 -20.174 1.00 84.56 701 GLN A CA 1
ATOM 5090 C C . GLN A 1 701 ? 32.348 3.864 -19.136 1.00 84.56 701 GLN A C 1
ATOM 5092 O O . GLN A 1 701 ? 31.718 3.817 -18.075 1.00 84.56 701 GLN A O 1
ATOM 5097 N N . GLY A 1 702 ? 33.354 3.035 -19.411 1.00 84.94 702 GLY A N 1
ATOM 5098 C CA . GLY A 1 702 ? 33.814 1.998 -18.490 1.00 84.94 702 GLY A CA 1
ATOM 5099 C C . GLY A 1 702 ? 32.853 0.819 -18.354 1.00 84.94 702 GLY A C 1
ATOM 5100 O O . GLY A 1 702 ? 33.030 0.013 -17.443 1.00 84.94 702 GLY A O 1
ATOM 5101 N N . ASN A 1 703 ? 31.843 0.714 -19.221 1.00 88.81 703 ASN A N 1
ATOM 5102 C CA . ASN A 1 703 ? 30.974 -0.455 -19.275 1.00 88.81 703 ASN A CA 1
ATOM 5103 C C . ASN A 1 703 ? 31.740 -1.663 -19.837 1.00 88.81 703 ASN A C 1
ATOM 5105 O O . ASN A 1 703 ? 32.740 -1.525 -20.543 1.00 88.81 703 ASN A O 1
ATOM 5109 N N . PHE A 1 704 ? 31.301 -2.871 -19.492 1.00 86.81 704 PHE A N 1
ATOM 5110 C CA . PHE A 1 70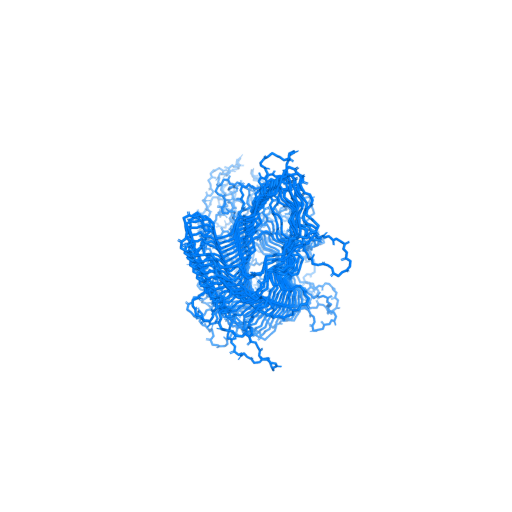4 ? 31.866 -4.083 -20.073 1.00 86.81 704 PHE A CA 1
ATOM 5111 C C . PHE A 1 704 ? 31.317 -4.298 -21.489 1.00 86.81 704 PHE A C 1
ATOM 5113 O O . PHE A 1 704 ? 30.107 -4.343 -21.673 1.00 86.81 704 PHE A O 1
ATOM 5120 N N . GLY A 1 705 ? 32.191 -4.479 -22.480 1.00 81.62 705 GLY A N 1
ATOM 5121 C CA . GLY A 1 705 ? 31.780 -4.503 -23.889 1.00 81.62 705 GLY A CA 1
ATOM 5122 C C . GLY A 1 705 ? 31.665 -3.088 -24.455 1.00 81.62 705 GLY A C 1
ATOM 5123 O O . GLY A 1 705 ? 32.414 -2.211 -24.036 1.00 81.62 705 GLY A O 1
ATOM 5124 N N . ASP A 1 706 ? 30.757 -2.883 -25.404 1.00 80.94 706 ASP A N 1
ATOM 5125 C CA . ASP A 1 706 ? 30.471 -1.576 -25.979 1.00 80.94 706 ASP A CA 1
ATOM 5126 C C . ASP A 1 706 ? 29.637 -0.701 -25.041 1.00 80.94 706 ASP A C 1
ATOM 5128 O O . ASP A 1 706 ? 28.843 -1.193 -24.233 1.00 80.94 706 ASP A O 1
ATOM 5132 N N . ASP A 1 707 ? 29.776 0.616 -25.155 1.00 84.88 707 ASP A N 1
ATOM 5133 C CA . ASP A 1 707 ? 29.002 1.557 -24.341 1.00 84.88 707 ASP A CA 1
ATOM 5134 C C . ASP A 1 707 ? 27.572 1.744 -24.859 1.00 84.88 707 ASP A C 1
ATOM 5136 O O . ASP A 1 707 ? 26.676 2.116 -24.097 1.00 84.88 707 ASP A O 1
ATOM 5140 N N . ALA A 1 708 ? 27.333 1.437 -26.134 1.00 85.56 708 ALA A N 1
ATOM 5141 C CA . ALA A 1 708 ? 25.995 1.360 -26.697 1.00 85.56 708 ALA A CA 1
ATOM 5142 C C . ALA A 1 708 ? 25.862 0.222 -27.719 1.00 85.56 708 ALA A C 1
ATOM 5144 O O . ALA A 1 708 ? 26.746 0.016 -28.545 1.00 85.56 708 ALA A O 1
ATOM 5145 N N . PHE A 1 709 ? 24.723 -0.474 -27.718 1.00 84.62 709 PHE A N 1
ATOM 5146 C CA . PHE A 1 709 ? 24.355 -1.464 -28.730 1.00 84.62 709 PHE A CA 1
ATOM 5147 C C . PHE A 1 709 ? 22.942 -1.229 -29.260 1.00 84.62 709 PHE A C 1
ATOM 5149 O O . PHE A 1 709 ? 21.954 -1.338 -28.529 1.00 84.62 709 PHE A O 1
ATOM 5156 N N . LEU A 1 710 ? 22.828 -0.952 -30.560 1.00 85.31 710 LEU A N 1
ATOM 5157 C CA . LEU A 1 710 ? 21.544 -0.731 -31.225 1.00 85.31 710 LEU A CA 1
ATOM 5158 C C . LEU A 1 710 ? 21.254 -1.847 -32.229 1.00 85.31 710 LEU A C 1
ATOM 5160 O O . LEU A 1 710 ? 22.048 -2.119 -33.130 1.00 85.31 710 LEU A O 1
ATOM 5164 N N . HIS A 1 711 ? 20.086 -2.479 -32.133 1.00 82.44 711 HIS A N 1
ATOM 5165 C CA . HIS A 1 711 ? 19.788 -3.661 -32.942 1.00 82.44 711 HIS A CA 1
ATOM 5166 C C . HIS A 1 711 ? 18.359 -3.687 -33.470 1.00 82.44 711 HIS A C 1
ATOM 5168 O O . HIS A 1 711 ? 17.396 -3.586 -32.721 1.00 82.44 711 HIS A O 1
ATOM 5174 N N . GLY A 1 712 ? 18.210 -3.875 -34.779 1.00 84.12 712 GLY A N 1
ATOM 5175 C CA . GLY A 1 712 ? 16.927 -4.189 -35.400 1.00 84.12 712 GLY A CA 1
ATOM 5176 C C . GLY A 1 712 ? 16.770 -5.692 -35.547 1.00 84.12 712 GLY A C 1
ATOM 5177 O O . GLY A 1 712 ? 17.698 -6.346 -35.999 1.00 84.12 712 GLY A O 1
ATOM 5178 N N . PHE A 1 713 ? 15.613 -6.256 -35.214 1.00 85.81 713 PHE A N 1
ATOM 5179 C CA . PHE A 1 713 ? 15.378 -7.693 -35.376 1.00 85.81 713 PHE A CA 1
ATOM 5180 C C . PHE A 1 713 ? 14.033 -8.003 -36.039 1.00 85.81 713 PHE A C 1
ATOM 5182 O O . PHE A 1 713 ? 13.091 -7.202 -36.069 1.00 85.81 713 PHE A O 1
ATOM 5189 N N . THR A 1 714 ? 13.937 -9.196 -36.619 1.00 87.62 714 THR A N 1
ATOM 5190 C CA . THR A 1 714 ? 12.690 -9.674 -37.214 1.00 87.62 714 THR A CA 1
ATOM 5191 C C . THR A 1 714 ? 11.761 -10.174 -36.104 1.00 87.62 714 THR A C 1
ATOM 5193 O O . THR A 1 714 ? 12.016 -11.233 -35.541 1.00 87.62 714 THR A O 1
ATOM 5196 N N . ALA A 1 715 ? 10.708 -9.410 -35.787 1.00 89.31 715 ALA A N 1
ATOM 5197 C CA . ALA A 1 715 ? 9.808 -9.666 -34.657 1.00 89.31 715 ALA A CA 1
ATOM 5198 C C . ALA A 1 715 ? 8.426 -10.181 -35.073 1.00 89.31 715 ALA A C 1
ATOM 5200 O O . ALA A 1 715 ? 7.651 -10.650 -34.244 1.00 89.31 715 ALA A O 1
ATOM 5201 N N . THR A 1 716 ? 8.108 -10.110 -36.364 1.00 87.94 716 THR A N 1
ATOM 5202 C CA . THR A 1 716 ? 6.865 -10.642 -36.924 1.00 87.94 716 THR A CA 1
ATOM 5203 C C . THR A 1 716 ? 7.156 -11.803 -37.872 1.00 87.94 716 THR A C 1
ATOM 5205 O O . THR A 1 716 ? 8.230 -11.821 -38.483 1.00 87.94 716 THR A O 1
ATOM 5208 N N . PRO A 1 717 ? 6.209 -12.739 -38.067 1.00 85.62 717 PRO A N 1
ATOM 5209 C CA . PRO A 1 717 ? 6.326 -13.775 -39.085 1.00 85.62 717 PRO A CA 1
ATOM 5210 C C . PRO A 1 717 ? 6.531 -13.196 -40.488 1.00 85.62 717 PRO A C 1
ATOM 5212 O O . PRO A 1 717 ? 6.192 -12.041 -40.761 1.00 85.62 717 PRO A O 1
ATOM 5215 N N . ASP A 1 718 ? 7.011 -14.037 -41.408 1.00 80.62 718 ASP A N 1
ATOM 5216 C CA . ASP A 1 718 ? 7.122 -13.671 -42.820 1.00 80.62 718 ASP A CA 1
ATOM 5217 C C . ASP A 1 718 ? 5.788 -13.087 -43.336 1.00 80.62 718 ASP A C 1
ATOM 5219 O O . ASP A 1 718 ? 4.753 -13.767 -43.291 1.00 80.62 718 ASP A O 1
ATOM 5223 N N . PRO A 1 719 ? 5.777 -11.848 -43.865 1.00 73.88 719 PRO A N 1
ATOM 5224 C CA . PRO A 1 719 ? 4.556 -11.243 -44.367 1.00 73.88 719 PRO A CA 1
ATOM 5225 C C . PRO A 1 719 ? 4.030 -12.060 -45.547 1.00 73.88 719 PRO A C 1
ATOM 5227 O O . PRO A 1 719 ? 4.798 -12.479 -46.419 1.00 73.88 719 PRO A O 1
ATOM 5230 N N . THR A 1 720 ? 2.709 -12.252 -45.617 1.00 71.00 720 THR A N 1
ATOM 5231 C CA . THR A 1 720 ? 2.073 -12.977 -46.728 1.00 71.00 720 THR A CA 1
ATOM 5232 C C . THR A 1 720 ? 2.528 -12.407 -48.071 1.00 71.00 720 THR A C 1
ATOM 5234 O O . THR A 1 720 ? 2.605 -11.186 -48.227 1.00 71.00 720 THR A O 1
ATOM 5237 N N . GLY A 1 721 ? 2.821 -13.276 -49.042 1.00 67.56 721 GLY A N 1
ATOM 5238 C CA . GLY A 1 721 ? 3.243 -12.841 -50.375 1.00 67.56 721 GLY A CA 1
ATOM 5239 C C . GLY A 1 721 ? 2.215 -11.912 -51.025 1.00 67.56 721 GLY A C 1
ATOM 5240 O O . GLY A 1 721 ? 1.006 -12.103 -50.864 1.00 67.56 721 GLY A O 1
ATOM 5241 N N . ILE A 1 722 ? 2.691 -10.913 -51.771 1.00 74.38 722 ILE A N 1
ATOM 5242 C CA . ILE A 1 722 ? 1.804 -10.007 -52.500 1.00 74.38 722 ILE A CA 1
ATOM 5243 C C . ILE A 1 722 ? 1.205 -10.769 -53.680 1.00 74.38 722 ILE A C 1
ATOM 5245 O O . ILE A 1 722 ? 1.910 -11.390 -54.478 1.00 74.38 722 ILE A O 1
ATOM 5249 N N . THR A 1 723 ? -0.117 -10.716 -53.795 1.00 75.75 723 THR A N 1
ATOM 5250 C CA . THR A 1 723 ? -0.859 -11.291 -54.922 1.00 75.75 723 THR A CA 1
ATOM 5251 C C . THR A 1 723 ? -1.460 -10.173 -55.770 1.00 75.75 723 THR A C 1
ATOM 5253 O O . THR A 1 723 ? -1.261 -8.992 -55.499 1.00 75.75 723 THR A O 1
ATOM 5256 N N . GLY A 1 724 ? -2.191 -10.513 -56.828 1.00 81.06 724 GLY A N 1
ATOM 5257 C CA . GLY A 1 724 ? -2.833 -9.526 -57.694 1.00 81.06 724 GLY A CA 1
ATOM 5258 C C . GLY A 1 724 ? -2.050 -9.245 -58.972 1.00 81.06 724 GLY A C 1
ATOM 5259 O O . GLY A 1 724 ? -1.209 -10.036 -59.399 1.00 81.06 724 GLY A O 1
ATOM 5260 N N . THR A 1 725 ? -2.386 -8.140 -59.637 1.00 84.69 725 THR A N 1
ATOM 5261 C CA . THR A 1 725 ? -1.924 -7.868 -61.007 1.00 84.69 725 THR A CA 1
ATOM 5262 C C . THR A 1 725 ? -0.944 -6.705 -61.041 1.00 84.69 725 THR A C 1
ATOM 5264 O O . THR A 1 725 ? -1.289 -5.592 -60.658 1.00 84.69 725 THR A O 1
ATOM 5267 N N . TRP A 1 726 ? 0.249 -6.938 -61.589 1.00 82.12 726 TRP A N 1
ATOM 5268 C CA . TRP A 1 726 ? 1.176 -5.878 -61.987 1.00 82.12 726 TRP A CA 1
ATOM 5269 C C . TRP A 1 726 ? 1.658 -6.120 -63.418 1.00 82.12 726 TRP A C 1
ATOM 5271 O O . TRP A 1 726 ? 2.535 -6.949 -63.673 1.00 82.12 726 TRP A O 1
ATOM 5281 N N . SER A 1 727 ? 1.046 -5.394 -64.353 1.00 80.25 727 SER A N 1
ATOM 5282 C CA . SER A 1 727 ? 1.295 -5.444 -65.801 1.00 80.25 727 SER A CA 1
ATOM 5283 C C . SER A 1 727 ? 1.629 -4.052 -66.342 1.00 80.25 727 SER A C 1
ATOM 5285 O O . SER A 1 727 ? 1.666 -3.107 -65.569 1.00 80.25 727 SER A O 1
ATOM 5287 N N . ALA A 1 728 ? 1.848 -3.896 -67.652 1.00 75.12 728 ALA A N 1
ATOM 5288 C CA . ALA A 1 728 ? 2.069 -2.584 -68.276 1.00 75.12 728 ALA A CA 1
ATOM 5289 C C . ALA A 1 728 ? 0.862 -1.625 -68.192 1.00 75.12 728 ALA A C 1
ATOM 5291 O O . ALA A 1 728 ? 1.033 -0.425 -68.366 1.00 75.12 728 ALA A O 1
ATOM 5292 N N . MET A 1 729 ? -0.356 -2.134 -67.956 1.00 81.88 729 MET A N 1
ATOM 5293 C CA . MET A 1 729 ? -1.595 -1.335 -67.995 1.00 81.88 729 MET A CA 1
ATOM 5294 C C . MET A 1 729 ? -2.373 -1.320 -66.674 1.00 81.88 729 MET A C 1
ATOM 5296 O O . MET A 1 729 ? -3.351 -0.590 -66.552 1.00 81.88 729 MET A O 1
ATOM 5300 N N . MET A 1 730 ? -1.996 -2.152 -65.704 1.00 84.62 730 MET A N 1
ATOM 5301 C CA . MET A 1 730 ? -2.741 -2.315 -64.457 1.00 84.62 730 MET A CA 1
ATOM 5302 C C . MET A 1 730 ? -1.788 -2.592 -63.304 1.00 84.62 730 MET A C 1
ATOM 5304 O O . MET A 1 730 ? -0.935 -3.479 -63.406 1.00 84.62 730 MET A O 1
ATOM 5308 N N . PHE A 1 731 ? -2.000 -1.863 -62.213 1.00 82.75 731 PHE A N 1
ATOM 5309 C CA . PHE A 1 731 ? -1.371 -2.071 -60.921 1.00 82.75 731 PHE A CA 1
ATOM 5310 C C . PHE A 1 731 ? -2.468 -2.239 -59.864 1.00 82.75 731 PHE A C 1
ATOM 5312 O O . PHE A 1 731 ? -3.157 -1.288 -59.507 1.00 82.75 731 PHE A O 1
ATOM 5319 N N . ALA A 1 732 ? -2.683 -3.481 -59.439 1.00 80.12 732 ALA A N 1
ATOM 5320 C CA . ALA A 1 732 ? -3.699 -3.878 -58.470 1.00 80.12 732 ALA A CA 1
ATOM 5321 C C . ALA A 1 732 ? -3.152 -5.005 -57.570 1.00 80.12 732 ALA A C 1
ATOM 5323 O O . ALA A 1 732 ? -3.595 -6.155 -57.692 1.00 80.12 732 ALA A O 1
ATOM 5324 N N . PRO A 1 733 ? -2.134 -4.722 -56.733 1.00 77.00 733 PRO A N 1
ATOM 5325 C CA . PRO A 1 733 ? -1.684 -5.661 -55.712 1.00 77.00 733 PRO A CA 1
ATOM 5326 C C . PRO A 1 733 ? -2.788 -5.907 -54.673 1.00 77.00 733 PRO A C 1
ATOM 5328 O O . PRO A 1 733 ? -3.520 -4.994 -54.293 1.00 77.00 733 PRO A O 1
ATOM 5331 N N . MET A 1 734 ? -2.881 -7.142 -54.194 1.00 70.19 734 MET A N 1
ATOM 5332 C CA . MET A 1 734 ? -3.757 -7.580 -53.110 1.00 70.19 734 MET A CA 1
ATOM 5333 C C . MET A 1 734 ? -2.916 -8.223 -52.001 1.00 70.19 734 MET A C 1
ATOM 5335 O O . MET A 1 734 ? -1.992 -8.990 -52.287 1.00 70.19 734 MET A O 1
ATOM 5339 N N . GLY A 1 735 ? -3.272 -7.950 -50.744 1.00 65.50 735 GLY A N 1
ATOM 5340 C CA . GLY A 1 735 ? -2.507 -8.370 -49.565 1.00 65.50 735 GLY A CA 1
ATOM 5341 C C . GLY A 1 735 ? -1.490 -7.318 -49.110 1.00 65.50 735 GLY A C 1
ATOM 5342 O O . GLY A 1 735 ? -1.458 -6.209 -49.642 1.00 65.50 735 GLY A O 1
ATOM 5343 N N . GLY A 1 736 ? -0.666 -7.671 -48.119 1.00 63.72 736 GLY A N 1
ATOM 5344 C CA . GLY A 1 736 ? 0.279 -6.751 -47.483 1.00 63.72 736 GLY A CA 1
ATOM 5345 C C . GLY A 1 736 ? 1.354 -6.247 -48.439 1.00 63.72 736 GLY A C 1
ATOM 5346 O O . GLY A 1 736 ? 2.281 -6.972 -48.787 1.00 63.72 736 GLY A O 1
ATOM 5347 N N . GLN A 1 737 ? 1.225 -4.988 -48.859 1.00 61.53 737 GLN A N 1
ATOM 5348 C CA . GLN A 1 737 ? 1.995 -4.421 -49.966 1.00 61.53 737 GLN A CA 1
ATOM 5349 C C . GLN A 1 737 ? 3.483 -4.186 -49.641 1.00 61.53 737 GLN A C 1
ATOM 5351 O O . GLN A 1 737 ? 4.246 -3.947 -50.572 1.00 61.53 737 GLN A O 1
ATOM 5356 N N . GLY A 1 738 ? 3.909 -4.300 -48.374 1.00 67.50 738 GLY A N 1
ATOM 5357 C CA . GLY A 1 738 ? 5.287 -4.093 -47.904 1.00 67.50 738 GLY A CA 1
ATOM 5358 C C . GLY A 1 738 ? 5.757 -5.138 -46.890 1.00 67.50 738 GLY A C 1
ATOM 5359 O O . GLY A 1 738 ? 5.009 -6.048 -46.526 1.00 67.50 738 GLY A O 1
ATOM 5360 N N . ASP A 1 739 ? 7.021 -5.035 -46.479 1.00 76.06 739 ASP A N 1
ATOM 5361 C CA . ASP A 1 739 ? 7.557 -5.773 -45.330 1.00 76.06 739 ASP A CA 1
ATOM 5362 C C . ASP A 1 739 ? 7.342 -4.940 -44.041 1.00 76.06 739 ASP A C 1
ATOM 5364 O O . ASP A 1 739 ? 7.437 -3.708 -44.103 1.00 76.06 739 ASP A O 1
ATOM 5368 N N . PRO A 1 740 ? 7.025 -5.560 -42.887 1.00 81.00 740 PRO A N 1
ATOM 5369 C CA . PRO A 1 740 ? 7.095 -4.900 -41.579 1.00 81.00 740 PRO A CA 1
ATOM 5370 C C . PRO A 1 740 ? 8.495 -4.322 -41.351 1.00 81.00 740 PRO A C 1
ATOM 5372 O O . PRO A 1 740 ? 9.465 -4.909 -41.826 1.00 81.00 740 PRO A O 1
ATOM 5375 N N . LEU A 1 741 ? 8.623 -3.193 -40.644 1.00 81.06 741 LEU A N 1
ATOM 5376 C CA . LEU A 1 741 ? 9.930 -2.544 -40.464 1.00 81.06 741 LEU A CA 1
ATOM 5377 C C . LEU A 1 741 ? 10.301 -2.355 -38.997 1.00 81.06 741 LEU A C 1
ATOM 5379 O O . LEU A 1 741 ? 9.453 -1.955 -38.203 1.00 81.06 741 LEU A O 1
ATOM 5383 N N . ALA A 1 742 ? 11.568 -2.600 -38.669 1.00 83.25 742 ALA A N 1
ATOM 5384 C CA . ALA A 1 742 ? 12.230 -2.237 -37.424 1.00 83.25 742 ALA A CA 1
ATOM 5385 C C . ALA A 1 742 ? 12.727 -0.791 -37.546 1.00 83.25 742 ALA A C 1
ATOM 5387 O O . ALA A 1 742 ? 13.760 -0.526 -38.161 1.00 83.25 742 ALA A O 1
ATOM 5388 N N . ARG A 1 743 ? 11.946 0.160 -37.030 1.00 80.38 743 ARG A N 1
ATOM 5389 C CA . ARG A 1 743 ? 12.194 1.599 -37.202 1.00 80.38 743 ARG A CA 1
ATOM 5390 C C . ARG A 1 743 ? 12.825 2.184 -35.947 1.00 80.38 743 ARG A C 1
ATOM 5392 O O . ARG A 1 743 ? 12.171 2.199 -34.913 1.00 80.38 743 ARG A O 1
ATOM 5399 N N . LEU A 1 744 ? 14.047 2.693 -36.057 1.00 80.06 744 LEU A N 1
ATOM 5400 C CA . LEU A 1 744 ? 14.729 3.418 -34.986 1.00 80.06 744 LEU A CA 1
ATOM 5401 C C . LEU A 1 744 ? 15.274 4.736 -35.531 1.00 80.06 744 LEU A C 1
ATOM 5403 O O . LEU A 1 744 ? 16.018 4.733 -36.520 1.00 80.06 744 LEU A O 1
ATOM 5407 N N . ASP A 1 745 ? 14.908 5.824 -34.863 1.00 74.56 745 ASP A N 1
ATOM 5408 C CA . ASP A 1 745 ? 15.519 7.137 -35.036 1.00 74.56 745 ASP A CA 1
ATOM 5409 C C . ASP A 1 745 ? 16.441 7.419 -33.851 1.00 74.56 745 ASP A C 1
ATOM 5411 O O . ASP A 1 745 ? 16.026 7.289 -32.701 1.00 74.56 745 ASP A O 1
ATOM 5415 N N . VAL A 1 746 ? 17.687 7.794 -34.142 1.00 75.69 746 VAL A N 1
ATOM 5416 C CA . VAL A 1 746 ? 18.706 8.082 -33.127 1.00 75.69 746 VAL A CA 1
ATOM 5417 C C . VAL A 1 746 ? 19.154 9.532 -33.237 1.00 75.69 746 VAL A C 1
ATOM 5419 O O . VAL A 1 746 ? 19.588 9.975 -34.302 1.00 75.69 746 VAL A O 1
ATOM 5422 N N . VAL A 1 747 ? 19.096 10.258 -32.126 1.00 74.88 747 VAL A N 1
ATOM 5423 C CA . VAL A 1 747 ? 19.678 11.592 -31.972 1.00 74.88 747 VAL A CA 1
ATOM 5424 C C . VAL A 1 747 ? 20.819 11.511 -30.969 1.00 74.88 747 VAL A C 1
ATOM 5426 O O . VAL A 1 747 ? 20.615 11.137 -29.816 1.00 74.88 747 VAL A O 1
ATOM 5429 N N . TRP A 1 748 ? 22.017 11.884 -31.410 1.00 73.50 748 TRP A N 1
ATOM 5430 C CA . TRP A 1 748 ? 23.232 11.865 -30.604 1.00 73.50 748 TRP A CA 1
ATOM 5431 C C . TRP A 1 748 ? 23.816 13.282 -30.488 1.00 73.50 748 TRP A C 1
ATOM 5433 O O . TRP A 1 748 ? 24.154 13.918 -31.490 1.00 73.50 748 TRP A O 1
ATOM 5443 N N . GLY A 1 749 ? 23.931 13.792 -29.260 1.00 66.06 749 GLY A N 1
ATOM 5444 C CA . GLY A 1 749 ? 24.510 15.107 -28.952 1.00 66.06 749 GLY A CA 1
ATOM 5445 C C . GLY A 1 749 ? 23.576 16.303 -29.203 1.00 66.06 749 GLY A C 1
ATOM 5446 O O . GLY A 1 749 ? 22.401 16.144 -29.536 1.00 66.06 749 GLY A O 1
ATOM 5447 N N . THR A 1 750 ? 24.090 17.529 -29.026 1.00 58.94 750 THR A N 1
ATOM 5448 C CA . THR A 1 750 ? 23.350 18.785 -29.289 1.00 58.94 750 THR A CA 1
ATOM 5449 C C . THR A 1 750 ? 24.178 19.795 -30.088 1.00 58.94 750 THR A C 1
ATOM 5451 O O . THR A 1 750 ? 25.400 19.735 -30.106 1.00 58.94 750 THR A O 1
ATOM 5454 N N . ALA A 1 751 ? 23.530 20.772 -30.738 1.00 50.09 751 ALA A N 1
ATOM 5455 C CA . ALA A 1 751 ? 24.220 21.810 -31.521 1.00 50.09 751 ALA A CA 1
ATOM 5456 C C . ALA A 1 751 ? 25.097 22.768 -30.686 1.00 50.09 751 ALA A C 1
ATOM 5458 O O . ALA A 1 751 ? 25.851 23.560 -31.259 1.00 50.09 751 ALA A O 1
ATOM 5459 N N . ALA A 1 752 ? 24.941 22.776 -29.359 1.00 55.41 752 ALA A N 1
ATOM 5460 C CA . ALA A 1 752 ? 25.630 23.705 -28.475 1.00 55.41 752 ALA A CA 1
ATOM 5461 C C . ALA A 1 752 ? 27.041 23.190 -28.143 1.00 55.41 752 ALA A C 1
ATOM 5463 O O . ALA A 1 752 ? 27.215 22.046 -27.750 1.00 55.41 752 ALA A O 1
ATOM 5464 N N . ALA A 1 753 ? 28.061 24.040 -28.279 1.00 48.84 753 ALA A N 1
ATOM 5465 C CA . ALA A 1 753 ? 29.437 23.666 -27.948 1.00 48.84 753 ALA A CA 1
ATOM 5466 C C . ALA A 1 753 ? 29.591 23.364 -26.443 1.00 48.84 753 ALA A C 1
ATOM 5468 O O . ALA A 1 753 ? 29.221 24.204 -25.620 1.00 48.84 753 ALA A O 1
ATOM 5469 N N . GLY A 1 754 ? 30.192 22.216 -26.103 1.00 53.53 754 GLY A N 1
ATOM 5470 C CA . GLY A 1 754 ? 30.420 21.770 -24.718 1.00 53.53 754 GLY A CA 1
ATOM 5471 C C . GLY A 1 754 ? 29.360 20.813 -24.160 1.00 53.53 754 GLY A C 1
ATOM 5472 O O . GLY A 1 754 ? 29.411 20.506 -22.974 1.00 53.53 754 GLY A O 1
ATOM 5473 N N . ASN A 1 755 ? 28.444 20.350 -25.013 1.00 59.34 755 ASN A N 1
ATOM 5474 C CA . ASN A 1 755 ? 27.279 19.527 -24.685 1.00 59.34 755 ASN A CA 1
ATOM 5475 C C . ASN A 1 755 ? 27.319 18.164 -25.416 1.00 59.34 755 ASN A C 1
ATOM 5477 O O . ASN A 1 755 ? 26.305 17.673 -25.929 1.00 59.34 755 ASN A O 1
ATOM 5481 N N . ASP A 1 756 ? 28.520 17.592 -25.520 1.00 68.69 756 ASP A N 1
ATOM 5482 C CA . ASP A 1 756 ? 28.782 16.354 -26.255 1.00 68.69 756 ASP A CA 1
ATOM 5483 C C . ASP A 1 756 ? 28.613 15.133 -25.344 1.00 68.69 756 ASP A C 1
ATOM 5485 O O . ASP A 1 756 ? 28.820 15.204 -24.130 1.00 68.69 756 ASP A O 1
ATOM 5489 N N . ASN A 1 757 ? 28.232 14.003 -25.938 1.00 78.25 757 ASN A N 1
ATOM 5490 C CA . ASN A 1 757 ? 28.243 12.723 -25.236 1.00 78.25 757 ASN A CA 1
ATOM 5491 C C . ASN A 1 757 ? 29.678 12.197 -25.148 1.00 78.25 757 ASN A C 1
ATOM 5493 O O . ASN A 1 757 ? 30.452 12.357 -26.090 1.00 78.25 757 ASN A O 1
ATOM 5497 N N . THR A 1 758 ? 30.014 11.505 -24.065 1.00 82.25 758 THR A N 1
ATOM 5498 C CA . THR A 1 758 ? 31.291 10.792 -23.929 1.00 82.25 758 THR A CA 1
ATOM 5499 C C . THR A 1 758 ? 31.045 9.290 -23.900 1.00 82.25 758 THR A C 1
ATOM 5501 O O . THR A 1 758 ? 30.286 8.809 -23.066 1.00 82.25 758 THR A O 1
ATOM 5504 N N . PHE A 1 759 ? 31.668 8.555 -24.818 1.00 80.75 759 PHE A N 1
ATOM 5505 C CA . PHE A 1 759 ? 31.633 7.093 -24.905 1.00 80.75 759 PHE A CA 1
ATOM 5506 C C . PHE A 1 759 ? 32.892 6.586 -25.608 1.00 80.75 759 PHE A C 1
ATOM 5508 O O . PHE A 1 759 ? 33.565 7.367 -26.284 1.00 80.75 759 PHE A O 1
ATOM 5515 N N . ASP A 1 760 ? 33.219 5.310 -25.421 1.00 77.25 760 ASP A N 1
ATOM 5516 C CA . ASP A 1 760 ? 34.417 4.685 -25.979 1.00 77.25 760 ASP A CA 1
ATOM 5517 C C . ASP A 1 760 ? 34.096 3.802 -27.200 1.00 77.25 760 ASP A C 1
ATOM 5519 O O . ASP A 1 760 ? 34.941 3.676 -28.091 1.00 77.25 760 ASP A O 1
ATOM 5523 N N . SER A 1 761 ? 32.897 3.205 -27.272 1.00 77.06 761 SER A N 1
ATOM 5524 C CA . SER A 1 761 ? 32.442 2.460 -28.457 1.00 77.06 761 SER A CA 1
ATOM 5525 C C . SER A 1 761 ? 30.920 2.312 -28.582 1.00 77.06 761 SER A C 1
ATOM 5527 O O . SER A 1 761 ? 30.171 2.365 -27.605 1.00 77.06 761 SER A O 1
ATOM 5529 N N . ILE A 1 762 ? 30.461 2.100 -29.816 1.00 78.19 762 ILE A N 1
ATOM 5530 C CA . ILE A 1 762 ? 29.074 1.787 -30.167 1.00 78.19 762 ILE A CA 1
ATOM 5531 C C . ILE A 1 762 ? 29.059 0.613 -31.149 1.00 78.19 762 ILE A C 1
ATOM 5533 O O . ILE A 1 762 ? 29.873 0.556 -32.061 1.00 78.19 762 ILE A O 1
ATOM 5537 N N . GLU A 1 763 ? 28.114 -0.309 -30.998 1.00 77.00 763 GLU A N 1
ATOM 5538 C CA . GLU A 1 763 ? 27.879 -1.380 -31.965 1.00 77.00 763 GLU A CA 1
ATOM 5539 C C . GLU A 1 763 ? 26.449 -1.321 -32.511 1.00 77.00 763 GLU A C 1
ATOM 5541 O O . GLU A 1 763 ? 25.472 -1.076 -31.798 1.00 77.00 763 GLU A O 1
ATOM 5546 N N . VAL A 1 764 ? 26.310 -1.589 -33.811 1.00 75.12 764 VAL A N 1
ATOM 5547 C CA . VAL A 1 764 ? 25.012 -1.639 -34.485 1.00 75.12 764 VAL A CA 1
ATOM 5548 C C . VAL A 1 764 ? 24.835 -2.953 -35.222 1.00 75.12 764 VAL A C 1
ATOM 5550 O O . VAL A 1 764 ? 25.694 -3.380 -35.990 1.00 75.12 764 VAL A O 1
ATOM 5553 N N . ASN A 1 765 ? 23.674 -3.584 -35.024 1.00 68.81 765 ASN A N 1
ATOM 5554 C CA . ASN A 1 765 ? 23.227 -4.786 -35.738 1.00 68.81 765 ASN A CA 1
ATOM 5555 C C . ASN A 1 765 ? 24.239 -5.952 -35.755 1.00 68.81 765 ASN A C 1
ATOM 5557 O O . ASN A 1 765 ? 24.127 -6.830 -36.606 1.00 68.81 765 ASN A O 1
ATOM 5561 N N . ASN A 1 766 ? 25.190 -5.978 -34.815 1.00 61.38 766 ASN A N 1
ATOM 5562 C CA . ASN A 1 766 ? 26.291 -6.940 -34.720 1.00 61.38 766 ASN A CA 1
ATOM 5563 C C . ASN A 1 766 ? 26.962 -7.239 -36.072 1.00 61.38 766 ASN A C 1
ATOM 5565 O O . ASN A 1 766 ? 26.904 -8.355 -36.603 1.00 61.38 766 ASN A O 1
ATOM 5569 N N . GLN A 1 767 ? 27.604 -6.219 -36.643 1.00 51.28 767 GLN A N 1
ATOM 5570 C CA . GLN A 1 767 ? 28.301 -6.314 -37.927 1.00 51.28 767 GLN A CA 1
ATOM 5571 C C . GLN A 1 767 ? 29.461 -7.334 -37.912 1.00 51.28 767 GLN A C 1
ATOM 5573 O O . GLN A 1 767 ? 29.853 -7.836 -38.969 1.00 51.28 767 GLN A O 1
ATOM 5578 N N . PHE A 1 768 ? 29.993 -7.696 -36.735 1.00 44.56 768 PHE A N 1
ATOM 5579 C CA . PHE A 1 768 ? 31.200 -8.522 -36.606 1.00 44.56 768 PHE A CA 1
ATOM 5580 C C . PHE A 1 768 ? 30.961 -10.026 -36.407 1.00 44.56 768 PHE A C 1
ATOM 5582 O O . PHE A 1 768 ? 31.925 -10.788 -36.296 1.00 44.56 768 PHE A O 1
ATOM 5589 N N . GLY A 1 769 ? 29.712 -10.501 -36.461 1.00 43.84 769 GLY A N 1
ATOM 5590 C CA . GLY A 1 769 ? 29.414 -11.931 -36.619 1.00 43.84 769 GLY A CA 1
ATOM 5591 C C . GLY A 1 769 ? 29.878 -12.818 -35.458 1.00 43.84 769 GLY A C 1
ATOM 5592 O O . GLY A 1 769 ? 30.021 -14.034 -35.626 1.00 43.84 769 GLY A O 1
ATOM 5593 N N . ILE A 1 770 ? 30.100 -12.243 -34.273 1.00 42.03 770 ILE A N 1
ATOM 5594 C CA . ILE A 1 770 ? 30.474 -12.994 -33.073 1.00 42.03 770 ILE A CA 1
ATOM 5595 C C . ILE A 1 770 ? 29.194 -13.522 -32.409 1.00 42.03 770 ILE A C 1
ATOM 5597 O O . ILE A 1 770 ? 28.756 -13.061 -31.366 1.00 42.03 770 ILE A O 1
ATOM 5601 N N . GLY A 1 771 ? 28.560 -14.499 -33.059 1.00 45.12 771 GLY A N 1
ATOM 5602 C CA . GLY A 1 771 ? 27.777 -15.544 -32.396 1.00 45.12 771 GLY A CA 1
ATOM 5603 C C . GLY A 1 771 ? 26.587 -15.157 -31.508 1.00 45.12 771 GLY A C 1
ATOM 5604 O O . GLY A 1 771 ? 26.224 -15.991 -30.681 1.00 45.12 771 GLY A O 1
ATOM 5605 N N . ILE A 1 772 ? 25.943 -13.993 -31.659 1.00 47.47 772 ILE A N 1
ATOM 5606 C CA . ILE A 1 772 ? 24.628 -13.795 -31.026 1.00 47.47 772 ILE A CA 1
ATOM 5607 C C . ILE A 1 772 ? 23.600 -14.627 -31.821 1.00 47.47 772 ILE A C 1
ATOM 5609 O O . ILE A 1 772 ? 23.423 -14.383 -33.015 1.00 47.47 772 ILE A O 1
ATOM 5613 N N . PRO A 1 773 ? 22.881 -15.591 -31.214 1.00 46.34 773 PRO A N 1
ATOM 5614 C CA . PRO A 1 773 ? 21.876 -16.405 -31.908 1.00 46.34 773 PRO A CA 1
ATOM 5615 C C . PRO A 1 773 ? 20.587 -15.629 -32.261 1.00 46.34 773 PRO A C 1
ATOM 5617 O O . PRO A 1 773 ? 19.554 -16.238 -32.532 1.00 46.34 773 PRO A O 1
ATOM 5620 N N . SER A 1 774 ? 20.610 -14.291 -32.213 1.00 45.31 774 SER A N 1
ATOM 5621 C CA . SER A 1 774 ? 19.435 -13.414 -32.094 1.00 45.31 774 SER A CA 1
ATOM 5622 C C . SER A 1 774 ? 18.609 -13.242 -33.365 1.00 45.31 774 SER A C 1
ATOM 5624 O O . SER A 1 774 ? 17.568 -12.589 -33.322 1.00 45.31 774 SER A O 1
ATOM 5626 N N . THR A 1 775 ? 19.001 -13.867 -34.471 1.00 46.00 775 THR A N 1
ATOM 5627 C CA . THR A 1 775 ? 18.084 -14.123 -35.579 1.00 46.00 775 THR A CA 1
ATOM 5628 C C . THR A 1 775 ? 18.127 -15.615 -35.909 1.00 46.00 775 THR A C 1
ATOM 5630 O O . THR A 1 775 ? 19.218 -16.189 -35.957 1.00 46.00 775 THR A O 1
ATOM 5633 N N . PRO A 1 776 ? 16.988 -16.266 -36.223 1.00 42.88 776 PRO A N 1
ATOM 5634 C CA . PRO A 1 776 ? 16.960 -17.669 -36.661 1.00 42.88 776 PRO A CA 1
ATOM 5635 C C . PRO A 1 776 ? 17.880 -17.989 -37.856 1.00 42.88 776 PRO A C 1
ATOM 5637 O O . PRO A 1 776 ? 18.079 -19.155 -38.188 1.00 42.88 776 PRO A O 1
ATOM 5640 N N . ASN A 1 777 ? 18.434 -16.956 -38.504 1.00 48.06 777 ASN A N 1
ATOM 5641 C CA . ASN A 1 777 ? 19.255 -17.027 -39.704 1.00 48.06 777 ASN A CA 1
ATOM 5642 C C . ASN A 1 777 ? 20.682 -16.459 -39.544 1.00 48.06 777 ASN A C 1
ATOM 5644 O O . ASN A 1 777 ? 21.418 -16.481 -40.530 1.00 48.06 777 ASN A O 1
ATOM 5648 N N . GLY A 1 778 ? 21.078 -15.961 -38.364 1.00 52.88 778 GLY A N 1
ATOM 5649 C CA . GLY A 1 778 ? 22.413 -15.388 -38.121 1.00 52.88 778 GLY A CA 1
ATOM 5650 C C . GLY A 1 778 ? 22.734 -14.121 -38.930 1.00 52.88 778 GLY A C 1
ATOM 5651 O O . GLY A 1 778 ? 23.897 -13.888 -39.246 1.00 52.88 778 GLY A O 1
ATOM 5652 N N . GLU A 1 779 ? 21.720 -13.344 -39.323 1.00 60.00 779 GLU A N 1
ATOM 5653 C CA . GLU A 1 779 ? 21.893 -12.105 -40.093 1.00 60.00 779 GLU A CA 1
ATOM 5654 C C . GLU A 1 779 ? 22.054 -10.872 -39.188 1.00 60.00 779 GLU A C 1
ATOM 5656 O O . GLU A 1 779 ? 21.395 -10.811 -38.144 1.00 60.00 779 GLU A O 1
ATOM 5661 N N . PRO A 1 780 ? 22.889 -9.891 -39.590 1.00 62.75 780 PRO A N 1
ATOM 5662 C CA . PRO A 1 780 ? 23.116 -8.658 -38.846 1.00 62.75 780 PRO A CA 1
ATOM 5663 C C . PRO A 1 780 ? 21.939 -7.693 -39.044 1.00 62.75 780 PRO A C 1
ATOM 5665 O O . PRO A 1 780 ? 21.990 -6.826 -39.913 1.00 62.75 780 PRO A O 1
ATOM 5668 N N . GLY A 1 781 ? 20.842 -7.873 -38.301 1.00 75.94 781 GLY A N 1
ATOM 5669 C CA . GLY A 1 781 ? 19.656 -7.005 -38.346 1.00 75.94 781 GLY A CA 1
ATOM 5670 C C . GLY A 1 781 ? 18.332 -7.698 -38.719 1.00 75.94 781 GLY A C 1
ATOM 5671 O O . GLY A 1 781 ? 18.245 -8.921 -38.843 1.00 75.94 781 GLY A O 1
ATOM 5672 N N . ALA A 1 782 ? 17.281 -6.901 -38.938 1.00 81.38 782 ALA A N 1
ATOM 5673 C CA . ALA A 1 782 ? 15.952 -7.339 -39.356 1.00 81.38 782 ALA A CA 1
ATOM 5674 C C . ALA A 1 782 ? 15.887 -7.564 -40.876 1.00 81.38 782 ALA A C 1
ATOM 5676 O O . ALA A 1 782 ? 16.103 -6.643 -41.671 1.00 81.38 782 ALA A O 1
ATOM 5677 N N . PHE A 1 783 ? 15.499 -8.774 -41.288 1.00 81.69 783 PHE A N 1
ATOM 5678 C CA . PHE A 1 783 ? 15.345 -9.153 -42.694 1.00 81.69 783 PHE A CA 1
ATOM 5679 C C . PHE A 1 783 ? 14.172 -10.109 -42.929 1.00 81.69 783 PHE A C 1
ATOM 5681 O O . PHE A 1 783 ? 13.808 -10.903 -42.059 1.00 81.69 783 PHE A O 1
ATOM 5688 N N . TYR A 1 784 ? 13.648 -10.086 -44.159 1.00 81.50 784 TYR A N 1
ATOM 5689 C CA . TYR A 1 784 ? 12.697 -11.074 -44.680 1.00 81.50 784 TYR A CA 1
ATOM 5690 C C . TYR A 1 784 ? 13.245 -11.782 -45.918 1.00 81.50 784 TYR A C 1
ATOM 5692 O O . TYR A 1 784 ? 13.874 -11.162 -46.780 1.00 81.50 784 TYR A O 1
ATOM 5700 N N . LYS A 1 785 ? 12.974 -13.089 -46.029 1.00 78.19 785 LYS A N 1
ATOM 5701 C CA . LYS A 1 785 ? 13.468 -13.951 -47.125 1.00 78.19 785 LYS A CA 1
ATOM 5702 C C . LYS A 1 785 ? 12.367 -14.711 -47.864 1.00 78.19 785 LYS A C 1
ATOM 5704 O O . LYS A 1 785 ? 12.668 -15.508 -48.754 1.00 78.19 785 LYS A O 1
ATOM 5709 N N . ASN A 1 786 ? 11.096 -14.484 -47.534 1.00 77.25 786 ASN A N 1
ATOM 5710 C CA . ASN A 1 786 ? 9.999 -15.164 -48.215 1.00 77.25 786 ASN A CA 1
ATOM 5711 C C . ASN A 1 786 ? 9.966 -14.829 -49.715 1.00 77.25 786 ASN A C 1
ATOM 5713 O O . ASN A 1 786 ? 10.211 -13.693 -50.125 1.00 77.25 786 ASN A O 1
ATOM 5717 N N . ALA A 1 787 ? 9.646 -15.834 -50.532 1.00 71.88 787 ALA A N 1
ATOM 5718 C CA . ALA A 1 787 ? 9.689 -15.729 -51.983 1.00 71.88 787 ALA A CA 1
ATOM 5719 C C . ALA A 1 787 ? 8.610 -14.781 -52.538 1.00 71.88 787 ALA A C 1
ATOM 5721 O O . ALA A 1 787 ? 7.434 -15.135 -52.586 1.00 71.88 787 ALA A O 1
ATOM 5722 N N . ASP A 1 788 ? 9.017 -13.611 -53.037 1.00 73.38 788 ASP A N 1
ATOM 5723 C CA . ASP A 1 788 ? 8.148 -12.700 -53.798 1.00 73.38 788 ASP A CA 1
ATOM 5724 C C . ASP A 1 788 ? 8.909 -12.086 -54.982 1.00 73.38 788 ASP A C 1
ATOM 5726 O O . ASP A 1 788 ? 9.464 -10.987 -54.918 1.00 73.38 788 ASP A O 1
ATOM 5730 N N . GLY A 1 789 ? 8.951 -12.831 -56.089 1.00 70.31 789 GLY A N 1
ATOM 5731 C CA . GLY A 1 789 ? 9.583 -12.396 -57.339 1.00 70.31 789 GLY A CA 1
ATOM 5732 C C . GLY A 1 789 ? 8.717 -11.475 -58.203 1.00 70.31 789 GLY A C 1
ATOM 5733 O O . GLY A 1 789 ? 9.159 -11.075 -59.280 1.00 70.31 789 GLY A O 1
ATOM 5734 N N . THR A 1 790 ? 7.488 -11.165 -57.775 1.00 76.00 790 THR A N 1
ATOM 5735 C CA . THR A 1 790 ? 6.507 -10.442 -58.603 1.00 76.00 790 THR A CA 1
ATOM 5736 C C . THR A 1 790 ? 6.398 -8.977 -58.200 1.00 76.00 790 THR A C 1
ATOM 5738 O O . THR A 1 790 ? 6.324 -8.113 -59.079 1.00 76.00 790 THR A O 1
ATOM 5741 N N . PHE A 1 791 ? 6.412 -8.695 -56.896 1.00 78.81 791 PHE A N 1
ATOM 5742 C CA . PHE A 1 791 ? 6.255 -7.348 -56.354 1.00 78.81 791 PHE A CA 1
ATOM 5743 C C . PHE A 1 791 ? 7.510 -6.910 -55.589 1.00 78.81 791 PHE A C 1
ATOM 5745 O O . PHE A 1 791 ? 8.233 -6.040 -56.066 1.00 78.81 791 PHE A O 1
ATOM 5752 N N . LYS A 1 792 ? 7.838 -7.551 -54.458 1.00 77.69 792 LYS A N 1
ATOM 5753 C CA . LYS A 1 792 ? 8.940 -7.119 -53.565 1.00 77.69 792 LYS A CA 1
ATOM 5754 C C . LYS A 1 792 ? 10.349 -7.313 -54.144 1.00 77.69 792 LYS A C 1
ATOM 5756 O O . LYS A 1 792 ? 11.268 -6.564 -53.809 1.00 77.69 792 LYS A O 1
ATOM 5761 N N . SER A 1 793 ? 10.528 -8.301 -55.023 1.00 79.06 793 SER A N 1
ATOM 5762 C CA . SER A 1 793 ? 11.804 -8.609 -55.696 1.00 79.06 793 SER A CA 1
ATOM 5763 C C . SER A 1 793 ? 11.647 -8.692 -57.215 1.00 79.06 793 SER A C 1
ATOM 5765 O O . SER A 1 793 ? 12.205 -9.576 -57.868 1.00 79.06 793 SER A O 1
ATOM 5767 N N . ARG A 1 794 ? 10.852 -7.778 -57.786 1.00 80.38 794 ARG A N 1
ATOM 5768 C CA . ARG A 1 794 ? 10.523 -7.764 -59.213 1.00 80.38 794 ARG A CA 1
ATOM 5769 C C . ARG A 1 794 ? 11.770 -7.657 -60.100 1.00 80.38 794 ARG A C 1
ATOM 5771 O O . ARG A 1 794 ? 12.552 -6.714 -59.996 1.00 80.38 794 ARG A O 1
ATOM 5778 N N . LEU A 1 795 ? 11.927 -8.615 -61.010 1.00 81.44 795 LEU A N 1
ATOM 5779 C CA . LEU A 1 795 ? 13.088 -8.688 -61.897 1.00 81.44 795 LEU A CA 1
ATOM 5780 C C . LEU A 1 795 ? 12.988 -7.710 -63.083 1.00 81.44 795 LEU A C 1
ATOM 5782 O O . LEU A 1 795 ? 11.897 -7.400 -63.569 1.00 81.44 795 LEU A O 1
ATOM 5786 N N . SER A 1 796 ? 14.127 -7.280 -63.614 1.00 80.38 796 SER A N 1
ATOM 5787 C CA . SER A 1 796 ? 14.258 -6.304 -64.699 1.00 80.38 796 SER A CA 1
ATOM 5788 C C . SER A 1 796 ? 13.840 -6.835 -66.069 1.00 80.38 796 SER A C 1
ATOM 5790 O O . SER A 1 796 ? 13.655 -6.061 -67.003 1.00 80.38 796 SER A O 1
ATOM 5792 N N . ASN A 1 797 ? 13.619 -8.145 -66.195 1.00 80.50 797 ASN A N 1
ATOM 5793 C CA . ASN A 1 797 ? 13.022 -8.776 -67.374 1.00 80.50 797 ASN A CA 1
ATOM 5794 C C . ASN A 1 797 ? 11.496 -8.942 -67.301 1.00 80.50 797 ASN A C 1
ATOM 5796 O O . ASN A 1 797 ? 10.911 -9.521 -68.218 1.00 80.50 797 ASN A O 1
ATOM 5800 N N . THR A 1 798 ? 10.846 -8.498 -66.223 1.00 79.25 798 THR A N 1
ATOM 5801 C CA . THR A 1 798 ? 9.377 -8.488 -66.131 1.00 79.25 798 THR A CA 1
ATOM 5802 C C . THR A 1 798 ? 8.799 -7.244 -66.821 1.00 79.25 798 THR A C 1
ATOM 5804 O O . THR A 1 798 ? 9.536 -6.344 -67.212 1.00 79.25 798 THR A O 1
ATOM 5807 N N . MET A 1 799 ? 7.479 -7.188 -67.036 1.00 76.94 799 MET A N 1
ATOM 5808 C CA . MET A 1 799 ? 6.816 -6.030 -67.655 1.00 76.94 799 MET A CA 1
ATOM 5809 C C . MET A 1 799 ? 5.669 -5.534 -66.756 1.00 76.94 799 MET A C 1
ATOM 5811 O O . MET A 1 799 ? 4.690 -6.264 -66.594 1.00 76.94 799 MET A O 1
ATOM 5815 N N . PRO A 1 800 ? 5.778 -4.343 -66.129 1.00 77.12 800 PRO A N 1
ATOM 5816 C CA . PRO A 1 800 ? 6.883 -3.380 -66.215 1.00 77.12 800 PRO A CA 1
ATOM 5817 C C . PRO A 1 800 ? 8.160 -3.962 -65.600 1.00 77.12 800 PRO A C 1
ATOM 5819 O O . PRO A 1 800 ? 8.059 -4.848 -64.752 1.00 77.12 800 PRO A O 1
ATOM 5822 N N . ALA A 1 801 ? 9.330 -3.504 -66.043 1.00 78.06 801 ALA A N 1
ATOM 5823 C CA . ALA A 1 801 ? 10.611 -3.978 -65.521 1.00 78.06 801 ALA A CA 1
ATOM 5824 C C . ALA A 1 801 ? 10.774 -3.562 -64.059 1.00 78.06 801 ALA A C 1
ATOM 5826 O O . ALA A 1 801 ? 10.543 -2.404 -63.723 1.00 78.06 801 ALA A O 1
ATOM 5827 N N . GLY A 1 802 ? 11.159 -4.503 -63.199 1.00 78.25 802 GLY A N 1
ATOM 5828 C CA . GLY A 1 802 ? 11.550 -4.191 -61.830 1.00 78.25 802 GLY A CA 1
ATOM 5829 C C . GLY A 1 802 ? 13.033 -3.826 -61.710 1.00 78.25 802 GLY A C 1
ATOM 5830 O O . GLY A 1 802 ? 13.788 -3.927 -62.681 1.00 78.25 802 GLY A O 1
ATOM 5831 N N . PRO A 1 803 ? 13.470 -3.416 -60.517 1.00 73.62 803 PRO A N 1
ATOM 5832 C CA . PRO A 1 803 ? 14.817 -2.913 -60.293 1.00 73.62 803 PRO A CA 1
ATOM 5833 C C . PRO A 1 803 ? 15.871 -4.025 -60.194 1.00 73.62 803 PRO A C 1
ATOM 5835 O O . PRO A 1 803 ? 17.054 -3.752 -60.349 1.00 73.62 803 PRO A O 1
ATOM 5838 N N . PHE A 1 804 ? 15.489 -5.286 -59.966 1.00 77.50 804 PHE A N 1
ATOM 5839 C CA . PHE A 1 804 ? 16.443 -6.368 -59.689 1.00 77.50 804 PHE A CA 1
ATOM 5840 C C . PHE A 1 804 ? 16.900 -7.089 -60.960 1.00 77.50 804 PHE A C 1
ATOM 5842 O O . PHE A 1 804 ? 16.083 -7.458 -61.791 1.00 77.50 804 PHE A O 1
ATOM 5849 N N . SER A 1 805 ? 18.197 -7.340 -61.135 1.00 73.38 805 SER A N 1
ATOM 5850 C CA . SER A 1 805 ? 18.719 -7.944 -62.369 1.00 73.38 805 SER A CA 1
ATOM 5851 C C . SER A 1 805 ? 18.217 -9.378 -62.620 1.00 73.38 805 SER A C 1
ATOM 5853 O O . SER A 1 805 ? 18.065 -10.183 -61.704 1.00 73.38 805 SER A O 1
ATOM 5855 N N . THR A 1 806 ? 18.035 -9.731 -63.896 1.00 65.75 806 THR A N 1
ATOM 5856 C CA . THR A 1 806 ? 17.527 -11.029 -64.395 1.00 65.75 806 THR A CA 1
ATOM 5857 C C . THR A 1 806 ? 18.369 -12.274 -64.035 1.00 65.75 806 THR A C 1
ATOM 5859 O O . THR A 1 806 ? 18.007 -13.390 -64.397 1.00 65.75 806 THR A O 1
ATOM 5862 N N . GLY A 1 807 ? 19.487 -12.118 -63.326 1.00 58.53 807 GLY A N 1
ATOM 5863 C CA . GLY A 1 807 ? 20.333 -13.211 -62.824 1.00 58.53 807 GLY A CA 1
ATOM 5864 C C . GLY A 1 807 ? 20.869 -12.975 -61.408 1.00 58.53 807 GLY A C 1
ATOM 5865 O O . GLY A 1 807 ? 21.755 -13.706 -60.976 1.00 58.53 807 GLY A O 1
ATOM 5866 N N . GLY A 1 808 ? 20.369 -11.945 -60.715 1.00 62.03 808 GLY A N 1
ATOM 5867 C CA . GLY A 1 808 ? 20.675 -11.671 -59.311 1.00 62.03 808 GLY A CA 1
ATOM 5868 C C . GLY A 1 808 ? 19.878 -12.573 -58.355 1.00 62.03 808 GLY A C 1
ATOM 5869 O O . GLY A 1 808 ? 19.116 -13.427 -58.810 1.00 62.03 808 GLY A O 1
ATOM 5870 N N . PRO A 1 809 ? 19.998 -12.382 -57.028 1.00 55.81 809 PRO A N 1
ATOM 5871 C CA . PRO A 1 809 ? 19.432 -13.287 -56.014 1.00 55.81 809 PRO A CA 1
ATOM 5872 C C . PRO A 1 809 ? 17.890 -13.437 -56.017 1.00 55.81 809 PRO A C 1
ATOM 5874 O O . PRO A 1 809 ? 17.355 -14.271 -55.289 1.00 55.81 809 PRO A O 1
ATOM 5877 N N . GLY A 1 810 ? 17.165 -12.712 -56.878 1.00 65.56 810 GLY A N 1
ATOM 5878 C CA . GLY A 1 810 ? 15.755 -12.959 -57.195 1.00 65.56 810 GLY A CA 1
ATOM 5879 C C . GLY A 1 810 ? 14.815 -12.984 -55.987 1.00 65.56 810 GLY A C 1
ATOM 5880 O O . GLY A 1 810 ? 15.056 -12.318 -54.983 1.00 65.56 810 GLY A O 1
ATOM 5881 N N . ALA A 1 811 ? 13.722 -13.751 -56.096 1.00 65.06 811 ALA A N 1
ATOM 5882 C CA . ALA A 1 811 ? 12.673 -13.865 -55.076 1.00 65.06 811 ALA A CA 1
ATOM 5883 C C . ALA A 1 811 ? 13.178 -14.290 -53.681 1.00 65.06 811 ALA A C 1
ATOM 5885 O O . ALA A 1 811 ? 12.476 -14.037 -52.711 1.00 65.06 811 ALA A O 1
ATOM 5886 N N . GLY A 1 812 ? 14.354 -14.923 -53.578 1.00 66.94 812 GLY A N 1
ATOM 5887 C CA . GLY A 1 812 ? 14.929 -15.432 -52.326 1.00 66.94 812 GLY A CA 1
ATOM 5888 C C . GLY A 1 812 ? 16.008 -14.543 -51.701 1.00 66.94 812 GLY A C 1
ATOM 5889 O O . GLY A 1 812 ? 16.715 -15.001 -50.806 1.00 66.94 812 GLY A O 1
ATOM 5890 N N . ARG A 1 813 ? 16.188 -13.304 -52.181 1.00 76.44 813 ARG A N 1
ATOM 5891 C CA . ARG A 1 813 ? 17.127 -12.356 -51.562 1.00 76.44 813 ARG A CA 1
ATOM 5892 C C . ARG A 1 813 ? 16.685 -11.998 -50.137 1.00 76.44 813 ARG A C 1
ATOM 5894 O O . ARG A 1 813 ? 15.486 -11.874 -49.884 1.00 76.44 813 ARG A O 1
ATOM 5901 N N . ALA A 1 814 ? 17.651 -11.726 -49.260 1.00 76.38 814 ALA A N 1
ATOM 5902 C CA . ALA A 1 814 ? 17.378 -11.008 -48.021 1.00 76.38 814 ALA A CA 1
ATOM 5903 C C . ALA A 1 814 ? 16.880 -9.594 -48.357 1.00 76.38 814 ALA A C 1
ATOM 5905 O O . ALA A 1 814 ? 17.436 -8.893 -49.218 1.00 76.38 814 ALA A O 1
ATOM 5906 N N . ARG A 1 815 ? 15.774 -9.204 -47.730 1.00 78.62 815 ARG A N 1
ATOM 5907 C CA . ARG A 1 815 ? 15.186 -7.874 -47.852 1.00 78.62 815 ARG A CA 1
ATOM 5908 C C . ARG A 1 815 ? 15.313 -7.184 -46.517 1.00 78.62 815 ARG A C 1
ATOM 5910 O O . ARG A 1 815 ? 14.776 -7.681 -45.533 1.00 78.62 815 ARG A O 1
ATOM 5917 N N . ASN A 1 816 ? 16.064 -6.091 -46.511 1.00 76.88 816 ASN A N 1
ATOM 5918 C CA . ASN A 1 816 ? 16.301 -5.300 -45.318 1.00 76.88 816 ASN A CA 1
ATOM 5919 C C . ASN A 1 816 ? 14.955 -4.776 -44.810 1.00 76.88 816 ASN A C 1
ATOM 5921 O O . ASN A 1 816 ? 14.198 -4.154 -45.560 1.00 76.88 816 ASN A O 1
ATOM 5925 N N . ALA A 1 817 ? 14.675 -5.074 -43.547 1.00 80.00 817 ALA A N 1
ATOM 5926 C CA . ALA A 1 817 ? 13.444 -4.742 -42.859 1.00 80.00 817 ALA A CA 1
ATOM 5927 C C . ALA A 1 817 ? 13.647 -3.634 -41.821 1.00 80.00 817 ALA A C 1
ATOM 5929 O O . ALA A 1 817 ? 12.872 -3.534 -40.887 1.00 80.00 817 ALA A O 1
ATOM 5930 N N . GLN A 1 818 ? 14.668 -2.792 -41.950 1.00 75.19 818 GLN A N 1
ATOM 5931 C CA . GLN A 1 818 ? 14.818 -1.569 -41.150 1.00 75.19 818 GLN A CA 1
ATOM 5932 C C . GLN A 1 818 ? 14.359 -0.339 -41.947 1.00 75.19 818 GLN A C 1
ATOM 5934 O O . GLN A 1 818 ? 14.110 0.725 -41.385 1.00 75.19 818 GLN A O 1
ATOM 5939 N N . ARG A 1 819 ? 14.304 -0.454 -43.284 1.00 70.56 819 ARG A N 1
ATOM 5940 C CA . ARG A 1 819 ? 14.144 0.680 -44.202 1.00 70.56 819 ARG A CA 1
ATOM 5941 C C . ARG A 1 819 ? 13.329 0.344 -45.438 1.00 70.56 819 ARG A C 1
ATOM 5943 O O . ARG A 1 819 ? 13.283 -0.793 -45.908 1.00 70.56 819 ARG A O 1
ATOM 5950 N N . VAL A 1 820 ? 12.758 1.397 -46.013 1.00 63.25 820 VAL A N 1
ATOM 5951 C CA . VAL A 1 820 ? 12.163 1.373 -47.347 1.00 63.25 820 VAL A CA 1
ATOM 5952 C C . VAL A 1 820 ? 13.107 2.064 -48.321 1.00 63.25 820 VAL A C 1
ATOM 5954 O O . VAL A 1 820 ? 13.788 3.024 -47.970 1.00 63.25 820 VAL A O 1
ATOM 5957 N N . ALA A 1 821 ? 13.163 1.551 -49.540 1.00 58.34 821 ALA A N 1
ATOM 5958 C CA . ALA A 1 821 ? 14.123 1.953 -50.545 1.00 58.34 821 ALA A CA 1
ATOM 5959 C C . ALA A 1 821 ? 13.519 3.053 -51.447 1.00 58.34 821 ALA A C 1
ATOM 5961 O O . ALA A 1 821 ? 12.479 2.832 -52.080 1.00 58.34 821 ALA A O 1
ATOM 5962 N N . GLU A 1 822 ? 14.152 4.234 -51.523 1.00 55.53 822 GLU A N 1
ATOM 5963 C CA . GLU A 1 822 ? 13.695 5.304 -52.421 1.00 55.53 822 GLU A CA 1
ATOM 5964 C C . GLU A 1 822 ? 13.958 4.909 -53.883 1.00 55.53 822 GLU A C 1
ATOM 5966 O O . GLU A 1 822 ? 14.920 4.206 -54.199 1.00 55.53 822 GLU A O 1
ATOM 5971 N N . ARG A 1 823 ? 13.089 5.343 -54.804 1.00 60.16 823 ARG A N 1
ATOM 5972 C CA . ARG A 1 823 ? 13.279 5.138 -56.248 1.00 60.16 823 ARG A CA 1
ATOM 5973 C C . ARG A 1 823 ? 14.070 6.250 -56.924 1.00 60.16 823 ARG A C 1
ATOM 5975 O O . ARG A 1 823 ? 14.212 6.184 -58.135 1.00 60.16 823 ARG A O 1
ATOM 5982 N N . VAL A 1 824 ? 14.552 7.253 -56.202 1.00 59.75 824 VAL A N 1
ATOM 5983 C CA . VAL A 1 824 ? 15.269 8.393 -56.779 1.00 59.75 824 VAL A CA 1
ATOM 5984 C C . VAL A 1 824 ? 16.764 8.224 -56.529 1.00 59.75 824 VAL A C 1
ATOM 5986 O O . VAL A 1 824 ? 17.212 7.957 -55.414 1.00 59.75 824 VAL A O 1
ATOM 5989 N N . TYR A 1 825 ? 17.549 8.329 -57.593 1.00 57.28 825 TYR A N 1
ATOM 5990 C CA . TYR A 1 825 ? 19.001 8.377 -57.519 1.00 57.28 825 TYR A CA 1
ATOM 5991 C C . TYR A 1 825 ? 19.470 9.765 -57.056 1.00 57.28 825 TYR A C 1
ATOM 5993 O O . TYR A 1 825 ? 18.774 10.754 -57.287 1.00 57.28 825 TYR A O 1
ATOM 6001 N N . PRO A 1 826 ? 20.688 9.889 -56.493 1.00 53.00 826 PRO A N 1
ATOM 6002 C CA . PRO A 1 826 ? 21.262 11.187 -56.116 1.00 53.00 826 PRO A CA 1
ATOM 6003 C C . PRO A 1 826 ? 21.330 12.222 -57.250 1.00 53.00 826 PRO A C 1
ATOM 6005 O O . PRO A 1 826 ? 21.403 13.421 -56.995 1.00 53.00 826 PRO A O 1
ATOM 6008 N N . ASP A 1 827 ? 21.304 11.773 -58.506 1.00 57.88 827 ASP A N 1
ATOM 6009 C CA . ASP A 1 827 ? 21.287 12.623 -59.699 1.00 57.88 827 ASP A CA 1
ATOM 6010 C C . ASP A 1 827 ? 19.870 13.023 -60.167 1.00 57.88 827 ASP A C 1
ATOM 6012 O O . ASP A 1 827 ? 19.723 13.690 -61.192 1.00 57.88 827 ASP A O 1
ATOM 6016 N N . GLY A 1 828 ? 18.829 12.629 -59.425 1.00 57.94 828 GLY A N 1
ATOM 6017 C CA . GLY A 1 828 ? 17.424 12.903 -59.722 1.00 57.94 828 GLY A CA 1
ATOM 6018 C C . GLY A 1 828 ? 16.778 11.951 -60.735 1.00 57.94 828 GLY A C 1
ATOM 6019 O O . GLY A 1 828 ? 15.620 12.159 -61.100 1.00 57.94 828 GLY A O 1
ATOM 6020 N N . SER A 1 829 ? 17.485 10.921 -61.214 1.00 65.12 829 SER A N 1
ATOM 6021 C CA . SER A 1 829 ? 16.896 9.879 -62.067 1.00 65.12 829 SER A CA 1
ATOM 6022 C C . SER A 1 829 ? 16.090 8.854 -61.252 1.00 65.12 829 SER A C 1
ATOM 6024 O O . SER A 1 829 ? 16.269 8.742 -60.042 1.00 65.12 829 SER A O 1
ATOM 6026 N N . PHE A 1 830 ? 15.181 8.101 -61.889 1.00 64.62 830 PHE A N 1
ATOM 6027 C CA . PHE A 1 830 ? 14.324 7.117 -61.206 1.00 64.62 830 PHE A CA 1
ATOM 6028 C C . PHE A 1 830 ? 14.752 5.665 -61.464 1.00 64.62 830 PHE A C 1
ATOM 6030 O O . PHE A 1 830 ? 15.117 5.305 -62.585 1.00 64.62 830 PHE A O 1
ATOM 6037 N N . LEU A 1 831 ? 14.623 4.799 -60.454 1.00 67.75 831 LEU A N 1
ATOM 6038 C CA . LEU A 1 831 ? 14.706 3.351 -60.620 1.00 67.75 831 LEU A CA 1
ATOM 6039 C C . LEU A 1 831 ? 13.532 2.816 -61.414 1.00 67.75 831 LEU A C 1
ATOM 6041 O O . LEU A 1 831 ? 12.390 3.247 -61.260 1.00 67.75 831 LEU A O 1
ATOM 6045 N N . ALA A 1 832 ? 13.826 1.781 -62.196 1.00 66.00 832 ALA A N 1
ATOM 6046 C CA . ALA A 1 832 ? 12.807 1.025 -62.889 1.00 66.00 832 ALA A CA 1
ATOM 6047 C C . ALA A 1 832 ? 11.816 0.364 -61.896 1.00 66.00 832 ALA A C 1
ATOM 6049 O O . ALA A 1 832 ? 12.239 -0.210 -60.887 1.00 66.00 832 ALA A O 1
ATOM 6050 N N . PRO A 1 833 ? 10.508 0.380 -62.199 1.00 65.50 833 PRO A N 1
ATOM 6051 C CA . PRO A 1 833 ? 9.919 1.016 -63.371 1.00 65.50 833 PRO A CA 1
ATOM 6052 C C . PRO A 1 833 ? 9.774 2.535 -63.161 1.00 65.50 833 PRO A C 1
ATOM 6054 O O . PRO A 1 833 ? 9.281 2.978 -62.126 1.00 65.50 833 PRO A O 1
ATOM 6057 N N . ASP A 1 834 ? 10.198 3.314 -64.164 1.00 66.19 834 ASP A N 1
ATOM 6058 C CA . ASP A 1 834 ? 10.106 4.781 -64.170 1.00 66.19 834 ASP A CA 1
ATOM 6059 C C . ASP A 1 834 ? 8.644 5.209 -63.914 1.00 66.19 834 ASP A C 1
ATOM 6061 O O . ASP A 1 834 ? 7.751 4.682 -64.600 1.00 66.19 834 ASP A O 1
ATOM 6065 N N . PRO A 1 835 ? 8.378 6.147 -62.974 1.00 63.59 835 PRO A N 1
ATOM 6066 C CA . PRO A 1 835 ? 7.042 6.671 -62.686 1.00 63.59 835 PRO A CA 1
ATOM 6067 C C . PRO A 1 835 ? 6.232 7.056 -63.929 1.00 63.59 835 PRO A C 1
ATOM 6069 O O . PRO A 1 835 ? 5.018 6.868 -63.949 1.00 63.59 835 PRO A O 1
ATOM 6072 N N . GLY A 1 836 ? 6.888 7.543 -64.990 1.00 63.53 836 GLY A N 1
ATOM 6073 C CA . GLY A 1 836 ? 6.234 7.931 -66.243 1.00 63.53 836 GLY A CA 1
ATOM 6074 C C . GLY A 1 836 ? 5.779 6.764 -67.130 1.00 63.53 836 GLY A C 1
ATOM 6075 O O . GLY A 1 836 ? 5.021 6.972 -68.077 1.00 63.53 836 GLY A O 1
ATOM 6076 N N . THR A 1 837 ? 6.231 5.539 -66.848 1.00 64.81 837 THR A N 1
ATOM 6077 C CA . THR A 1 837 ? 5.986 4.338 -67.675 1.00 64.81 837 THR A CA 1
ATOM 6078 C C . THR A 1 837 ? 5.292 3.198 -66.928 1.00 64.81 837 THR A C 1
ATOM 6080 O O . THR A 1 837 ? 4.876 2.218 -67.549 1.00 64.81 837 THR A O 1
ATOM 6083 N N . SER A 1 838 ? 5.151 3.318 -65.607 1.00 69.62 838 SER A N 1
ATOM 6084 C CA . SER A 1 838 ? 4.553 2.301 -64.748 1.00 69.62 838 SER A CA 1
ATOM 6085 C C . SER A 1 838 ? 3.098 2.633 -64.398 1.00 69.62 838 SER A C 1
ATOM 6087 O O . SER A 1 838 ? 2.804 3.774 -64.044 1.00 69.62 838 SER A O 1
ATOM 6089 N N . PRO A 1 839 ? 2.169 1.660 -64.406 1.00 71.94 839 PRO A N 1
ATOM 6090 C CA . PRO A 1 839 ? 0.790 1.896 -63.980 1.00 71.94 839 PRO A CA 1
ATOM 6091 C C . PRO A 1 839 ? 0.619 2.113 -62.472 1.00 71.94 839 PRO A C 1
ATOM 6093 O O . PRO A 1 839 ? -0.473 2.489 -62.059 1.00 71.94 839 PRO A O 1
ATOM 6096 N N . ASP A 1 840 ? 1.655 1.902 -61.651 1.00 72.50 840 ASP A N 1
ATOM 6097 C CA . ASP A 1 840 ? 1.659 2.353 -60.250 1.00 72.50 840 ASP A CA 1
ATOM 6098 C C . ASP A 1 840 ? 1.983 3.854 -60.122 1.00 72.50 840 ASP A C 1
ATOM 6100 O O . ASP A 1 840 ? 1.927 4.392 -59.020 1.00 72.50 840 ASP A O 1
ATOM 6104 N N . GLY A 1 841 ? 2.358 4.530 -61.217 1.00 68.75 841 GLY A N 1
ATOM 6105 C CA . GLY A 1 841 ? 2.725 5.946 -61.228 1.00 68.75 841 GLY A CA 1
ATOM 6106 C C . GLY A 1 841 ? 3.915 6.289 -60.331 1.00 68.75 841 GLY A C 1
ATOM 6107 O O . GLY A 1 841 ? 4.041 7.438 -59.917 1.00 68.75 841 GLY A O 1
ATOM 6108 N N . GLY A 1 842 ? 4.754 5.310 -59.976 1.00 64.00 842 GLY A N 1
ATOM 6109 C CA . GLY A 1 842 ? 5.819 5.529 -59.004 1.00 64.00 842 GLY A CA 1
ATOM 6110 C C . GLY A 1 842 ? 5.339 5.568 -57.547 1.00 64.00 842 GLY A C 1
ATOM 6111 O O . GLY A 1 842 ? 5.980 6.232 -56.734 1.00 64.00 842 GLY A O 1
ATOM 6112 N N . SER A 1 843 ? 4.277 4.831 -57.182 1.00 63.12 843 SER A N 1
ATOM 6113 C CA . SER A 1 843 ? 3.762 4.726 -55.796 1.00 63.12 843 SER A CA 1
ATOM 6114 C C . SER A 1 843 ? 4.185 3.467 -55.015 1.00 63.12 843 SER A C 1
ATOM 6116 O O . SER A 1 843 ? 4.297 3.523 -53.797 1.00 63.12 843 SER A O 1
ATOM 6118 N N . PHE A 1 844 ? 4.527 2.350 -55.676 1.00 69.75 844 PHE A N 1
ATOM 6119 C CA . PHE A 1 844 ? 5.007 1.130 -55.004 1.00 69.75 844 PHE A CA 1
ATOM 6120 C C . PHE A 1 844 ? 6.455 1.218 -54.493 1.00 69.75 844 PHE A C 1
ATOM 6122 O O . PHE A 1 844 ? 7.398 1.193 -55.283 1.00 69.75 844 PHE A O 1
ATOM 6129 N N . LEU A 1 845 ? 6.657 1.278 -53.182 1.00 68.69 845 LEU A N 1
ATOM 6130 C CA . LEU A 1 845 ? 8.001 1.303 -52.612 1.00 68.69 845 LEU A CA 1
ATOM 6131 C C . LEU A 1 845 ? 8.594 -0.110 -52.509 1.00 68.69 845 LEU A C 1
ATOM 6133 O O . LEU A 1 845 ? 7.919 -1.054 -52.099 1.00 68.69 845 LEU A O 1
ATOM 6137 N N . TYR A 1 846 ? 9.869 -0.261 -52.873 1.00 71.69 846 TYR A N 1
ATOM 6138 C CA . TYR A 1 846 ? 10.569 -1.540 -52.743 1.00 71.69 846 TYR A CA 1
ATOM 6139 C C . TYR A 1 846 ? 11.156 -1.693 -51.331 1.00 71.69 846 TYR A C 1
ATOM 6141 O O . TYR A 1 846 ? 11.609 -0.703 -50.750 1.00 71.69 846 TYR A O 1
ATOM 6149 N N . PRO A 1 847 ? 11.199 -2.918 -50.772 1.00 72.75 847 PRO A N 1
ATOM 6150 C CA . PRO A 1 847 ? 11.951 -3.183 -49.548 1.00 72.75 847 PRO A CA 1
ATOM 6151 C C . PRO A 1 847 ? 13.438 -2.888 -49.735 1.00 72.75 847 PRO A C 1
ATOM 6153 O O . PRO A 1 847 ? 13.974 -3.128 -50.826 1.00 72.75 847 PRO A O 1
ATOM 6156 N N . GLY A 1 848 ? 14.102 -2.456 -48.660 1.00 71.62 848 GLY A N 1
ATOM 6157 C CA . GLY A 1 848 ? 15.537 -2.184 -48.653 1.00 71.62 848 GLY A CA 1
ATOM 6158 C C . GLY A 1 848 ? 16.401 -3.366 -49.126 1.00 71.62 848 GLY A C 1
ATOM 6159 O O . GLY A 1 848 ? 15.987 -4.537 -49.162 1.00 71.62 848 GLY A O 1
ATOM 6160 N N . VAL A 1 849 ? 17.635 -3.048 -49.513 1.00 68.00 849 VAL A N 1
ATOM 6161 C CA . VAL A 1 849 ? 18.670 -3.999 -49.953 1.00 68.00 849 VAL A CA 1
ATOM 6162 C C . VAL A 1 849 ? 19.986 -3.692 -49.235 1.00 68.00 849 VAL A C 1
ATOM 6164 O O . VAL A 1 849 ? 20.218 -2.544 -48.868 1.00 68.00 849 VAL A O 1
ATOM 6167 N N . GLY A 1 850 ? 20.852 -4.697 -49.096 1.00 65.69 850 GLY A N 1
ATOM 6168 C CA . GLY A 1 850 ? 22.162 -4.546 -48.451 1.00 65.69 850 GLY A CA 1
ATOM 6169 C C . GLY A 1 850 ? 22.106 -4.655 -46.929 1.00 65.69 850 GLY A C 1
ATOM 6170 O O . GLY A 1 850 ? 21.072 -5.043 -46.373 1.00 65.69 850 GLY A O 1
ATOM 6171 N N . ASP A 1 851 ? 23.229 -4.330 -46.291 1.00 57.56 851 ASP A N 1
ATOM 6172 C CA . ASP A 1 851 ? 23.387 -4.434 -44.846 1.00 57.56 851 ASP A CA 1
ATOM 6173 C C . ASP A 1 851 ? 22.441 -3.500 -44.092 1.00 57.56 851 ASP A C 1
ATOM 6175 O O . ASP A 1 851 ? 21.912 -2.501 -44.596 1.00 57.56 851 ASP A O 1
ATOM 6179 N N . SER A 1 852 ? 22.183 -3.897 -42.857 1.00 62.31 852 SER A N 1
ATOM 6180 C CA . SER A 1 852 ? 21.237 -3.267 -41.962 1.00 62.31 852 SER A CA 1
ATOM 6181 C C . SER A 1 852 ? 21.761 -1.948 -41.404 1.00 62.31 852 SER A C 1
ATOM 6183 O O . SER A 1 852 ? 22.844 -1.908 -40.831 1.00 62.31 852 SER A O 1
ATOM 6185 N N . THR A 1 853 ? 20.980 -0.871 -41.512 1.00 63.16 853 THR A N 1
ATOM 6186 C CA . THR A 1 853 ? 21.410 0.473 -41.105 1.00 63.16 853 THR A CA 1
ATOM 6187 C C . THR A 1 853 ? 20.243 1.238 -40.447 1.00 63.16 853 THR A C 1
ATOM 6189 O O . THR A 1 853 ? 19.093 1.114 -40.875 1.00 63.16 853 THR A O 1
ATOM 6192 N N . PHE A 1 854 ? 20.495 2.053 -39.413 1.00 69.94 854 PHE A N 1
ATOM 6193 C CA . PHE A 1 854 ? 19.494 2.910 -38.731 1.00 69.94 854 PHE A CA 1
ATOM 6194 C C . PHE A 1 854 ? 19.682 4.394 -39.055 1.00 69.94 854 PHE A C 1
ATOM 6196 O O . PHE A 1 854 ? 20.753 4.776 -39.532 1.00 69.94 854 PHE A O 1
ATOM 6203 N N . ARG A 1 855 ? 18.635 5.216 -38.894 1.00 65.69 855 ARG A N 1
ATOM 6204 C CA . ARG A 1 855 ? 18.750 6.664 -39.119 1.00 65.69 855 ARG A CA 1
ATOM 6205 C C . ARG A 1 855 ? 19.384 7.290 -37.887 1.00 65.69 855 ARG A C 1
ATOM 6207 O O . ARG A 1 855 ? 18.851 7.141 -36.790 1.00 65.69 855 ARG A O 1
ATOM 6214 N N . ALA A 1 856 ? 20.504 7.973 -38.082 1.00 62.72 856 ALA A N 1
ATOM 6215 C CA . ALA A 1 856 ? 21.162 8.715 -37.022 1.00 62.72 856 ALA A CA 1
ATOM 6216 C C . ALA A 1 856 ? 21.322 10.179 -37.400 1.00 62.72 856 ALA A C 1
ATOM 6218 O O . ALA A 1 856 ? 21.561 10.536 -38.558 1.00 62.72 856 ALA A O 1
ATOM 6219 N N . TYR A 1 857 ? 21.239 11.012 -36.377 1.00 62.62 857 TYR A N 1
ATOM 6220 C CA . TYR A 1 857 ? 21.596 12.407 -36.438 1.00 62.62 857 TYR A CA 1
ATOM 6221 C C . TYR A 1 857 ? 22.602 12.713 -35.331 1.00 62.62 857 TYR A C 1
ATOM 6223 O O . TYR A 1 857 ? 22.285 12.553 -34.155 1.00 62.62 857 TYR A O 1
ATOM 6231 N N . ALA A 1 858 ? 23.806 13.143 -35.715 1.00 58.19 858 ALA A N 1
ATOM 6232 C CA . ALA A 1 858 ? 24.833 13.613 -34.790 1.00 58.19 858 ALA A CA 1
ATOM 6233 C C . ALA A 1 858 ? 25.032 15.115 -34.991 1.00 58.19 858 ALA A C 1
ATOM 6235 O O . ALA A 1 858 ? 25.330 15.574 -36.097 1.00 58.19 858 ALA A O 1
ATOM 6236 N N . TYR A 1 859 ? 24.857 15.893 -33.927 1.00 55.53 859 TYR A N 1
ATOM 6237 C CA . TYR A 1 859 ? 25.098 17.330 -33.977 1.00 55.53 859 TYR A CA 1
ATOM 6238 C C . TYR A 1 859 ? 26.605 17.626 -33.959 1.00 55.53 859 TYR A C 1
ATOM 6240 O O . TYR A 1 859 ? 27.257 17.361 -32.962 1.00 55.53 859 TYR A O 1
ATOM 6248 N N . ASN A 1 860 ? 27.138 18.225 -35.033 1.00 50.31 860 ASN A N 1
ATOM 6249 C CA . ASN A 1 860 ? 28.450 18.901 -35.134 1.00 50.31 860 ASN A CA 1
ATOM 6250 C C . ASN A 1 860 ? 29.721 18.174 -34.623 1.00 50.31 860 ASN A C 1
ATOM 6252 O O . ASN A 1 860 ? 30.797 18.773 -34.677 1.00 50.31 860 ASN A O 1
ATOM 6256 N N . ASP A 1 861 ? 29.653 16.909 -34.213 1.00 51.91 861 ASP A N 1
ATOM 6257 C CA . ASP A 1 861 ? 30.811 16.117 -33.807 1.00 51.91 861 ASP A CA 1
ATOM 6258 C C . ASP A 1 861 ? 31.276 15.207 -34.954 1.00 51.91 861 ASP A C 1
ATOM 6260 O O . ASP A 1 861 ? 30.700 14.158 -35.253 1.00 51.91 861 ASP A O 1
ATOM 6264 N N . ALA A 1 862 ? 32.342 15.637 -35.629 1.00 51.22 862 ALA A N 1
ATOM 6265 C CA . ALA A 1 862 ? 32.934 14.901 -36.739 1.00 51.22 862 ALA A CA 1
ATOM 6266 C C . ALA A 1 862 ? 33.585 13.568 -36.313 1.00 51.22 862 ALA A C 1
ATOM 6268 O O . ALA A 1 862 ? 33.782 12.713 -37.176 1.00 51.22 862 ALA A O 1
ATOM 6269 N N . ALA A 1 863 ? 33.931 13.387 -35.031 1.00 53.75 863 ALA A N 1
ATOM 6270 C CA . ALA A 1 863 ? 34.504 12.145 -34.514 1.00 53.75 863 ALA A CA 1
ATOM 6271 C C . ALA A 1 863 ? 33.407 11.103 -34.257 1.00 53.75 863 ALA A C 1
ATOM 6273 O O . ALA A 1 863 ? 33.485 10.006 -34.807 1.00 53.75 863 ALA A O 1
ATOM 6274 N N . VAL A 1 864 ? 32.329 11.490 -33.566 1.00 56.34 864 VAL A N 1
ATOM 6275 C CA . VAL A 1 864 ? 31.129 10.648 -33.382 1.00 56.34 864 VAL A CA 1
ATOM 6276 C C . VAL A 1 864 ? 30.500 10.297 -34.727 1.00 56.34 864 VAL A C 1
ATOM 6278 O O . VAL A 1 864 ? 30.140 9.149 -34.979 1.00 56.34 864 VAL A O 1
ATOM 6281 N N . GLY A 1 865 ? 30.424 11.270 -35.641 1.00 56.09 865 GLY A N 1
ATOM 6282 C CA . GLY A 1 865 ? 29.981 11.028 -37.009 1.00 56.09 865 GLY A CA 1
ATOM 6283 C C . GLY A 1 865 ? 30.834 9.982 -37.734 1.00 56.09 865 GLY A C 1
ATOM 6284 O O . GLY A 1 865 ? 30.299 9.159 -38.472 1.00 56.09 865 GLY A O 1
ATOM 6285 N N . ALA A 1 866 ? 32.152 9.976 -37.522 1.00 56.75 866 ALA A N 1
ATOM 6286 C CA . ALA A 1 866 ? 33.050 9.013 -38.153 1.00 56.75 866 ALA A CA 1
ATOM 6287 C C . ALA A 1 866 ? 32.909 7.594 -37.576 1.00 56.75 866 ALA A C 1
ATOM 6289 O O . ALA A 1 866 ? 32.930 6.643 -38.357 1.00 56.75 866 ALA A O 1
ATOM 6290 N N . GLU A 1 867 ? 32.731 7.454 -36.260 1.00 56.72 867 GLU A N 1
ATOM 6291 C CA . GLU A 1 867 ? 32.493 6.165 -35.588 1.00 56.72 867 GLU A CA 1
ATOM 6292 C C . GLU A 1 867 ? 31.135 5.577 -35.990 1.00 56.72 867 GLU A C 1
ATOM 6294 O O . GLU A 1 867 ? 31.070 4.486 -36.545 1.00 56.72 867 GLU A O 1
ATOM 6299 N N . MET A 1 868 ? 30.057 6.359 -35.906 1.00 58.59 868 MET A N 1
ATOM 6300 C CA . MET A 1 868 ? 28.729 5.909 -36.335 1.00 58.59 868 MET A CA 1
ATOM 6301 C C . MET A 1 868 ? 28.668 5.553 -37.838 1.00 58.59 868 MET A C 1
ATOM 6303 O O . MET A 1 868 ? 27.963 4.622 -38.225 1.00 58.59 868 MET A O 1
ATOM 6307 N N . VAL A 1 869 ? 29.395 6.251 -38.725 1.00 56.53 869 VAL A N 1
ATOM 6308 C CA . VAL A 1 869 ? 29.496 5.816 -40.137 1.00 56.53 869 VAL A CA 1
ATOM 6309 C C . VAL A 1 869 ? 30.246 4.488 -40.249 1.00 56.53 869 VAL A C 1
ATOM 6311 O O . VAL A 1 869 ? 29.856 3.647 -41.062 1.00 56.53 869 VAL A O 1
ATOM 6314 N N . ALA A 1 870 ? 31.324 4.307 -39.482 1.00 56.06 870 ALA A N 1
ATOM 6315 C CA . ALA A 1 870 ? 32.111 3.078 -39.499 1.00 56.06 870 ALA A CA 1
ATOM 6316 C C . ALA A 1 870 ? 31.283 1.861 -39.053 1.00 56.06 870 ALA A C 1
ATOM 6318 O O . ALA A 1 870 ? 31.437 0.798 -39.651 1.00 56.06 870 ALA A O 1
ATOM 6319 N N . ASP A 1 871 ? 30.350 2.062 -38.119 1.00 56.75 871 ASP A N 1
ATOM 6320 C CA . ASP A 1 871 ? 29.477 1.022 -37.561 1.00 56.75 871 ASP A CA 1
ATOM 6321 C C . ASP A 1 871 ? 28.110 0.914 -38.267 1.00 56.75 871 ASP A C 1
ATOM 6323 O O . ASP A 1 871 ? 27.181 0.276 -37.778 1.00 56.75 871 ASP A O 1
ATOM 6327 N N . GLY A 1 872 ? 27.956 1.515 -39.454 1.00 54.47 872 GLY A N 1
ATOM 6328 C CA . GLY A 1 872 ? 26.811 1.251 -40.334 1.00 54.47 872 GLY A CA 1
ATOM 6329 C C . GLY A 1 872 ? 25.590 2.161 -40.149 1.00 54.47 872 GLY A C 1
ATOM 6330 O O . GLY A 1 872 ? 24.492 1.821 -40.597 1.00 54.47 872 GLY A O 1
ATOM 6331 N N . PHE A 1 873 ? 25.718 3.345 -39.550 1.00 56.78 873 PHE A N 1
ATOM 6332 C CA . PHE A 1 873 ? 24.651 4.349 -39.623 1.00 56.78 873 PHE A CA 1
ATOM 6333 C C . PHE A 1 873 ? 24.634 5.080 -40.971 1.00 56.78 873 PHE A C 1
ATOM 6335 O O . PHE A 1 873 ? 25.658 5.275 -41.626 1.00 56.78 873 PHE A O 1
ATOM 6342 N N . ILE A 1 874 ? 23.445 5.549 -41.372 1.00 55.44 874 ILE A N 1
ATOM 6343 C CA . ILE A 1 874 ? 23.336 6.574 -42.419 1.00 55.44 874 ILE A CA 1
ATOM 6344 C C . ILE A 1 874 ? 22.933 7.882 -41.755 1.00 55.44 874 ILE A C 1
ATOM 6346 O O . ILE A 1 874 ? 21.910 7.937 -41.070 1.00 55.44 874 ILE A O 1
ATOM 6350 N N . PHE A 1 875 ? 23.745 8.910 -41.990 1.00 51.41 875 PHE A N 1
ATOM 6351 C CA . PHE A 1 875 ? 23.500 10.258 -41.508 1.00 51.41 875 PHE A CA 1
ATOM 6352 C C . PHE A 1 875 ? 22.483 10.982 -42.371 1.00 51.41 875 PHE A C 1
ATOM 6354 O O . PHE A 1 875 ? 22.630 11.051 -43.594 1.00 51.41 875 PHE A O 1
ATOM 6361 N N . ASP A 1 876 ? 21.483 11.545 -41.703 1.00 45.41 876 ASP A N 1
ATOM 6362 C CA . ASP A 1 876 ? 20.533 12.473 -42.300 1.00 45.41 876 ASP A CA 1
A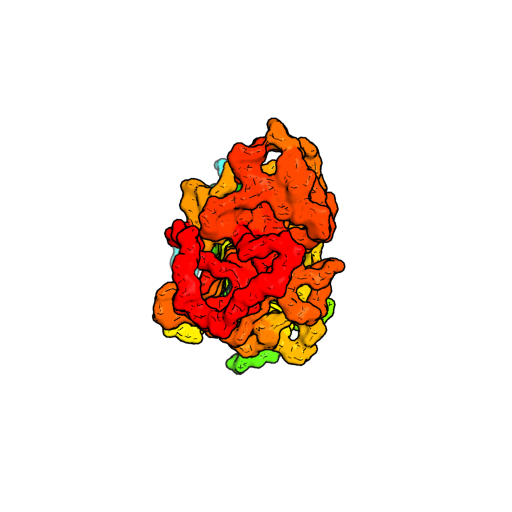TOM 6363 C C . ASP A 1 876 ? 20.895 13.917 -41.925 1.00 45.41 876 ASP A C 1
ATOM 6365 O O . ASP A 1 876 ? 21.452 14.176 -40.853 1.00 45.41 876 ASP A O 1
ATOM 6369 N N . ARG A 1 877 ? 20.603 14.875 -42.808 1.00 40.81 877 ARG A N 1
ATOM 6370 C CA . ARG A 1 877 ? 20.846 16.291 -42.527 1.00 40.81 877 ARG A CA 1
ATOM 6371 C C . ARG A 1 877 ? 19.650 16.843 -41.763 1.00 40.81 877 ARG A C 1
ATOM 6373 O O . ARG A 1 877 ? 18.652 17.214 -42.360 1.00 40.81 877 ARG A O 1
ATOM 6380 N N . ASP A 1 878 ? 19.809 16.934 -40.447 1.00 40.31 878 ASP A N 1
ATOM 6381 C CA . ASP A 1 878 ? 18.887 17.603 -39.525 1.00 40.31 878 ASP A CA 1
ATOM 6382 C C . ASP A 1 878 ? 17.413 17.175 -39.694 1.00 40.31 878 ASP A C 1
ATOM 6384 O O . ASP A 1 878 ? 16.620 17.888 -40.324 1.00 40.31 878 ASP A O 1
ATOM 6388 N N . PRO A 1 879 ? 17.007 16.042 -39.084 1.00 37.50 879 PRO A N 1
ATOM 6389 C CA . PRO A 1 879 ? 15.618 15.597 -39.105 1.00 37.50 879 PRO A CA 1
ATOM 6390 C C . PRO A 1 879 ? 14.650 16.614 -38.470 1.00 37.50 879 PRO A C 1
ATOM 6392 O O . PRO A 1 879 ? 13.444 16.486 -38.664 1.00 37.50 879 PRO A O 1
ATOM 6395 N N . ALA A 1 880 ? 15.139 17.641 -37.755 1.00 32.06 880 ALA A N 1
ATOM 6396 C CA . ALA A 1 880 ? 14.314 18.685 -37.152 1.00 32.06 880 ALA A CA 1
ATOM 6397 C C . ALA A 1 880 ? 14.084 19.913 -38.065 1.00 32.06 880 ALA A C 1
ATOM 6399 O O . ALA A 1 880 ? 13.062 20.589 -37.909 1.00 32.06 880 ALA A O 1
ATOM 6400 N N . ASN A 1 881 ? 14.959 20.206 -39.043 1.00 31.88 881 ASN A N 1
ATOM 6401 C CA . ASN A 1 881 ? 14.873 21.427 -39.874 1.00 31.88 881 ASN A CA 1
ATOM 6402 C C . ASN A 1 881 ? 14.553 21.225 -41.365 1.00 31.88 881 ASN A C 1
ATOM 6404 O O . ASN A 1 881 ? 14.418 22.216 -42.086 1.00 31.88 881 ASN A O 1
ATOM 6408 N N . GLY A 1 882 ? 14.329 19.998 -41.836 1.00 33.66 882 GLY A N 1
ATOM 6409 C CA . GLY A 1 882 ? 13.647 19.778 -43.120 1.00 33.66 882 GLY A CA 1
ATOM 6410 C C . GLY A 1 882 ? 14.443 20.099 -44.378 1.00 33.66 882 GLY A C 1
ATOM 6411 O O . GLY A 1 882 ? 13.842 20.369 -45.421 1.00 33.66 882 GLY A O 1
ATOM 6412 N N . ASP A 1 883 ? 15.773 20.076 -44.308 1.00 32.19 883 ASP A N 1
ATOM 6413 C CA . ASP A 1 883 ? 16.638 20.272 -45.471 1.00 32.19 883 ASP A CA 1
ATOM 6414 C C . ASP A 1 883 ? 17.217 18.929 -45.943 1.00 32.19 883 ASP A C 1
ATOM 6416 O O . ASP A 1 883 ? 18.388 18.630 -45.724 1.00 32.19 883 ASP A O 1
ATOM 6420 N N . PHE A 1 884 ? 16.403 18.155 -46.673 1.00 33.31 884 PHE A N 1
ATOM 6421 C CA . PHE A 1 884 ? 16.829 16.972 -47.446 1.00 33.31 884 PHE A CA 1
ATOM 6422 C C . PHE A 1 884 ? 17.653 17.344 -48.696 1.00 33.31 884 PHE A C 1
ATOM 6424 O O . PHE A 1 884 ? 17.644 16.646 -49.713 1.00 33.31 884 PHE A O 1
ATOM 6431 N N . GLY A 1 885 ? 18.362 18.474 -48.671 1.00 30.64 885 GLY A N 1
ATOM 6432 C CA . GLY A 1 885 ? 19.400 18.733 -49.652 1.00 30.64 885 GLY A CA 1
ATOM 6433 C C . GLY A 1 885 ? 20.466 17.635 -49.544 1.00 30.64 885 GLY A C 1
ATOM 6434 O O . GLY A 1 885 ? 20.837 17.279 -48.423 1.00 30.64 885 GLY A O 1
ATOM 6435 N N . PRO A 1 886 ? 20.997 17.109 -50.668 1.00 31.88 886 PRO A N 1
ATOM 6436 C CA . PRO A 1 886 ? 22.141 16.211 -50.612 1.00 31.88 886 PRO A CA 1
ATOM 6437 C C . PRO A 1 886 ? 23.220 16.830 -49.721 1.00 31.88 886 PRO A C 1
ATOM 6439 O O . PRO A 1 886 ? 23.332 18.059 -49.656 1.00 31.88 886 PRO A O 1
ATOM 6442 N N . ILE A 1 887 ? 24.072 16.006 -49.108 1.00 34.41 887 ILE A N 1
ATOM 6443 C CA . ILE A 1 887 ? 25.403 16.463 -48.704 1.00 34.41 887 ILE A CA 1
ATOM 6444 C C . ILE A 1 887 ? 26.084 16.954 -49.994 1.00 34.41 887 ILE A C 1
ATOM 6446 O O . ILE A 1 887 ? 26.745 16.202 -50.705 1.00 34.41 887 ILE A O 1
ATOM 6450 N N . GLN A 1 888 ? 25.857 18.218 -50.365 1.00 30.14 888 GLN A N 1
ATOM 6451 C CA . GLN A 1 888 ? 26.412 18.810 -51.582 1.00 30.14 888 GLN A CA 1
ATOM 6452 C C . GLN A 1 888 ? 27.917 19.037 -51.436 1.00 30.14 888 GLN A C 1
ATOM 6454 O O . GLN A 1 888 ? 28.603 19.274 -52.425 1.00 30.14 888 GLN A O 1
ATOM 6459 N N . ASN A 1 889 ? 28.439 18.866 -50.219 1.00 30.06 889 ASN A N 1
ATOM 6460 C CA . ASN A 1 889 ? 29.853 18.822 -49.918 1.00 30.06 889 ASN A CA 1
ATOM 6461 C C . ASN A 1 889 ? 30.210 17.514 -49.202 1.00 30.06 889 ASN A C 1
ATOM 6463 O O . ASN A 1 889 ? 30.455 17.500 -48.001 1.00 30.06 889 ASN A O 1
ATOM 6467 N N . PHE A 1 890 ? 30.415 16.440 -49.969 1.00 31.67 890 PHE A N 1
ATOM 6468 C CA . PHE A 1 890 ? 31.279 15.318 -49.548 1.00 31.67 890 PHE A CA 1
ATOM 6469 C C . PHE A 1 890 ? 32.720 15.767 -49.192 1.00 31.67 890 PHE A C 1
ATOM 6471 O O . PHE A 1 890 ? 33.562 14.948 -48.848 1.00 31.67 890 PHE A O 1
ATOM 6478 N N . ASN A 1 891 ? 33.019 17.068 -49.280 1.00 27.67 891 ASN A N 1
ATOM 6479 C CA . ASN A 1 891 ? 34.297 17.675 -48.938 1.00 27.67 891 ASN A CA 1
ATOM 6480 C C . ASN A 1 891 ? 34.425 18.095 -47.460 1.00 27.67 891 ASN A C 1
ATOM 6482 O O . ASN A 1 891 ? 35.538 18.421 -47.057 1.00 27.67 891 ASN A O 1
ATOM 6486 N N . GLU A 1 892 ? 33.348 18.120 -46.662 1.00 28.33 892 GLU A N 1
ATOM 6487 C CA . GLU A 1 892 ? 33.429 18.518 -45.237 1.00 28.33 892 GLU A CA 1
ATOM 6488 C C . GLU A 1 892 ? 33.536 17.342 -44.256 1.00 28.33 892 GLU A C 1
ATOM 6490 O O . GLU A 1 892 ? 33.945 17.549 -43.117 1.00 28.33 892 GLU A O 1
ATOM 6495 N N . ILE A 1 893 ? 33.327 16.104 -44.717 1.00 32.38 893 ILE A N 1
ATOM 6496 C CA . ILE A 1 893 ? 33.823 14.906 -44.029 1.00 32.38 893 ILE A CA 1
ATOM 6497 C C . ILE A 1 893 ? 34.924 14.322 -44.907 1.00 32.38 893 ILE A C 1
ATOM 6499 O O . ILE A 1 893 ? 34.675 13.632 -45.894 1.00 32.38 893 ILE A O 1
ATOM 6503 N N . ASN A 1 894 ? 36.167 14.674 -44.588 1.00 24.64 894 ASN A N 1
ATOM 6504 C CA . ASN A 1 894 ? 37.348 14.192 -45.292 1.00 24.64 894 ASN A CA 1
ATOM 6505 C C . ASN A 1 894 ? 37.584 12.713 -44.939 1.00 24.64 894 ASN A C 1
ATOM 6507 O O . ASN A 1 894 ? 38.430 12.385 -44.109 1.00 24.64 894 ASN A O 1
ATOM 6511 N N . PHE A 1 895 ? 36.811 11.814 -45.549 1.00 32.41 895 PHE A N 1
ATOM 6512 C CA . PHE A 1 895 ? 37.058 10.379 -45.492 1.00 32.41 895 PHE A CA 1
ATOM 6513 C C . PHE A 1 895 ? 38.363 10.083 -46.239 1.00 32.41 895 PHE A C 1
ATOM 6515 O O . PHE A 1 895 ? 38.406 10.023 -47.467 1.00 32.41 895 PHE A O 1
ATOM 6522 N N . GLY A 1 896 ? 39.452 9.866 -45.502 1.00 22.59 896 GLY A N 1
ATOM 6523 C CA . GLY A 1 896 ? 40.753 9.457 -46.046 1.00 22.59 896 GLY A CA 1
ATOM 6524 C C . GLY A 1 896 ? 40.787 8.049 -46.664 1.00 22.59 896 GLY A C 1
ATOM 6525 O O . GLY A 1 896 ? 41.870 7.511 -46.883 1.00 22.59 896 GLY A O 1
ATOM 6526 N N . GLY A 1 897 ? 39.631 7.440 -46.942 1.00 23.27 897 GLY A N 1
ATOM 6527 C CA . GLY A 1 897 ? 39.489 6.155 -47.614 1.00 23.27 897 GLY A CA 1
ATOM 6528 C C . GLY A 1 897 ? 38.745 6.329 -48.932 1.00 23.27 897 GLY A C 1
ATOM 6529 O O . GLY A 1 897 ? 37.543 6.563 -48.959 1.00 23.27 897 GLY A O 1
ATOM 6530 N N . THR A 1 898 ? 39.459 6.198 -50.045 1.00 23.17 898 THR A N 1
ATOM 6531 C CA . THR A 1 898 ? 38.879 6.041 -51.384 1.00 23.17 898 THR A CA 1
ATOM 6532 C C . THR A 1 898 ? 37.799 4.950 -51.381 1.00 23.17 898 THR A C 1
ATOM 6534 O O . THR A 1 898 ? 38.131 3.769 -51.292 1.00 23.17 898 THR A O 1
ATOM 6537 N N . TYR A 1 899 ? 36.527 5.334 -51.543 1.00 28.80 899 TYR A N 1
ATOM 6538 C CA . TYR A 1 899 ? 35.449 4.440 -51.976 1.00 28.80 899 TYR A CA 1
ATOM 6539 C C . TYR A 1 899 ? 35.807 3.908 -53.371 1.00 28.80 899 TYR A C 1
ATOM 6541 O O . TYR A 1 899 ? 35.615 4.584 -54.383 1.00 28.80 899 TYR A O 1
ATOM 6549 N N . ASN A 1 900 ? 36.403 2.719 -53.435 1.00 25.94 900 ASN A N 1
ATOM 6550 C CA . ASN A 1 900 ? 36.709 2.056 -54.696 1.00 25.94 900 ASN A CA 1
ATOM 6551 C C . ASN A 1 900 ? 35.567 1.088 -55.027 1.00 25.94 900 ASN A C 1
ATOM 6553 O O . ASN A 1 900 ? 35.490 -0.012 -54.489 1.00 25.94 900 ASN A O 1
ATOM 6557 N N . SER A 1 901 ? 34.668 1.520 -55.911 1.00 32.94 901 SER A N 1
ATOM 6558 C CA . SER A 1 901 ? 33.451 0.829 -56.358 1.00 32.94 901 SER A CA 1
ATOM 6559 C C . SER A 1 901 ? 33.703 -0.373 -57.284 1.00 32.94 901 SER A C 1
ATOM 6561 O O . SER A 1 901 ? 32.960 -0.615 -58.239 1.00 32.94 901 SER A O 1
ATOM 6563 N N . SER A 1 902 ? 34.740 -1.172 -57.039 1.00 28.92 902 SER A N 1
ATOM 6564 C CA . SER A 1 902 ? 35.026 -2.344 -57.868 1.00 28.92 902 SER A CA 1
ATOM 6565 C C . SER A 1 902 ? 34.414 -3.616 -57.279 1.00 28.92 902 SER A C 1
ATOM 6567 O O . SER A 1 902 ? 35.129 -4.401 -56.664 1.00 28.92 902 SER A O 1
ATOM 6569 N N . ALA A 1 903 ? 33.106 -3.786 -57.530 1.00 33.62 903 ALA A N 1
ATOM 6570 C CA . ALA A 1 903 ? 32.295 -5.021 -57.545 1.00 33.62 903 ALA A CA 1
ATOM 6571 C C . ALA A 1 903 ? 30.979 -4.894 -56.754 1.00 33.62 903 ALA A C 1
ATOM 6573 O O . ALA A 1 903 ? 30.780 -5.574 -55.757 1.00 33.62 903 ALA A O 1
ATOM 6574 N N . ASN A 1 904 ? 30.036 -4.084 -57.248 1.00 41.06 904 ASN A N 1
ATOM 6575 C CA . ASN A 1 904 ? 28.639 -4.194 -56.824 1.00 41.06 904 ASN A CA 1
ATOM 6576 C C . ASN A 1 904 ? 28.039 -5.497 -57.411 1.00 41.06 904 ASN A C 1
ATOM 6578 O O . ASN A 1 904 ? 27.922 -5.589 -58.641 1.00 41.06 904 ASN A O 1
ATOM 6582 N N . PRO A 1 905 ? 27.627 -6.492 -56.599 1.00 41.72 905 PRO A N 1
ATOM 6583 C CA . PRO A 1 905 ? 27.032 -7.743 -57.086 1.00 41.72 905 PRO A CA 1
ATOM 6584 C C . PRO A 1 905 ? 25.681 -7.546 -57.801 1.00 41.72 905 PRO A C 1
ATOM 6586 O O . PRO A 1 905 ? 25.185 -8.467 -58.451 1.00 41.72 905 PRO A O 1
ATOM 6589 N N . PHE A 1 906 ? 25.105 -6.341 -57.740 1.00 45.38 906 PHE A N 1
ATOM 6590 C CA . PHE A 1 906 ? 23.858 -5.967 -58.404 1.00 45.38 906 PHE A CA 1
ATOM 6591 C C . PHE A 1 906 ? 24.045 -5.134 -59.685 1.00 45.38 906 PHE A C 1
ATOM 6593 O O . PHE A 1 906 ? 23.073 -4.901 -60.401 1.00 45.38 906 PHE A O 1
ATOM 6600 N N . GLY A 1 907 ? 25.280 -4.740 -60.028 1.00 41.25 907 GLY A N 1
ATOM 6601 C CA . GLY A 1 907 ? 25.598 -4.088 -61.305 1.00 41.25 907 GLY A CA 1
ATOM 6602 C C . GLY A 1 907 ? 25.211 -2.606 -61.427 1.00 41.25 907 GLY A C 1
ATOM 6603 O O . GLY A 1 907 ? 25.121 -2.114 -62.552 1.00 41.25 907 GLY A O 1
ATOM 6604 N N . PHE A 1 908 ? 25.001 -1.883 -60.320 1.00 43.12 908 PHE A N 1
ATOM 6605 C CA . PHE A 1 908 ? 24.676 -0.450 -60.357 1.00 43.12 908 PHE A CA 1
ATOM 6606 C C . PHE A 1 908 ? 25.930 0.435 -60.206 1.00 43.12 908 PHE A C 1
ATOM 6608 O O . PHE A 1 908 ? 26.682 0.238 -59.248 1.00 43.12 908 PHE A O 1
ATOM 6615 N N . PRO A 1 909 ? 26.158 1.416 -61.105 1.00 36.66 909 PRO A N 1
ATOM 6616 C CA . PRO A 1 909 ? 27.269 2.374 -61.012 1.00 36.66 909 PRO A CA 1
ATOM 6617 C C . PRO A 1 909 ? 27.049 3.492 -59.970 1.00 36.66 909 PRO A C 1
ATOM 6619 O O . PRO A 1 909 ? 28.008 4.148 -59.574 1.00 36.66 909 PRO A O 1
ATOM 6622 N N . SER A 1 910 ? 25.815 3.676 -59.499 1.00 47.31 910 SER A N 1
ATOM 6623 C CA . SER A 1 910 ? 25.401 4.496 -58.354 1.00 47.31 910 SER A CA 1
ATOM 6624 C C . SER A 1 910 ? 24.154 3.831 -57.765 1.00 47.31 910 SER A C 1
ATOM 6626 O O . SER A 1 910 ? 23.273 3.431 -58.521 1.00 47.31 910 SER A O 1
ATOM 6628 N N . ALA A 1 911 ? 24.085 3.615 -56.451 1.00 46.03 911 ALA A N 1
ATOM 6629 C CA . ALA A 1 911 ? 22.872 3.099 -55.813 1.00 46.03 911 ALA A CA 1
ATOM 6630 C C . ALA A 1 911 ? 21.935 4.278 -55.474 1.00 46.03 911 ALA A C 1
ATOM 6632 O O . ALA A 1 911 ? 22.430 5.352 -55.126 1.00 46.03 911 ALA A O 1
ATOM 6633 N N . PRO A 1 912 ? 20.608 4.126 -55.595 1.00 51.75 912 PRO A N 1
ATOM 6634 C CA . PRO A 1 912 ? 19.654 5.105 -55.056 1.00 51.75 912 PRO A CA 1
ATOM 6635 C C . PRO A 1 912 ? 19.727 5.177 -53.518 1.00 51.75 912 PRO A C 1
ATOM 6637 O O . PRO A 1 912 ? 20.282 4.284 -52.865 1.00 51.75 912 PRO A O 1
ATOM 6640 N N . TYR A 1 913 ? 19.155 6.231 -52.932 1.00 48.09 913 TYR A N 1
ATOM 6641 C CA . TYR A 1 913 ? 19.146 6.422 -51.479 1.00 48.09 913 TYR A CA 1
ATOM 6642 C C . TYR A 1 913 ? 18.495 5.232 -50.755 1.00 48.09 913 TYR A C 1
ATOM 6644 O O . TYR A 1 913 ? 17.435 4.750 -51.153 1.00 48.09 913 TYR A O 1
ATOM 6652 N N . ALA A 1 914 ? 19.145 4.758 -49.685 1.00 47.75 914 ALA A N 1
ATOM 6653 C CA . ALA A 1 914 ? 18.747 3.595 -48.879 1.00 47.75 914 ALA A CA 1
ATOM 6654 C C . ALA A 1 914 ? 18.880 2.202 -49.547 1.00 47.75 914 ALA A C 1
ATOM 6656 O O . ALA A 1 914 ? 18.274 1.240 -49.076 1.00 47.75 914 ALA A O 1
ATOM 6657 N N . TRP A 1 915 ? 19.698 2.067 -50.605 1.00 48.50 915 TRP A N 1
ATOM 6658 C CA . TRP A 1 915 ? 20.023 0.777 -51.251 1.00 48.50 915 TRP A CA 1
ATOM 6659 C C . TRP A 1 915 ? 21.484 0.297 -51.036 1.00 48.50 915 TRP A C 1
ATOM 6661 O O . TRP A 1 915 ? 21.978 -0.520 -51.813 1.00 48.50 915 TRP A O 1
ATOM 6671 N N . GLY A 1 916 ? 22.193 0.786 -50.011 1.00 44.16 916 GLY A N 1
ATOM 6672 C CA . GLY A 1 916 ? 23.530 0.302 -49.599 1.00 44.16 916 GLY A CA 1
ATOM 6673 C C . GLY A 1 916 ? 23.624 0.168 -48.069 1.00 44.16 916 GLY A C 1
ATOM 6674 O O . GLY A 1 916 ? 22.856 0.835 -47.380 1.00 44.16 916 GLY A O 1
ATOM 6675 N N . THR A 1 917 ? 24.498 -0.667 -47.489 1.00 39.84 917 THR A N 1
ATOM 6676 C CA . THR A 1 917 ? 25.872 -1.017 -47.920 1.00 39.84 917 THR A CA 1
ATOM 6677 C C . THR A 1 917 ? 26.152 -2.515 -48.133 1.00 39.84 917 THR A C 1
ATOM 6679 O O . THR A 1 917 ? 25.827 -3.341 -47.292 1.00 39.84 917 THR A O 1
ATOM 6682 N N . TYR A 1 918 ? 26.764 -2.828 -49.282 1.00 33.97 918 TYR A N 1
ATOM 6683 C CA . TYR A 1 918 ? 28.018 -3.576 -49.491 1.00 33.97 918 TYR A CA 1
ATOM 6684 C C . TYR A 1 918 ? 28.615 -3.071 -50.811 1.00 33.97 918 TYR A C 1
ATOM 6686 O O . TYR A 1 918 ? 27.812 -2.822 -51.747 1.00 33.97 918 TYR A O 1
#

Foldseek 3Di:
DAALAEDPADEAAEQAAEQEQEESEADEYYHAYEAAAYEHAAAHQYHYNEESYHAHYALYEYEYEYHNPPCDDDVGFGEQENYAEEPEHAEEHNYEYEYQEDARYEQYQYQYEHYEHEYEPAYEYEDNFYLFHYEQEHYNAESYYYAYQAHEYEEEQHGPPDAQRHYEQYHHEQEHEEDEAHEAYEYAYEHHNYEFFAQDYHPDPRHQEHYEYEYDYDPPLVGGEAELDDPPDPPDDGSYHAENYEAADPPAGTQAEHAEYHYEDRYERGDDEAYQYEQENYAEESEAAEYEANYAAPDDEYENYEQENYNYEPEEHEYYYDPDLPHDAHEYEYENYEQYQYAEEHYEYEYEFQYHHAYHAYQYEQENYQYESYEYYYHYPDLPHNYEYFYEHENYEQFHHAEESYHAQEAAFDAQVIGHEYYHYEFFFDADPVRDGPHGTYQFERYEHAYAYAYEYEAYEQERANVNVLPDLVTFESEEHEHPHAYLGAHAYEAEQYEFEQTAAESYEEYDAQDHPDPVPVPDTEREYHYEYWQYEQEHHQYEHYHEEFEAAYHYEYAWEFPDLVDLSITYEQAHYAAASYAYEFAQDPPFDRSAFPLPAGAAAGDQDRGATEAEAHGASHEFAHFHDPVPPPRYDQWNAHEYEFEFHYNQDDLPFDPCVCPPPVASQAAQDRDDDSPDPDDPPRPGHEYEYEHKLYEQEHTRGFSYEYAAAHRYPAAPAWDDDWAQADDDIDTRLATGAHAYEYEAYDQDPPIHYHTDAYAYLPPPQPDSCHYVVSASHYWHFAFHCVRQFPDQPGHQGAQFHPPPPGRRAIFARHDWFQQAALVRAGGPPGLVRGPCSRSRIHTEAEHYEHEYEYHPDLVVVVRNVVNHYDYADNSRPRPNDPPPPPPVNPPPDPPDPPDDVRPDPGGGPRHDDD